Protein AF-0000000073397521 (afdb_homodimer)

Solvent-accessible surface area (backbone atoms only — not comparable to full-atom values): 53933 Å² total; per-residue (Å²): 136,90,82,84,86,82,86,79,90,76,82,84,88,82,81,85,84,76,81,79,75,77,77,75,81,75,76,78,71,80,72,77,72,74,77,73,75,68,68,71,60,59,60,56,50,51,53,53,47,55,61,56,57,71,59,70,81,66,76,78,88,76,92,77,89,83,54,63,70,59,54,51,52,55,44,67,64,38,52,82,63,40,69,66,58,52,52,48,51,22,59,74,69,71,45,85,71,79,65,77,61,62,81,56,41,36,68,69,59,45,37,53,49,14,66,74,44,25,38,70,48,48,30,34,47,27,48,22,47,27,32,50,24,40,26,44,46,34,59,56,48,77,48,32,32,40,24,38,49,34,32,39,39,46,62,60,87,41,92,40,60,46,40,32,37,40,42,38,35,42,38,63,42,84,42,74,57,38,52,60,27,39,27,48,19,29,47,27,46,22,50,22,34,47,29,47,31,44,39,45,50,49,52,45,41,51,42,33,52,52,23,49,51,47,27,52,51,25,49,54,48,30,57,49,31,51,53,38,28,52,36,30,48,50,47,31,55,51,42,47,55,34,32,75,75,69,72,38,56,71,67,56,36,50,55,29,48,51,53,24,51,50,33,47,50,51,30,54,51,28,51,48,47,25,55,50,23,47,40,46,29,21,48,39,29,45,34,40,53,71,45,54,61,92,57,46,72,47,68,73,78,72,78,62,80,81,78,83,73,58,68,67,60,48,48,51,46,26,74,74,59,22,33,63,59,54,20,37,50,25,48,30,51,18,30,52,25,47,30,53,29,32,57,24,59,42,51,54,44,43,24,40,26,45,32,40,35,41,50,16,62,42,81,42,78,43,79,45,76,64,41,68,64,75,58,77,91,60,53,40,59,67,54,33,50,52,28,52,51,49,30,51,50,34,49,50,51,40,51,52,51,51,51,49,44,53,52,47,35,52,52,24,50,52,47,27,52,51,27,50,52,50,30,53,51,34,49,49,50,34,52,51,38,51,51,51,36,53,50,37,51,51,29,35,75,71,66,77,34,55,71,64,61,37,42,49,39,49,42,52,37,44,51,36,50,53,51,34,51,52,29,51,52,48,26,53,50,26,47,52,46,31,23,60,44,25,62,44,72,88,54,94,56,92,77,63,81,45,75,68,66,75,59,60,52,72,72,59,68,74,104,143,82,89,79,84,85,80,90,83,87,79,80,86,82,87,77,83,78,80,76,76,75,80,88,77,80,77,72,78,70,81,69,77,69,72,74,68,67,62,68,52,58,59,53,49,49,53,52,47,53,61,54,57,68,56,67,80,65,85,77,90,74,92,78,87,86,51,71,69,60,52,51,52,56,45,68,64,38,53,82,63,42,68,66,58,49,52,49,50,23,60,76,69,72,46,86,72,79,65,76,59,64,80,56,41,37,69,68,57,46,36,54,48,14,66,72,44,24,63,70,49,49,52,34,47,50,50,24,52,53,31,51,53,43,28,56,61,32,58,59,73,75,74,64,45,84,41,74,57,74,46,78,48,84,78,59,89,42,92,39,60,44,39,32,38,42,42,37,35,42,39,62,41,86,42,72,58,41,53,60,29,38,28,48,20,29,47,27,46,21,51,20,33,49,28,46,30,45,39,46,50,48,51,44,42,52,44,35,51,53,24,48,49,47,27,52,51,24,50,52,50,30,57,50,32,51,53,37,30,53,36,30,50,50,46,34,54,52,43,48,54,36,33,76,74,68,75,40,57,70,68,57,40,51,55,32,45,52,53,26,51,50,33,48,52,51,31,53,51,28,51,52,47,26,54,51,23,47,40,46,30,22,54,38,29,46,33,41,54,73,46,54,61,91,57,44,71,48,68,72,79,70,78,62,79,81,79,83,73,58,68,66,60,49,49,51,45,25,70,75,57,22,34,64,61,54,20,38,52,24,48,30,51,17,31,52,25,46,29,50,29,32,47,25,58,43,51,53,45,42,25,40,26,45,33,40,34,39,49,16,58,28,39,28,48,27,70,17,38,60,28,31,52,45,59,76,68,38,54,38,60,24,51,32,46,26,28,50,23,47,31,50,26,35,49,31,46,40,53,32,50,51,52,50,42,54,47,46,35,54,50,25,50,52,48,26,55,49,27,50,54,49,31,53,52,34,48,52,49,34,52,52,39,49,51,50,36,52,50,39,51,51,29,35,73,71,65,78,32,54,70,64,61,38,42,50,38,52,41,51,34,45,53,34,50,52,51,32,51,52,30,50,51,48,27,51,50,25,47,51,47,32,23,61,43,24,62,44,73,89,55,93,56,91,78,62,81,44,74,66,67,74,55,59,49,72,69,58,69,74,102

Radius of gyration: 45.54 Å; Cα contacts (8 Å, |Δi|>4): 1335; chains: 2; bounding box: 120×160×109 Å

Secondary structure (DSSP, 8-state):
---------------------------------------THHHHHHHHHHHHHGGGGPPPP------HHHHHHHHHT--TT-HHHHHHHHHHHTS---SSS-S-B-HHHHHHHHHHH-HHHHHHHHHHHHHHHHHHHHTPPPPPEEEE-EEEEES--SSS-SEEEEEEEEEEE--TTHHHHHHHHHHHHHHHHHHHHHHHHHHHHHHHHHHHHHHHHHHHHHHHHHHHHHHHHHHHHHHHHHHHTT-S-HHHHHHHHHHHHHHHHHHHHHHHHHHHHHHHHHHHHTS-GGGGTTPPBP-GGGS--PPPPPHHHHHHHHHHH-HHHHHHHHHHHHHHHHHHHHHHTTSPPEEEEEEEEEETTEEEEEEEEEEE---SS--SHHHHHHHHHHHHHHHHHHHHHHHHHHHHHHHHHHHHHHHHHHHHHHHHHHHHHHHHHHHHHHHHHHTSS-HHHHHHHHHHHHHHHHHHHHHHHHHHHHHHHHHHHHTS-SS--S----TTTTTS-HHHHH-/---------------------------------------THHHHHHHHHHHHHGGGGPPPP------HHHHHHHHHT--TT-HHHHHHHHHHHTS---SSS-S-B-HHHHHHHHHHH-HHHHHHHHHHHHHHHHHHHHTPPPPPEEE--EEE-SS--SSS-SEEEEEEEEEEE--TTHHHHHHHHHHHHHHHHHHHHHHHHHHHHHHHHHHHHHHHHHHHHHHHHHHHHHHHHHHHHHHHHHHHTT-S-HHHHHHHHHHHHHHHHHHHHHHHHHHHHHHHHHHHHTS-GGGGTTPPBP-GGGS--PPPPPHHHHHHHHHHH-HHHHHHHHHHHHHHHHHHHHHHTTSPPEEEEEEEEEETTEEEEEEEEEEEE-TTS--SHHHHHHHHHHHHHHHHHHHHHHHHHHHHHHHHHHHHHHHHHHHHHHHHHHHHHHHHHHHHHHHHHHTSS-HHHHHHHHHHHHHHHHHHHHHHHHHHHHHHHHHHHHTS-SS--S----HHHHHS-HHHHH-

Foldseek 3Di:
DDDDDDDDDDDDDDDDDDPDPDPPDPPPPVPPPPPPPPPPVVVVVVVVVVVVVVCVVDDDDDDDDDDPVVVVVVQQPDFLQDPLLQVQVCVQVVHHDPDGPDQADELVNLLSLLLQQPVLLVVLLVVLVVLVVVLVVLQDADDKDKDWDKDADPPQPDDAHRMKIKIKIKHWFADLCLSVLSSQLSVLLSLLSLLVSLLVSLVLSLQLLLLLLQLVLLVVLLVLLVLLLVLLVVLLVVLVVCVVVPNHDPVSNVVSVVSNVVSVVSNVVSVVSNLVSLQSNCVSSNHGSCSCPPHHYDPVVLPDFDDFDDLVVLLVLQCPPRSNLVSLVSNLSSLVSQLSSLLSVLAWIWIWMWMWMDHSNDIDTDTDTPDTDDCDPHSSPVVNVVSVVVSVVSVVVSVVVSVVLSVQLVVLSVQLVVLVVVLVVLVVVLVVLVVVLVVLVVCVVVVNHDPSRNSVSSSVSSVSVSVNSVSSSSNSSSQSSNCSSSVHHPDPDPCSPDSPSSSDRSVVVVD/DDDDDDDDDDDDDDDDDDPPPDDDDPPPVPPPPPPPPVPVVVVVVVVVVVVVVVCVVDDDDDDDDDDPVVVVVVQQPDFLQDPLLQVQVCVLVVHHDPDGPDQADELVNLLSLLLQQPVLLVVLLVVLVVLVVVLVVLQDADDKDKDWDKDADPPQPDPAHRIKIKIKIKHWFADLCLSVLSSQLSVLLSLLSLLVSLLVSLVLSLQLLLLLLQLVLLVVLLVLLVLLLVLLVVLLVVQVVCVVVPNHDPVSSVVSVVSNVVSVVSSVVSVVSNLVSLQSNCVSSNHGSCSCVPHHYDPVVLPDFDDFDDLVVLLVLQCPPRSNLVSLVSNLSSLVSQLSSLLSQLAWIWIWMWMWMDHSNDIDTDTDTPDTDDCDPHSSPVVNVVSVVVSVVSVVVSVVVSVVLSVLLVVLSVQLVVLVVQLVVLVVVLVVLVVVLVVLVVCVVVVNHPPSRNSVSSSVSSVSVSSNSVSSSSNSSSQSSNCSSSVHHPDPDPCSPDSPSSSDHSVNVVD

Nearest PDB structures (foldseek):
  7ng9-assembly1_A  TM=7.954E-01  e=1.629E-14  Klebsiella quasipneumoniae
  5azs-assembly1_C  TM=7.056E-01  e=4.859E-15  Pseudomonas aeruginosa PAO1
  1yc9-assembly1_A-3  TM=7.664E-01  e=5.007E-14  Vibrio cholerae
  6zre-assembly2_B  TM=7.160E-01  e=6.774E-14  Pseudomonas aeruginosa PAO1
  5ng5-assembly1_F  TM=7.205E-01  e=3.652E-13  Escherichia coli

Organism: Burkholderia thailandensis (strain ATCC 700388 / DSM 13276 / CCUG 48851 / CIP 106301 / E264) (NCBI:txid271848)

pLDDT: mean 84.01, std 21.62, range [14.45, 98.62]

Sequence (1022 aa):
MPRAAVTAPADAALSRRPPHRRLPGIRAESLHAGRRRNPPNVRMRRALLVVCVWLAGCAAYHPRPIAPAELARQFEARTLASAELHAYLCRALGHDVTPWPLPGWNREMLTLAAWYYSPALDVARAQWGTARAAIDVAGAIPNPVLQLPFQWATPNPGPGAPFTTGLALDIPIETAGKRGYRIDQASRLSEAARLAIGNQAWKVRSQVHDALLTLHAARERGALLAHTVDAEQQIVAMVTKRRSVGENAGPDVDAAVVAATQAQADLAAAKAAEQDARAQLAAAIGVPASALDGVRLDFDGFDDIPPPPPAADAQRDAILHRADLLGSLADYAAAESALQLEVAKQYPDIHLGPGYTYDTGTHKIGFGLAGITLPIFDQNQGGIALAQAKRKEAAARTAALQDAILGDLARALNRYRASIAALKLSGAHRAAARGQLNSQAAGFAAGDVDRLTLTRAKADYEASEIAYLNAIVSAHQAAGALEDAMQRPLTPDTLTPGTGDAAHSPHEIARMPRAAVTAPADAALSRRPPHRRLPGIRAESLHAGRRRNPPNVRMRRALLVVCVWLAGCAAYHPRPIAPAELARQFEARTLASAELHAYLCRALGHDVTPWPLPGWNREMLTLAAWYYSPALDVARAQWGTARAAIDVAGAIPNPVLQLPFQWATPNPGPGAPFTTGLALDIPIETAGKRGYRIDQASRLSEAARLAIGNQAWKVRSQVHDALLTLHAARERGALLAHTVDAEQQIVAMVTKRRSVGENAGPDVDAAVVAATQAQADLAAAKAAEQDARAQLAAAIGVPASALDGVRLDFDGFDDIPPPPPAADAQRDAILHRADLLGSLADYAAAESALQLEVAKQYPDIHLGPGYTYDTGTHKIGFGLAGITLPIFDQNQGGIALAQAKRKEAAARTAALQDAILGDLARALNRYRASIAALKLSGAHRAAARGQLNSQAAGFAAGDVDRLTLTRAKADYEASEIAYLNAIVSAHQAAGALEDAMQRPLTPDTLTPGTGDAAHSPHEIAR

Structure (mmCIF, N/CA/C/O backbone):
data_AF-0000000073397521-model_v1
#
loop_
_entity.id
_entity.type
_entity.pdbx_description
1 polymer 'Divalent cation resistant determinant protein C, putative'
#
loop_
_atom_site.group_PDB
_atom_site.id
_atom_site.type_symbol
_atom_site.label_atom_id
_atom_site.label_alt_id
_atom_site.label_comp_id
_atom_site.label_asym_id
_atom_site.label_entity_id
_atom_site.label_seq_id
_atom_site.pdbx_PDB_ins_code
_atom_site.Cartn_x
_atom_site.Cartn_y
_atom_site.Cartn_z
_atom_site.occupancy
_atom_site.B_iso_or_equiv
_atom_site.auth_seq_id
_atom_site.auth_comp_id
_atom_site.auth_asym_id
_atom_site.auth_atom_id
_atom_site.pdbx_PDB_model_num
ATOM 1 N N . MET A 1 1 ? 60.219 36.125 38.344 1 17.89 1 MET A N 1
ATOM 2 C CA . MET A 1 1 ? 60.5 36.938 39.5 1 17.89 1 MET A CA 1
ATOM 3 C C . MET A 1 1 ? 60.531 38.406 39.125 1 17.89 1 MET A C 1
ATOM 5 O O . MET A 1 1 ? 60.062 39.281 39.875 1 17.89 1 MET A O 1
ATOM 9 N N . PRO A 1 2 ? 61.406 38.938 38.219 1 16.66 2 PRO A N 1
ATOM 10 C CA . PRO A 1 2 ? 62.25 40.062 38.594 1 16.66 2 PRO A CA 1
ATOM 11 C C . PRO A 1 2 ? 61.562 41.438 38.406 1 16.66 2 PRO A C 1
ATOM 13 O O . PRO A 1 2 ? 60.562 41.5 37.719 1 16.66 2 PRO A O 1
ATOM 16 N N . ARG A 1 3 ? 62.375 42.656 38.125 1 15.05 3 ARG A N 1
ATOM 17 C CA . ARG A 1 3 ? 62.875 43.812 38.875 1 15.05 3 ARG A CA 1
ATOM 18 C C . ARG A 1 3 ? 62.188 45.094 38.438 1 15.05 3 ARG A C 1
ATOM 20 O O . ARG A 1 3 ? 61.75 45.875 39.281 1 15.05 3 ARG A O 1
ATOM 27 N N . ALA A 1 4 ? 62.656 45.781 37.344 1 15.84 4 ALA A N 1
ATOM 28 C CA . ALA A 1 4 ? 63.438 46.969 37.75 1 15.84 4 ALA A CA 1
ATOM 29 C C . ALA A 1 4 ? 62.5 48.156 37.969 1 15.84 4 ALA A C 1
ATOM 31 O O . ALA A 1 4 ? 61.344 48.156 37.5 1 15.84 4 ALA A O 1
ATOM 32 N N . ALA A 1 5 ? 63.031 49.281 37.469 1 16.33 5 ALA A N 1
ATOM 33 C CA . ALA A 1 5 ? 63.469 50.438 38.219 1 16.33 5 ALA A CA 1
ATOM 34 C C . ALA A 1 5 ? 62.344 51.469 38.281 1 16.33 5 ALA A C 1
ATOM 36 O O . ALA A 1 5 ? 61.438 51.5 37.469 1 16.33 5 ALA A O 1
ATOM 37 N N . VAL A 1 6 ? 62.844 52.625 38.594 1 15.92 6 VAL A N 1
ATOM 38 C CA . VAL A 1 6 ? 62.656 53.531 39.719 1 15.92 6 VAL A CA 1
ATOM 39 C C . VAL A 1 6 ? 61.688 54.656 39.375 1 15.92 6 VAL A C 1
ATOM 41 O O . VAL A 1 6 ? 60.594 54.719 39.938 1 15.92 6 VAL A O 1
ATOM 44 N N . THR A 1 7 ? 62.344 55.844 39.156 1 15.91 7 THR A N 1
ATOM 45 C CA . THR A 1 7 ? 62.281 56.906 40.156 1 15.91 7 THR A CA 1
ATOM 46 C C . THR A 1 7 ? 61.188 57.906 39.844 1 15.91 7 THR A C 1
ATOM 48 O O . THR A 1 7 ? 60.656 57.906 38.719 1 15.91 7 THR A O 1
ATOM 51 N N . ALA A 1 8 ? 61.469 59.312 39.969 1 15.12 8 ALA A N 1
ATOM 52 C CA . ALA A 1 8 ? 61.031 60.25 41 1 15.12 8 ALA A CA 1
ATOM 53 C C . ALA A 1 8 ? 60 61.219 40.469 1 15.12 8 ALA A C 1
ATOM 55 O O . ALA A 1 8 ? 58.938 61.406 41.062 1 15.12 8 ALA A O 1
ATOM 56 N N . PRO A 1 9 ? 60.531 62.312 39.656 1 16.52 9 PRO A N 1
ATOM 57 C CA . PRO A 1 9 ? 60.469 63.562 40.375 1 16.52 9 PRO A CA 1
ATOM 58 C C . PRO A 1 9 ? 59.094 64.25 40.312 1 16.52 9 PRO A C 1
ATOM 60 O O . PRO A 1 9 ? 58.312 63.938 39.406 1 16.52 9 PRO A O 1
ATOM 63 N N . ALA A 1 10 ? 58.781 65.25 41.188 1 15.7 10 ALA A N 1
ATOM 64 C CA . ALA A 1 10 ? 57.75 65.938 42.031 1 15.7 10 ALA A CA 1
ATOM 65 C C . ALA A 1 10 ? 57.062 67.062 41.281 1 15.7 10 ALA A C 1
ATOM 67 O O . ALA A 1 10 ? 55.906 67.312 41.531 1 15.7 10 ALA A O 1
ATOM 68 N N . ASP A 1 11 ? 57.875 67.75 40.5 1 15.7 11 ASP A N 1
ATOM 69 C CA . ASP A 1 11 ? 57.719 69.188 40.938 1 15.7 11 ASP A CA 1
ATOM 70 C C . ASP A 1 11 ? 56.312 69.688 40.719 1 15.7 11 ASP A C 1
ATOM 72 O O . ASP A 1 11 ? 55.594 69.125 39.875 1 15.7 11 ASP A O 1
ATOM 76 N N . ALA A 1 12 ? 56.156 70.938 41.125 1 16.06 12 ALA A N 1
ATOM 77 C CA . ALA A 1 12 ? 55.25 71.812 41.875 1 16.06 12 ALA A CA 1
ATOM 78 C C . ALA A 1 12 ? 54.188 72.438 40.938 1 16.06 12 ALA A C 1
ATOM 80 O O . ALA A 1 12 ? 54.312 72.312 39.719 1 16.06 12 ALA A O 1
ATOM 81 N N . ALA A 1 13 ? 53.906 73.625 41.312 1 15.77 13 ALA A N 1
ATOM 82 C CA . ALA A 1 13 ? 52.719 74.312 41.875 1 15.77 13 ALA A CA 1
ATOM 83 C C . ALA A 1 13 ? 51.906 75 40.812 1 15.77 13 ALA A C 1
ATOM 85 O O . ALA A 1 13 ? 52.344 75.125 39.656 1 15.77 13 ALA A O 1
ATOM 86 N N . LEU A 1 14 ? 51.594 76.312 41.125 1 16.06 14 LEU A N 1
ATOM 87 C CA . LEU A 1 14 ? 50.375 76.938 41.562 1 16.06 14 LEU A CA 1
ATOM 88 C C . LEU A 1 14 ? 49.719 77.75 40.406 1 16.06 14 LEU A C 1
ATOM 90 O O . LEU A 1 14 ? 48.531 77.5 40.125 1 16.06 14 LEU A O 1
ATOM 94 N N . SER A 1 15 ? 50.219 79.062 40.188 1 15.46 15 SER A N 1
ATOM 95 C CA . SER A 1 15 ? 49.312 80.125 40.625 1 15.46 15 SER A CA 1
ATOM 96 C C . SER A 1 15 ? 48.438 80.562 39.469 1 15.46 15 SER A C 1
ATOM 98 O O . SER A 1 15 ? 47.219 80.688 39.625 1 15.46 15 SER A O 1
ATOM 100 N N . ARG A 1 16 ? 49.094 81.375 38.5 1 17.77 16 ARG A N 1
ATOM 101 C CA . ARG A 1 16 ? 48.719 82.75 38.344 1 17.77 16 ARG A CA 1
ATOM 102 C C . ARG A 1 16 ? 47.406 82.875 37.531 1 17.77 16 ARG A C 1
ATOM 104 O O . ARG A 1 16 ? 47.062 81.938 36.812 1 17.77 16 ARG A O 1
ATOM 111 N N . ARG A 1 17 ? 47.094 84.188 37.344 1 19.39 17 ARG A N 1
ATOM 112 C CA . ARG A 1 17 ? 45.969 85.125 37.469 1 19.39 17 ARG A CA 1
ATOM 113 C C . ARG A 1 17 ? 45.094 85.125 36.219 1 19.39 17 ARG A C 1
ATOM 115 O O . ARG A 1 17 ? 45.531 84.625 35.156 1 19.39 17 ARG A O 1
ATOM 122 N N . PRO A 1 18 ? 44.25 86.125 36.188 1 20.64 18 PRO A N 1
ATOM 123 C CA . PRO A 1 18 ? 42.812 86.375 36.031 1 20.64 18 PRO A CA 1
ATOM 124 C C . PRO A 1 18 ? 42.438 86.812 34.625 1 20.64 18 PRO A C 1
ATOM 126 O O . PRO A 1 18 ? 41.25 86.875 34.281 1 20.64 18 PRO A O 1
ATOM 129 N N . PRO A 1 19 ? 43.406 86.75 33.531 1 21.53 19 PRO A N 1
ATOM 130 C CA . PRO A 1 19 ? 43.156 88 32.719 1 21.53 19 PRO A CA 1
ATOM 131 C C . PRO A 1 19 ? 41.719 88.062 32.188 1 21.53 19 PRO A C 1
ATOM 133 O O . PRO A 1 19 ? 41.062 87 32.031 1 21.53 19 PRO A O 1
ATOM 136 N N . HIS A 1 20 ? 41.156 89.25 32.281 1 21.61 20 HIS A N 1
ATOM 137 C CA . HIS A 1 20 ? 39.844 89.875 32.156 1 21.61 20 HIS A CA 1
ATOM 138 C C . HIS A 1 20 ? 39.375 89.875 30.688 1 21.61 20 HIS A C 1
ATOM 140 O O . HIS A 1 20 ? 39.906 90.688 29.891 1 21.61 20 HIS A O 1
ATOM 146 N N . ARG A 1 21 ? 39.375 88.812 30 1 19.39 21 ARG A N 1
ATOM 147 C CA . ARG A 1 21 ? 39.094 88.938 28.578 1 19.39 21 ARG A CA 1
ATOM 148 C C . ARG A 1 21 ? 37.781 89.688 28.328 1 19.39 21 ARG A C 1
ATOM 150 O O . ARG A 1 21 ? 36.812 89.438 29.031 1 19.39 21 ARG A O 1
ATOM 157 N N . ARG A 1 22 ? 38.062 90.812 27.703 1 23 22 ARG A N 1
ATOM 158 C CA . ARG A 1 22 ? 37.156 91.812 27.219 1 23 22 ARG A CA 1
ATOM 159 C C . ARG A 1 22 ? 35.969 91.188 26.469 1 23 22 ARG A C 1
ATOM 161 O O . ARG A 1 22 ? 36.125 90.125 25.859 1 23 22 ARG A O 1
ATOM 168 N N . LEU A 1 23 ? 34.781 91.562 26.938 1 21.73 23 LEU A N 1
ATOM 169 C CA . LEU A 1 23 ? 33.375 91.188 26.734 1 21.73 23 LEU A CA 1
ATOM 170 C C . LEU A 1 23 ? 32.969 91.5 25.281 1 21.73 23 LEU A C 1
ATOM 172 O O . LEU A 1 23 ? 32.938 92.625 24.859 1 21.73 23 LEU A O 1
ATOM 176 N N . PRO A 1 24 ? 33.75 91 24.203 1 23.88 24 PRO A N 1
ATOM 177 C CA . PRO A 1 24 ? 33.344 91.625 22.953 1 23.88 24 PRO A CA 1
ATOM 178 C C . PRO A 1 24 ? 31.828 91.562 22.734 1 23.88 24 PRO A C 1
ATOM 180 O O . PRO A 1 24 ? 31.156 90.688 23.328 1 23.88 24 PRO A O 1
ATOM 183 N N . GLY A 1 25 ? 31.25 92.688 22.156 1 24.55 25 GLY A N 1
ATOM 184 C CA . GLY A 1 25 ? 29.922 93.188 21.875 1 24.55 25 GLY A CA 1
ATOM 185 C C . GLY A 1 25 ? 29.141 92.312 20.906 1 24.55 25 GLY A C 1
ATOM 186 O O . GLY A 1 25 ? 29.625 92 19.828 1 24.55 25 GLY A O 1
ATOM 187 N N . ILE A 1 26 ? 28.453 91.312 21.344 1 22.39 26 ILE A N 1
ATOM 188 C CA . ILE A 1 26 ? 27.75 90.312 20.562 1 22.39 26 ILE A CA 1
ATOM 189 C C . ILE A 1 26 ? 26.656 90.938 19.734 1 22.39 26 ILE A C 1
ATOM 191 O O . ILE A 1 26 ? 25.734 91.562 20.281 1 22.39 26 ILE A O 1
ATOM 195 N N . ARG A 1 27 ? 27.188 91.562 18.594 1 28.03 27 ARG A N 1
ATOM 196 C CA . ARG A 1 27 ? 26.188 92.062 17.672 1 28.03 27 ARG A CA 1
ATOM 197 C C . ARG A 1 27 ? 25.109 91 17.391 1 28.03 27 ARG A C 1
ATOM 199 O O . ARG A 1 27 ? 25.406 89.875 17.219 1 28.03 27 ARG A O 1
ATOM 206 N N . ALA A 1 28 ? 23.859 91.375 17.844 1 26.81 28 ALA A N 1
ATOM 207 C CA . ALA A 1 28 ? 22.578 90.688 17.844 1 26.81 28 ALA A CA 1
ATOM 208 C C . ALA A 1 28 ? 22.141 90.375 16.422 1 26.81 28 ALA A C 1
ATOM 210 O O . ALA A 1 28 ? 21.656 91.25 15.68 1 26.81 28 ALA A O 1
ATOM 211 N N . GLU A 1 29 ? 23.141 89.875 15.57 1 24.95 29 GLU A N 1
ATOM 212 C CA . GLU A 1 29 ? 22.531 89.688 14.266 1 24.95 29 GLU A CA 1
ATOM 213 C C . GLU A 1 29 ? 21.266 88.812 14.359 1 24.95 29 GLU A C 1
ATOM 215 O O . GLU A 1 29 ? 21.219 87.875 15.133 1 24.95 29 GLU A O 1
ATOM 220 N N . SER A 1 30 ? 20.094 89.438 14.031 1 25.45 30 SER A N 1
ATOM 221 C CA . SER A 1 30 ? 18.703 88.938 13.977 1 25.45 30 SER A CA 1
ATOM 222 C C . SER A 1 30 ? 18.562 87.75 13.062 1 25.45 30 SER A C 1
ATOM 224 O O . SER A 1 30 ? 18.766 87.875 11.852 1 25.45 30 SER A O 1
ATOM 226 N N . LEU A 1 31 ? 19.312 86.625 13.383 1 25.08 31 LEU A N 1
ATOM 227 C CA . LEU A 1 31 ? 19.172 85.5 12.492 1 25.08 31 LEU A CA 1
ATOM 228 C C . LEU A 1 31 ? 17.703 85.062 12.375 1 25.08 31 LEU A C 1
ATOM 230 O O . LEU A 1 31 ? 17.062 84.812 13.383 1 25.08 31 LEU A O 1
ATOM 234 N N . HIS A 1 32 ? 16.969 85.688 11.414 1 28.86 32 HIS A N 1
ATOM 235 C CA . HIS A 1 32 ? 15.641 85.25 10.984 1 28.86 32 HIS A CA 1
ATOM 236 C C . HIS A 1 32 ? 15.648 83.75 10.641 1 28.86 32 HIS A C 1
ATOM 238 O O . HIS A 1 32 ? 16.312 83.312 9.688 1 28.86 32 HIS A O 1
ATOM 244 N N . ALA A 1 33 ? 15.82 82.875 11.609 1 28.75 33 ALA A N 1
ATOM 245 C CA . ALA A 1 33 ? 15.797 81.438 11.406 1 28.75 33 ALA A CA 1
ATOM 246 C C . ALA A 1 33 ? 14.469 80.938 10.805 1 28.75 33 ALA A C 1
ATOM 248 O O . ALA A 1 33 ? 13.414 81.125 11.422 1 28.75 33 ALA A O 1
ATOM 249 N N . GLY A 1 34 ? 14.352 81.312 9.508 1 30.56 34 GLY A N 1
ATOM 250 C CA . GLY A 1 34 ? 13.234 80.688 8.797 1 30.56 34 GLY A CA 1
ATOM 251 C C . GLY A 1 34 ? 13.07 79.188 9.102 1 30.56 34 GLY A C 1
ATOM 252 O O . GLY A 1 34 ? 14.047 78.438 9.055 1 30.56 34 GLY A O 1
ATOM 253 N N . ARG A 1 35 ? 12.227 78.875 10.086 1 32.53 35 ARG A N 1
ATOM 254 C CA . ARG A 1 35 ? 11.859 77.5 10.461 1 32.53 35 ARG A CA 1
ATOM 255 C C . ARG A 1 35 ? 11.406 76.75 9.234 1 32.53 35 ARG A C 1
ATOM 257 O O . ARG A 1 35 ? 10.375 77.062 8.633 1 32.53 35 ARG A O 1
ATOM 264 N N . ARG A 1 36 ? 12.398 76.375 8.383 1 34.19 36 ARG A N 1
ATOM 265 C CA . ARG A 1 36 ? 12.008 75.375 7.355 1 34.19 36 ARG A CA 1
ATOM 266 C C . ARG A 1 36 ? 11.25 74.25 7.965 1 34.19 36 ARG A C 1
ATOM 268 O O . ARG A 1 36 ? 11.727 73.625 8.914 1 34.19 36 ARG A O 1
ATOM 275 N N . ARG A 1 37 ? 9.883 74.312 7.867 1 37.12 37 ARG A N 1
ATOM 276 C CA . ARG A 1 37 ? 9 73.188 8.133 1 37.12 37 ARG A CA 1
ATOM 277 C C . ARG A 1 37 ? 9.484 71.938 7.414 1 37.12 37 ARG A C 1
ATOM 279 O O . ARG A 1 37 ? 9.594 71.875 6.188 1 37.12 37 ARG A O 1
ATOM 286 N N . ASN A 1 38 ? 10.547 71.312 7.957 1 36.62 38 ASN A N 1
ATOM 287 C CA . ASN A 1 38 ? 10.891 70.062 7.395 1 36.62 38 ASN A CA 1
ATOM 288 C C . ASN A 1 38 ? 9.641 69.188 7.148 1 36.62 38 ASN A C 1
ATOM 290 O O . ASN A 1 38 ? 8.797 69.062 8.031 1 36.62 38 ASN A O 1
ATOM 294 N N . PRO A 1 39 ? 9.258 69.125 5.898 1 41.81 39 PRO A N 1
ATOM 295 C CA . PRO A 1 39 ? 8.031 68.375 5.625 1 41.81 39 PRO A CA 1
ATOM 296 C C . PRO A 1 39 ? 8.031 67 6.281 1 41.81 39 PRO A C 1
ATOM 298 O O . PRO A 1 39 ? 9.062 66.312 6.328 1 41.81 39 PRO A O 1
ATOM 301 N N . PRO A 1 40 ? 7.172 66.812 7.312 1 46.03 40 PRO A N 1
ATOM 302 C CA . PRO A 1 40 ? 7.023 65.5 8 1 46.03 40 PRO A CA 1
ATOM 303 C C . PRO A 1 40 ? 6.922 64.312 7.035 1 46.03 40 PRO A C 1
ATOM 305 O O . PRO A 1 40 ? 6.875 63.156 7.465 1 46.03 40 PRO A O 1
ATOM 308 N N . ASN A 1 41 ? 6.953 64.625 5.758 1 48.31 41 ASN A N 1
ATOM 309 C CA . ASN A 1 41 ? 6.555 63.562 4.855 1 48.31 41 ASN A CA 1
ATOM 310 C C . ASN A 1 41 ? 7.68 62.531 4.664 1 48.31 41 ASN A C 1
ATOM 312 O O . ASN A 1 41 ? 7.457 61.469 4.113 1 48.31 41 ASN A O 1
ATOM 316 N N . VAL A 1 42 ? 8.93 62.969 4.922 1 53 42 VAL A N 1
ATOM 317 C CA . VAL A 1 42 ? 10.008 62.062 4.594 1 53 42 VAL A CA 1
ATOM 318 C C . VAL A 1 42 ? 10.047 60.906 5.613 1 53 42 VAL A C 1
ATOM 320 O O . VAL A 1 42 ? 10.352 59.781 5.266 1 53 42 VAL A O 1
ATOM 323 N N . ARG A 1 43 ? 9.617 61.219 6.836 1 53.38 43 ARG A N 1
ATOM 324 C CA . ARG A 1 43 ? 9.672 60.156 7.852 1 53.38 43 ARG A CA 1
ATOM 325 C C . ARG A 1 43 ? 8.594 59.125 7.617 1 53.38 43 ARG A C 1
ATOM 327 O O . ARG A 1 43 ? 8.836 57.906 7.805 1 53.38 43 ARG A O 1
ATOM 334 N N . MET A 1 44 ? 7.461 59.594 7.207 1 53.66 44 MET A N 1
ATOM 335 C CA . MET A 1 44 ? 6.422 58.625 6.902 1 53.66 44 MET A CA 1
ATOM 336 C C . MET A 1 44 ? 6.812 57.781 5.699 1 53.66 44 MET A C 1
ATOM 338 O O . MET A 1 44 ? 6.543 56.562 5.672 1 53.66 44 MET A O 1
ATOM 342 N N . ARG A 1 45 ? 7.5 58.406 4.746 1 55.34 45 ARG A N 1
ATOM 343 C CA . ARG A 1 45 ? 7.914 57.656 3.564 1 55.34 45 ARG A CA 1
ATOM 344 C C . ARG A 1 45 ? 8.977 56.625 3.916 1 55.34 45 ARG A C 1
ATOM 346 O O . ARG A 1 45 ? 8.977 55.5 3.373 1 55.34 45 ARG A O 1
ATOM 353 N N . ARG A 1 46 ? 9.836 56.938 4.801 1 55.12 46 ARG A N 1
ATOM 354 C CA . ARG A 1 46 ? 10.875 55.969 5.184 1 55.12 46 ARG A CA 1
ATOM 355 C C . ARG A 1 46 ? 10.297 54.812 5.988 1 55.12 46 ARG A C 1
ATOM 357 O O . ARG A 1 46 ? 10.727 53.688 5.84 1 55.12 46 ARG A O 1
ATOM 364 N N . ALA A 1 47 ? 9.312 55.188 6.828 1 53.84 47 ALA A N 1
ATOM 365 C CA . ALA A 1 47 ? 8.672 54.094 7.582 1 53.84 47 ALA A CA 1
ATOM 366 C C . ALA A 1 47 ? 7.941 53.156 6.652 1 53.84 47 ALA A C 1
ATOM 368 O O . ALA A 1 47 ? 7.98 51.938 6.852 1 53.84 47 ALA A O 1
ATOM 369 N N . LEU A 1 48 ? 7.328 53.75 5.617 1 53.25 48 LEU A N 1
ATOM 370 C CA . LEU A 1 48 ? 6.656 52.906 4.641 1 53.25 48 LEU A CA 1
ATOM 371 C C . LEU A 1 48 ? 7.664 52.094 3.852 1 53.25 48 LEU A C 1
ATOM 373 O O . LEU A 1 48 ? 7.398 50.938 3.51 1 53.25 48 LEU A O 1
ATOM 377 N N . LEU A 1 49 ? 8.82 52.625 3.572 1 52.66 49 LEU A N 1
ATOM 378 C CA . LEU A 1 49 ? 9.852 51.906 2.844 1 52.66 49 LEU A CA 1
ATOM 379 C C . LEU A 1 49 ? 10.398 50.75 3.688 1 52.66 49 LEU A C 1
ATOM 381 O O . LEU A 1 49 ? 10.711 49.688 3.16 1 52.66 49 LEU A O 1
ATOM 385 N N . VAL A 1 50 ? 10.555 50.938 4.965 1 50.72 50 VAL A N 1
ATOM 386 C CA . VAL A 1 50 ? 11.078 49.875 5.82 1 50.72 50 VAL A CA 1
ATOM 387 C C . VAL A 1 50 ? 10.094 48.719 5.863 1 50.72 50 VAL A C 1
ATOM 389 O O . VAL A 1 50 ? 10.492 47.562 5.848 1 50.72 50 VAL A O 1
ATOM 392 N N . VAL A 1 51 ? 8.828 49.094 5.906 1 52 51 VAL A N 1
ATOM 393 C CA . VAL A 1 51 ? 7.844 48 5.902 1 52 51 VAL A CA 1
ATOM 394 C C . VAL A 1 51 ? 7.922 47.25 4.582 1 52 51 VAL A C 1
ATOM 396 O O . VAL A 1 51 ? 7.789 46.031 4.562 1 52 51 VAL A O 1
ATOM 399 N N . CYS A 1 52 ? 8.258 47.906 3.479 1 51.03 52 CYS A N 1
ATOM 400 C CA . CYS A 1 52 ? 8.297 47.281 2.168 1 51.03 52 CYS A CA 1
ATOM 401 C C . CYS A 1 52 ? 9.531 46.375 2.033 1 51.03 52 CYS A C 1
ATOM 403 O O . CYS A 1 52 ? 9.531 45.406 1.262 1 51.03 52 CYS A O 1
ATOM 405 N N . VAL A 1 53 ? 10.656 46.719 2.551 1 51.44 53 VAL A N 1
ATOM 406 C CA . VAL A 1 53 ? 11.875 45.969 2.365 1 51.44 53 VAL A CA 1
ATOM 407 C C . VAL A 1 53 ? 11.75 44.594 3.061 1 51.44 53 VAL A C 1
ATOM 409 O O . VAL A 1 53 ? 12.305 43.594 2.602 1 51.44 53 VAL A O 1
ATOM 412 N N . TRP A 1 54 ? 11.094 44.531 4.078 1 51.78 54 TRP A N 1
ATOM 413 C CA . TRP A 1 54 ? 10.992 43.25 4.805 1 51.78 54 TRP A CA 1
ATOM 414 C C . TRP A 1 54 ? 10.297 42.219 3.965 1 51.78 54 TRP A C 1
ATOM 416 O O . TRP A 1 54 ? 10.328 41.031 4.297 1 51.78 54 TRP A O 1
ATOM 426 N N . LEU A 1 55 ? 9.648 42.656 2.895 1 52.44 55 LEU A N 1
ATOM 427 C CA . LEU A 1 55 ? 8.938 41.656 2.07 1 52.44 55 LEU A CA 1
ATOM 428 C C . LEU A 1 55 ? 9.891 41 1.085 1 52.44 55 LEU A C 1
ATOM 430 O O . LEU A 1 55 ? 9.469 40.188 0.259 1 52.44 55 LEU A O 1
ATOM 434 N N . ALA A 1 56 ? 11.078 41.375 0.965 1 53.62 56 ALA A N 1
ATOM 435 C CA . ALA A 1 56 ? 11.977 40.906 -0.08 1 53.62 56 ALA A CA 1
ATOM 436 C C . ALA A 1 56 ? 12.312 39.406 0.127 1 53.62 56 ALA A C 1
ATOM 438 O O . ALA A 1 56 ? 12.688 38.719 -0.82 1 53.62 56 ALA A O 1
ATOM 439 N N . GLY A 1 57 ? 12.211 38.781 1.284 1 62.41 57 GLY A N 1
ATOM 440 C CA . GLY A 1 57 ? 12.68 37.438 1.445 1 62.41 57 GLY A CA 1
ATOM 441 C C . GLY A 1 57 ? 11.586 36.406 1.261 1 62.41 57 GLY A C 1
ATOM 442 O O . GLY A 1 57 ? 11.719 35.25 1.71 1 62.41 57 GLY A O 1
ATOM 443 N N . CYS A 1 58 ? 10.539 36.656 0.527 1 75.44 58 CYS A N 1
ATOM 444 C CA . CYS A 1 58 ? 9.367 35.781 0.425 1 75.44 58 CYS A CA 1
ATOM 445 C C . CYS A 1 58 ? 9.586 34.688 -0.626 1 75.44 58 CYS A C 1
ATOM 447 O O . CYS A 1 58 ? 10.18 34.938 -1.672 1 75.44 58 CYS A O 1
ATOM 449 N N . ALA A 1 59 ? 9.484 33.438 -0.188 1 84.25 59 ALA A N 1
ATOM 450 C CA . ALA A 1 59 ? 9.547 32.281 -1.093 1 84.25 59 ALA A CA 1
ATOM 451 C C . ALA A 1 59 ? 8.43 32.344 -2.131 1 84.25 59 ALA A C 1
ATOM 453 O O . ALA A 1 59 ? 7.332 32.844 -1.847 1 84.25 59 ALA A O 1
ATOM 454 N N . ALA A 1 60 ? 8.75 32.031 -3.432 1 89.75 60 ALA A N 1
ATOM 455 C CA . ALA A 1 60 ? 7.773 32 -4.52 1 89.75 60 ALA A CA 1
ATOM 456 C C . ALA A 1 60 ? 7.387 30.578 -4.883 1 89.75 60 ALA A C 1
ATOM 458 O O . ALA A 1 60 ? 8.18 29.641 -4.703 1 89.75 60 ALA A O 1
ATOM 459 N N . TYR A 1 61 ? 6.195 30.5 -5.242 1 92.38 61 TYR A N 1
ATOM 460 C CA . TYR A 1 61 ? 5.691 29.203 -5.703 1 92.38 61 TYR A CA 1
ATOM 461 C C . TYR A 1 61 ? 6.148 28.922 -7.129 1 92.38 61 TYR A C 1
ATOM 463 O O . TYR A 1 61 ? 6.023 29.781 -8.016 1 92.38 61 TYR A O 1
ATOM 471 N N . HIS A 1 62 ? 6.719 27.734 -7.406 1 93.12 62 HIS A N 1
ATOM 472 C CA . HIS A 1 62 ? 7.094 27.266 -8.734 1 93.12 62 HIS A CA 1
ATOM 473 C C . HIS A 1 62 ? 6.406 25.938 -9.055 1 93.12 62 HIS A C 1
ATOM 475 O O . HIS A 1 62 ? 6.641 24.938 -8.383 1 93.12 62 HIS A O 1
ATOM 481 N N . PRO A 1 63 ? 5.531 25.969 -10.094 1 92.69 63 PRO A N 1
ATOM 482 C CA . PRO A 1 63 ? 4.848 24.719 -10.461 1 92.69 63 PRO A CA 1
ATOM 483 C C . PRO A 1 63 ? 5.797 23.672 -11.047 1 92.69 63 PRO A C 1
ATOM 485 O O . PRO A 1 63 ? 6.742 24.031 -11.758 1 92.69 63 PRO A O 1
ATOM 488 N N . ARG A 1 64 ? 5.664 22.453 -10.719 1 93.88 64 ARG A N 1
ATOM 489 C CA . ARG A 1 64 ? 6.391 21.312 -11.273 1 93.88 64 ARG A CA 1
ATOM 490 C C . ARG A 1 64 ? 5.434 20.188 -11.672 1 93.88 64 ARG A C 1
ATOM 492 O O . ARG A 1 64 ? 5.328 19.188 -10.977 1 93.88 64 ARG A O 1
ATOM 499 N N . PRO A 1 65 ? 4.805 20.312 -12.812 1 92.06 65 PRO A N 1
ATOM 500 C CA . PRO A 1 65 ? 3.805 19.328 -13.227 1 92.06 65 PRO A CA 1
ATOM 501 C C . PRO A 1 65 ? 4.418 17.953 -13.531 1 92.06 65 PRO A C 1
ATOM 503 O O . PRO A 1 65 ? 5.562 17.875 -13.992 1 92.06 65 PRO A O 1
ATOM 506 N N . ILE A 1 66 ? 3.703 16.953 -13.172 1 92.19 66 ILE A N 1
ATOM 507 C CA . ILE A 1 66 ? 4.074 15.578 -13.484 1 92.19 66 ILE A CA 1
ATOM 508 C C . ILE A 1 66 ? 3.178 15.047 -14.602 1 92.19 66 ILE A C 1
ATOM 510 O O . ILE A 1 66 ? 1.95 15.141 -14.523 1 92.19 66 ILE A O 1
ATOM 514 N N . ALA A 1 67 ? 3.789 14.57 -15.695 1 90.69 67 ALA A N 1
ATOM 515 C CA . ALA A 1 67 ? 3.057 13.984 -16.812 1 90.69 67 ALA A CA 1
ATOM 516 C C . ALA A 1 67 ? 3.303 12.477 -16.906 1 90.69 67 ALA A C 1
ATOM 518 O O . ALA A 1 67 ? 4.445 12.039 -17.031 1 90.69 67 ALA A O 1
ATOM 519 N N . PRO A 1 68 ? 2.27 11.719 -16.859 1 90.88 68 PRO A N 1
ATOM 520 C CA . PRO A 1 68 ? 2.428 10.266 -16.906 1 90.88 68 PRO A CA 1
ATOM 521 C C . PRO A 1 68 ? 3.205 9.789 -18.125 1 90.88 68 PRO A C 1
ATOM 523 O O . PRO A 1 68 ? 4.027 8.875 -18.031 1 90.88 68 PRO A O 1
ATOM 526 N N . ALA A 1 69 ? 2.941 10.383 -19.281 1 90.69 69 ALA A N 1
ATOM 527 C CA . ALA A 1 69 ? 3.635 9.977 -20.5 1 90.69 69 ALA A CA 1
ATOM 528 C C . ALA A 1 69 ? 5.141 10.18 -20.375 1 90.69 69 ALA A C 1
ATOM 530 O O . ALA A 1 69 ? 5.93 9.359 -20.844 1 90.69 69 ALA A O 1
ATOM 531 N N . GLU A 1 70 ? 5.469 11.297 -19.734 1 92.25 70 GLU A N 1
ATOM 532 C CA . GLU A 1 70 ? 6.887 11.578 -19.516 1 92.25 70 GLU A CA 1
ATOM 533 C C . GLU A 1 70 ? 7.508 10.578 -18.547 1 92.25 70 GLU A C 1
ATOM 535 O O . GLU A 1 70 ? 8.633 10.109 -18.766 1 92.25 70 GLU A O 1
ATOM 540 N N . LEU A 1 71 ? 6.824 10.25 -17.5 1 92.56 71 LEU A N 1
ATOM 541 C CA . LEU A 1 71 ? 7.305 9.266 -16.531 1 92.56 71 LEU A CA 1
ATOM 542 C C . LEU A 1 71 ? 7.488 7.906 -17.188 1 92.56 71 LEU A C 1
ATOM 544 O O . LEU A 1 71 ? 8.461 7.199 -16.906 1 92.56 71 LEU A O 1
ATOM 548 N N . ALA A 1 72 ? 6.555 7.559 -18.078 1 92.31 72 ALA A N 1
ATOM 549 C CA . ALA A 1 72 ? 6.641 6.285 -18.781 1 92.31 72 ALA A CA 1
ATOM 550 C C . ALA A 1 72 ? 7.871 6.246 -19.688 1 92.31 72 ALA A C 1
ATOM 552 O O . ALA A 1 72 ? 8.57 5.23 -19.75 1 92.31 72 ALA A O 1
ATOM 553 N N . ARG A 1 73 ? 8.125 7.332 -20.359 1 92.31 73 ARG A N 1
ATOM 554 C CA . ARG A 1 73 ? 9.289 7.406 -21.234 1 92.31 73 ARG A CA 1
ATOM 555 C C . ARG A 1 73 ? 10.586 7.281 -20.438 1 92.31 73 ARG A C 1
ATOM 557 O O . ARG A 1 73 ? 11.531 6.629 -20.875 1 92.31 73 ARG A O 1
ATOM 564 N N . GLN A 1 74 ? 10.586 7.93 -19.328 1 92.88 74 GLN A N 1
ATOM 565 C CA . GLN A 1 74 ? 11.758 7.863 -18.469 1 92.88 74 GLN A CA 1
ATOM 566 C C . GLN A 1 74 ? 12.008 6.438 -17.984 1 92.88 74 GLN A C 1
ATOM 568 O O . GLN A 1 74 ? 13.156 5.98 -17.953 1 92.88 74 GLN A O 1
ATOM 573 N N . PHE A 1 75 ? 11.016 5.727 -17.672 1 92.94 75 PHE A N 1
ATOM 574 C CA . PHE A 1 75 ? 11.141 4.336 -17.25 1 92.94 75 PHE A CA 1
ATOM 575 C C . PHE A 1 75 ? 11.68 3.471 -18.375 1 92.94 75 PHE A C 1
ATOM 577 O O . PHE A 1 75 ? 12.586 2.662 -18.172 1 92.94 75 PHE A O 1
ATOM 584 N N . GLU A 1 76 ? 11.086 3.633 -19.547 1 91.81 76 GLU A N 1
ATOM 585 C CA . GLU A 1 76 ? 11.453 2.82 -20.703 1 91.81 76 GLU A CA 1
ATOM 586 C C . GLU A 1 76 ? 12.891 3.098 -21.141 1 91.81 76 GLU A C 1
ATOM 588 O O . GLU A 1 76 ? 13.516 2.273 -21.812 1 91.81 76 GLU A O 1
ATOM 593 N N . ALA A 1 77 ? 13.375 4.254 -20.719 1 93.94 77 ALA A N 1
ATOM 594 C CA . ALA A 1 77 ? 14.719 4.648 -21.125 1 93.94 77 ALA A CA 1
ATOM 595 C C . ALA A 1 77 ? 15.773 4.062 -20.188 1 93.94 77 ALA A C 1
ATOM 597 O O . ALA A 1 77 ? 16.969 4.094 -20.484 1 93.94 77 ALA A O 1
ATOM 598 N N . ARG A 1 78 ? 15.359 3.512 -19.094 1 95.75 78 ARG A N 1
ATOM 599 C CA . ARG A 1 78 ? 16.312 2.939 -18.141 1 95.75 78 ARG A CA 1
ATOM 600 C C . ARG A 1 78 ? 17 1.718 -18.75 1 95.75 78 ARG A C 1
ATOM 602 O O . ARG A 1 78 ? 16.359 0.884 -19.391 1 95.75 78 ARG A O 1
ATOM 609 N N . THR A 1 79 ? 18.328 1.688 -18.656 1 95.56 79 THR A N 1
ATOM 610 C CA . THR A 1 79 ? 19.141 0.58 -19.141 1 95.56 79 THR A CA 1
ATOM 611 C C . THR A 1 79 ? 20.297 0.295 -18.188 1 95.56 79 THR A C 1
ATOM 613 O O . THR A 1 79 ? 20.547 1.075 -17.266 1 95.56 79 THR A O 1
ATOM 616 N N . LEU A 1 80 ? 20.891 -0.835 -18.328 1 96.69 80 LEU A N 1
ATOM 617 C CA . LEU A 1 80 ? 22.047 -1.18 -17.516 1 96.69 80 LEU A CA 1
ATOM 618 C C . LEU A 1 80 ? 23.328 -0.643 -18.141 1 96.69 80 LEU A C 1
ATOM 620 O O . LEU A 1 80 ? 24.438 -1.015 -17.734 1 96.69 80 LEU A O 1
ATOM 624 N N . ALA A 1 81 ? 23.188 0.296 -19.125 1 95.38 81 ALA A N 1
ATOM 625 C CA . ALA A 1 81 ? 24.328 0.857 -19.812 1 95.38 81 ALA A CA 1
ATOM 626 C C . ALA A 1 81 ? 24.328 2.383 -19.75 1 95.38 81 ALA A C 1
ATOM 628 O O . ALA A 1 81 ? 25.078 3.045 -20.469 1 95.38 81 ALA A O 1
ATOM 629 N N . SER A 1 82 ? 23.531 2.943 -18.984 1 94.94 82 SER A N 1
ATOM 630 C CA . SER A 1 82 ? 23.406 4.395 -18.922 1 94.94 82 SER A CA 1
ATOM 631 C C . SER A 1 82 ? 24.625 5.031 -18.266 1 94.94 82 SER A C 1
ATOM 633 O O . SER A 1 82 ? 25.25 4.434 -17.391 1 94.94 82 SER A O 1
ATOM 635 N N . ALA A 1 83 ? 24.922 6.285 -18.672 1 95.19 83 ALA A N 1
ATOM 636 C CA . ALA A 1 83 ? 26.047 7.027 -18.125 1 95.19 83 ALA A CA 1
ATOM 637 C C . ALA A 1 83 ? 25.812 7.402 -16.672 1 95.19 83 ALA A C 1
ATOM 639 O O . ALA A 1 83 ? 26.75 7.43 -15.867 1 95.19 83 ALA A O 1
ATOM 640 N N . GLU A 1 84 ? 24.609 7.691 -16.391 1 94.88 84 GLU A N 1
ATOM 641 C CA . GLU A 1 84 ? 24.266 8.062 -15.016 1 94.88 84 GLU A CA 1
ATOM 642 C C . GLU A 1 84 ? 24.469 6.887 -14.062 1 94.88 84 GLU A C 1
ATOM 644 O O . GLU A 1 84 ? 24.938 7.066 -12.938 1 94.88 84 GLU A O 1
ATOM 649 N N . LEU A 1 85 ? 24.016 5.719 -14.445 1 96.12 85 LEU A N 1
ATOM 650 C CA . LEU A 1 85 ? 24.25 4.527 -13.641 1 96.12 85 LEU A CA 1
ATOM 651 C C . LEU A 1 85 ? 25.734 4.273 -13.453 1 96.12 85 LEU A C 1
ATOM 653 O O . LEU A 1 85 ? 26.188 3.943 -12.352 1 96.12 85 LEU A O 1
ATOM 657 N N . HIS A 1 86 ? 26.516 4.457 -14.562 1 96.38 86 HIS A N 1
ATOM 658 C CA . HIS A 1 86 ? 27.969 4.289 -14.484 1 96.38 86 HIS A CA 1
ATOM 659 C C . HIS A 1 86 ? 28.578 5.207 -13.43 1 96.38 86 HIS A C 1
ATOM 661 O O . HIS A 1 86 ? 29.391 4.77 -12.609 1 96.38 86 HIS A O 1
ATOM 667 N N . ALA A 1 87 ? 28.141 6.457 -13.477 1 95.62 87 ALA A N 1
ATOM 668 C CA . ALA A 1 87 ? 28.641 7.438 -12.516 1 95.62 87 ALA A CA 1
ATOM 669 C C . ALA A 1 87 ? 28.297 7.035 -11.086 1 95.62 87 ALA A C 1
ATOM 671 O O . ALA A 1 87 ? 29.109 7.176 -10.18 1 95.62 87 ALA A O 1
ATOM 672 N N . TYR A 1 88 ? 27.109 6.625 -10.93 1 95.25 88 TYR A N 1
ATOM 673 C CA . TYR A 1 88 ? 26.688 6.184 -9.602 1 95.25 88 TYR A CA 1
ATOM 674 C C . TYR A 1 88 ? 27.547 5.012 -9.125 1 95.25 88 TYR A C 1
ATOM 676 O O . TYR A 1 88 ? 28 4.992 -7.977 1 95.25 88 TYR A O 1
ATOM 684 N N . LEU A 1 89 ? 27.766 3.973 -9.977 1 95.69 89 LEU A N 1
ATOM 685 C CA . LEU A 1 89 ? 28.531 2.789 -9.617 1 95.69 89 LEU A CA 1
ATOM 686 C C . LEU A 1 89 ? 29.953 3.164 -9.234 1 95.69 89 LEU A C 1
ATOM 688 O O . LEU A 1 89 ? 30.5 2.652 -8.258 1 95.69 89 LEU A O 1
ATOM 692 N N . CYS A 1 90 ? 30.516 4.102 -10.008 1 94.94 90 CYS A N 1
ATOM 693 C CA . CYS A 1 90 ? 31.875 4.551 -9.711 1 94.94 90 CYS A CA 1
ATOM 694 C C . CYS A 1 90 ? 31.953 5.199 -8.336 1 94.94 90 CYS A C 1
ATOM 696 O O . CYS A 1 90 ? 32.875 4.945 -7.57 1 94.94 90 CYS A O 1
ATOM 698 N N . ARG A 1 91 ? 31.031 5.922 -8.039 1 92.81 91 ARG A N 1
ATOM 699 C CA . ARG A 1 91 ? 31 6.59 -6.742 1 92.81 91 ARG A CA 1
ATOM 700 C C . ARG A 1 91 ? 30.766 5.586 -5.617 1 92.81 91 ARG A C 1
ATOM 702 O O . ARG A 1 91 ? 31.406 5.652 -4.57 1 92.81 91 ARG A O 1
ATOM 709 N N . ALA A 1 92 ? 29.828 4.75 -5.777 1 91.06 92 ALA A N 1
ATOM 710 C CA . ALA A 1 92 ? 29.438 3.783 -4.754 1 91.06 92 ALA A CA 1
ATOM 711 C C . ALA A 1 92 ? 30.578 2.824 -4.449 1 91.06 92 ALA A C 1
ATOM 713 O O . ALA A 1 92 ? 30.781 2.434 -3.299 1 91.06 92 ALA A O 1
ATOM 714 N N . LEU A 1 93 ? 31.297 2.445 -5.453 1 91.81 93 LEU A N 1
ATOM 715 C CA . LEU A 1 93 ? 32.375 1.469 -5.285 1 91.81 93 LEU A CA 1
ATOM 716 C C . LEU A 1 93 ? 33.688 2.158 -4.945 1 91.81 93 LEU A C 1
ATOM 718 O O . LEU A 1 93 ? 34.625 1.517 -4.461 1 91.81 93 LEU A O 1
ATOM 722 N N . GLY A 1 94 ? 33.75 3.445 -5.25 1 90.44 94 GLY A N 1
ATOM 723 C CA . GLY A 1 94 ? 34.938 4.219 -4.918 1 90.44 94 GLY A CA 1
ATOM 724 C C . GLY A 1 94 ? 36.062 4.074 -5.945 1 90.44 94 GLY A C 1
ATOM 725 O O . GLY A 1 94 ? 37.219 4.445 -5.68 1 90.44 94 GLY A O 1
ATOM 726 N N . HIS A 1 95 ? 35.812 3.283 -7.055 1 91.31 95 HIS A N 1
ATOM 727 C CA . HIS A 1 95 ? 36.781 3.121 -8.141 1 91.31 95 HIS A CA 1
ATOM 728 C C . HIS A 1 95 ? 36.062 3.111 -9.5 1 91.31 95 HIS A C 1
ATOM 730 O O . HIS A 1 95 ? 34.844 2.961 -9.57 1 91.31 95 HIS A O 1
ATOM 736 N N . ASP A 1 96 ? 36.875 3.34 -10.484 1 92.38 96 ASP A N 1
ATOM 737 C CA . ASP A 1 96 ? 36.344 3.348 -11.844 1 92.38 96 ASP A CA 1
ATOM 738 C C . ASP A 1 96 ? 35.906 1.949 -12.266 1 92.38 96 ASP A C 1
ATOM 740 O O . ASP A 1 96 ? 36.562 0.963 -11.969 1 92.38 96 ASP A O 1
ATOM 744 N N . VAL A 1 97 ? 34.844 1.904 -12.82 1 92.81 97 VAL A N 1
ATOM 745 C CA . VAL A 1 97 ? 34.281 0.646 -13.312 1 92.81 97 VAL A CA 1
ATOM 746 C C . VAL A 1 97 ? 34.5 0.547 -14.82 1 92.81 97 VAL A C 1
ATOM 748 O O . VAL A 1 97 ? 33.781 1.191 -15.594 1 92.81 97 VAL A O 1
ATOM 751 N N . THR A 1 98 ? 35.438 -0.199 -15.352 1 91.31 98 THR A N 1
ATOM 752 C CA . THR A 1 98 ? 35.75 -0.402 -16.766 1 91.31 98 THR A CA 1
ATOM 753 C C . THR A 1 98 ? 35.906 -1.889 -17.078 1 91.31 98 THR A C 1
ATOM 755 O O . THR A 1 98 ? 36.375 -2.66 -16.25 1 91.31 98 THR A O 1
ATOM 758 N N . PRO A 1 99 ? 35.469 -2.203 -18.188 1 92.56 99 PRO A N 1
ATOM 759 C CA . PRO A 1 99 ? 34.781 -1.506 -19.281 1 92.56 99 PRO A CA 1
ATOM 760 C C . PRO A 1 99 ? 33.312 -1.208 -18.984 1 92.56 99 PRO A C 1
ATOM 762 O O . PRO A 1 99 ? 32.75 -1.75 -18.031 1 92.56 99 PRO A O 1
ATOM 765 N N . TRP A 1 100 ? 32.875 -0.312 -19.719 1 93.5 100 TRP A N 1
ATOM 766 C CA . TRP A 1 100 ? 31.453 0.027 -19.625 1 93.5 100 TRP A CA 1
ATOM 767 C C . TRP A 1 100 ? 30.797 0.03 -21.016 1 93.5 100 TRP A C 1
ATOM 769 O O . TRP A 1 100 ? 31.359 0.594 -21.953 1 93.5 100 TRP A O 1
ATOM 779 N N . PRO A 1 101 ? 29.594 -0.586 -21.188 1 92.56 101 PRO A N 1
ATOM 780 C CA . PRO A 1 101 ? 28.844 -1.338 -20.172 1 92.56 101 PRO A CA 1
ATOM 781 C C . PRO A 1 101 ? 29.547 -2.619 -19.75 1 92.56 101 PRO A C 1
ATOM 783 O O . PRO A 1 101 ? 30.422 -3.121 -20.453 1 92.56 101 PRO A O 1
ATOM 786 N N . LEU A 1 102 ? 29.141 -3.172 -18.641 1 94.56 102 LEU A N 1
ATOM 787 C CA . LEU A 1 102 ? 29.781 -4.352 -18.078 1 94.56 102 LEU A CA 1
ATOM 788 C C . LEU A 1 102 ? 29.562 -5.57 -18.953 1 94.56 102 LEU A C 1
ATOM 790 O O . LEU A 1 102 ? 28.469 -5.758 -19.5 1 94.56 102 LEU A O 1
ATOM 794 N N . PRO A 1 103 ? 30.578 -6.344 -19.125 1 92.31 103 PRO A N 1
ATOM 795 C CA . PRO A 1 103 ? 30.406 -7.574 -19.891 1 92.31 103 PRO A CA 1
ATOM 796 C C . PRO A 1 103 ? 29.453 -8.562 -19.219 1 92.31 103 PRO A C 1
ATOM 798 O O . PRO A 1 103 ? 28.828 -9.383 -19.906 1 92.31 103 PRO A O 1
ATOM 801 N N . GLY A 1 104 ? 29.391 -8.508 -17.906 1 94.88 104 GLY A N 1
ATOM 802 C CA . GLY A 1 104 ? 28.516 -9.367 -17.125 1 94.88 104 GLY A CA 1
ATOM 803 C C . GLY A 1 104 ? 28.094 -8.75 -15.805 1 94.88 104 GLY A C 1
ATOM 804 O O . GLY A 1 104 ? 28.875 -8.023 -15.18 1 94.88 104 GLY A O 1
ATOM 805 N N . TRP A 1 105 ? 26.891 -9.047 -15.492 1 96.31 105 TRP A N 1
ATOM 806 C CA . TRP A 1 105 ? 26.359 -8.5 -14.258 1 96.31 105 TRP A CA 1
ATOM 807 C C . TRP A 1 105 ? 26.188 -9.602 -13.211 1 96.31 105 TRP A C 1
ATOM 809 O O . TRP A 1 105 ? 25.5 -10.602 -13.453 1 96.31 105 TRP A O 1
ATOM 819 N N . ASN A 1 106 ? 26.859 -9.445 -12.094 1 93.88 106 ASN A N 1
ATOM 820 C CA . ASN A 1 106 ? 26.672 -10.359 -10.977 1 93.88 106 ASN A CA 1
ATOM 821 C C . ASN A 1 106 ? 25.688 -9.797 -9.953 1 93.88 106 ASN A C 1
ATOM 823 O O . ASN A 1 106 ? 25.141 -8.711 -10.141 1 93.88 106 ASN A O 1
ATOM 827 N N . ARG A 1 107 ? 25.438 -10.547 -8.906 1 94.12 107 ARG A N 1
ATOM 828 C CA . ARG A 1 107 ? 24.438 -10.18 -7.902 1 94.12 107 ARG A CA 1
ATOM 829 C C . ARG A 1 107 ? 24.766 -8.836 -7.266 1 94.12 107 ARG A C 1
ATOM 831 O O . ARG A 1 107 ? 23.891 -7.992 -7.098 1 94.12 107 ARG A O 1
ATOM 838 N N . GLU A 1 108 ? 25.984 -8.586 -6.938 1 92.56 108 GLU A N 1
ATOM 839 C CA . GLU A 1 108 ? 26.422 -7.352 -6.285 1 92.56 108 GLU A CA 1
ATOM 840 C C . GLU A 1 108 ? 26.172 -6.141 -7.18 1 92.56 108 GLU A C 1
ATOM 842 O O . GLU A 1 108 ? 25.609 -5.141 -6.734 1 92.56 108 GLU A O 1
ATOM 847 N N . MET A 1 109 ? 26.594 -6.305 -8.438 1 94.88 109 MET A N 1
ATOM 848 C CA . MET A 1 109 ? 26.422 -5.199 -9.383 1 94.88 109 MET A CA 1
ATOM 849 C C . MET A 1 109 ? 24.953 -4.949 -9.672 1 94.88 109 MET A C 1
ATOM 851 O O . MET A 1 109 ? 24.516 -3.803 -9.805 1 94.88 109 MET A O 1
ATOM 855 N N . LEU A 1 110 ? 24.188 -6.043 -9.75 1 97 110 LEU A N 1
ATOM 856 C CA . LEU A 1 110 ? 22.75 -5.898 -9.977 1 97 110 LEU A CA 1
ATOM 857 C C . LEU A 1 110 ? 22.078 -5.227 -8.781 1 97 110 LEU A C 1
ATOM 859 O O . LEU A 1 110 ? 21.141 -4.445 -8.961 1 97 110 LEU A O 1
ATOM 863 N N . THR A 1 111 ? 22.562 -5.523 -7.586 1 96.5 111 THR A N 1
ATOM 864 C CA . THR A 1 111 ? 22.016 -4.91 -6.383 1 96.5 111 THR A CA 1
ATOM 865 C C . THR A 1 111 ? 22.281 -3.408 -6.371 1 96.5 111 THR A C 1
ATOM 867 O O . THR A 1 111 ? 21.391 -2.615 -6.059 1 96.5 111 THR A O 1
ATOM 870 N N . LEU A 1 112 ? 23.484 -3.018 -6.754 1 96.31 112 LEU A N 1
ATOM 871 C CA . LEU A 1 112 ? 23.812 -1.6 -6.836 1 96.31 112 LEU A CA 1
ATOM 872 C C . LEU A 1 112 ? 22.953 -0.9 -7.883 1 96.31 112 LEU A C 1
ATOM 874 O O . LEU A 1 112 ? 22.469 0.211 -7.652 1 96.31 112 LEU A O 1
ATOM 878 N N . ALA A 1 113 ? 22.781 -1.566 -9.016 1 97.25 113 ALA A N 1
ATOM 879 C CA . ALA A 1 113 ? 21.906 -1.006 -10.039 1 97.25 113 ALA A CA 1
ATOM 880 C C . ALA A 1 113 ? 20.484 -0.844 -9.508 1 97.25 113 ALA A C 1
ATOM 882 O O . ALA A 1 113 ? 19.812 0.153 -9.797 1 97.25 113 ALA A O 1
ATOM 883 N N . ALA A 1 114 ? 19.984 -1.828 -8.711 1 97.88 114 ALA A N 1
ATOM 884 C CA . ALA A 1 114 ? 18.641 -1.773 -8.141 1 97.88 114 ALA A CA 1
ATOM 885 C C . ALA A 1 114 ? 18.516 -0.623 -7.148 1 97.88 114 ALA A C 1
ATOM 887 O O . ALA A 1 114 ? 17.469 0.041 -7.086 1 97.88 114 ALA A O 1
ATOM 888 N N . TRP A 1 115 ? 19.562 -0.415 -6.387 1 96.75 115 TRP A N 1
ATOM 889 C CA . TRP A 1 115 ? 19.531 0.696 -5.441 1 96.75 115 TRP A CA 1
ATOM 890 C C . TRP A 1 115 ? 19.438 2.031 -6.172 1 96.75 115 TRP A C 1
ATOM 892 O O . TRP A 1 115 ? 18.828 2.977 -5.672 1 96.75 115 TRP A O 1
ATOM 902 N N . TYR A 1 116 ? 20.031 2.119 -7.355 1 95.94 116 TYR A N 1
ATOM 903 C CA . TYR A 1 116 ? 20 3.336 -8.156 1 95.94 116 TYR A CA 1
ATOM 904 C C . TYR A 1 116 ? 18.609 3.549 -8.766 1 95.94 116 TYR A C 1
ATOM 906 O O . TYR A 1 116 ? 18.094 4.668 -8.773 1 95.94 116 TYR A O 1
ATOM 914 N N . TYR A 1 117 ? 17.922 2.473 -9.219 1 96.81 117 TYR A N 1
ATOM 915 C CA . TYR A 1 117 ? 16.703 2.602 -10.008 1 96.81 117 TYR A CA 1
ATOM 916 C C . TYR A 1 117 ? 15.477 2.377 -9.148 1 96.81 117 TYR A C 1
ATOM 918 O O . TYR A 1 117 ? 14.352 2.68 -9.57 1 96.81 117 TYR A O 1
ATOM 926 N N . SER A 1 118 ? 15.547 1.892 -7.918 1 95.38 118 SER A N 1
ATOM 927 C CA . SER A 1 118 ? 14.414 1.423 -7.121 1 95.38 118 SER A CA 1
ATOM 928 C C . SER A 1 118 ? 13.508 2.578 -6.719 1 95.38 118 SER A C 1
ATOM 930 O O . SER A 1 118 ? 13.898 3.447 -5.941 1 95.38 118 SER A O 1
ATOM 932 N N . PRO A 1 119 ? 12.266 2.529 -7.188 1 94.38 119 PRO A N 1
ATOM 933 C CA . PRO A 1 119 ? 11.328 3.576 -6.781 1 94.38 119 PRO A CA 1
ATOM 934 C C . PRO A 1 119 ? 11.016 3.541 -5.289 1 94.38 119 PRO A C 1
ATOM 936 O O . PRO A 1 119 ? 10.773 4.586 -4.68 1 94.38 119 PRO A O 1
ATOM 939 N N . ALA A 1 120 ? 11.016 2.346 -4.699 1 94.56 120 ALA A N 1
ATOM 940 C CA . ALA A 1 120 ? 10.758 2.223 -3.268 1 94.56 120 ALA A CA 1
ATOM 941 C C . ALA A 1 120 ? 11.812 2.973 -2.457 1 94.56 120 ALA A C 1
ATOM 943 O O . ALA A 1 120 ? 11.492 3.582 -1.432 1 94.56 120 ALA A O 1
ATOM 944 N N . LEU A 1 121 ? 13.039 2.93 -2.889 1 95.94 121 LEU A N 1
ATOM 945 C CA . LEU A 1 121 ? 14.102 3.662 -2.219 1 95.94 121 LEU A CA 1
ATOM 946 C C . LEU A 1 121 ? 13.938 5.164 -2.42 1 95.94 121 LEU A C 1
ATOM 948 O O . LEU A 1 121 ? 14.227 5.953 -1.515 1 95.94 121 LEU A O 1
ATOM 952 N N . ASP A 1 122 ? 13.484 5.555 -3.621 1 95.81 122 ASP A N 1
ATOM 953 C CA . ASP A 1 122 ? 13.227 6.965 -3.879 1 95.81 122 ASP A CA 1
ATOM 954 C C . ASP A 1 122 ? 12.156 7.512 -2.934 1 95.81 122 ASP A C 1
ATOM 956 O O . ASP A 1 122 ? 12.289 8.625 -2.414 1 95.81 122 ASP A O 1
ATOM 960 N N . VAL A 1 123 ? 11.125 6.727 -2.729 1 96.88 123 VAL A N 1
ATOM 961 C CA . VAL A 1 123 ? 10.055 7.133 -1.826 1 96.88 123 VAL A CA 1
ATOM 962 C C . VAL A 1 123 ? 10.594 7.246 -0.402 1 96.88 123 VAL A C 1
ATOM 964 O O . VAL A 1 123 ? 10.297 8.219 0.303 1 96.88 123 VAL A O 1
ATOM 967 N N . ALA A 1 124 ? 11.406 6.27 0.041 1 96.75 124 ALA A N 1
ATOM 968 C CA . ALA A 1 124 ? 11.984 6.297 1.382 1 96.75 124 ALA A CA 1
ATOM 969 C C . ALA A 1 124 ? 12.883 7.52 1.565 1 96.75 124 ALA A C 1
ATOM 971 O O . ALA A 1 124 ? 12.852 8.164 2.615 1 96.75 124 ALA A O 1
ATOM 972 N N . ARG A 1 125 ? 13.641 7.855 0.592 1 96.88 125 ARG A N 1
ATOM 973 C CA . ARG A 1 125 ? 14.508 9.031 0.644 1 96.88 125 ARG A CA 1
ATOM 974 C C . ARG A 1 125 ? 13.688 10.312 0.727 1 96.88 125 ARG A C 1
ATOM 976 O O . ARG A 1 125 ? 14.031 11.227 1.479 1 96.88 125 ARG A O 1
ATOM 983 N N . ALA A 1 126 ? 12.633 10.359 -0.081 1 96.56 126 ALA A N 1
ATOM 984 C CA . ALA A 1 126 ? 11.758 11.523 -0.028 1 96.56 126 ALA A CA 1
ATOM 985 C C . ALA A 1 126 ? 11.109 11.664 1.349 1 96.56 126 ALA A C 1
ATOM 987 O O . ALA A 1 126 ? 10.945 12.781 1.853 1 96.56 126 ALA A O 1
ATOM 988 N N . GLN A 1 127 ? 10.773 10.555 1.944 1 97.06 127 GLN A N 1
ATOM 989 C CA . GLN A 1 127 ? 10.188 10.57 3.281 1 97.06 127 GLN A CA 1
ATOM 990 C C . GLN A 1 127 ? 11.188 11.094 4.312 1 97.06 127 GLN A C 1
ATOM 992 O O . GLN A 1 127 ? 10.805 11.805 5.242 1 97.06 127 GLN A O 1
ATOM 997 N N . TRP A 1 128 ? 12.469 10.789 4.184 1 96.88 128 TRP A N 1
ATOM 998 C CA . TRP A 1 128 ? 13.5 11.344 5.051 1 96.88 128 TRP A CA 1
ATOM 999 C C . TRP A 1 128 ? 13.633 12.844 4.848 1 96.88 128 TRP A C 1
ATOM 1001 O O . TRP A 1 128 ? 13.797 13.602 5.812 1 96.88 128 TRP A O 1
ATOM 1011 N N . GLY A 1 129 ? 13.508 13.258 3.559 1 96.5 129 GLY A N 1
ATOM 1012 C CA . GLY A 1 129 ? 13.492 14.688 3.291 1 96.5 129 GLY A CA 1
ATOM 1013 C C . GLY A 1 129 ? 12.367 15.414 4.004 1 96.5 129 GLY A C 1
ATOM 1014 O O . GLY A 1 129 ? 12.57 16.5 4.551 1 96.5 129 GLY A O 1
ATOM 1015 N N . THR A 1 130 ? 11.234 14.789 4.023 1 97.06 130 THR A N 1
ATOM 1016 C CA . THR A 1 130 ? 10.078 15.359 4.715 1 97.06 130 THR A CA 1
ATOM 1017 C C . THR A 1 130 ? 10.336 15.445 6.215 1 97.06 130 THR A C 1
ATOM 1019 O O . THR A 1 130 ? 10.062 16.469 6.84 1 97.06 130 THR A O 1
ATOM 1022 N N . ALA A 1 131 ? 10.859 14.383 6.781 1 97.06 131 ALA A N 1
ATOM 1023 C CA . ALA A 1 131 ? 11.156 14.367 8.211 1 97.06 131 ALA A CA 1
ATOM 1024 C C . ALA A 1 131 ? 12.219 15.398 8.562 1 97.06 131 ALA A C 1
ATOM 1026 O O . ALA A 1 131 ? 12.164 16.031 9.625 1 97.06 131 ALA A O 1
ATOM 1027 N N . ARG A 1 132 ? 13.164 15.625 7.738 1 96.81 132 ARG A N 1
ATOM 1028 C CA . ARG A 1 132 ? 14.211 16.609 7.945 1 96.81 132 ARG A CA 1
ATOM 1029 C C . ARG A 1 132 ? 13.641 18.031 7.914 1 96.81 132 ARG A C 1
ATOM 1031 O O . ARG A 1 132 ? 14.016 18.875 8.727 1 96.81 132 ARG A O 1
ATOM 1038 N N . ALA A 1 133 ? 12.758 18.234 6.926 1 96.44 133 ALA A N 1
ATOM 1039 C CA . ALA A 1 133 ? 12.125 19.547 6.828 1 96.44 133 ALA A CA 1
ATOM 1040 C C . ALA A 1 133 ? 11.297 19.844 8.07 1 96.44 133 ALA A C 1
ATOM 1042 O O . ALA A 1 133 ? 11.156 21.016 8.461 1 96.44 133 ALA A O 1
ATOM 1043 N N . ALA A 1 134 ? 10.82 18.844 8.75 1 96.88 134 ALA A N 1
ATOM 1044 C CA . ALA A 1 134 ? 10.016 19.016 9.961 1 96.88 134 ALA A CA 1
ATOM 1045 C C . ALA A 1 134 ? 10.852 19.578 11.102 1 96.88 134 ALA A C 1
ATOM 1047 O O . ALA A 1 134 ? 10.32 20.203 12.023 1 96.88 134 ALA A O 1
ATOM 1048 N N . ILE A 1 135 ? 12.164 19.391 11.094 1 97.06 135 ILE A N 1
ATOM 1049 C CA . ILE A 1 135 ? 13.047 19.953 12.102 1 97.06 135 ILE A CA 1
ATOM 1050 C C . ILE A 1 135 ? 13.031 21.484 12.016 1 97.06 135 ILE A C 1
ATOM 1052 O O . ILE A 1 135 ? 13.039 22.172 13.047 1 97.06 135 ILE A O 1
ATOM 1056 N N . ASP A 1 136 ? 12.93 22 10.773 1 94.88 136 ASP A N 1
ATOM 1057 C CA . ASP A 1 136 ? 12.844 23.438 10.578 1 94.88 136 ASP A CA 1
ATOM 1058 C C . ASP A 1 136 ? 11.547 24 11.156 1 94.88 136 ASP A C 1
ATOM 1060 O O . ASP A 1 136 ? 11.539 25.078 11.742 1 94.88 136 ASP A O 1
ATOM 1064 N N . VAL A 1 137 ? 10.531 23.266 10.969 1 95.19 137 VAL A N 1
ATOM 1065 C CA . VAL A 1 137 ? 9.25 23.688 11.516 1 95.19 137 VAL A CA 1
ATOM 1066 C C . VAL A 1 137 ? 9.32 23.688 13.039 1 95.19 137 VAL A C 1
ATOM 1068 O O . VAL A 1 137 ? 8.844 24.625 13.688 1 95.19 137 VAL A O 1
ATOM 1071 N N . ALA A 1 138 ? 9.945 22.641 13.586 1 95.75 138 ALA A N 1
ATOM 1072 C CA . ALA A 1 138 ? 10.062 22.5 15.031 1 95.75 138 ALA A CA 1
ATOM 1073 C C . ALA A 1 138 ? 10.922 23.625 15.625 1 95.75 138 ALA A C 1
ATOM 1075 O O . ALA A 1 138 ? 10.719 24.031 16.766 1 95.75 138 ALA A O 1
ATOM 1076 N N . GLY A 1 139 ? 11.836 24.156 14.891 1 95 139 GLY A N 1
ATOM 1077 C CA . GLY A 1 139 ? 12.766 25.156 15.391 1 95 139 GLY A CA 1
ATOM 1078 C C . GLY A 1 139 ? 12.273 26.578 15.188 1 95 139 GLY A C 1
ATOM 1079 O O . GLY A 1 139 ? 12.945 27.531 15.594 1 95 139 GLY A O 1
ATOM 1080 N N . ALA A 1 140 ? 11.07 26.766 14.695 1 94.12 140 ALA A N 1
ATOM 1081 C CA . ALA A 1 140 ? 10.555 28.109 14.398 1 94.12 140 ALA A CA 1
ATOM 1082 C C . ALA A 1 140 ? 10.273 28.891 15.68 1 94.12 140 ALA A C 1
ATOM 1084 O O . ALA A 1 140 ? 9.789 28.328 16.656 1 94.12 140 ALA A O 1
ATOM 1085 N N . ILE A 1 141 ? 10.57 30.188 15.68 1 94.62 141 ILE A N 1
ATOM 1086 C CA . ILE A 1 141 ? 10.305 31.109 16.781 1 94.62 141 ILE A CA 1
ATOM 1087 C C . ILE A 1 141 ? 9.016 31.875 16.516 1 94.62 141 ILE A C 1
ATOM 1089 O O . ILE A 1 141 ? 8.812 32.406 15.43 1 94.62 141 ILE A O 1
ATOM 1093 N N . PRO A 1 142 ? 8.148 31.891 17.453 1 93 142 PRO A N 1
ATOM 1094 C CA . PRO A 1 142 ? 6.895 32.625 17.234 1 93 142 PRO A CA 1
ATOM 1095 C C . PRO A 1 142 ? 7.105 34.094 16.906 1 93 142 PRO A C 1
ATOM 1097 O O . PRO A 1 142 ? 8.016 34.719 17.453 1 93 142 PRO A O 1
ATOM 1100 N N . ASN A 1 143 ? 6.258 34.688 16.094 1 93.38 143 ASN A N 1
ATOM 1101 C CA . ASN A 1 143 ? 6.32 36.062 15.672 1 93.38 143 ASN A CA 1
ATOM 1102 C C . ASN A 1 143 ? 5.582 37 16.641 1 93.38 143 ASN A C 1
ATOM 1104 O O . ASN A 1 143 ? 4.625 36.562 17.297 1 93.38 143 ASN A O 1
ATOM 1108 N N . PRO A 1 144 ? 6.004 38.188 16.797 1 93.12 144 PRO A N 1
ATOM 1109 C CA . PRO A 1 144 ? 5.234 39.156 17.578 1 93.12 144 PRO A CA 1
ATOM 1110 C C . PRO A 1 144 ? 3.986 39.625 16.859 1 93.12 144 PRO A C 1
ATOM 1112 O O . PRO A 1 144 ? 3.898 39.531 15.625 1 93.12 144 PRO A O 1
ATOM 1115 N N . VAL A 1 145 ? 3.102 40.156 17.594 1 93 145 VAL A N 1
ATOM 1116 C CA . VAL A 1 145 ? 1.867 40.719 17.047 1 93 145 VAL A CA 1
ATOM 1117 C C . VAL A 1 145 ? 1.821 42.219 17.281 1 93 145 VAL A C 1
ATOM 1119 O O . VAL A 1 145 ? 2.043 42.688 18.406 1 93 145 VAL A O 1
ATOM 1122 N N . LEU A 1 146 ? 1.59 43 16.234 1 92.12 146 LEU A N 1
ATOM 1123 C CA . LEU A 1 146 ? 1.504 44.438 16.297 1 92.12 146 LEU A CA 1
ATOM 1124 C C . LEU A 1 146 ? 0.05 44.906 16.344 1 92.12 146 LEU A C 1
ATOM 1126 O O . LEU A 1 146 ? -0.795 44.406 15.609 1 92.12 146 LEU A O 1
ATOM 1130 N N . GLN A 1 147 ? -0.205 45.75 17.281 1 90.69 147 GLN A N 1
ATOM 1131 C CA . GLN A 1 147 ? -1.508 46.375 17.375 1 90.69 147 GLN A CA 1
ATOM 1132 C C . GLN A 1 147 ? -1.39 47.906 17.172 1 90.69 147 GLN A C 1
ATOM 1134 O O . GLN A 1 147 ? -0.457 48.531 17.688 1 90.69 147 GLN A O 1
ATOM 1139 N N . LEU A 1 148 ? -2.246 48.469 16.359 1 90.25 148 LEU A N 1
ATOM 1140 C CA . LEU A 1 148 ? -2.305 49.906 16.094 1 90.25 148 LEU A CA 1
ATOM 1141 C C . LEU A 1 148 ? -3.689 50.469 16.422 1 90.25 148 LEU A C 1
ATOM 1143 O O . LEU A 1 148 ? -4.465 50.781 15.508 1 90.25 148 LEU A O 1
ATOM 1147 N N . PRO A 1 149 ? -3.852 50.719 17.688 1 86.56 149 PRO A N 1
ATOM 1148 C CA . PRO A 1 149 ? -5.164 51.25 18.078 1 86.56 149 PRO A CA 1
ATOM 1149 C C . PRO A 1 149 ? -5.375 52.688 17.641 1 86.56 149 PRO A C 1
ATOM 1151 O O . PRO A 1 149 ? -4.418 53.469 17.547 1 86.56 149 PRO A O 1
ATOM 1154 N N . PHE A 1 150 ? -6.562 53.094 17.281 1 88.62 150 PHE A N 1
ATOM 1155 C CA . PHE A 1 150 ? -6.977 54.469 16.969 1 88.62 150 PHE A CA 1
ATOM 1156 C C . PHE A 1 150 ? -8.391 54.719 17.484 1 88.62 150 PHE A C 1
ATOM 1158 O O . PHE A 1 150 ? -9.289 53.906 17.297 1 88.62 150 PHE A O 1
ATOM 1165 N N . GLN A 1 151 ? -8.492 55.844 18.25 1 89.56 151 GLN A N 1
ATOM 1166 C CA . GLN A 1 151 ? -9.797 56.25 18.766 1 89.56 151 GLN A CA 1
ATOM 1167 C C . GLN A 1 151 ? -9.969 57.781 18.688 1 89.56 151 GLN A C 1
ATOM 1169 O O . GLN A 1 151 ? -9.016 58.5 18.938 1 89.56 151 GLN A O 1
ATOM 1174 N N . TRP A 1 152 ? -11.156 58.188 18.359 1 91.19 152 TRP A N 1
ATOM 1175 C CA . TRP A 1 152 ? -11.531 59.594 18.375 1 91.19 152 TRP A CA 1
ATOM 1176 C C . TRP A 1 152 ? -12.453 59.875 19.562 1 91.19 152 TRP A C 1
ATOM 1178 O O . TRP A 1 152 ? -13.422 59.156 19.797 1 91.19 152 TRP A O 1
ATOM 1188 N N . ALA A 1 153 ? -12.156 61 20.281 1 88.5 153 ALA A N 1
ATOM 1189 C CA . ALA A 1 153 ? -12.883 61.281 21.516 1 88.5 153 ALA A CA 1
ATOM 1190 C C . ALA A 1 153 ? -13.688 62.562 21.391 1 88.5 153 ALA A C 1
ATOM 1192 O O . ALA A 1 153 ? -13.203 63.562 20.859 1 88.5 153 ALA A O 1
ATOM 1193 N N . THR A 1 154 ? -14.938 62.594 21.859 1 87.06 154 THR A N 1
ATOM 1194 C CA . THR A 1 154 ? -15.797 63.781 21.938 1 87.06 154 THR A CA 1
ATOM 1195 C C . THR A 1 154 ? -16.609 63.75 23.234 1 87.06 154 THR A C 1
ATOM 1197 O O . THR A 1 154 ? -17.344 62.812 23.5 1 87.06 154 THR A O 1
ATOM 1200 N N . PRO A 1 155 ? -16.594 64.75 23.953 1 84.75 155 PRO A N 1
ATOM 1201 C CA . PRO A 1 155 ? -15.695 65.875 23.859 1 84.75 155 PRO A CA 1
ATOM 1202 C C . PRO A 1 155 ? -14.242 65.562 24.156 1 84.75 155 PRO A C 1
ATOM 1204 O O . PRO A 1 155 ? -13.945 64.438 24.609 1 84.75 155 PRO A O 1
ATOM 1207 N N . ASN A 1 156 ? -13.281 66.438 23.828 1 83.88 156 ASN A N 1
ATOM 1208 C CA . ASN A 1 156 ? -11.859 66.25 24.078 1 83.88 156 ASN A CA 1
ATOM 1209 C C . ASN A 1 156 ? -11.523 66.312 25.562 1 83.88 156 ASN A C 1
ATOM 1211 O O . ASN A 1 156 ? -11.625 67.375 26.172 1 83.88 156 ASN A O 1
ATOM 1215 N N . PRO A 1 157 ? -11.102 65.25 26.031 1 79.06 157 PRO A N 1
ATOM 1216 C CA . PRO A 1 157 ? -10.867 65.25 27.469 1 79.06 157 PRO A CA 1
ATOM 1217 C C . PRO A 1 157 ? -9.461 65.688 27.844 1 79.06 157 PRO A C 1
ATOM 1219 O O . PRO A 1 157 ? -9.164 65.875 29.031 1 79.06 157 PRO A O 1
ATOM 1222 N N . GLY A 1 158 ? -8.633 65.875 26.812 1 81.06 158 GLY A N 1
ATOM 1223 C CA . GLY A 1 158 ? -7.242 66.125 27.141 1 81.06 158 GLY A CA 1
ATOM 1224 C C . GLY A 1 158 ? -6.742 67.438 26.547 1 81.06 158 GLY A C 1
ATOM 1225 O O . GLY A 1 158 ? -7.496 68.125 25.891 1 81.06 158 GLY A O 1
ATOM 1226 N N . PRO A 1 159 ? -5.52 67.75 26.875 1 85 159 PRO A N 1
ATOM 1227 C CA . PRO A 1 159 ? -4.922 69 26.5 1 85 159 PRO A CA 1
ATOM 1228 C C . PRO A 1 159 ? -4.504 69.062 25.031 1 85 159 PRO A C 1
ATOM 1230 O O . PRO A 1 159 ? -4.242 70.125 24.484 1 85 159 PRO A O 1
ATOM 1233 N N . GLY A 1 160 ? -4.527 67.938 24.391 1 88.88 160 GLY A N 1
ATOM 1234 C CA . GLY A 1 160 ? -4.039 67.875 23.016 1 88.88 160 GLY A CA 1
ATOM 1235 C C . GLY A 1 160 ? -5.125 67.562 22 1 88.88 160 GLY A C 1
ATOM 1236 O O . GLY A 1 160 ? -6.281 67.938 22.188 1 88.88 160 GLY A O 1
ATOM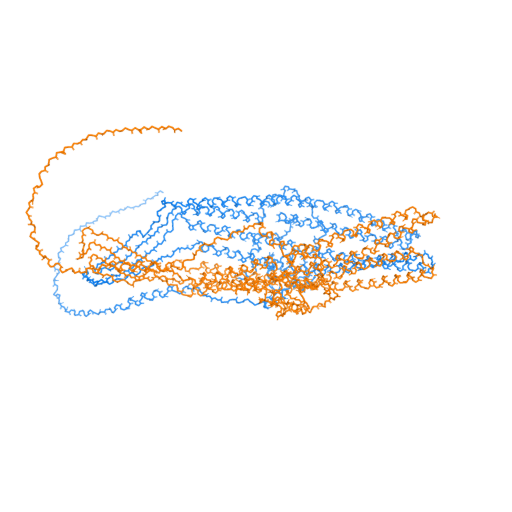 1237 N N . ALA A 1 161 ? -4.668 67 20.828 1 88.88 161 ALA A N 1
ATOM 1238 C CA . ALA A 1 161 ? -5.609 66.625 19.781 1 88.88 161 ALA A CA 1
ATOM 1239 C C . ALA A 1 161 ? -6.609 65.562 20.281 1 88.88 161 ALA A C 1
ATOM 1241 O O . ALA A 1 161 ? -6.262 64.688 21.094 1 88.88 161 ALA A O 1
ATOM 1242 N N . PRO A 1 162 ? -7.797 65.562 19.859 1 89.88 162 PRO A N 1
ATOM 1243 C CA . PRO A 1 162 ? -8.883 64.75 20.406 1 89.88 162 PRO A CA 1
ATOM 1244 C C . PRO A 1 162 ? -8.852 63.312 19.906 1 89.88 162 PRO A C 1
ATOM 1246 O O . PRO A 1 162 ? -9.891 62.781 19.547 1 89.88 162 PRO A O 1
ATOM 1249 N N . PHE A 1 163 ? -7.641 62.75 19.781 1 89.81 163 PHE A N 1
ATOM 1250 C CA . PHE A 1 163 ? -7.574 61.344 19.375 1 89.81 163 PHE A CA 1
ATOM 1251 C C . PHE A 1 163 ? -6.551 60.562 20.203 1 89.81 163 PHE A C 1
ATOM 1253 O O . PHE A 1 163 ? -5.676 61.188 20.828 1 89.81 163 PHE A O 1
ATOM 1260 N N . THR A 1 164 ? -6.812 59.312 20.328 1 90 164 THR A N 1
ATOM 1261 C CA . THR A 1 164 ? -5.898 58.344 20.938 1 90 164 THR A CA 1
ATOM 1262 C C . THR A 1 164 ? -5.344 57.375 19.906 1 90 164 THR A C 1
ATOM 1264 O O . THR A 1 164 ? -6.094 56.844 19.094 1 90 164 THR A O 1
ATOM 1267 N N . THR A 1 165 ? -4.004 57.281 19.797 1 89.31 165 THR A N 1
ATOM 1268 C CA . THR A 1 165 ? -3.326 56.344 18.906 1 89.31 165 THR A CA 1
ATOM 1269 C C . THR A 1 165 ? -2.066 55.781 19.562 1 89.31 165 THR A C 1
ATOM 1271 O O . THR A 1 165 ? -1.702 56.188 20.672 1 89.31 165 THR A O 1
ATOM 1274 N N . GLY A 1 166 ? -1.621 54.781 18.969 1 89.81 166 GLY A N 1
ATOM 1275 C CA . GLY A 1 166 ? -0.427 54.188 19.547 1 89.81 166 GLY A CA 1
ATOM 1276 C C . GLY A 1 166 ? 0.016 52.938 18.828 1 89.81 166 GLY A C 1
ATOM 1277 O O . GLY A 1 166 ? -0.396 52.688 17.703 1 89.81 166 GLY A O 1
ATOM 1278 N N . LEU A 1 167 ? 1.059 52.312 19.391 1 91.12 167 LEU A N 1
ATOM 1279 C CA . LEU A 1 167 ? 1.602 51.031 18.953 1 91.12 167 LEU A CA 1
ATOM 1280 C C . LEU A 1 167 ? 1.842 50.125 20.141 1 91.12 167 LEU A C 1
ATOM 1282 O O . LEU A 1 167 ? 2.312 50.562 21.188 1 91.12 167 LEU A O 1
ATOM 1286 N N . ALA A 1 168 ? 1.27 48.969 20.047 1 91 168 ALA A N 1
ATOM 1287 C CA . ALA A 1 168 ? 1.498 47.938 21.062 1 91 168 ALA A CA 1
ATOM 1288 C C . ALA A 1 168 ? 2.008 46.656 20.422 1 91 168 ALA A C 1
ATOM 1290 O O . ALA A 1 168 ? 1.531 46.219 19.375 1 91 168 ALA A O 1
ATOM 1291 N N . LEU A 1 169 ? 3.033 46.031 21.094 1 91.69 169 LEU A N 1
ATOM 1292 C CA . LEU A 1 169 ? 3.602 44.781 20.625 1 91.69 169 LEU A CA 1
ATOM 1293 C C . LEU A 1 169 ? 3.332 43.656 21.625 1 91.69 169 LEU A C 1
ATOM 1295 O O . LEU A 1 169 ? 3.418 43.875 22.844 1 91.69 169 LEU A O 1
ATOM 1299 N N . ASP A 1 170 ? 2.922 42.531 21.078 1 92.75 170 ASP A N 1
ATOM 1300 C CA . ASP A 1 170 ? 2.861 41.312 21.859 1 92.75 170 ASP A CA 1
ATOM 1301 C C . ASP A 1 170 ? 3.971 40.344 21.453 1 92.75 170 ASP A C 1
ATOM 1303 O O . ASP A 1 170 ? 3.898 39.719 20.391 1 92.75 170 ASP A O 1
ATOM 1307 N N . ILE A 1 171 ? 4.949 40.156 22.266 1 92.56 171 ILE A N 1
ATOM 1308 C CA . ILE A 1 171 ? 6.098 39.312 21.969 1 92.56 171 ILE A CA 1
ATOM 1309 C C . ILE A 1 171 ? 6.031 38.062 22.812 1 92.56 171 ILE A C 1
ATOM 1311 O O . ILE A 1 171 ? 6.328 38.094 24 1 92.56 171 ILE A O 1
ATOM 1315 N N . PRO A 1 172 ? 5.742 36.969 22.109 1 93.56 172 PRO A N 1
ATOM 1316 C CA . PRO A 1 172 ? 5.719 35.719 22.844 1 93.56 172 PRO A CA 1
ATOM 1317 C C . PRO A 1 172 ? 7.117 35.188 23.141 1 93.56 172 PRO A C 1
ATOM 1319 O O . PRO A 1 172 ? 7.973 35.156 22.266 1 93.56 172 PRO A O 1
ATOM 1322 N N . ILE A 1 173 ? 7.367 34.844 24.406 1 93.06 173 ILE A N 1
ATOM 1323 C CA . ILE A 1 173 ? 8.609 34.219 24.844 1 93.06 173 ILE A CA 1
ATOM 1324 C C . ILE A 1 173 ? 8.328 32.781 25.328 1 93.06 173 ILE A C 1
ATOM 1326 O O . ILE A 1 173 ? 7.629 32.594 26.328 1 93.06 173 ILE A O 1
ATOM 1330 N N . GLU A 1 174 ? 8.867 31.875 24.625 1 93.94 174 GLU A N 1
ATOM 1331 C CA . GLU A 1 174 ? 8.734 30.484 25.031 1 93.94 174 GLU A CA 1
ATOM 1332 C C . GLU A 1 174 ? 9.672 30.156 26.188 1 93.94 174 GLU A C 1
ATOM 1334 O O . GLU A 1 174 ? 10.859 30.484 26.141 1 93.94 174 GLU A O 1
ATOM 1339 N N . THR A 1 175 ? 9.109 29.516 27.188 1 94.19 175 THR A N 1
ATOM 1340 C CA . THR A 1 175 ? 9.898 29.234 28.375 1 94.19 175 THR A CA 1
ATOM 1341 C C . THR A 1 175 ? 10.18 27.734 28.484 1 94.19 175 THR A C 1
ATOM 1343 O O . THR A 1 175 ? 9.742 26.953 27.641 1 94.19 175 THR A O 1
ATOM 1346 N N . ALA A 1 176 ? 11.023 27.297 29.391 1 95.94 176 ALA A N 1
ATOM 1347 C CA . ALA A 1 176 ? 11.25 25.938 29.859 1 95.94 176 ALA A CA 1
ATOM 1348 C C . ALA A 1 176 ? 11.875 25.078 28.766 1 95.94 176 ALA A C 1
ATOM 1350 O O . ALA A 1 176 ? 11.68 23.859 28.734 1 95.94 176 ALA A O 1
ATOM 1351 N N . GLY A 1 177 ? 12.484 25.625 27.766 1 95.94 177 GLY A N 1
ATOM 1352 C CA . GLY A 1 177 ? 13.234 24.875 26.766 1 95.94 177 GLY A CA 1
ATOM 1353 C C . GLY A 1 177 ? 12.352 24.141 25.781 1 95.94 177 GLY A C 1
ATOM 1354 O O . GLY A 1 177 ? 12.789 23.172 25.141 1 95.94 177 GLY A O 1
ATOM 1355 N N . LYS A 1 178 ? 11.109 24.484 25.578 1 96.88 178 LYS A N 1
ATOM 1356 C CA . LYS A 1 178 ? 10.133 23.812 24.734 1 96.88 178 LYS A CA 1
ATOM 1357 C C . LYS A 1 178 ? 10.641 23.672 23.312 1 96.88 178 LYS A C 1
ATOM 1359 O O . LYS A 1 178 ? 10.484 22.625 22.688 1 96.88 178 LYS A O 1
ATOM 1364 N N . ARG A 1 179 ? 11.289 24.719 22.781 1 96.62 179 ARG A N 1
ATOM 1365 C CA . ARG A 1 179 ? 11.812 24.672 21.422 1 96.62 179 ARG A CA 1
ATOM 1366 C C . ARG A 1 179 ? 12.852 23.562 21.266 1 96.62 179 ARG A C 1
ATOM 1368 O O . ARG A 1 179 ? 12.836 22.828 20.281 1 96.62 179 ARG A O 1
ATOM 1375 N N . GLY A 1 180 ? 13.789 23.516 22.25 1 97.5 180 GLY A N 1
ATOM 1376 C CA . GLY A 1 180 ? 14.797 22.469 22.203 1 97.5 180 GLY A CA 1
ATOM 1377 C C . GLY A 1 180 ? 14.211 21.062 22.188 1 97.5 180 GLY A C 1
ATOM 1378 O O . GLY A 1 180 ? 14.648 20.219 21.422 1 97.5 180 GLY A O 1
ATOM 1379 N N . TYR A 1 181 ? 13.18 20.812 23 1 97.56 181 TYR A N 1
ATOM 1380 C CA . TYR A 1 181 ? 12.539 19.5 23.062 1 97.56 181 TYR A CA 1
ATOM 1381 C C . TYR A 1 181 ? 11.805 19.188 21.766 1 97.56 181 TYR A C 1
ATOM 1383 O O . TYR A 1 181 ? 11.773 18.047 21.312 1 97.56 181 TYR A O 1
ATOM 1391 N N . ARG A 1 182 ? 11.18 20.203 21.172 1 97.25 182 ARG A N 1
ATOM 1392 C CA . ARG A 1 182 ? 10.508 20.031 19.891 1 97.25 182 ARG A CA 1
ATOM 1393 C C . ARG A 1 182 ? 11.492 19.625 18.797 1 97.25 182 ARG A C 1
ATOM 1395 O O . ARG A 1 182 ? 11.211 18.734 18 1 97.25 182 ARG A O 1
ATOM 1402 N N . ILE A 1 183 ? 12.641 20.328 18.75 1 98 183 ILE A N 1
ATOM 1403 C CA . ILE A 1 183 ? 13.68 20.031 17.781 1 98 183 ILE A CA 1
ATOM 1404 C C . ILE A 1 183 ? 14.219 18.625 18 1 98 183 ILE A C 1
ATOM 1406 O O . ILE A 1 183 ? 14.43 17.859 17.062 1 98 183 ILE A O 1
ATOM 1410 N N . ASP A 1 184 ? 14.359 18.312 19.281 1 97.88 184 ASP A N 1
ATOM 1411 C CA . ASP A 1 184 ? 14.859 16.984 19.609 1 97.88 184 ASP A CA 1
ATOM 1412 C C . ASP A 1 184 ? 13.898 15.898 19.109 1 97.88 184 ASP A C 1
ATOM 1414 O O . ASP A 1 184 ? 14.32 14.914 18.516 1 97.88 184 ASP A O 1
ATOM 1418 N N . GLN A 1 185 ? 12.664 16.062 19.359 1 97.88 185 GLN A N 1
ATOM 1419 C CA . GLN A 1 185 ? 11.656 15.109 18.906 1 97.88 185 GLN A CA 1
ATOM 1420 C C . GLN A 1 185 ? 11.695 14.953 17.391 1 97.88 185 GLN A C 1
ATOM 1422 O O . GLN A 1 185 ? 11.727 13.828 16.875 1 97.88 185 GLN A O 1
ATOM 1427 N N . ALA A 1 186 ? 11.688 16.078 16.688 1 98.19 186 ALA A N 1
ATOM 1428 C CA . ALA A 1 186 ? 11.719 16.047 15.219 1 98.19 186 ALA A CA 1
ATOM 1429 C C . ALA A 1 186 ? 13 15.391 14.711 1 98.19 186 ALA A C 1
ATOM 1431 O O . ALA A 1 186 ? 12.977 14.664 13.719 1 98.19 186 ALA A O 1
ATOM 1432 N N . SER A 1 187 ? 14.125 15.695 15.414 1 98.19 187 SER A N 1
ATOM 1433 C CA . SER A 1 187 ? 15.406 15.117 15.023 1 98.19 187 SER A CA 1
ATOM 1434 C C . SER A 1 187 ? 15.398 13.594 15.164 1 98.19 187 SER A C 1
ATOM 1436 O O . SER A 1 187 ? 15.914 12.883 14.305 1 98.19 187 SER A O 1
ATOM 1438 N N . ARG A 1 188 ? 14.773 13.117 16.234 1 98.19 188 ARG A N 1
ATOM 1439 C CA . ARG A 1 188 ? 14.688 11.68 16.453 1 98.19 188 ARG A CA 1
ATOM 1440 C C . ARG A 1 188 ? 13.789 11.023 15.406 1 98.19 188 ARG A C 1
ATOM 1442 O O . ARG A 1 188 ? 14.078 9.922 14.938 1 98.19 188 ARG A O 1
ATOM 1449 N N . LEU A 1 189 ? 12.75 11.68 15.055 1 97.62 189 LEU A N 1
ATOM 1450 C CA . LEU A 1 189 ? 11.867 11.164 14.008 1 97.62 189 LEU A CA 1
ATOM 1451 C C . LEU A 1 189 ? 12.57 11.156 12.656 1 97.62 189 LEU A C 1
ATOM 1453 O O . LEU A 1 189 ? 12.352 10.25 11.844 1 97.62 189 LEU A O 1
ATOM 1457 N N . SER A 1 190 ? 13.422 12.172 12.375 1 97.88 190 SER A N 1
ATOM 1458 C CA . SER A 1 190 ? 14.227 12.188 11.164 1 97.88 190 SER A CA 1
ATOM 1459 C C . SER A 1 190 ? 15.211 11.023 11.125 1 97.88 190 SER A C 1
ATOM 1461 O O . SER A 1 190 ? 15.422 10.414 10.078 1 97.88 190 SER A O 1
ATOM 1463 N N . GLU A 1 191 ? 15.758 10.727 12.297 1 96.88 191 GLU A N 1
ATOM 1464 C CA . GLU A 1 191 ? 16.656 9.586 12.383 1 96.88 191 GLU A CA 1
ATOM 1465 C C . GLU A 1 191 ? 15.938 8.273 12.086 1 96.88 191 GLU A C 1
ATOM 1467 O O . GLU A 1 191 ? 16.469 7.41 11.391 1 96.88 191 GLU A O 1
ATOM 1472 N N . ALA A 1 192 ? 14.742 8.109 12.602 1 97.12 192 ALA A N 1
ATOM 1473 C CA . ALA A 1 192 ? 13.93 6.93 12.305 1 97.12 192 ALA A CA 1
ATOM 1474 C C . ALA A 1 192 ? 13.672 6.801 10.805 1 97.12 192 ALA A C 1
ATOM 1476 O O . ALA A 1 192 ? 13.766 5.707 10.25 1 97.12 192 ALA A O 1
ATOM 1477 N N . ALA A 1 193 ? 13.375 7.922 10.148 1 97.12 193 ALA A N 1
ATOM 1478 C CA . ALA A 1 193 ? 13.133 7.922 8.711 1 97.12 193 ALA A CA 1
ATOM 1479 C C . ALA A 1 193 ? 14.391 7.555 7.938 1 97.12 193 ALA A C 1
ATOM 1481 O O . ALA A 1 193 ? 14.328 6.867 6.914 1 97.12 193 ALA A O 1
ATOM 1482 N N . ARG A 1 194 ? 15.531 8.047 8.414 1 96.94 194 ARG A N 1
ATOM 1483 C CA . ARG A 1 194 ? 16.812 7.695 7.793 1 96.94 194 ARG A CA 1
ATOM 1484 C C . ARG A 1 194 ? 17.062 6.195 7.867 1 96.94 194 ARG A C 1
ATOM 1486 O O . ARG A 1 194 ? 17.453 5.574 6.879 1 96.94 194 ARG A O 1
ATOM 1493 N N . LEU A 1 195 ? 16.828 5.625 9.008 1 96.06 195 LEU A N 1
ATOM 1494 C CA . LEU A 1 195 ? 17.031 4.195 9.211 1 96.06 195 LEU A CA 1
ATOM 1495 C C . LEU A 1 195 ? 16.062 3.381 8.359 1 96.06 195 LEU A C 1
ATOM 1497 O O . LEU A 1 195 ? 16.391 2.273 7.93 1 96.06 195 LEU A O 1
ATOM 1501 N N . ALA A 1 196 ? 14.914 3.912 8.07 1 96.19 196 ALA A N 1
ATOM 1502 C CA . ALA A 1 196 ? 13.938 3.25 7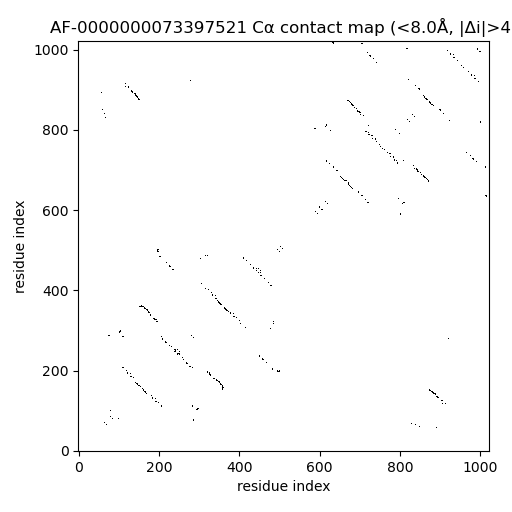.207 1 96.19 196 ALA A CA 1
ATOM 1503 C C . ALA A 1 196 ? 14.484 3.08 5.793 1 96.19 196 ALA A C 1
ATOM 1505 O O . ALA A 1 196 ? 14.133 2.129 5.094 1 96.19 196 ALA A O 1
ATOM 1506 N N . ILE A 1 197 ? 15.398 4.012 5.367 1 96.38 197 ILE A N 1
ATOM 1507 C CA . ILE A 1 197 ? 16.047 3.875 4.066 1 96.38 197 ILE A CA 1
ATOM 1508 C C . ILE A 1 197 ? 16.875 2.596 4.039 1 96.38 197 ILE A C 1
ATOM 1510 O O . ILE A 1 197 ? 16.828 1.841 3.062 1 96.38 197 ILE A O 1
ATOM 1514 N N . GLY A 1 198 ? 17.609 2.355 5.141 1 95.06 198 GLY A N 1
ATOM 1515 C CA . GLY A 1 198 ? 18.391 1.129 5.234 1 95.06 198 GLY A CA 1
ATOM 1516 C C . GLY A 1 198 ? 17.547 -0.124 5.16 1 95.06 198 GLY A C 1
ATOM 1517 O O . GLY A 1 198 ? 17.906 -1.098 4.504 1 95.06 198 GLY A O 1
ATOM 1518 N N . ASN A 1 199 ? 16.453 -0.098 5.789 1 95 199 ASN A N 1
ATOM 1519 C CA . ASN A 1 199 ? 15.523 -1.222 5.75 1 95 199 ASN A CA 1
ATOM 1520 C C . ASN A 1 199 ? 15 -1.467 4.336 1 95 199 ASN A C 1
ATOM 1522 O O . ASN A 1 199 ? 14.906 -2.613 3.893 1 95 199 ASN A O 1
ATOM 1526 N N . GLN A 1 200 ? 14.664 -0.388 3.666 1 96.12 200 GLN A N 1
ATOM 1527 C CA . GLN A 1 200 ? 14.18 -0.512 2.293 1 96.12 200 GLN A CA 1
ATOM 1528 C C . GLN A 1 200 ? 15.289 -1.011 1.367 1 96.12 200 GLN A C 1
ATOM 1530 O O . GLN A 1 200 ? 15.031 -1.808 0.461 1 96.12 200 GLN A O 1
ATOM 1535 N N . ALA A 1 201 ? 16.469 -0.536 1.587 1 96.12 201 ALA A N 1
ATOM 1536 C CA . ALA A 1 201 ? 17.609 -0.986 0.793 1 96.12 201 ALA A CA 1
ATOM 1537 C C . ALA A 1 201 ? 17.812 -2.488 0.942 1 96.12 201 ALA A C 1
ATOM 1539 O O . ALA A 1 201 ? 18.094 -3.186 -0.04 1 96.12 201 ALA A O 1
ATOM 1540 N N . TRP A 1 202 ? 17.656 -2.973 2.129 1 96.06 202 TRP A N 1
ATOM 1541 C CA . TRP A 1 202 ? 17.797 -4.406 2.357 1 96.06 202 TRP A CA 1
ATOM 1542 C C . TRP A 1 202 ? 16.703 -5.18 1.632 1 96.06 202 TRP A C 1
ATOM 1544 O O . TRP A 1 202 ? 16.953 -6.223 1.028 1 96.06 202 TRP A O 1
ATOM 1554 N N . LYS A 1 203 ? 15.531 -4.707 1.738 1 96.31 203 LYS A N 1
ATOM 1555 C CA . LYS A 1 203 ? 14.422 -5.367 1.051 1 96.31 203 LYS A CA 1
ATOM 1556 C C . LYS A 1 203 ? 14.68 -5.445 -0.452 1 96.31 203 LYS A C 1
ATOM 1558 O O . LYS A 1 203 ? 14.422 -6.473 -1.079 1 96.31 203 LYS A O 1
ATOM 1563 N N . VAL A 1 204 ? 15.188 -4.352 -1.015 1 96.94 204 VAL A N 1
ATOM 1564 C CA . VAL A 1 204 ? 15.508 -4.32 -2.438 1 96.94 204 VAL A CA 1
ATOM 1565 C C . VAL A 1 204 ? 16.594 -5.352 -2.738 1 96.94 204 VAL A C 1
ATOM 1567 O O . VAL A 1 204 ? 16.5 -6.098 -3.717 1 96.94 204 VAL A O 1
ATOM 1570 N N . ARG A 1 205 ? 17.609 -5.438 -1.965 1 96.44 205 ARG A N 1
ATOM 1571 C CA . ARG A 1 205 ? 18.672 -6.426 -2.127 1 96.44 205 ARG A CA 1
ATOM 1572 C C . ARG A 1 205 ? 18.109 -7.844 -2.113 1 96.44 205 ARG A C 1
ATOM 1574 O O . ARG A 1 205 ? 18.484 -8.672 -2.953 1 96.44 205 ARG A O 1
ATOM 1581 N N . SER A 1 206 ? 17.25 -8.109 -1.14 1 96.75 206 SER A N 1
ATOM 1582 C CA . SER A 1 206 ? 16.641 -9.43 -1.006 1 96.75 206 SER A CA 1
ATOM 1583 C C . SER A 1 206 ? 15.805 -9.781 -2.232 1 96.75 206 SER A C 1
ATOM 1585 O O . SER A 1 206 ? 15.836 -10.914 -2.709 1 96.75 206 SER A O 1
ATOM 1587 N N . GLN A 1 207 ? 15.094 -8.797 -2.725 1 97 207 GLN A N 1
ATOM 1588 C CA . GLN A 1 207 ? 14.266 -9.023 -3.904 1 97 207 GLN A CA 1
ATOM 1589 C C . GLN A 1 207 ? 15.125 -9.359 -5.121 1 97 207 GLN A C 1
ATOM 1591 O O . GLN A 1 207 ? 14.781 -10.25 -5.906 1 97 207 GLN A O 1
ATOM 1596 N N . VAL A 1 208 ? 16.203 -8.672 -5.301 1 97.12 208 VAL A N 1
ATOM 1597 C CA . VAL A 1 208 ? 17.109 -8.938 -6.418 1 97.12 208 VAL A CA 1
ATOM 1598 C C . VAL A 1 208 ? 17.688 -10.336 -6.289 1 97.12 208 VAL A C 1
ATOM 1600 O O . VAL A 1 208 ? 17.734 -11.094 -7.262 1 97.12 208 VAL A O 1
ATOM 1603 N N . HIS A 1 209 ? 18.125 -10.664 -5.102 1 96 209 HIS A N 1
ATOM 1604 C CA . HIS A 1 209 ? 18.656 -11.992 -4.859 1 96 209 HIS A CA 1
ATOM 1605 C C . HIS A 1 209 ? 17.656 -13.07 -5.23 1 96 209 HIS A C 1
ATOM 1607 O O . HIS A 1 209 ? 17.969 -14.008 -5.965 1 96 209 HIS A O 1
ATOM 1613 N N . ASP A 1 210 ? 16.438 -12.938 -4.734 1 96.75 210 ASP A N 1
ATOM 1614 C CA . ASP A 1 210 ? 15.398 -13.938 -4.969 1 96.75 210 ASP A CA 1
ATOM 1615 C C . ASP A 1 210 ? 15.055 -14.039 -6.453 1 96.75 210 ASP A C 1
ATOM 1617 O O . ASP A 1 210 ? 14.883 -15.133 -6.984 1 96.75 210 ASP A O 1
ATOM 1621 N N . ALA A 1 211 ? 14.945 -12.867 -7.07 1 97.19 211 ALA A N 1
ATOM 1622 C CA . ALA A 1 211 ? 14.609 -12.859 -8.492 1 97.19 211 ALA A CA 1
ATOM 1623 C C . ALA A 1 211 ? 15.727 -13.484 -9.328 1 97.19 211 ALA A C 1
ATOM 1625 O O . ALA A 1 211 ? 15.461 -14.227 -10.273 1 97.19 211 ALA A O 1
ATOM 1626 N N . LEU A 1 212 ? 16.969 -13.219 -9.023 1 97.38 212 LEU A N 1
ATOM 1627 C CA . LEU A 1 212 ? 18.109 -13.789 -9.742 1 97.38 212 LEU A CA 1
ATOM 1628 C C . LEU A 1 212 ? 18.172 -15.297 -9.547 1 97.38 212 LEU A C 1
ATOM 1630 O O . LEU A 1 212 ? 18.422 -16.047 -10.492 1 97.38 212 LEU A O 1
ATOM 1634 N N . LEU A 1 213 ? 17.938 -15.727 -8.312 1 96.88 213 LEU A N 1
ATOM 1635 C CA . LEU A 1 213 ? 17.922 -17.156 -8.016 1 96.88 213 LEU A CA 1
ATOM 1636 C C . LEU A 1 213 ? 16.812 -17.859 -8.797 1 96.88 213 LEU A C 1
ATOM 1638 O O . LEU A 1 213 ? 17.031 -18.938 -9.344 1 96.88 213 LEU A O 1
ATOM 1642 N N . THR A 1 214 ? 15.672 -17.25 -8.812 1 96.69 214 THR A N 1
ATOM 1643 C CA . THR A 1 214 ? 14.547 -17.828 -9.547 1 96.69 214 THR A CA 1
ATOM 1644 C C . THR A 1 214 ? 14.867 -17.938 -11.031 1 96.69 214 THR A C 1
ATOM 1646 O O . THR A 1 214 ? 14.539 -18.938 -11.672 1 96.69 214 THR A O 1
ATOM 1649 N N . LEU A 1 215 ? 15.508 -16.938 -11.609 1 96.75 215 LEU A N 1
ATOM 1650 C CA . LEU A 1 215 ? 15.898 -16.969 -13.016 1 96.75 215 LEU A CA 1
ATOM 1651 C C . LEU A 1 215 ? 16.922 -18.062 -13.258 1 96.75 215 LEU A C 1
ATOM 1653 O O . LEU A 1 215 ? 16.812 -18.828 -14.227 1 96.75 215 LEU A O 1
ATOM 1657 N N . HIS A 1 216 ? 17.891 -18.172 -12.406 1 96.5 216 HIS A N 1
ATOM 1658 C CA . HIS A 1 216 ? 18.891 -19.234 -12.508 1 96.5 216 HIS A CA 1
ATOM 1659 C C . HIS A 1 216 ? 18.234 -20.609 -12.484 1 96.5 216 HIS A C 1
ATOM 1661 O O . HIS A 1 216 ? 18.531 -21.453 -13.328 1 96.5 216 HIS A O 1
ATOM 1667 N N . ALA A 1 217 ? 17.328 -20.781 -11.516 1 96.62 217 ALA A N 1
ATOM 1668 C CA . ALA A 1 217 ? 16.625 -22.062 -11.375 1 96.62 217 ALA A CA 1
ATOM 1669 C C . ALA A 1 217 ? 15.805 -22.375 -12.617 1 96.62 217 ALA A C 1
ATOM 1671 O O . ALA A 1 217 ? 15.789 -23.516 -13.094 1 96.62 217 ALA A O 1
ATOM 1672 N N . ALA A 1 218 ? 15.125 -21.375 -13.117 1 95.5 218 ALA A N 1
ATOM 1673 C CA . ALA A 1 218 ? 14.289 -21.578 -14.305 1 95.5 218 ALA A CA 1
ATOM 1674 C C . ALA A 1 218 ? 15.141 -21.953 -15.516 1 95.5 218 ALA A C 1
ATOM 1676 O O . ALA A 1 218 ? 14.773 -22.828 -16.297 1 95.5 218 ALA A O 1
ATOM 1677 N N . ARG A 1 219 ? 16.25 -21.375 -15.727 1 95 219 ARG A N 1
ATOM 1678 C CA . ARG A 1 219 ? 17.156 -21.656 -16.844 1 95 219 ARG A CA 1
ATOM 1679 C C . ARG A 1 219 ? 17.719 -23.078 -16.734 1 95 219 ARG A C 1
ATOM 1681 O O . ARG A 1 219 ? 17.703 -23.828 -17.719 1 95 219 ARG A O 1
ATOM 1688 N N . GLU A 1 220 ? 18.188 -23.375 -15.57 1 95.25 220 GLU A N 1
ATOM 1689 C CA . GLU A 1 220 ? 18.75 -24.719 -15.359 1 95.25 220 GLU A CA 1
ATOM 1690 C C . GLU A 1 220 ? 17.672 -25.797 -15.547 1 95.25 220 GLU A C 1
ATOM 1692 O O . GLU A 1 220 ? 17.938 -26.844 -16.125 1 95.25 220 GLU A O 1
ATOM 1697 N N . ARG A 1 221 ? 16.5 -25.531 -15.008 1 95.38 221 ARG A N 1
ATOM 1698 C CA . ARG A 1 221 ? 15.406 -26.484 -15.164 1 95.38 221 ARG A CA 1
ATOM 1699 C C . ARG A 1 221 ? 15.055 -26.672 -16.641 1 95.38 221 ARG A C 1
ATOM 1701 O O . ARG A 1 221 ? 14.82 -27.812 -17.078 1 95.38 221 ARG A O 1
ATOM 1708 N N . GLY A 1 222 ? 15 -25.594 -17.406 1 94.62 222 GLY A N 1
ATOM 1709 C CA . GLY A 1 222 ? 14.75 -25.703 -18.844 1 94.62 222 GLY A CA 1
ATOM 1710 C C . GLY A 1 222 ? 15.781 -26.547 -19.562 1 94.62 222 GLY A C 1
ATOM 1711 O O . GLY A 1 222 ? 15.43 -27.375 -20.406 1 94.62 222 GLY A O 1
ATOM 1712 N N . ALA A 1 223 ? 17.031 -26.422 -19.25 1 94.56 223 ALA A N 1
ATOM 1713 C CA . ALA A 1 223 ? 18.109 -27.203 -19.859 1 94.56 223 ALA A CA 1
ATOM 1714 C C . ALA A 1 223 ? 17.969 -28.688 -19.547 1 94.56 223 ALA A C 1
ATOM 1716 O O . ALA A 1 223 ? 18.125 -29.531 -20.422 1 94.56 223 ALA A O 1
ATOM 1717 N N . LEU A 1 224 ? 17.641 -28.938 -18.281 1 94.19 224 LEU A N 1
ATOM 1718 C CA . LEU A 1 224 ? 17.5 -30.328 -17.844 1 94.19 224 LEU A CA 1
ATOM 1719 C C . LEU A 1 224 ? 16.281 -30.984 -18.516 1 94.19 224 LEU A C 1
ATOM 1721 O O . LEU A 1 224 ? 16.359 -32.125 -18.938 1 94.19 224 LEU A O 1
ATOM 1725 N N . LEU A 1 225 ? 15.203 -30.219 -18.594 1 92.62 225 LEU A N 1
ATOM 1726 C CA . LEU A 1 225 ? 13.992 -30.766 -19.188 1 92.62 225 LEU A CA 1
ATOM 1727 C C . LEU A 1 225 ? 14.164 -30.969 -20.688 1 92.62 225 LEU A C 1
ATOM 1729 O O . LEU A 1 225 ? 13.57 -31.875 -21.281 1 92.62 225 LEU A O 1
ATOM 1733 N N . ALA A 1 226 ? 14.992 -30.172 -21.375 1 93.31 226 ALA A N 1
ATOM 1734 C CA . ALA A 1 226 ? 15.297 -30.375 -22.781 1 93.31 226 ALA A CA 1
ATOM 1735 C C . ALA A 1 226 ? 15.938 -31.734 -23.016 1 93.31 226 ALA A C 1
ATOM 1737 O O . ALA A 1 226 ? 15.602 -32.438 -23.984 1 93.31 226 ALA A O 1
ATOM 1738 N N . HIS A 1 227 ? 16.812 -32.125 -22.125 1 92.38 227 HIS A N 1
ATOM 1739 C CA . HIS A 1 227 ? 17.406 -33.469 -22.203 1 92.38 227 HIS A CA 1
ATOM 1740 C C . HIS A 1 227 ? 16.375 -34.562 -22 1 92.38 227 HIS A C 1
ATOM 1742 O O . HIS A 1 227 ? 16.422 -35.594 -22.656 1 92.38 227 HIS A O 1
ATOM 1748 N N . THR A 1 228 ? 15.484 -34.25 -21.078 1 90.94 228 THR A N 1
ATOM 1749 C CA . THR A 1 228 ? 14.43 -35.219 -20.812 1 90.94 228 THR A CA 1
ATOM 1750 C C . THR A 1 228 ? 13.539 -35.406 -22.047 1 90.94 228 THR A C 1
ATOM 1752 O O . THR A 1 228 ? 13.172 -36.531 -22.391 1 90.94 228 THR A O 1
ATOM 1755 N N . VAL A 1 229 ? 13.18 -34.344 -22.703 1 90.5 229 VAL A N 1
ATOM 1756 C CA . VAL A 1 229 ? 12.352 -34.406 -23.906 1 90.5 229 VAL A CA 1
ATOM 1757 C C . VAL A 1 229 ? 13.07 -35.219 -24.984 1 90.5 229 VAL A C 1
ATOM 1759 O O . VAL A 1 229 ? 12.477 -36.062 -25.641 1 90.5 229 VAL A O 1
ATOM 1762 N N . ASP A 1 230 ? 14.352 -35 -25.141 1 92.62 230 ASP A N 1
ATOM 1763 C CA . ASP A 1 230 ? 15.141 -35.75 -26.125 1 92.62 230 ASP A CA 1
ATOM 1764 C C . ASP A 1 230 ? 15.141 -37.219 -25.828 1 92.62 230 ASP A C 1
ATOM 1766 O O . ASP A 1 230 ? 14.938 -38.062 -26.734 1 92.62 230 ASP A O 1
ATOM 1770 N N . ALA A 1 231 ? 15.336 -37.531 -24.562 1 90.12 231 ALA A N 1
ATOM 1771 C CA . ALA A 1 231 ? 15.344 -38.938 -24.141 1 90.12 231 ALA A CA 1
ATOM 1772 C C . ALA A 1 231 ? 13.984 -39.594 -24.391 1 90.12 231 ALA A C 1
ATOM 1774 O O . ALA A 1 231 ? 13.898 -40.719 -24.906 1 90.12 231 ALA A O 1
ATOM 1775 N N . GLU A 1 232 ? 12.969 -38.906 -24.047 1 89.19 232 GLU A N 1
ATOM 1776 C CA . GLU A 1 232 ? 11.625 -39.469 -24.188 1 89.19 232 GLU A CA 1
ATOM 1777 C C . GLU A 1 232 ? 11.242 -39.625 -25.656 1 89.19 232 GLU A C 1
ATOM 1779 O O . GLU A 1 232 ? 10.555 -40.594 -26.016 1 89.19 232 GLU A O 1
ATOM 1784 N N . GLN A 1 233 ? 11.68 -38.75 -26.516 1 91.06 233 GLN A N 1
ATOM 1785 C CA . GLN A 1 233 ? 11.422 -38.875 -27.938 1 91.06 233 GLN A CA 1
ATOM 1786 C C . GLN A 1 233 ? 12.164 -40.062 -28.531 1 91.06 233 GLN A C 1
ATOM 1788 O O . GLN A 1 233 ? 11.625 -40.781 -29.406 1 91.06 233 GLN A O 1
ATOM 1793 N N . GLN A 1 234 ? 13.328 -40.281 -28.047 1 91.69 234 GLN A N 1
ATOM 1794 C CA . GLN A 1 234 ? 14.078 -41.469 -28.484 1 91.69 234 GLN A CA 1
ATOM 1795 C C . GLN A 1 234 ? 13.391 -42.75 -28.047 1 91.69 234 GLN A C 1
ATOM 1797 O O . GLN A 1 234 ? 13.359 -43.719 -28.797 1 91.69 234 GLN A O 1
ATOM 1802 N N . ILE A 1 235 ? 12.859 -42.75 -26.875 1 88.56 235 ILE A N 1
ATOM 1803 C CA . ILE A 1 235 ? 12.141 -43.906 -26.344 1 88.56 235 ILE A CA 1
ATOM 1804 C C . ILE A 1 235 ? 10.922 -44.188 -27.219 1 88.56 235 ILE A C 1
ATOM 1806 O O . ILE A 1 235 ? 10.672 -45.344 -27.578 1 88.56 235 ILE A O 1
ATOM 1810 N N . VAL A 1 236 ? 10.219 -43.156 -27.609 1 87.62 236 VAL A N 1
ATOM 1811 C CA . VAL A 1 236 ? 9.062 -43.344 -28.484 1 87.62 236 VAL A CA 1
ATOM 1812 C C . VAL A 1 236 ? 9.5 -43.969 -29.797 1 87.62 236 VAL A C 1
ATOM 1814 O O . VAL A 1 236 ? 8.867 -44.906 -30.297 1 87.62 236 VAL A O 1
ATOM 1817 N N . ALA A 1 237 ? 10.594 -43.5 -30.391 1 91.19 237 ALA A N 1
ATOM 1818 C CA . ALA A 1 237 ? 11.094 -44.031 -31.656 1 91.19 237 ALA A CA 1
ATOM 1819 C C . ALA A 1 237 ? 11.469 -45.5 -31.531 1 91.19 237 ALA A C 1
ATOM 1821 O O . ALA A 1 237 ? 11.148 -46.312 -32.406 1 91.19 237 ALA A O 1
ATOM 1822 N N . MET A 1 238 ? 12.047 -45.875 -30.422 1 89.88 238 MET A N 1
ATOM 1823 C CA . MET A 1 238 ? 12.523 -47.219 -30.203 1 89.88 238 MET A CA 1
ATOM 1824 C C . MET A 1 238 ? 11.352 -48.188 -29.984 1 89.88 238 MET A C 1
ATOM 1826 O O . MET A 1 238 ? 11.32 -49.281 -30.547 1 89.88 238 MET A O 1
ATOM 1830 N N . VAL A 1 239 ? 10.461 -47.781 -29.172 1 87.25 239 VAL A N 1
ATOM 1831 C CA . VAL A 1 239 ? 9.336 -48.656 -28.844 1 87.25 239 VAL A CA 1
ATOM 1832 C C . VAL A 1 239 ? 8.43 -48.781 -30.062 1 87.25 239 VAL A C 1
ATOM 1834 O O . VAL A 1 239 ? 7.844 -49.875 -30.281 1 87.25 239 VAL A O 1
ATOM 1837 N N . THR A 1 240 ? 8.312 -47.781 -30.922 1 88.38 240 THR A N 1
ATOM 1838 C CA . THR A 1 240 ? 7.535 -47.844 -32.156 1 88.38 240 THR A CA 1
ATOM 1839 C C . THR A 1 240 ? 8.172 -48.812 -33.156 1 88.38 240 THR A C 1
ATOM 1841 O O . THR A 1 240 ? 7.477 -49.594 -33.812 1 88.38 240 THR A O 1
ATOM 1844 N N . LYS A 1 241 ? 9.469 -48.75 -33.25 1 87.88 241 LYS A N 1
ATOM 1845 C CA . LYS A 1 241 ? 10.188 -49.656 -34.125 1 87.88 241 LYS A CA 1
ATOM 1846 C C . LYS A 1 241 ? 10.039 -51.125 -33.656 1 87.88 241 LYS A C 1
ATOM 1848 O O . LYS A 1 241 ? 9.852 -52.031 -34.469 1 87.88 241 LYS A O 1
ATOM 1853 N N . ARG A 1 242 ? 10.031 -51.375 -32.406 1 85.38 242 ARG A N 1
ATOM 1854 C CA . ARG A 1 242 ? 9.875 -52.719 -31.859 1 85.38 242 ARG A CA 1
ATOM 1855 C C . ARG A 1 242 ? 8.461 -53.25 -32.094 1 85.38 242 ARG A C 1
ATOM 1857 O O . ARG A 1 242 ? 8.273 -54.438 -32.344 1 85.38 242 ARG A O 1
ATOM 1864 N N . ARG A 1 243 ? 7.559 -52.406 -32.031 1 84.88 243 ARG A N 1
ATOM 1865 C CA . ARG A 1 243 ? 6.188 -52.812 -32.312 1 84.88 243 ARG A CA 1
ATOM 1866 C C . ARG A 1 243 ? 6.031 -53.25 -33.75 1 84.88 243 ARG A C 1
ATOM 1868 O O . ARG A 1 243 ? 5.328 -54.219 -34.062 1 84.88 243 ARG A O 1
ATOM 1875 N N . SER A 1 244 ? 6.668 -52.562 -34.562 1 86.38 244 SER A N 1
ATOM 1876 C CA . SER A 1 244 ? 6.566 -52.844 -35.969 1 86.38 244 SER A CA 1
ATOM 1877 C C . SER A 1 244 ? 7.105 -54.25 -36.312 1 86.38 244 SER A C 1
ATOM 1879 O O . SER A 1 244 ? 6.676 -54.875 -37.281 1 86.38 244 SER A O 1
ATOM 1881 N N . VAL A 1 245 ? 7.934 -54.781 -35.438 1 85.69 245 VAL A N 1
ATOM 1882 C CA . VAL A 1 245 ? 8.484 -56.094 -35.656 1 85.69 245 VAL A CA 1
ATOM 1883 C C . VAL A 1 245 ? 7.832 -57.094 -34.688 1 85.69 245 VAL A C 1
ATOM 1885 O O . VAL A 1 245 ? 8.289 -58.219 -34.562 1 85.69 245 VAL A O 1
AT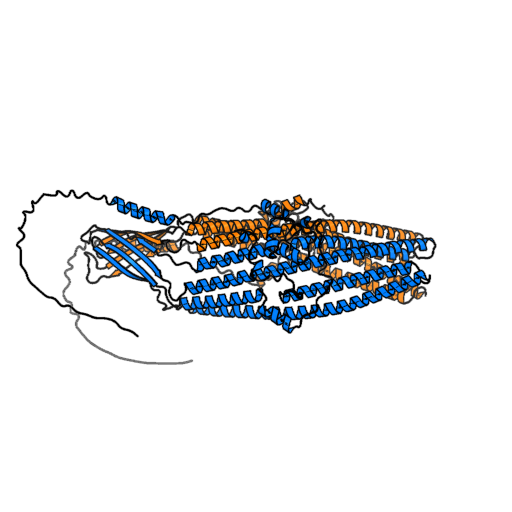OM 1888 N N . GLY A 1 246 ? 6.711 -56.656 -33.969 1 79.31 246 GLY A N 1
ATOM 1889 C CA . GLY A 1 246 ? 5.859 -57.531 -33.156 1 79.31 246 GLY A CA 1
ATOM 1890 C C . GLY A 1 246 ? 6.363 -57.719 -31.75 1 79.31 246 GLY A C 1
ATOM 1891 O O . GLY A 1 246 ? 5.891 -58.625 -31.031 1 79.31 246 GLY A O 1
ATOM 1892 N N . GLU A 1 247 ? 7.348 -56.938 -31.344 1 73.19 247 GLU A N 1
ATOM 1893 C CA . GLU A 1 247 ? 7.984 -57.156 -30.047 1 73.19 247 GLU A CA 1
ATOM 1894 C C . GLU A 1 247 ? 7.301 -56.375 -28.953 1 73.19 247 GLU A C 1
ATOM 1896 O O . GLU A 1 247 ? 7.402 -56.719 -27.766 1 73.19 247 GLU A O 1
ATOM 1901 N N . ASN A 1 248 ? 6.742 -55.312 -29.266 1 68.44 248 ASN A N 1
ATOM 1902 C CA . ASN A 1 248 ? 6.082 -54.5 -28.25 1 68.44 248 ASN A CA 1
ATOM 1903 C C . ASN A 1 248 ? 4.578 -54.375 -28.5 1 68.44 248 ASN A C 1
ATOM 1905 O O . ASN A 1 248 ? 4.129 -54.531 -29.641 1 68.44 248 ASN A O 1
ATOM 1909 N N . ALA A 1 249 ? 4 -54.312 -27.328 1 65.56 249 ALA A N 1
ATOM 1910 C CA . ALA A 1 249 ? 2.549 -54.188 -27.406 1 65.56 249 ALA A CA 1
ATOM 1911 C C . ALA A 1 249 ? 2.131 -52.719 -27.625 1 65.56 249 ALA A C 1
ATOM 1913 O O . ALA A 1 249 ? 2.922 -51.812 -27.391 1 65.56 249 ALA A O 1
ATOM 1914 N N . GLY A 1 250 ? 1.103 -52.625 -28.219 1 64.94 250 GLY A N 1
ATOM 1915 C CA . GLY A 1 250 ? 0.478 -51.312 -28.484 1 64.94 250 GLY A CA 1
ATOM 1916 C C . GLY A 1 250 ? 0.474 -50.406 -27.266 1 64.94 250 GLY A C 1
ATOM 1917 O O . GLY A 1 250 ? 0.921 -49.281 -27.344 1 64.94 250 GLY A O 1
ATOM 1918 N N . PRO A 1 251 ? 0.28 -50.969 -26.125 1 62.91 251 PRO A N 1
ATOM 1919 C CA . PRO A 1 251 ? 0.237 -50.125 -24.906 1 62.91 251 PRO A CA 1
ATOM 1920 C C . PRO A 1 251 ? 1.605 -49.562 -24.531 1 62.91 251 PRO A C 1
ATOM 1922 O O . PRO A 1 251 ? 1.692 -48.5 -23.922 1 62.91 251 PRO A O 1
ATOM 1925 N N . ASP A 1 252 ? 2.582 -50.219 -24.984 1 73.5 252 ASP A N 1
ATOM 1926 C CA . ASP A 1 252 ? 3.928 -49.75 -24.672 1 73.5 252 ASP A CA 1
ATOM 1927 C C . ASP A 1 252 ? 4.25 -48.469 -25.453 1 73.5 252 ASP A C 1
ATOM 1929 O O . ASP A 1 252 ? 4.863 -47.562 -24.922 1 73.5 252 ASP A O 1
ATOM 1933 N N . VAL A 1 253 ? 3.822 -48.438 -26.609 1 77.25 253 VAL A N 1
ATOM 1934 C CA . VAL A 1 253 ? 4.043 -47.281 -27.453 1 77.25 253 VAL A CA 1
ATOM 1935 C C . VAL A 1 253 ? 3.217 -46.094 -26.922 1 77.25 253 VAL A C 1
ATOM 1937 O O . VAL A 1 253 ? 3.711 -44.969 -26.844 1 77.25 253 VAL A O 1
ATOM 1940 N N . ASP A 1 254 ? 2.123 -46.438 -26.484 1 67.38 254 ASP A N 1
ATOM 1941 C CA . ASP A 1 254 ? 1.241 -45.406 -25.969 1 67.38 254 ASP A CA 1
ATOM 1942 C C . ASP A 1 254 ? 1.823 -44.75 -24.703 1 67.38 254 ASP A C 1
ATOM 1944 O O . ASP A 1 254 ? 1.81 -43.531 -24.562 1 67.38 254 ASP A O 1
ATOM 1948 N N . ALA A 1 255 ? 2.275 -45.531 -23.812 1 71.44 255 ALA A N 1
ATOM 1949 C CA . ALA A 1 255 ? 2.877 -45.031 -22.562 1 71.44 255 ALA A CA 1
ATOM 1950 C C . ALA A 1 255 ? 4.082 -44.156 -22.859 1 71.44 255 ALA A C 1
ATOM 1952 O O . ALA A 1 255 ? 4.285 -43.125 -22.188 1 71.44 255 ALA A O 1
ATOM 1953 N N . ALA A 1 256 ? 4.77 -44.469 -23.875 1 80.06 256 ALA A N 1
ATOM 1954 C CA . ALA A 1 256 ? 5.945 -43.688 -24.25 1 80.06 256 ALA A CA 1
ATOM 1955 C C . ALA A 1 256 ? 5.543 -42.344 -24.828 1 80.06 256 ALA A C 1
ATOM 1957 O O . ALA A 1 256 ? 6.188 -41.344 -24.562 1 80.06 256 ALA A O 1
ATOM 1958 N N . VAL A 1 257 ? 4.539 -42.438 -25.578 1 76.06 257 VAL A N 1
ATOM 1959 C CA . VAL A 1 257 ? 4.062 -41.219 -26.188 1 76.06 257 VAL A CA 1
ATOM 1960 C C . VAL A 1 257 ? 3.537 -40.25 -25.125 1 76.06 257 VAL A C 1
ATOM 1962 O O . VAL A 1 257 ? 3.781 -39.062 -25.172 1 76.06 257 VAL A O 1
ATOM 1965 N N . VAL A 1 258 ? 2.891 -40.75 -24.172 1 69.69 258 VAL A N 1
ATOM 1966 C CA . VAL A 1 258 ? 2.373 -39.938 -23.062 1 69.69 258 VAL A CA 1
ATOM 1967 C C . VAL A 1 258 ? 3.533 -39.312 -22.312 1 69.69 258 VAL A C 1
ATOM 1969 O O . VAL A 1 258 ? 3.496 -38.125 -22 1 69.69 258 VAL A O 1
ATOM 1972 N N . ALA A 1 259 ? 4.469 -40.062 -22 1 77 259 ALA A N 1
ATOM 1973 C CA . ALA A 1 259 ? 5.633 -39.562 -21.281 1 77 259 ALA A CA 1
ATOM 1974 C C . ALA A 1 259 ? 6.348 -38.469 -22.062 1 77 259 ALA A C 1
ATOM 1976 O O . ALA A 1 259 ? 6.766 -37.469 -21.5 1 77 259 ALA A O 1
ATOM 1977 N N . ALA A 1 260 ? 6.426 -38.656 -23.375 1 82.94 260 ALA A N 1
ATOM 1978 C CA . ALA A 1 260 ? 7.086 -37.656 -24.234 1 82.94 260 ALA A CA 1
ATOM 1979 C C . ALA A 1 260 ? 6.277 -36.375 -24.297 1 82.94 260 ALA A C 1
ATOM 1981 O O . ALA A 1 260 ? 6.844 -35.281 -24.266 1 82.94 260 ALA A O 1
ATOM 1982 N N . THR A 1 261 ? 5.055 -36.562 -24.359 1 75.94 261 THR A N 1
ATOM 1983 C CA . THR A 1 261 ? 4.176 -35.406 -24.422 1 75.94 261 THR A CA 1
ATOM 1984 C C . THR A 1 261 ? 4.227 -34.625 -23.109 1 75.94 261 THR A C 1
ATOM 1986 O O . THR A 1 261 ? 4.25 -33.375 -23.109 1 75.94 261 THR A O 1
ATOM 1989 N N . GLN A 1 262 ? 4.254 -35.312 -22.016 1 76.56 262 GLN A N 1
ATOM 1990 C CA . GLN A 1 262 ? 4.359 -34.656 -20.703 1 76.56 262 GLN A CA 1
ATOM 1991 C C . GLN A 1 262 ? 5.68 -33.906 -20.562 1 76.56 262 GLN A C 1
ATOM 1993 O O . GLN A 1 262 ? 5.715 -32.812 -20.031 1 76.56 262 GLN A O 1
ATOM 1998 N N . ALA A 1 263 ? 6.66 -34.5 -21.016 1 83.12 263 ALA A N 1
ATOM 1999 C CA . ALA A 1 263 ? 7.969 -33.844 -20.953 1 83.12 263 ALA A CA 1
ATOM 2000 C C . ALA A 1 263 ? 7.984 -32.562 -21.781 1 83.12 263 ALA A C 1
ATOM 2002 O O . ALA A 1 263 ? 8.57 -31.562 -21.375 1 83.12 263 ALA A O 1
ATOM 2003 N N . GLN A 1 264 ? 7.332 -32.656 -22.953 1 83.06 264 GLN A N 1
ATOM 2004 C CA . GLN A 1 264 ? 7.246 -31.469 -23.797 1 83.06 264 GLN A CA 1
ATOM 2005 C C . GLN A 1 264 ? 6.445 -30.359 -23.125 1 83.06 264 GLN A C 1
ATOM 2007 O O . GLN A 1 264 ? 6.801 -29.188 -23.219 1 83.06 264 GLN A O 1
ATOM 2012 N N . ALA A 1 265 ? 5.43 -30.719 -22.453 1 76.81 265 ALA A N 1
ATOM 2013 C CA . ALA A 1 265 ? 4.617 -29.75 -21.703 1 76.81 265 ALA A CA 1
ATOM 2014 C C . ALA A 1 265 ? 5.418 -29.125 -20.578 1 76.81 265 ALA A C 1
ATOM 2016 O O . ALA A 1 265 ? 5.336 -27.906 -20.344 1 76.81 265 ALA A O 1
ATOM 2017 N N . ASP A 1 266 ? 6.121 -29.922 -19.922 1 83.12 266 ASP A N 1
ATOM 2018 C CA . ASP A 1 266 ? 6.945 -29.438 -18.812 1 83.12 266 ASP A CA 1
ATOM 2019 C C . ASP A 1 266 ? 8.016 -28.469 -19.312 1 83.12 266 ASP A C 1
ATOM 2021 O O . ASP A 1 266 ? 8.312 -27.484 -18.656 1 83.12 266 ASP A O 1
ATOM 2025 N N . LEU A 1 267 ? 8.586 -28.812 -20.438 1 87.62 267 LEU A N 1
ATOM 2026 C CA . LEU A 1 267 ? 9.594 -27.922 -21.016 1 87.62 267 LEU A CA 1
ATOM 2027 C C . LEU A 1 267 ? 8.977 -26.594 -21.406 1 87.62 267 LEU A C 1
ATOM 2029 O O . LEU A 1 267 ? 9.562 -25.531 -21.172 1 87.62 267 LEU A O 1
ATOM 2033 N N . ALA A 1 268 ? 7.824 -26.609 -22 1 81.38 268 ALA A N 1
ATOM 2034 C CA . ALA A 1 268 ? 7.133 -25.391 -22.375 1 81.38 268 ALA A CA 1
ATOM 2035 C C . ALA A 1 268 ? 6.832 -24.531 -21.156 1 81.38 268 ALA A C 1
ATOM 2037 O O . ALA A 1 268 ? 7.016 -23.312 -21.188 1 81.38 268 ALA A O 1
ATOM 2038 N N . ALA A 1 269 ? 6.391 -25.156 -20.078 1 81.56 269 ALA A N 1
ATOM 2039 C CA . ALA A 1 269 ? 6.117 -24.469 -18.828 1 81.56 269 ALA A CA 1
ATOM 2040 C C . ALA A 1 269 ? 7.391 -23.844 -18.25 1 81.56 269 ALA A C 1
ATOM 2042 O O . ALA A 1 269 ? 7.359 -22.734 -17.703 1 81.56 269 ALA A O 1
ATOM 2043 N N . ALA A 1 270 ? 8.438 -24.578 -18.344 1 88.88 270 ALA A N 1
ATOM 2044 C CA . ALA A 1 270 ? 9.711 -24.094 -17.828 1 88.88 270 ALA A CA 1
ATOM 2045 C C . ALA A 1 270 ? 10.188 -22.875 -18.625 1 88.88 270 ALA A C 1
ATOM 2047 O O . ALA A 1 270 ? 10.766 -21.938 -18.062 1 88.88 270 ALA A O 1
ATOM 2048 N N . LYS A 1 271 ? 9.969 -22.922 -19.906 1 87.88 271 LYS A N 1
ATOM 2049 C CA . LYS A 1 271 ? 10.344 -21.781 -20.75 1 87.88 271 LYS A CA 1
ATOM 2050 C C . LYS A 1 271 ? 9.531 -20.547 -20.406 1 87.88 271 LYS A C 1
ATOM 2052 O O . LYS A 1 271 ? 10.07 -19.438 -20.344 1 87.88 271 LYS A O 1
ATOM 2057 N N . ALA A 1 272 ? 8.32 -20.703 -20.125 1 83.56 272 ALA A N 1
ATOM 2058 C CA . ALA A 1 272 ? 7.461 -19.594 -19.688 1 83.56 272 ALA A CA 1
ATOM 2059 C C . ALA A 1 272 ? 7.91 -19.062 -18.344 1 83.56 272 ALA A C 1
ATOM 2061 O O . ALA A 1 272 ? 7.918 -17.844 -18.125 1 83.56 272 ALA A O 1
ATOM 2062 N N . ALA A 1 273 ? 8.211 -19.953 -17.484 1 89.5 273 ALA A N 1
ATOM 2063 C CA . ALA A 1 273 ? 8.68 -19.578 -16.156 1 89.5 273 ALA A CA 1
ATOM 2064 C C . ALA A 1 273 ? 9.969 -18.766 -16.25 1 89.5 273 ALA A C 1
ATOM 2066 O O . ALA A 1 273 ? 10.195 -17.844 -15.453 1 89.5 273 ALA A O 1
ATOM 2067 N N . GLU A 1 274 ? 10.836 -19.156 -17.141 1 93.31 274 GLU A N 1
ATOM 2068 C CA . GLU A 1 274 ? 12.07 -18.406 -17.344 1 93.31 274 GLU A CA 1
ATOM 2069 C C . GLU A 1 274 ? 11.789 -16.969 -17.781 1 93.31 274 GLU A C 1
ATOM 2071 O O . GLU A 1 274 ? 12.406 -16.031 -17.281 1 93.31 274 GLU A O 1
ATOM 2076 N N . GLN A 1 275 ? 10.875 -16.812 -18.688 1 89.25 275 GLN A N 1
ATOM 2077 C CA . GLN A 1 275 ? 10.508 -15.477 -19.156 1 89.25 275 GLN A CA 1
ATOM 2078 C C . GLN A 1 275 ? 9.898 -14.648 -18.031 1 89.25 275 GLN A C 1
ATOM 2080 O O . GLN A 1 275 ? 10.195 -13.461 -17.891 1 89.25 275 GLN A O 1
ATOM 2085 N N . ASP A 1 276 ? 9.109 -15.266 -17.234 1 89.19 276 ASP A N 1
ATOM 2086 C CA . ASP A 1 276 ? 8.523 -14.602 -16.078 1 89.19 276 ASP A CA 1
ATOM 2087 C C . ASP A 1 276 ? 9.594 -14.195 -15.07 1 89.19 276 ASP A C 1
ATOM 2089 O O . ASP A 1 276 ? 9.547 -13.094 -14.508 1 89.19 276 ASP A O 1
ATOM 2093 N N . ALA A 1 277 ? 10.477 -15.094 -14.852 1 94.56 277 ALA A N 1
ATOM 2094 C CA . ALA A 1 277 ? 11.562 -14.82 -13.906 1 94.56 277 ALA A CA 1
ATOM 2095 C C . ALA A 1 277 ? 12.422 -13.656 -14.391 1 94.56 277 ALA A C 1
ATOM 2097 O O . ALA A 1 277 ? 12.883 -12.844 -13.578 1 94.56 277 ALA A O 1
ATOM 2098 N N . ARG A 1 278 ? 12.648 -13.617 -15.664 1 93.94 278 ARG A N 1
ATOM 2099 C CA . ARG A 1 278 ? 13.414 -12.516 -16.234 1 93.94 278 ARG A CA 1
ATOM 2100 C C . ARG A 1 278 ? 12.695 -11.18 -16.016 1 93.94 278 ARG A C 1
ATOM 2102 O O . ARG A 1 278 ? 13.328 -10.188 -15.641 1 93.94 278 ARG A O 1
ATOM 2109 N N . ALA A 1 279 ? 11.453 -11.156 -16.25 1 91.19 279 ALA A N 1
ATOM 2110 C CA . ALA A 1 279 ? 10.656 -9.961 -16.016 1 91.19 279 ALA A CA 1
ATOM 2111 C C . ALA A 1 279 ? 10.664 -9.57 -14.539 1 91.19 279 ALA A C 1
ATOM 2113 O O . ALA A 1 279 ? 10.711 -8.383 -14.203 1 91.19 279 ALA A O 1
ATOM 2114 N N . GLN A 1 280 ? 10.609 -10.57 -13.695 1 93.81 280 GLN A N 1
ATOM 2115 C CA . GLN A 1 280 ? 10.648 -10.32 -12.258 1 93.81 280 GLN A CA 1
ATOM 2116 C C . GLN A 1 280 ? 11.984 -9.711 -11.844 1 93.81 280 GLN A C 1
ATOM 2118 O O . GLN A 1 280 ? 12.031 -8.836 -10.977 1 93.81 280 GLN A O 1
ATOM 2123 N N . LEU A 1 281 ? 13.031 -10.242 -12.422 1 96.56 281 LEU A N 1
ATOM 2124 C CA . LEU A 1 281 ? 14.344 -9.68 -12.125 1 96.56 281 LEU A CA 1
ATOM 2125 C C . LEU A 1 281 ? 14.43 -8.227 -12.586 1 96.56 281 LEU A C 1
ATOM 2127 O O . LEU A 1 281 ? 14.93 -7.367 -11.852 1 96.56 281 LEU A O 1
ATOM 2131 N N . ALA A 1 282 ? 13.93 -7.957 -13.766 1 96 282 ALA A N 1
ATOM 2132 C CA . ALA A 1 282 ? 13.906 -6.582 -14.266 1 96 282 ALA A CA 1
ATOM 2133 C C . ALA A 1 282 ? 13.141 -5.664 -13.32 1 96 282 ALA A C 1
ATOM 2135 O O . ALA A 1 282 ? 13.594 -4.562 -13.008 1 96 282 ALA A O 1
ATOM 2136 N N . ALA A 1 283 ? 12.031 -6.141 -12.844 1 93.31 283 ALA A N 1
ATOM 2137 C CA . ALA A 1 283 ? 11.211 -5.375 -11.914 1 93.31 283 ALA A CA 1
ATOM 2138 C C . ALA A 1 283 ? 11.945 -5.129 -10.602 1 93.31 283 ALA A C 1
ATOM 2140 O O . ALA A 1 283 ? 11.875 -4.035 -10.031 1 93.31 283 ALA A O 1
ATOM 2141 N N . ALA A 1 284 ? 12.656 -6.102 -10.125 1 96 284 ALA A N 1
ATOM 2142 C CA . ALA A 1 284 ? 13.406 -5.977 -8.875 1 96 284 ALA A CA 1
ATOM 2143 C C . ALA A 1 284 ? 14.516 -4.93 -9.008 1 96 284 ALA A C 1
ATOM 2145 O O . ALA A 1 284 ? 14.828 -4.227 -8.047 1 96 284 ALA A O 1
ATOM 2146 N N . ILE A 1 285 ? 15.07 -4.863 -10.188 1 96.75 285 ILE A N 1
ATOM 2147 C CA . ILE A 1 285 ? 16.141 -3.906 -10.438 1 96.75 285 ILE A CA 1
ATOM 2148 C C . ILE A 1 285 ? 15.555 -2.518 -10.672 1 96.75 285 ILE A C 1
ATOM 2150 O O . ILE A 1 285 ? 16.219 -1.507 -10.438 1 96.75 285 ILE A O 1
ATOM 2154 N N . GLY A 1 286 ? 14.328 -2.48 -11.102 1 95.56 286 GLY A N 1
ATOM 2155 C CA . GLY A 1 286 ? 13.68 -1.213 -11.391 1 95.56 286 GLY A CA 1
ATOM 2156 C C . GLY A 1 286 ? 13.859 -0.769 -12.828 1 95.56 286 GLY A C 1
ATOM 2157 O O . GLY A 1 286 ? 13.922 0.43 -13.117 1 95.56 286 GLY A O 1
ATOM 2158 N N . VAL A 1 287 ? 14.023 -1.703 -13.812 1 96 287 VAL A N 1
ATOM 2159 C CA . VAL A 1 287 ? 14.188 -1.415 -15.234 1 96 287 VAL A CA 1
ATOM 2160 C C . VAL A 1 287 ? 13.148 -2.191 -16.047 1 96 287 VAL A C 1
ATOM 2162 O O . VAL A 1 287 ? 12.547 -3.143 -15.539 1 96 287 VAL A O 1
ATOM 2165 N N . PRO A 1 288 ? 12.875 -1.72 -17.281 1 93.75 288 PRO A N 1
ATOM 2166 C CA . PRO A 1 288 ? 11.992 -2.516 -18.141 1 93.75 288 PRO A CA 1
ATOM 2167 C C . PRO A 1 288 ? 12.602 -3.863 -18.516 1 93.75 288 PRO A C 1
ATOM 2169 O O . PRO A 1 288 ? 13.82 -4.016 -18.516 1 93.75 288 PRO A O 1
ATOM 2172 N N . ALA A 1 289 ? 11.75 -4.82 -18.781 1 90.5 289 ALA A N 1
ATOM 2173 C CA . ALA A 1 289 ? 12.203 -6.172 -19.109 1 90.5 289 ALA A CA 1
ATOM 2174 C C . ALA A 1 289 ? 13.18 -6.152 -20.281 1 90.5 289 ALA A C 1
ATOM 2176 O O . ALA A 1 289 ? 14.125 -6.941 -20.328 1 90.5 289 ALA A O 1
ATOM 2177 N N . SER A 1 290 ? 13 -5.223 -21.203 1 90.5 290 SER A N 1
ATOM 2178 C CA . SER A 1 290 ? 13.82 -5.145 -22.406 1 90.5 290 SER A CA 1
ATOM 2179 C C . SER A 1 290 ? 15.25 -4.727 -22.078 1 90.5 290 SER A C 1
ATOM 2181 O O . SER A 1 290 ? 16.1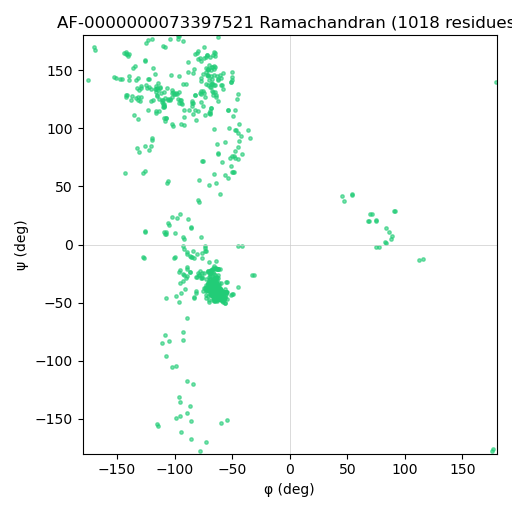56 -4.945 -22.875 1 90.5 290 SER A O 1
ATOM 2183 N N . ALA A 1 291 ? 15.367 -4.086 -20.953 1 94.62 291 ALA A N 1
ATOM 2184 C CA . ALA A 1 291 ? 16.703 -3.639 -20.531 1 94.62 291 ALA A CA 1
ATOM 2185 C C . ALA A 1 291 ? 17.625 -4.828 -20.281 1 94.62 291 ALA A C 1
ATOM 2187 O O . ALA A 1 291 ? 18.844 -4.68 -20.25 1 94.62 291 ALA A O 1
ATOM 2188 N N . LEU A 1 292 ? 17.078 -6.027 -20.031 1 94.94 292 LEU A N 1
ATOM 2189 C CA . LEU A 1 292 ? 17.875 -7.207 -19.734 1 94.94 292 LEU A CA 1
ATOM 2190 C C . LEU A 1 292 ? 18.188 -7.996 -21 1 94.94 292 LEU A C 1
ATOM 2192 O O . LEU A 1 292 ? 18.938 -8.977 -20.969 1 94.94 292 LEU A O 1
ATOM 2196 N N . ASP A 1 293 ? 17.641 -7.535 -22.109 1 92.25 293 ASP A N 1
ATOM 2197 C CA . ASP A 1 293 ? 17.922 -8.234 -23.359 1 92.25 293 ASP A CA 1
ATOM 2198 C C . ASP A 1 293 ? 19.391 -8.141 -23.734 1 92.25 293 ASP A C 1
ATOM 2200 O O . ASP A 1 293 ? 19.969 -7.047 -23.75 1 92.25 293 ASP A O 1
ATOM 2204 N N . GLY A 1 294 ? 19.922 -9.25 -24.047 1 91.12 294 GLY A N 1
ATOM 2205 C CA . GLY A 1 294 ? 21.312 -9.297 -24.469 1 91.12 294 GLY A CA 1
ATOM 2206 C C . GLY A 1 294 ? 22.297 -9.125 -23.328 1 91.12 294 GLY A C 1
ATOM 2207 O O . GLY A 1 294 ? 23.516 -9.086 -23.531 1 91.12 294 GLY A O 1
ATOM 2208 N N . VAL A 1 295 ? 21.859 -8.914 -22.141 1 94.94 295 VAL A N 1
ATOM 2209 C CA . VAL A 1 295 ? 22.719 -8.734 -20.969 1 94.94 295 VAL A CA 1
ATOM 2210 C C . VAL A 1 295 ? 23.141 -10.102 -20.438 1 94.94 295 VAL A C 1
ATOM 2212 O O . VAL A 1 295 ? 22.297 -10.992 -20.25 1 94.94 295 VAL A O 1
ATOM 2215 N N . ARG A 1 296 ? 24.469 -10.211 -20.266 1 95.5 296 ARG A N 1
ATOM 2216 C CA . ARG A 1 296 ? 24.969 -11.438 -19.672 1 95.5 296 ARG A CA 1
ATOM 2217 C C . ARG A 1 296 ? 24.891 -11.383 -18.156 1 95.5 296 ARG A C 1
ATOM 2219 O O . ARG A 1 296 ? 25.391 -10.438 -17.531 1 95.5 296 ARG A O 1
ATOM 2226 N N . LEU A 1 297 ? 24.188 -12.32 -17.578 1 96.12 297 LEU A N 1
ATOM 2227 C CA . LEU A 1 297 ? 24.062 -12.438 -16.125 1 96.12 297 LEU A CA 1
ATOM 2228 C C . LEU A 1 297 ? 24.984 -13.523 -15.578 1 96.12 297 LEU A C 1
ATOM 2230 O O . LEU A 1 297 ? 25.078 -14.609 -16.156 1 96.12 297 LEU A O 1
ATOM 2234 N N . ASP A 1 298 ? 25.703 -13.156 -14.602 1 93.62 298 ASP A N 1
ATOM 2235 C CA . ASP A 1 298 ? 26.609 -14.094 -13.938 1 93.62 298 ASP A CA 1
ATOM 2236 C C . ASP A 1 298 ? 25.922 -14.742 -12.734 1 93.62 298 ASP A C 1
ATOM 2238 O O . ASP A 1 298 ? 25.562 -14.055 -11.773 1 93.62 298 ASP A O 1
ATOM 2242 N N . PHE A 1 299 ? 25.828 -16.062 -12.766 1 91.88 299 PHE A N 1
ATOM 2243 C CA . PHE A 1 299 ? 25.141 -16.797 -11.711 1 91.88 299 PHE A CA 1
ATOM 2244 C C . PHE A 1 299 ? 26.141 -17.484 -10.789 1 91.88 299 PHE A C 1
ATOM 2246 O O . PHE A 1 299 ? 25.766 -18.391 -10.039 1 91.88 299 PHE A O 1
ATOM 2253 N N . ASP A 1 300 ? 27.406 -17.109 -10.805 1 81.81 300 ASP A N 1
ATOM 2254 C CA . ASP A 1 300 ? 28.484 -17.781 -10.086 1 81.81 300 ASP A CA 1
ATOM 2255 C C . ASP A 1 300 ? 28.266 -17.75 -8.578 1 81.81 300 ASP A C 1
ATOM 2257 O O . ASP A 1 300 ? 28.734 -18.625 -7.852 1 81.81 300 ASP A O 1
ATOM 2261 N N . GLY A 1 301 ? 27.5 -16.875 -8.141 1 78.31 301 GLY A N 1
ATOM 2262 C CA . GLY A 1 301 ? 27.234 -16.75 -6.715 1 78.31 301 GLY A CA 1
ATOM 2263 C C . GLY A 1 301 ? 26.359 -17.844 -6.168 1 78.31 301 GLY A C 1
ATOM 2264 O O . GLY A 1 301 ? 26.25 -18.016 -4.949 1 78.31 301 GLY A O 1
ATOM 2265 N N . PHE A 1 302 ? 25.812 -18.75 -6.996 1 86.19 302 PHE A N 1
ATOM 2266 C CA . PHE A 1 302 ? 24.875 -19.766 -6.539 1 86.19 302 PHE A CA 1
ATOM 2267 C C . PHE A 1 302 ? 25.531 -21.141 -6.52 1 86.19 302 PHE A C 1
ATOM 2269 O O . PHE A 1 302 ? 24.875 -22.141 -6.25 1 86.19 302 PHE A O 1
ATOM 2276 N N . ASP A 1 303 ? 26.844 -21.172 -6.727 1 80.88 303 ASP A N 1
ATOM 2277 C CA . ASP A 1 303 ? 27.547 -22.453 -6.793 1 80.88 303 ASP A CA 1
ATOM 2278 C C . ASP A 1 303 ? 27.844 -22.984 -5.395 1 80.88 303 ASP A C 1
ATOM 2280 O O . ASP A 1 303 ? 27.922 -24.203 -5.191 1 80.88 303 ASP A O 1
ATOM 2284 N N . ASP A 1 304 ? 27.984 -22.078 -4.477 1 83.62 304 ASP A N 1
ATOM 2285 C CA . ASP A 1 304 ? 28.344 -22.484 -3.123 1 83.62 304 ASP A CA 1
ATOM 2286 C C . ASP A 1 304 ? 27.312 -22.016 -2.107 1 83.62 304 ASP A C 1
ATOM 2288 O O . ASP A 1 304 ? 26.672 -20.969 -2.295 1 83.62 304 ASP A O 1
ATOM 2292 N N . ILE A 1 305 ? 27.078 -22.859 -1.142 1 89.75 305 ILE A N 1
ATOM 2293 C CA . ILE A 1 305 ? 26.188 -22.531 -0.04 1 89.75 305 ILE A CA 1
ATOM 2294 C C . ILE A 1 305 ? 27 -22.328 1.24 1 89.75 305 ILE A C 1
ATOM 2296 O O . ILE A 1 305 ? 27.688 -23.25 1.697 1 89.75 305 ILE A O 1
ATOM 2300 N N . PRO A 1 306 ? 26.922 -21.156 1.759 1 90.62 306 PRO A N 1
ATOM 2301 C CA . PRO A 1 306 ? 27.656 -20.922 3 1 90.62 306 PRO A CA 1
ATOM 2302 C C . PRO A 1 306 ? 27.109 -21.734 4.176 1 90.62 306 PRO A C 1
ATOM 2304 O O . PRO A 1 306 ? 25.906 -22 4.234 1 90.62 306 PRO A O 1
ATOM 2307 N N . PRO A 1 307 ? 27.984 -22.078 5.133 1 91.75 307 PRO A N 1
ATOM 2308 C CA . PRO A 1 307 ? 27.5 -22.781 6.328 1 91.75 307 PRO A CA 1
ATOM 2309 C C . PRO A 1 307 ? 26.672 -21.891 7.242 1 91.75 307 PRO A C 1
ATOM 2311 O O . PRO A 1 307 ? 26.859 -20.672 7.262 1 91.75 307 PRO A O 1
ATOM 2314 N N . PRO A 1 308 ? 25.719 -22.516 7.973 1 93.94 308 PRO A N 1
ATOM 2315 C CA . PRO A 1 308 ? 24.938 -21.719 8.914 1 93.94 308 PRO A CA 1
ATOM 2316 C C . PRO A 1 308 ? 25.781 -21.156 10.062 1 93.94 308 PRO A C 1
ATOM 2318 O O . PRO A 1 308 ? 26.656 -21.859 10.578 1 93.94 308 PRO A O 1
ATOM 2321 N N . PRO A 1 309 ? 25.562 -19.938 10.391 1 93.94 309 PRO A N 1
ATOM 2322 C CA . PRO A 1 309 ? 26.281 -19.375 11.547 1 93.94 309 PRO A CA 1
ATOM 2323 C C . PRO A 1 309 ? 25.766 -19.938 12.875 1 93.94 309 PRO A C 1
ATOM 2325 O O . PRO A 1 309 ? 24.656 -20.453 12.938 1 93.94 309 PRO A O 1
ATOM 2328 N N . PRO A 1 310 ? 26.656 -19.719 13.969 1 94.69 310 PRO A N 1
ATOM 2329 C CA . PRO A 1 310 ? 26.125 -20.031 15.297 1 94.69 310 PRO A CA 1
ATOM 2330 C C . PRO A 1 310 ? 24.922 -19.172 15.672 1 94.69 310 PRO A C 1
ATOM 2332 O O . PRO A 1 310 ? 24.875 -17.984 15.344 1 94.69 310 PRO A O 1
ATOM 2335 N N . ALA A 1 311 ? 24 -19.859 16.328 1 95.06 311 ALA A N 1
ATOM 2336 C CA . ALA A 1 311 ? 22.75 -19.203 16.688 1 95.06 311 ALA A CA 1
ATOM 2337 C C . ALA A 1 311 ? 23.031 -17.922 17.484 1 95.06 311 ALA A C 1
ATOM 2339 O O . ALA A 1 311 ? 22.375 -16.891 17.266 1 95.06 311 ALA A O 1
ATOM 2340 N N . ALA A 1 312 ? 23.953 -17.922 18.359 1 95.12 312 ALA A N 1
ATOM 2341 C CA . ALA A 1 312 ? 24.281 -16.781 19.203 1 95.12 312 ALA A CA 1
ATOM 2342 C C . ALA A 1 312 ? 24.797 -15.617 18.391 1 95.12 312 ALA A C 1
ATOM 2344 O O . ALA A 1 312 ? 24.469 -14.461 18.656 1 95.12 312 ALA A O 1
ATOM 2345 N N . ASP A 1 313 ? 25.656 -15.93 17.484 1 93.56 313 ASP A N 1
ATOM 2346 C CA . ASP A 1 313 ? 26.203 -14.891 16.625 1 93.56 313 ASP A CA 1
ATOM 2347 C C . ASP A 1 313 ? 25.125 -14.266 15.742 1 93.56 313 ASP A C 1
ATOM 2349 O O . ASP A 1 313 ? 25.078 -13.047 15.562 1 93.56 313 ASP A O 1
ATOM 2353 N N . ALA A 1 314 ? 24.25 -15.094 15.195 1 94.56 314 ALA A N 1
ATOM 2354 C CA . ALA A 1 314 ? 23.141 -14.609 14.375 1 94.56 314 ALA A CA 1
ATOM 2355 C C . ALA A 1 314 ? 22.203 -13.703 15.188 1 94.56 314 ALA A C 1
ATOM 2357 O O . ALA A 1 314 ? 21.766 -12.656 14.695 1 94.56 314 ALA A O 1
ATOM 2358 N N . GLN A 1 315 ? 21.969 -14.125 16.375 1 95.62 315 GLN A N 1
ATOM 2359 C CA . GLN A 1 315 ? 21.109 -13.344 17.25 1 95.62 315 GLN A CA 1
ATOM 2360 C C . GLN A 1 315 ? 21.734 -11.984 17.578 1 95.62 315 GLN A C 1
ATOM 2362 O O . GLN A 1 315 ? 21.062 -10.961 17.547 1 95.62 315 GLN A O 1
ATOM 2367 N N . ARG A 1 316 ? 22.969 -11.969 17.969 1 94 316 ARG A N 1
ATOM 2368 C CA . ARG A 1 316 ? 23.672 -10.734 18.281 1 94 316 ARG A CA 1
ATOM 2369 C C . ARG A 1 316 ? 23.641 -9.766 17.094 1 94 316 ARG A C 1
ATOM 2371 O O . ARG A 1 316 ? 23.359 -8.578 17.266 1 94 316 ARG A O 1
ATOM 2378 N N . ASP A 1 317 ? 23.891 -10.227 15.945 1 89.56 317 ASP A N 1
ATOM 2379 C CA . ASP A 1 317 ? 23.875 -9.398 14.742 1 89.56 317 ASP A CA 1
ATOM 2380 C C . ASP A 1 317 ? 22.484 -8.82 14.492 1 89.56 317 ASP A C 1
ATOM 2382 O O . ASP A 1 317 ? 22.344 -7.637 14.164 1 89.56 317 ASP A O 1
ATOM 2386 N N . ALA A 1 318 ? 21.438 -9.609 14.625 1 93.06 318 ALA A N 1
ATOM 2387 C CA . ALA A 1 318 ? 20.062 -9.156 14.375 1 93.06 318 ALA A CA 1
ATOM 2388 C C . ALA A 1 318 ? 19.672 -8.062 15.359 1 93.06 318 ALA A C 1
ATOM 2390 O O . ALA A 1 318 ? 19.094 -7.047 14.961 1 93.06 318 ALA A O 1
ATOM 2391 N N . ILE A 1 319 ? 20.047 -8.219 16.609 1 93.81 319 ILE A N 1
ATOM 2392 C CA . ILE A 1 319 ? 19.594 -7.297 17.641 1 93.81 319 ILE A CA 1
ATOM 2393 C C . ILE A 1 319 ? 20.391 -5.992 17.562 1 93.81 319 ILE A C 1
ATOM 2395 O O . ILE A 1 319 ? 19.859 -4.914 17.828 1 93.81 319 ILE A O 1
ATOM 2399 N N . LEU A 1 320 ? 21.594 -6.004 17.109 1 91.25 320 LEU A N 1
ATOM 2400 C CA . LEU A 1 320 ? 22.453 -4.828 17.172 1 91.25 320 LEU A CA 1
ATOM 2401 C C . LEU A 1 320 ? 22.391 -4.035 15.867 1 91.25 320 LEU A C 1
ATOM 2403 O O . LEU A 1 320 ? 22.625 -2.822 15.867 1 91.25 320 LEU A O 1
ATOM 2407 N N . HIS A 1 321 ? 21.984 -4.703 14.773 1 89.5 321 HIS A N 1
ATOM 2408 C CA . HIS A 1 321 ? 22.281 -4.008 13.523 1 89.5 321 HIS A CA 1
ATOM 2409 C C . HIS A 1 321 ? 21.031 -3.879 12.664 1 89.5 321 HIS A C 1
ATOM 2411 O O . HIS A 1 321 ? 21.031 -3.16 11.664 1 89.5 321 HIS A O 1
ATOM 2417 N N . ARG A 1 322 ? 19.984 -4.52 12.977 1 95 322 ARG A N 1
ATOM 2418 C CA . ARG A 1 322 ? 18.797 -4.449 12.125 1 95 322 ARG A CA 1
ATOM 2419 C C . ARG A 1 322 ? 18.234 -3.031 12.086 1 95 322 ARG A C 1
ATOM 2421 O O . ARG A 1 322 ? 17.984 -2.428 13.125 1 95 322 ARG A O 1
ATOM 2428 N N . ALA A 1 323 ? 18.062 -2.537 10.883 1 95.38 323 ALA A N 1
ATOM 2429 C CA . ALA A 1 323 ? 17.625 -1.158 10.672 1 95.38 323 ALA A CA 1
ATOM 2430 C C . ALA A 1 323 ? 16.234 -0.925 11.234 1 95.38 323 ALA A C 1
ATOM 2432 O O . ALA A 1 323 ? 15.93 0.158 11.742 1 95.38 323 ALA A O 1
ATOM 2433 N N . ASP A 1 324 ? 15.32 -1.946 11.141 1 95.94 324 ASP A N 1
ATOM 2434 C CA . ASP A 1 324 ? 13.953 -1.76 11.617 1 95.94 324 ASP A CA 1
ATOM 2435 C C . ASP A 1 324 ? 13.914 -1.688 13.141 1 95.94 324 ASP A C 1
ATOM 2437 O O . ASP A 1 324 ? 13.133 -0.916 13.711 1 95.94 324 ASP A O 1
ATOM 2441 N N . LEU A 1 325 ? 14.789 -2.432 13.805 1 96.88 325 LEU A N 1
ATOM 2442 C CA . LEU A 1 325 ? 14.859 -2.361 15.266 1 96.88 325 LEU A CA 1
ATOM 2443 C C . LEU A 1 325 ? 15.453 -1.031 15.711 1 96.88 325 LEU A C 1
ATOM 2445 O O . LEU A 1 325 ? 14.93 -0.394 16.625 1 96.88 325 LEU A O 1
ATOM 2449 N N . LEU A 1 326 ? 16.5 -0.63 15.055 1 96.75 326 LEU A N 1
ATOM 2450 C CA . LEU A 1 326 ? 17.094 0.664 15.367 1 96.75 326 LEU A CA 1
ATOM 2451 C C . LEU A 1 326 ? 16.109 1.796 15.109 1 96.75 326 LEU A C 1
ATOM 2453 O O . LEU A 1 326 ? 16.078 2.773 15.859 1 96.75 326 LEU A O 1
ATOM 2457 N N . GLY A 1 327 ? 15.312 1.643 14 1 97.12 327 GLY A N 1
ATOM 2458 C CA . GLY A 1 327 ? 14.266 2.613 13.734 1 97.12 327 GLY A CA 1
ATOM 2459 C C . GLY A 1 327 ? 13.227 2.688 14.836 1 97.12 327 GLY A C 1
ATOM 2460 O O . GLY A 1 327 ? 12.812 3.779 15.234 1 97.12 327 GLY A O 1
ATOM 2461 N N . SER A 1 328 ? 12.836 1.547 15.359 1 97.62 328 SER A N 1
ATOM 2462 C CA . SER A 1 328 ? 11.867 1.503 16.438 1 97.62 328 SER A CA 1
ATOM 2463 C C . SER A 1 328 ? 12.43 2.141 17.719 1 97.62 328 SER A C 1
ATOM 2465 O O . SER A 1 328 ? 11.695 2.783 18.469 1 97.62 328 SER A O 1
ATOM 2467 N N . LEU A 1 329 ? 13.703 1.96 17.953 1 97.69 329 LEU A N 1
ATOM 2468 C CA . LEU A 1 329 ? 14.359 2.6 19.094 1 97.69 329 LEU A CA 1
ATOM 2469 C C . LEU A 1 329 ? 14.383 4.113 18.922 1 97.69 329 LEU A C 1
ATOM 2471 O O . LEU A 1 329 ? 14.227 4.859 19.891 1 97.69 329 LEU A O 1
ATOM 2475 N N . ALA A 1 330 ? 14.562 4.543 17.688 1 97.69 330 ALA A N 1
ATOM 2476 C CA . ALA A 1 330 ? 14.508 5.977 17.406 1 97.69 330 ALA A CA 1
ATOM 2477 C C . ALA A 1 330 ? 13.102 6.527 17.656 1 97.69 330 ALA A C 1
ATOM 2479 O O . ALA A 1 330 ? 12.945 7.645 18.156 1 97.69 330 ALA A O 1
ATOM 2480 N N . ASP A 1 331 ? 12.094 5.758 17.344 1 97.75 331 ASP A N 1
ATOM 2481 C CA . ASP A 1 331 ? 10.719 6.148 17.625 1 97.75 331 ASP A CA 1
ATOM 2482 C C . ASP A 1 331 ? 10.477 6.262 19.125 1 97.75 331 ASP A C 1
ATOM 2484 O O . ASP A 1 331 ? 9.766 7.164 19.578 1 97.75 331 ASP A O 1
ATOM 2488 N N . TYR A 1 332 ? 11.07 5.355 19.859 1 98.19 332 TYR A N 1
ATOM 2489 C CA . TYR A 1 332 ? 10.984 5.426 21.312 1 98.19 332 TYR A CA 1
ATOM 2490 C C . TYR A 1 332 ? 11.664 6.688 21.828 1 98.19 332 TYR A C 1
ATOM 2492 O O . TYR A 1 332 ? 11.125 7.367 22.719 1 98.19 332 TYR A O 1
ATOM 2500 N N . ALA A 1 333 ? 12.781 7.004 21.297 1 98.25 333 ALA A N 1
ATOM 2501 C CA . ALA A 1 333 ? 13.492 8.219 21.703 1 98.25 333 ALA A CA 1
ATOM 2502 C C . ALA A 1 333 ? 12.68 9.461 21.375 1 98.25 333 ALA A C 1
ATOM 2504 O O . ALA A 1 333 ? 12.711 10.445 22.125 1 98.25 333 ALA A O 1
ATOM 2505 N N . ALA A 1 334 ? 11.961 9.438 20.25 1 98.31 334 ALA A N 1
ATOM 2506 C CA . ALA A 1 334 ? 11.078 10.539 19.891 1 98.31 334 ALA A CA 1
ATOM 2507 C C . ALA A 1 334 ? 9.953 10.688 20.906 1 98.31 334 ALA A C 1
ATOM 2509 O O . ALA A 1 334 ? 9.578 11.805 21.281 1 98.31 334 ALA A O 1
ATOM 2510 N N . ALA A 1 335 ? 9.445 9.555 21.359 1 98.38 335 ALA A N 1
ATOM 2511 C CA . ALA A 1 335 ? 8.398 9.578 22.375 1 98.38 335 ALA A CA 1
ATOM 2512 C C . ALA A 1 335 ? 8.93 10.133 23.688 1 98.38 335 ALA A C 1
ATOM 2514 O O . ALA A 1 335 ? 8.211 10.82 24.422 1 98.38 335 ALA A O 1
ATOM 2515 N N . GLU A 1 336 ? 10.188 9.828 24.016 1 98.25 336 GLU A N 1
ATOM 2516 C CA . GLU A 1 336 ? 10.836 10.383 25.203 1 98.25 336 GLU A CA 1
ATOM 2517 C C . GLU A 1 336 ? 10.938 11.906 25.109 1 98.25 336 GLU A C 1
ATOM 2519 O O . GLU A 1 336 ? 10.641 12.609 26.078 1 98.25 336 GLU A O 1
ATOM 2524 N N . SER A 1 337 ? 11.297 12.328 23.938 1 98.12 337 SER A N 1
ATOM 2525 C CA . SER A 1 337 ? 11.398 13.766 23.734 1 98.12 337 SER A CA 1
ATOM 2526 C C . SER A 1 337 ? 10.031 14.438 23.781 1 98.12 337 SER A C 1
ATOM 2528 O O . SER A 1 337 ? 9.891 15.555 24.266 1 98.12 337 SER A O 1
ATOM 2530 N N . ALA A 1 338 ? 9.016 13.766 23.266 1 98.44 338 ALA A N 1
ATOM 2531 C CA . ALA A 1 338 ? 7.648 14.273 23.328 1 98.44 338 ALA A CA 1
ATOM 2532 C C . ALA A 1 338 ? 7.18 14.422 24.781 1 98.44 338 ALA A C 1
ATOM 2534 O O . ALA A 1 338 ? 6.469 15.367 25.109 1 98.44 338 ALA A O 1
ATOM 2535 N N . LEU A 1 339 ? 7.594 13.477 25.609 1 98.56 339 LEU A N 1
ATOM 2536 C CA . LEU A 1 339 ? 7.254 13.555 27.016 1 98.56 339 LEU A CA 1
ATOM 2537 C C . LEU A 1 339 ? 7.945 14.75 27.672 1 98.56 339 LEU A C 1
ATOM 2539 O O . LEU A 1 339 ? 7.332 15.469 28.469 1 98.56 339 LEU A O 1
ATOM 2543 N N . GLN A 1 340 ? 9.156 14.961 27.344 1 98.44 340 GLN A N 1
ATOM 2544 C CA . GLN A 1 340 ? 9.875 16.109 27.875 1 98.44 340 GLN A CA 1
ATOM 2545 C C . GLN A 1 340 ? 9.211 17.422 27.469 1 98.44 340 GLN A C 1
ATOM 2547 O O . GLN A 1 340 ? 9.125 18.359 28.25 1 98.44 340 GLN A O 1
ATOM 2552 N N . LEU A 1 341 ? 8.719 17.438 26.25 1 98.12 341 LEU A N 1
ATOM 2553 C CA . LEU A 1 341 ? 8.016 18.609 25.766 1 98.12 341 LEU A CA 1
ATOM 2554 C C . LEU A 1 341 ? 6.727 18.844 26.547 1 98.12 341 LEU A C 1
ATOM 2556 O O . LEU A 1 341 ? 6.426 19.969 26.938 1 98.12 341 LEU A O 1
ATOM 2560 N N . GLU A 1 342 ? 6.023 17.781 26.812 1 98.12 342 GLU A N 1
ATOM 2561 C CA . GLU A 1 342 ? 4.77 17.906 27.562 1 98.12 342 GLU A CA 1
ATOM 2562 C C . GLU A 1 342 ? 5.016 18.328 29 1 98.12 342 GLU A C 1
ATOM 2564 O O . GLU A 1 342 ? 4.219 19.062 29.578 1 98.12 342 GLU A O 1
ATOM 2569 N N . VAL A 1 343 ? 6.102 17.891 29.609 1 98.06 343 VAL A N 1
ATOM 2570 C CA . VAL A 1 343 ? 6.465 18.312 30.969 1 98.06 343 VAL A CA 1
ATOM 2571 C C . VAL A 1 343 ? 6.82 19.797 30.969 1 98.06 343 VAL A C 1
ATOM 2573 O O . VAL A 1 343 ? 6.457 20.531 31.891 1 98.06 343 VAL A O 1
ATOM 2576 N N . ALA A 1 344 ? 7.453 20.188 29.875 1 97.31 344 ALA A N 1
ATOM 2577 C CA . ALA A 1 344 ? 7.824 21.594 29.766 1 97.31 344 ALA A CA 1
ATOM 2578 C C . ALA A 1 344 ? 6.59 22.469 29.594 1 97.31 344 ALA A C 1
ATOM 2580 O O . ALA A 1 344 ? 6.586 23.625 30.031 1 97.31 344 ALA A O 1
ATOM 2581 N N . LYS A 1 345 ? 5.535 21.953 29.094 1 96.38 345 LYS A N 1
ATOM 2582 C CA . LYS A 1 345 ? 4.32 22.719 28.828 1 96.38 345 LYS A CA 1
ATOM 2583 C C . LYS A 1 345 ? 3.582 23.047 30.125 1 96.38 345 LYS A C 1
ATOM 2585 O O . LYS A 1 345 ? 2.641 23.844 30.109 1 96.38 345 LYS A O 1
ATOM 2590 N N . GLN A 1 346 ? 4.082 22.562 31.328 1 94.75 346 GLN A N 1
ATOM 2591 C CA . GLN A 1 346 ? 3.521 22.938 32.625 1 94.75 346 GLN A CA 1
ATOM 2592 C C . GLN A 1 346 ? 3.855 24.391 32.969 1 94.75 346 GLN A C 1
ATOM 2594 O O . GLN A 1 346 ? 3.154 25.016 33.75 1 94.75 346 GLN A O 1
ATOM 2599 N N . TYR A 1 347 ? 4.902 24.781 32.344 1 95 347 TYR A N 1
ATOM 2600 C CA . TYR A 1 347 ? 5.34 26.156 32.594 1 95 347 TYR A CA 1
ATOM 2601 C C . TYR A 1 347 ? 4.789 27.125 31.562 1 95 347 TYR A C 1
ATOM 2603 O O . TYR A 1 347 ? 4.965 26.922 30.359 1 95 347 TYR A O 1
ATOM 2611 N N . PRO A 1 348 ? 4.145 28.094 31.938 1 93.19 348 PRO A N 1
ATOM 2612 C CA . PRO A 1 348 ? 3.49 29.016 31 1 93.19 348 PRO A CA 1
ATOM 2613 C C . PRO A 1 348 ? 4.488 29.844 30.188 1 93.19 348 PRO A C 1
ATOM 2615 O O . PRO A 1 348 ? 5.582 30.141 30.672 1 93.19 348 PRO A O 1
ATOM 2618 N N . ASP A 1 349 ? 4.156 30.219 29 1 93.38 349 ASP A N 1
ATOM 2619 C CA . ASP A 1 349 ? 4.883 31.203 28.203 1 93.38 349 ASP A CA 1
ATOM 2620 C C . ASP A 1 349 ? 4.582 32.625 28.672 1 93.38 349 ASP A C 1
ATOM 2622 O O . ASP A 1 349 ? 3.584 32.875 29.359 1 93.38 349 ASP A O 1
ATOM 2626 N N . ILE A 1 350 ? 5.512 33.5 28.344 1 93.12 350 ILE A N 1
ATOM 2627 C CA . ILE A 1 350 ? 5.391 34.906 28.766 1 93.12 350 ILE A CA 1
ATOM 2628 C C . ILE A 1 350 ? 5.176 35.781 27.531 1 93.12 350 ILE A C 1
ATOM 2630 O O . ILE A 1 350 ? 5.816 35.594 26.5 1 93.12 350 ILE A O 1
ATOM 2634 N N . HIS A 1 351 ? 4.242 36.656 27.688 1 94 351 HIS A N 1
ATOM 2635 C CA . HIS A 1 351 ? 4.008 37.656 26.656 1 94 351 HIS A CA 1
ATOM 2636 C C . HIS A 1 351 ? 4.422 39.062 27.125 1 94 351 HIS A C 1
ATOM 2638 O O . HIS A 1 351 ? 3.873 39.562 28.094 1 94 351 HIS A O 1
ATOM 2644 N N . LEU A 1 352 ? 5.453 39.625 26.344 1 92.81 352 LEU A N 1
ATOM 2645 C CA . LEU A 1 352 ? 5.852 41.031 26.609 1 92.81 352 LEU A CA 1
ATOM 2646 C C . LEU A 1 352 ? 5.039 42 25.766 1 92.81 352 LEU A C 1
ATOM 2648 O O . LEU A 1 352 ? 4.766 41.719 24.594 1 92.81 352 LEU A O 1
ATOM 2652 N N . GLY A 1 353 ? 4.672 43.062 26.453 1 92.38 353 GLY A N 1
ATOM 2653 C CA . GLY A 1 353 ? 3.791 43.969 25.766 1 92.38 353 GLY A CA 1
ATOM 2654 C C . GLY A 1 353 ? 4.301 45.406 25.781 1 92.38 353 GLY A C 1
ATOM 2655 O O . GLY A 1 353 ? 3.658 46.281 26.344 1 92.38 353 GLY A O 1
ATOM 2656 N N . PRO A 1 354 ? 5.535 45.688 25.172 1 90.81 354 PRO A N 1
ATOM 2657 C CA . PRO A 1 354 ? 5.934 47.094 25.047 1 90.81 354 PRO A CA 1
ATOM 2658 C C . PRO A 1 354 ? 5.023 47.875 24.109 1 90.81 354 PRO A C 1
ATOM 2660 O O . PRO A 1 354 ? 4.473 47.312 23.156 1 90.81 354 PRO A O 1
ATOM 2663 N N . GLY A 1 355 ? 4.836 49.188 24.484 1 91.38 355 GLY A N 1
ATOM 2664 C CA . GLY A 1 355 ? 3.992 50 23.625 1 91.38 355 GLY A CA 1
ATOM 2665 C C . GLY A 1 355 ? 4.051 51.5 23.953 1 91.38 355 GLY A C 1
ATOM 2666 O O . GLY A 1 355 ? 4.738 51.875 24.891 1 91.38 355 GLY A O 1
ATOM 2667 N N . TYR A 1 356 ? 3.508 52.281 23.031 1 91.56 356 TYR A N 1
ATOM 2668 C CA . TYR A 1 356 ? 3.369 53.719 23.141 1 91.56 356 TYR A CA 1
ATOM 2669 C C . TYR A 1 356 ? 1.951 54.156 22.797 1 91.56 356 TYR A C 1
ATOM 2671 O O . TYR A 1 356 ? 1.349 53.656 21.844 1 91.56 356 TYR A O 1
ATOM 2679 N N . THR A 1 357 ? 1.445 55 23.672 1 90.62 357 THR A N 1
ATOM 2680 C CA . THR A 1 357 ? 0.1 55.5 23.422 1 90.62 357 THR A CA 1
ATOM 2681 C C . THR A 1 357 ? 0.06 57.031 23.531 1 90.62 357 THR A C 1
ATOM 2683 O O . THR A 1 357 ? 0.574 57.594 24.5 1 90.62 357 THR A O 1
ATOM 2686 N N . TYR A 1 358 ? -0.378 57.688 22.484 1 90.5 358 TYR A N 1
ATOM 2687 C CA . TYR A 1 358 ? -0.795 59.094 22.531 1 90.5 358 TYR A CA 1
ATOM 2688 C C . TYR A 1 358 ? -2.268 59.188 22.922 1 90.5 358 TYR A C 1
ATOM 2690 O O . TYR A 1 358 ? -3.141 58.719 22.188 1 90.5 358 TYR A O 1
ATOM 2698 N N . ASP A 1 359 ? -2.529 59.781 24.047 1 90.88 359 ASP A N 1
ATOM 2699 C CA . ASP A 1 359 ? -3.891 59.875 24.562 1 90.88 359 ASP A CA 1
ATOM 2700 C C . ASP A 1 359 ? -4.316 61.344 24.719 1 90.88 359 ASP A C 1
ATOM 2702 O O . ASP A 1 359 ? -4.191 61.938 25.797 1 90.88 359 ASP A O 1
ATOM 2706 N N . THR A 1 360 ? -4.887 61.875 23.656 1 88.25 360 THR A N 1
ATOM 2707 C CA . THR A 1 360 ? -5.426 63.25 23.641 1 88.25 360 THR A CA 1
ATOM 2708 C C . THR A 1 360 ? -4.434 64.25 24.234 1 88.25 360 THR A C 1
ATOM 2710 O O . THR A 1 360 ? -4.801 65.062 25.078 1 88.25 360 THR A O 1
ATOM 2713 N N . GLY A 1 361 ? -3.221 64.062 23.984 1 89.31 361 GLY A N 1
ATOM 2714 C CA . GLY A 1 361 ? -2.197 65 24.406 1 89.31 361 GLY A CA 1
ATOM 2715 C C . GLY A 1 361 ? -1.221 64.438 25.406 1 89.31 361 GLY A C 1
ATOM 2716 O O . GLY A 1 361 ? -0.162 65 25.672 1 89.31 361 GLY A O 1
ATOM 2717 N N . THR A 1 362 ? -1.552 63.312 25.953 1 89.75 362 THR A N 1
ATOM 2718 C CA . THR A 1 362 ? -0.675 62.656 26.922 1 89.75 362 THR A CA 1
ATOM 2719 C C . THR A 1 362 ? 0.082 61.5 26.266 1 89.75 362 THR A C 1
ATOM 2721 O O . THR A 1 362 ? -0.517 60.656 25.594 1 89.75 362 THR A O 1
ATOM 2724 N N . HIS A 1 363 ? 1.406 61.5 26.547 1 89.81 363 HIS A N 1
ATOM 2725 C CA . HIS A 1 363 ? 2.24 60.406 26.047 1 89.81 363 HIS A CA 1
ATOM 2726 C C . HIS A 1 363 ? 2.434 59.344 27.094 1 89.81 363 HIS A C 1
ATOM 2728 O O . HIS A 1 363 ? 2.959 59.594 28.172 1 89.81 363 HIS A O 1
ATOM 2734 N N . LYS A 1 364 ? 2.016 58.156 26.719 1 89.06 364 LYS A N 1
ATOM 2735 C CA . LYS A 1 364 ? 2.133 57.031 27.641 1 89.06 364 LYS A CA 1
ATOM 2736 C C . LYS A 1 364 ? 3.031 55.938 27.062 1 89.06 364 LYS A C 1
ATOM 2738 O O . LYS A 1 364 ? 2.814 55.469 25.938 1 89.06 364 LYS A O 1
ATOM 2743 N N . ILE A 1 365 ? 4.062 55.594 27.828 1 88.5 365 ILE A N 1
ATOM 2744 C CA . ILE A 1 365 ? 4.941 54.5 27.453 1 88.5 365 ILE A CA 1
ATOM 2745 C C . ILE A 1 365 ? 4.652 53.281 28.328 1 88.5 365 ILE A C 1
ATOM 2747 O O . ILE A 1 365 ? 4.57 53.406 29.562 1 88.5 365 ILE A O 1
ATOM 2751 N N . GLY A 1 366 ? 4.402 52.25 27.719 1 86.44 366 GLY A N 1
ATOM 2752 C CA . GLY A 1 366 ? 4.074 51.031 28.453 1 86.44 366 GLY A CA 1
ATOM 2753 C C . GLY A 1 366 ? 5.066 49.906 28.25 1 86.44 366 GLY A C 1
ATOM 2754 O O . GLY A 1 366 ? 5.605 49.75 27.141 1 86.44 366 GLY A O 1
ATOM 2755 N N . PHE A 1 367 ? 5.453 49.281 29.375 1 84.81 367 PHE A N 1
ATOM 2756 C CA . PHE A 1 367 ? 6.246 48.031 29.359 1 84.81 367 PHE A CA 1
ATOM 2757 C C . PHE A 1 367 ? 5.664 47 30.312 1 84.81 367 PHE A C 1
ATOM 2759 O O . PHE A 1 367 ? 5.781 47.156 31.531 1 84.81 367 PHE A O 1
ATOM 2766 N N . GLY A 1 368 ? 4.738 46.281 29.984 1 82.62 368 GLY A N 1
ATOM 2767 C CA . GLY A 1 368 ? 4.133 45.312 30.891 1 82.62 368 GLY A CA 1
ATOM 2768 C C . GLY A 1 368 ? 4.113 43.906 30.328 1 82.62 368 GLY A C 1
ATOM 2769 O O . GLY A 1 368 ? 4.695 43.656 29.266 1 82.62 368 GLY A O 1
ATOM 2770 N N . LEU A 1 369 ? 3.652 43.062 31.328 1 85.62 369 LEU A N 1
ATOM 2771 C CA . LEU A 1 369 ? 3.354 41.688 30.938 1 85.62 369 LEU A CA 1
ATOM 2772 C C . LEU A 1 369 ? 1.977 41.594 30.297 1 85.62 369 LEU A C 1
ATOM 2774 O O . LEU A 1 369 ? 0.96 41.844 30.953 1 85.62 369 LEU A O 1
ATOM 2778 N N . ALA A 1 370 ? 2.068 41.406 28.953 1 80.25 370 ALA A N 1
ATOM 2779 C CA . ALA A 1 370 ? 0.811 41.344 28.219 1 80.25 370 ALA A CA 1
ATOM 2780 C C . ALA A 1 370 ? -0.006 40.125 28.641 1 80.25 370 ALA A C 1
ATOM 2782 O O . ALA A 1 370 ? -1.237 40.125 28.578 1 80.25 370 ALA A O 1
ATOM 2783 N N . GLY A 1 371 ? 0.692 39.094 28.984 1 86.5 371 GLY A N 1
ATOM 2784 C CA . GLY A 1 371 ? -0.099 37.969 29.406 1 86.5 371 GLY A CA 1
ATOM 2785 C C . GLY A 1 371 ? 0.746 36.812 29.906 1 86.5 371 GLY A C 1
ATOM 2786 O O . GLY A 1 371 ? 1.854 36.594 29.406 1 86.5 371 GLY A O 1
ATOM 2787 N N . ILE A 1 372 ? 0.28 36.156 30.938 1 88.44 372 ILE A N 1
ATOM 2788 C CA . ILE A 1 372 ? 0.786 34.875 31.438 1 88.44 372 ILE A CA 1
ATOM 2789 C C . ILE A 1 372 ? -0.378 33.938 31.672 1 88.44 372 ILE A C 1
ATOM 2791 O O . ILE A 1 372 ? -1.367 34.281 32.312 1 88.44 372 ILE A O 1
ATOM 2795 N N . THR A 1 373 ? -0.299 32.812 31.047 1 89.5 373 THR A N 1
ATOM 2796 C CA . THR A 1 373 ? -1.324 31.797 31.328 1 89.5 373 THR A CA 1
ATOM 2797 C C . THR A 1 373 ? -1.089 31.172 32.688 1 89.5 373 THR A C 1
ATOM 2799 O O . THR A 1 373 ? -0.06 30.531 32.906 1 89.5 373 THR A O 1
ATOM 2802 N N . LEU A 1 374 ? -1.918 31.422 33.594 1 90.31 374 LEU A N 1
ATOM 2803 C CA . LEU A 1 374 ? -1.771 30.859 34.938 1 90.31 374 LEU A CA 1
ATOM 2804 C C . LEU A 1 374 ? -2.256 29.422 34.969 1 90.31 374 LEU A C 1
ATOM 2806 O O . LEU A 1 374 ? -3.434 29.156 34.719 1 90.31 374 LEU A O 1
ATOM 2810 N N . PRO A 1 375 ? -1.325 28.5 35.219 1 90.81 375 PRO A N 1
ATOM 2811 C CA . PRO A 1 375 ? -1.705 27.078 35.25 1 90.81 375 PRO A CA 1
ATOM 2812 C C . PRO A 1 375 ? -2.424 26.688 36.531 1 90.81 375 PRO A C 1
ATOM 2814 O O . PRO A 1 375 ? -1.891 25.891 37.312 1 90.81 375 PRO A O 1
ATOM 2817 N N . ILE A 1 376 ? -3.617 27.125 36.656 1 92.12 376 ILE A N 1
ATOM 2818 C CA . ILE A 1 376 ? -4.344 26.922 37.906 1 92.12 376 ILE A CA 1
ATOM 2819 C C . ILE A 1 376 ? -5.234 25.688 37.812 1 92.12 376 ILE A C 1
ATOM 2821 O O . ILE A 1 376 ? -5.195 24.812 38.656 1 92.12 376 ILE A O 1
ATOM 2825 N N . PHE A 1 377 ? -6.043 25.656 36.656 1 93.31 377 PHE A N 1
ATOM 2826 C CA . PHE A 1 377 ? -7.012 24.578 36.531 1 93.31 377 PHE A CA 1
ATOM 2827 C C . PHE A 1 377 ? -6.406 23.406 35.75 1 93.31 377 PHE A C 1
ATOM 2829 O O . PHE A 1 377 ? -6.789 22.25 35.969 1 93.31 377 PHE A O 1
ATOM 2836 N N . ASP A 1 378 ? -5.512 23.641 34.812 1 92.31 378 ASP A N 1
ATOM 2837 C CA . ASP A 1 378 ? -4.844 22.641 34 1 92.31 378 ASP A CA 1
ATOM 2838 C C . ASP A 1 378 ? -3.336 22.875 33.969 1 92.31 378 ASP A C 1
ATOM 2840 O O . ASP A 1 378 ? -2.865 23.875 33.438 1 92.31 378 ASP A O 1
ATOM 2844 N N . GLN A 1 379 ? -2.627 22.047 34.625 1 94 379 GLN A N 1
ATOM 2845 C CA . GLN A 1 379 ? -1.168 22.094 34.625 1 94 379 GLN A CA 1
ATOM 2846 C C . GLN A 1 379 ? -0.599 21.094 33.625 1 94 379 GLN A C 1
ATOM 2848 O O . GLN A 1 379 ? 0.509 20.578 33.812 1 94 379 GLN A O 1
ATOM 2853 N N . ASN A 1 380 ? -1.404 20.688 32.594 1 96.69 380 ASN A N 1
ATOM 2854 C CA . ASN A 1 380 ? -1.073 19.766 31.516 1 96.69 380 ASN A CA 1
ATOM 2855 C C . ASN A 1 380 ? -0.923 18.328 32 1 96.69 380 ASN A C 1
ATOM 2857 O O . ASN A 1 380 ? -0.101 17.578 31.5 1 96.69 380 ASN A O 1
ATOM 2861 N N . GLN A 1 381 ? -1.642 18.094 33.125 1 96.5 381 GLN A N 1
ATOM 2862 C CA . GLN A 1 381 ? -1.575 16.75 33.688 1 96.5 381 GLN A CA 1
ATOM 2863 C C . GLN A 1 381 ? -2.039 15.703 32.688 1 96.5 381 GLN A C 1
ATOM 2865 O O . GLN A 1 381 ? -1.472 14.609 32.594 1 96.5 381 GLN A O 1
ATOM 2870 N N . GLY A 1 382 ? -3.15 16.031 31.953 1 96.81 382 GLY A N 1
ATOM 2871 C CA . GLY A 1 382 ? -3.631 15.109 30.938 1 96.81 382 GLY A CA 1
ATOM 2872 C C . GLY A 1 382 ? -2.633 14.883 29.812 1 96.81 382 GLY A C 1
ATOM 2873 O O . GLY A 1 382 ? -2.408 13.742 29.406 1 96.81 382 GLY A O 1
ATOM 2874 N N . GLY A 1 383 ? -1.972 15.969 29.266 1 97.69 383 GLY A N 1
ATOM 2875 C CA . GLY A 1 383 ? -0.959 15.859 28.234 1 97.69 383 GLY A CA 1
ATOM 2876 C C . GLY A 1 383 ? 0.232 15.016 28.641 1 97.69 383 GLY A C 1
ATOM 2877 O O . GLY A 1 383 ? 0.734 14.211 27.859 1 97.69 383 GLY A O 1
ATOM 2878 N N . ILE A 1 384 ? 0.687 15.227 29.859 1 97.94 384 ILE A N 1
ATOM 2879 C CA . ILE A 1 384 ? 1.812 14.469 30.391 1 97.94 384 ILE A CA 1
ATOM 2880 C C . ILE A 1 384 ? 1.43 12.992 30.5 1 97.94 384 ILE A C 1
ATOM 2882 O O . ILE A 1 384 ? 2.193 12.117 30.094 1 97.94 384 ILE A O 1
ATOM 2886 N N . ALA A 1 385 ? 0.203 12.75 30.969 1 98.06 385 ALA A N 1
ATOM 2887 C CA . ALA A 1 385 ? -0.257 11.367 31.094 1 98.06 385 ALA A CA 1
ATOM 2888 C C . ALA A 1 385 ? -0.351 10.703 29.719 1 98.06 385 ALA A C 1
ATOM 2890 O O . ALA A 1 385 ? 0.025 9.531 29.562 1 98.06 385 ALA A O 1
ATOM 2891 N N . LEU A 1 386 ? -0.873 11.422 28.766 1 98 386 LEU A N 1
ATOM 2892 C CA . LEU A 1 386 ? -0.973 10.898 27.406 1 98 386 LEU A CA 1
ATOM 2893 C C . LEU A 1 386 ? 0.409 10.586 26.844 1 98 386 LEU A C 1
ATOM 2895 O O . LEU A 1 386 ? 0.613 9.539 26.219 1 98 386 LEU A O 1
ATOM 2899 N N . ALA A 1 387 ? 1.388 11.484 27.047 1 98.44 387 ALA A N 1
ATOM 2900 C CA . ALA A 1 387 ? 2.742 11.281 26.531 1 98.44 387 ALA A CA 1
ATOM 2901 C C . ALA A 1 387 ? 3.414 10.094 27.219 1 98.44 387 ALA A C 1
ATOM 2903 O O . ALA A 1 387 ? 4.172 9.359 26.578 1 98.44 387 ALA A O 1
ATOM 2904 N N . GLN A 1 388 ? 3.211 9.961 28.531 1 98.62 388 GLN A N 1
ATOM 2905 C CA . GLN A 1 388 ? 3.738 8.805 29.25 1 98.62 388 GLN A CA 1
ATOM 2906 C C . GLN A 1 388 ? 3.17 7.504 28.672 1 98.62 388 GLN A C 1
ATOM 2908 O O . GLN A 1 388 ? 3.896 6.523 28.5 1 98.62 388 GLN A O 1
ATOM 2913 N N . ALA A 1 389 ? 1.853 7.547 28.391 1 98.56 389 ALA A N 1
ATOM 2914 C CA . ALA A 1 389 ? 1.209 6.375 27.797 1 98.56 389 ALA A CA 1
ATOM 2915 C C . ALA A 1 389 ? 1.775 6.074 26.422 1 98.56 389 ALA A C 1
ATOM 2917 O O . ALA A 1 389 ? 1.986 4.914 26.062 1 98.56 389 ALA A O 1
ATOM 2918 N N . LYS A 1 390 ? 2.027 7.086 25.641 1 98.56 390 LYS A N 1
ATOM 2919 C CA . LYS A 1 390 ? 2.59 6.91 24.312 1 98.56 390 LYS A CA 1
ATOM 2920 C C . LYS A 1 390 ? 4.008 6.352 24.375 1 98.56 390 LYS A C 1
ATOM 2922 O O . LYS A 1 390 ? 4.406 5.555 23.531 1 98.56 390 LYS A O 1
ATOM 2927 N N . ARG A 1 391 ? 4.824 6.797 25.375 1 98.38 391 ARG A N 1
ATOM 2928 C CA . ARG A 1 391 ? 6.156 6.234 25.578 1 98.38 391 ARG A CA 1
ATOM 2929 C C . ARG A 1 391 ? 6.074 4.742 25.906 1 98.38 391 ARG A C 1
ATOM 2931 O O . ARG A 1 391 ? 6.848 3.947 25.359 1 98.38 391 ARG A O 1
ATOM 2938 N N . LYS A 1 392 ? 5.129 4.398 26.734 1 98.5 392 LYS A N 1
ATOM 2939 C CA . LYS A 1 392 ? 4.941 2.99 27.078 1 98.5 392 LYS A CA 1
ATOM 2940 C C . LYS A 1 392 ? 4.535 2.18 25.844 1 98.5 392 LYS A C 1
ATOM 2942 O O . LYS A 1 392 ? 4.984 1.046 25.672 1 98.5 392 LYS A O 1
ATOM 2947 N N . GLU A 1 393 ? 3.662 2.742 25.094 1 98.25 393 GLU A N 1
ATOM 2948 C CA . GLU A 1 393 ? 3.246 2.09 23.844 1 98.25 393 GLU A CA 1
ATOM 2949 C C . GLU A 1 393 ? 4.434 1.861 22.922 1 98.25 393 GLU A C 1
ATOM 2951 O O . GLU A 1 393 ? 4.574 0.783 22.344 1 98.25 393 GLU A O 1
ATOM 2956 N N . ALA A 1 394 ? 5.297 2.916 22.75 1 98.25 394 ALA A N 1
ATOM 2957 C CA . ALA A 1 394 ? 6.469 2.801 21.891 1 98.25 394 ALA A CA 1
ATOM 2958 C C . ALA A 1 394 ? 7.422 1.723 22.406 1 98.25 394 ALA A C 1
ATOM 2960 O O . ALA A 1 394 ? 7.992 0.964 21.625 1 98.25 394 ALA A O 1
ATOM 2961 N N . ALA A 1 395 ? 7.598 1.659 23.703 1 98.38 395 ALA A N 1
ATOM 2962 C CA . ALA A 1 395 ? 8.43 0.626 24.297 1 98.38 395 ALA A CA 1
ATOM 2963 C C . ALA A 1 395 ? 7.875 -0.766 24.016 1 98.38 395 ALA A C 1
ATOM 2965 O O . ALA A 1 395 ? 8.625 -1.688 23.703 1 98.38 395 ALA A O 1
ATOM 2966 N N . ALA A 1 396 ? 6.574 -0.918 24.172 1 98.38 396 ALA A N 1
ATOM 2967 C CA . ALA A 1 396 ? 5.93 -2.203 23.922 1 98.38 396 ALA A CA 1
ATOM 2968 C C . ALA A 1 396 ? 6.09 -2.613 22.453 1 98.38 396 ALA A C 1
ATOM 2970 O O . ALA A 1 396 ? 6.309 -3.789 22.156 1 98.38 396 ALA A O 1
ATOM 2971 N N . ARG A 1 397 ? 5.934 -1.681 21.562 1 98.12 397 ARG A N 1
ATOM 2972 C CA . ARG A 1 397 ? 6.105 -1.954 20.141 1 98.12 397 ARG A CA 1
ATOM 2973 C C . ARG A 1 397 ? 7.52 -2.436 19.844 1 98.12 397 ARG A C 1
ATOM 2975 O O . ARG A 1 397 ? 7.715 -3.363 19.047 1 98.12 397 ARG A O 1
ATOM 2982 N N . THR A 1 398 ? 8.547 -1.755 20.438 1 97.94 398 THR A N 1
ATOM 2983 C CA . THR A 1 398 ? 9.938 -2.152 20.234 1 97.94 398 THR A CA 1
ATOM 2984 C C . THR A 1 398 ? 10.172 -3.564 20.766 1 97.94 398 THR A C 1
ATOM 2986 O O . THR A 1 398 ? 10.812 -4.383 20.109 1 97.94 398 THR A O 1
ATOM 2989 N N . ALA A 1 399 ? 9.648 -3.836 21.906 1 98.06 399 ALA A N 1
ATOM 2990 C CA . ALA A 1 399 ? 9.781 -5.164 22.484 1 98.06 399 ALA A CA 1
ATOM 2991 C C . ALA A 1 399 ? 9.117 -6.223 21.625 1 98.06 399 ALA A C 1
ATOM 2993 O O . ALA A 1 399 ? 9.68 -7.301 21.406 1 98.06 399 ALA A O 1
ATOM 2994 N N . ALA A 1 400 ? 7.895 -5.93 21.141 1 97.88 400 ALA A N 1
ATOM 2995 C CA . ALA A 1 400 ? 7.172 -6.852 20.266 1 97.88 400 ALA A CA 1
ATOM 2996 C C . ALA A 1 400 ? 7.949 -7.113 18.969 1 97.88 400 ALA A C 1
ATOM 2998 O O . ALA A 1 400 ? 8.016 -8.25 18.5 1 97.88 400 ALA A O 1
ATOM 2999 N N . LEU A 1 401 ? 8.539 -6.062 18.406 1 97.44 401 LEU A N 1
ATOM 3000 C CA . LEU A 1 401 ? 9.336 -6.207 17.203 1 97.44 401 LEU A CA 1
ATOM 3001 C C . LEU A 1 401 ? 10.555 -7.086 17.438 1 97.44 401 LEU A C 1
ATOM 3003 O O . LEU A 1 401 ? 10.867 -7.969 16.641 1 97.44 401 LEU A O 1
ATOM 3007 N N . GLN A 1 402 ? 11.227 -6.859 18.516 1 97.06 402 GLN A N 1
ATOM 3008 C CA . GLN A 1 402 ? 12.391 -7.668 18.844 1 97.06 402 GLN A CA 1
ATOM 3009 C C . GLN A 1 402 ? 12.016 -9.133 19.016 1 97.06 402 GLN A C 1
ATOM 3011 O O . GLN A 1 402 ? 12.719 -10.031 18.547 1 97.06 402 GLN A O 1
ATOM 3016 N N . ASP A 1 403 ? 10.844 -9.406 19.719 1 97.25 403 ASP A N 1
ATOM 3017 C CA . ASP A 1 403 ? 10.367 -10.781 19.891 1 97.25 403 ASP A CA 1
ATOM 3018 C C . ASP A 1 403 ? 10.102 -11.438 18.531 1 97.25 403 ASP A C 1
ATOM 3020 O O . ASP A 1 403 ? 10.477 -12.594 18.312 1 97.25 403 ASP A O 1
ATOM 3024 N N . ALA A 1 404 ? 9.477 -10.703 17.719 1 97.12 404 ALA A N 1
ATOM 3025 C CA . ALA A 1 404 ? 9.188 -11.219 16.375 1 97.12 404 ALA A CA 1
ATOM 3026 C C . ALA A 1 404 ? 10.477 -11.523 15.617 1 97.12 404 ALA A C 1
ATOM 3028 O O . ALA A 1 404 ? 10.578 -12.539 14.93 1 97.12 404 ALA A O 1
ATOM 3029 N N . ILE A 1 405 ? 11.477 -10.641 15.711 1 97.25 405 ILE A N 1
ATOM 3030 C CA . ILE A 1 405 ? 12.758 -10.812 15.031 1 97.25 405 ILE A CA 1
ATOM 3031 C C . ILE A 1 405 ? 13.438 -12.078 15.531 1 97.25 405 ILE A C 1
ATOM 3033 O O . ILE A 1 405 ? 13.93 -12.883 14.734 1 97.25 405 ILE A O 1
ATOM 3037 N N . LEU A 1 406 ? 13.406 -12.312 16.828 1 97.19 406 LEU A N 1
ATOM 3038 C CA . LEU A 1 406 ? 14.047 -13.484 17.422 1 97.19 406 LEU A CA 1
ATOM 3039 C C . LEU A 1 406 ? 13.336 -14.766 16.984 1 97.19 406 LEU A C 1
ATOM 3041 O O . LEU A 1 406 ? 13.984 -15.773 16.688 1 97.19 406 LEU A O 1
ATOM 3045 N N . GLY A 1 407 ? 11.977 -14.734 16.969 1 96.94 407 GLY A N 1
ATOM 3046 C CA . GLY A 1 407 ? 11.227 -15.875 16.469 1 96.94 407 GLY A CA 1
ATOM 3047 C C . GLY A 1 407 ? 11.523 -16.172 15.008 1 96.94 407 GLY A C 1
ATOM 3048 O O . GLY A 1 407 ? 11.758 -17.328 14.641 1 96.94 407 GLY A O 1
ATOM 3049 N N . ASP A 1 408 ? 11.555 -15.172 14.242 1 97.19 408 ASP A N 1
ATOM 3050 C CA . ASP A 1 408 ? 11.844 -15.32 12.82 1 97.19 408 ASP A CA 1
ATOM 3051 C C . ASP A 1 408 ? 13.258 -15.859 12.594 1 97.19 408 ASP A C 1
ATOM 3053 O O . ASP A 1 408 ? 13.477 -16.688 11.711 1 97.19 408 ASP A O 1
ATOM 3057 N N . LEU A 1 409 ? 14.195 -15.328 13.312 1 97.31 409 LEU A N 1
ATOM 3058 C CA . LEU A 1 409 ? 15.586 -15.75 13.195 1 97.31 409 LEU A CA 1
ATOM 3059 C C . LEU A 1 409 ? 15.727 -17.234 13.516 1 97.31 409 LEU A C 1
ATOM 3061 O O . LEU A 1 409 ? 16.391 -17.969 12.781 1 97.31 409 LEU A O 1
ATOM 3065 N N . ALA A 1 410 ? 15.055 -17.719 14.57 1 97 410 ALA A N 1
ATOM 3066 C CA . ALA A 1 410 ? 15.109 -19.125 14.953 1 97 410 ALA A CA 1
ATOM 3067 C C . ALA A 1 410 ? 14.508 -20.016 13.859 1 97 410 ALA A C 1
ATOM 3069 O O . ALA A 1 410 ? 15.086 -21.047 13.5 1 97 410 ALA A O 1
ATOM 3070 N N . ARG A 1 411 ? 13.391 -19.578 13.336 1 97.62 411 ARG A N 1
ATOM 3071 C CA . ARG A 1 411 ? 12.742 -20.328 12.273 1 97.62 411 ARG A CA 1
ATOM 3072 C C . ARG A 1 411 ? 13.602 -20.375 11.016 1 97.62 411 ARG A C 1
ATOM 3074 O O . ARG A 1 411 ? 13.742 -21.406 10.375 1 97.62 411 ARG A O 1
ATOM 3081 N N . ALA A 1 412 ? 14.188 -19.234 10.719 1 98 412 ALA A N 1
ATOM 3082 C CA . ALA A 1 412 ? 15.016 -19.141 9.516 1 98 412 ALA A CA 1
ATOM 3083 C C . ALA A 1 412 ? 16.281 -20 9.664 1 98 412 ALA A C 1
ATOM 3085 O O . ALA A 1 412 ? 16.688 -20.672 8.711 1 98 412 ALA A O 1
ATOM 3086 N N . LEU A 1 413 ? 16.891 -20.016 10.797 1 97.12 413 LEU A N 1
ATOM 3087 C CA . LEU A 1 413 ? 18.078 -20.812 11.055 1 97.12 413 LEU A CA 1
ATOM 3088 C C . LEU A 1 413 ? 17.766 -22.297 10.953 1 97.12 413 LEU A C 1
ATOM 3090 O O . LEU A 1 413 ? 18.5 -23.062 10.328 1 97.12 413 LEU A O 1
ATOM 3094 N N . ASN A 1 414 ? 16.609 -22.734 11.531 1 97.5 414 ASN A N 1
ATOM 3095 C CA . ASN A 1 414 ? 16.203 -24.141 11.461 1 97.5 414 ASN A CA 1
ATOM 3096 C C . ASN A 1 414 ? 15.906 -24.547 10.023 1 97.5 414 ASN A C 1
ATOM 3098 O O . ASN A 1 414 ? 16.312 -25.641 9.594 1 97.5 414 ASN A O 1
ATOM 3102 N N . ARG A 1 415 ? 15.234 -23.703 9.352 1 97.81 415 ARG A N 1
ATOM 3103 C CA . ARG A 1 415 ? 14.93 -24 7.957 1 97.81 415 ARG A CA 1
ATOM 3104 C C . ARG A 1 415 ? 16.203 -24.125 7.125 1 97.81 415 ARG A C 1
ATOM 3106 O O . ARG A 1 415 ? 16.297 -24.984 6.242 1 97.81 415 ARG A O 1
ATOM 3113 N N . TYR A 1 416 ? 17.172 -23.266 7.359 1 97.44 416 TYR A N 1
ATOM 3114 C CA . TYR A 1 416 ? 18.422 -23.312 6.617 1 97.44 416 TYR A CA 1
ATOM 3115 C C . TYR A 1 416 ? 19.203 -24.594 6.902 1 97.44 416 TYR A C 1
ATOM 3117 O O . TYR A 1 416 ? 19.656 -25.266 5.98 1 97.44 416 TYR A O 1
ATOM 3125 N N . ARG A 1 417 ? 19.203 -24.984 8.109 1 97.19 417 ARG A N 1
ATOM 3126 C CA . ARG A 1 417 ? 19.875 -26.219 8.492 1 97.19 417 ARG A CA 1
ATOM 3127 C C . ARG A 1 417 ? 19.188 -27.438 7.871 1 97.19 417 ARG A C 1
ATOM 3129 O O . ARG A 1 417 ? 19.844 -28.328 7.352 1 97.19 417 ARG A O 1
ATOM 3136 N N . ALA A 1 418 ? 17.891 -27.406 7.957 1 97.25 418 ALA A N 1
ATOM 3137 C CA . ALA A 1 418 ? 17.125 -28.5 7.355 1 97.25 418 ALA A CA 1
ATOM 3138 C C . ALA A 1 418 ? 17.359 -28.562 5.848 1 97.25 418 ALA A C 1
ATOM 3140 O O . ALA A 1 418 ? 17.453 -29.656 5.277 1 97.25 418 ALA A O 1
ATOM 3141 N N . SER A 1 419 ? 17.391 -27.422 5.246 1 97.5 419 SER A N 1
ATOM 3142 C CA . SER A 1 419 ? 17.594 -27.391 3.801 1 97.5 419 SER A CA 1
ATOM 3143 C C . SER A 1 419 ? 18.969 -27.891 3.412 1 97.5 419 SER A C 1
ATOM 3145 O O . SER A 1 419 ? 19.141 -28.516 2.371 1 97.5 419 SER A O 1
ATOM 3147 N N . ILE A 1 420 ? 20 -27.609 4.176 1 95.88 420 ILE A N 1
ATOM 3148 C CA . ILE A 1 420 ? 21.359 -28.078 3.928 1 95.88 420 ILE A CA 1
ATOM 3149 C C . ILE A 1 420 ? 21.406 -29.609 4.062 1 95.88 420 ILE A C 1
ATOM 3151 O O . ILE A 1 420 ? 22.031 -30.297 3.25 1 95.88 420 ILE A O 1
ATOM 3155 N N . ALA A 1 421 ? 20.672 -30.094 5.07 1 95.75 421 ALA A N 1
ATOM 3156 C CA . ALA A 1 421 ? 20.594 -31.547 5.25 1 95.75 421 ALA A CA 1
ATOM 3157 C C . ALA A 1 421 ? 19.891 -32.219 4.062 1 95.75 421 ALA A C 1
ATOM 3159 O O . ALA A 1 421 ? 20.344 -33.25 3.564 1 95.75 421 ALA A O 1
ATOM 3160 N N . ALA A 1 422 ? 18.828 -31.594 3.668 1 96.12 422 ALA A N 1
ATOM 3161 C CA . ALA A 1 422 ? 18.094 -32.125 2.51 1 96.12 422 ALA A CA 1
ATOM 3162 C C . ALA A 1 422 ? 18.969 -32.062 1.256 1 96.12 422 ALA A C 1
ATOM 3164 O O . ALA A 1 422 ? 18.891 -32.969 0.413 1 96.12 422 ALA A O 1
ATOM 3165 N N . LEU A 1 423 ? 19.766 -31.047 1.137 1 95.88 423 LEU A N 1
ATOM 3166 C CA . LEU A 1 423 ? 20.672 -30.906 -0.007 1 95.88 423 LEU A CA 1
ATOM 3167 C C . LEU A 1 423 ? 21.703 -32.031 -0.021 1 95.88 423 LEU A C 1
ATOM 3169 O O . LEU A 1 423 ? 22 -32.594 -1.073 1 95.88 423 LEU A O 1
ATOM 3173 N N . LYS A 1 424 ? 22.203 -32.344 1.102 1 94.88 424 LYS A N 1
ATOM 3174 C CA . LYS A 1 424 ? 23.172 -33.438 1.208 1 94.88 424 LYS A CA 1
ATOM 3175 C C . LYS A 1 424 ? 22.562 -34.781 0.798 1 94.88 424 LYS A C 1
ATOM 3177 O O . LYS A 1 424 ? 23.172 -35.562 0.065 1 94.88 424 LYS A O 1
ATOM 3182 N N . LEU A 1 425 ? 21.328 -35 1.221 1 95.5 425 LEU A N 1
ATOM 3183 C CA . LEU A 1 425 ? 20.625 -36.219 0.87 1 95.5 425 LEU A CA 1
ATOM 3184 C C . LEU A 1 425 ? 20.344 -36.281 -0.628 1 95.5 425 LEU A C 1
ATOM 3186 O O . LEU A 1 425 ? 20.516 -37.312 -1.255 1 95.5 425 LEU A O 1
ATOM 3190 N N . SER A 1 426 ? 19.922 -35.188 -1.137 1 94.94 426 SER A N 1
ATOM 3191 C CA . SER A 1 426 ? 19.641 -35.125 -2.568 1 94.94 426 SER A CA 1
ATOM 3192 C C . SER A 1 426 ? 20.906 -35.344 -3.385 1 94.94 426 SER A C 1
ATOM 3194 O O . SER A 1 426 ? 20.875 -35.938 -4.457 1 94.94 426 SER A O 1
ATOM 3196 N N . GLY A 1 427 ? 22.016 -34.781 -2.869 1 93.75 427 GLY A N 1
ATOM 3197 C CA . GLY A 1 427 ? 23.297 -35 -3.51 1 93.75 427 GLY A CA 1
ATOM 3198 C C . GLY A 1 427 ? 23.703 -36.469 -3.52 1 93.75 427 GLY A C 1
ATOM 3199 O O . GLY A 1 427 ? 24.188 -36.969 -4.531 1 93.75 427 GLY A O 1
ATOM 3200 N N . ALA A 1 428 ? 23.406 -37.094 -2.48 1 93.94 428 ALA A N 1
ATOM 3201 C CA . ALA A 1 428 ? 23.688 -38.531 -2.395 1 93.94 428 ALA A CA 1
ATOM 3202 C C . ALA A 1 428 ? 22.812 -39.312 -3.365 1 93.94 428 ALA A C 1
ATOM 3204 O O . ALA A 1 428 ? 23.281 -40.25 -4.016 1 93.94 428 ALA A O 1
ATOM 3205 N N . HIS A 1 429 ? 21.594 -38.938 -3.379 1 93.19 429 HIS A N 1
ATOM 3206 C CA . HIS A 1 429 ? 20.688 -39.562 -4.312 1 93.19 429 HIS A CA 1
ATOM 3207 C C . HIS A 1 429 ? 21.125 -39.375 -5.754 1 93.19 429 HIS A C 1
ATOM 3209 O O . HIS A 1 429 ? 21.078 -40.281 -6.566 1 93.19 429 HIS A O 1
ATOM 3215 N N . ARG A 1 430 ? 21.531 -38.219 -6.109 1 94.38 430 ARG A N 1
ATOM 3216 C CA . ARG A 1 430 ? 22.031 -37.938 -7.449 1 94.38 430 ARG A CA 1
ATOM 3217 C C . ARG A 1 430 ? 23.266 -38.781 -7.77 1 94.38 430 ARG A C 1
ATOM 3219 O O . ARG A 1 430 ? 23.391 -39.281 -8.875 1 94.38 430 ARG A O 1
ATOM 3226 N N . ALA A 1 431 ? 24.109 -38.875 -6.816 1 93.81 431 ALA A N 1
ATOM 3227 C CA . ALA A 1 431 ? 25.328 -39.688 -7.004 1 93.81 431 ALA A CA 1
ATOM 3228 C C . ALA A 1 431 ? 24.969 -41.156 -7.242 1 93.81 431 ALA A C 1
ATOM 3230 O O . ALA A 1 431 ? 25.578 -41.812 -8.102 1 93.81 431 ALA A O 1
ATOM 3231 N N . ALA A 1 432 ? 24 -41.594 -6.516 1 93.12 432 ALA A N 1
ATOM 3232 C CA . ALA A 1 432 ? 23.547 -42.969 -6.707 1 93.12 432 ALA A CA 1
ATOM 3233 C C . ALA A 1 432 ? 22.922 -43.156 -8.086 1 93.12 432 ALA A C 1
ATOM 3235 O O . ALA A 1 432 ? 23.156 -44.188 -8.75 1 93.12 432 ALA A O 1
ATOM 3236 N N . ALA A 1 433 ? 22.094 -42.219 -8.438 1 93.12 433 ALA A N 1
ATOM 3237 C CA . ALA A 1 433 ? 21.484 -42.25 -9.766 1 93.12 433 ALA A CA 1
ATOM 3238 C C . ALA A 1 433 ? 22.531 -42.219 -10.867 1 93.12 433 ALA A C 1
ATOM 3240 O O . ALA A 1 433 ? 22.391 -42.875 -11.898 1 93.12 433 ALA A O 1
ATOM 3241 N N . ARG A 1 434 ? 23.578 -41.438 -10.703 1 93.38 434 ARG A N 1
ATOM 3242 C CA . ARG A 1 434 ? 24.688 -41.406 -11.656 1 93.38 434 ARG A CA 1
ATOM 3243 C C . ARG A 1 434 ? 25.406 -42.719 -11.742 1 93.38 434 ARG A C 1
ATOM 3245 O O . ARG A 1 434 ? 25.766 -43.188 -12.828 1 93.38 434 ARG A O 1
ATOM 3252 N N . GLY A 1 435 ? 25.578 -43.375 -10.586 1 93.31 435 GLY A N 1
ATOM 3253 C CA . GLY A 1 435 ? 26.156 -44.688 -10.57 1 93.31 435 GLY A CA 1
ATOM 3254 C C . GLY A 1 435 ? 25.328 -45.719 -11.344 1 93.31 435 GLY A C 1
ATOM 3255 O O . GLY A 1 435 ? 25.875 -46.531 -12.094 1 93.31 435 GLY A O 1
ATOM 3256 N N . GLN A 1 436 ? 24.031 -45.562 -11.109 1 92.75 436 GLN A N 1
ATOM 3257 C CA . GLN A 1 436 ? 23.125 -46.469 -11.82 1 92.75 436 GLN A CA 1
ATOM 3258 C C . GLN A 1 436 ? 23.203 -46.219 -13.328 1 92.75 436 GLN A C 1
ATOM 3260 O O . GLN A 1 436 ? 23.172 -47.188 -14.109 1 92.75 436 GLN A O 1
ATOM 3265 N N . LEU A 1 437 ? 23.266 -45.062 -13.75 1 93.25 437 LEU A N 1
ATOM 3266 C CA . LEU A 1 437 ? 23.375 -44.719 -15.172 1 93.25 437 LEU A CA 1
ATOM 3267 C C . LEU A 1 437 ? 24.688 -45.281 -15.75 1 93.25 437 LEU A C 1
ATOM 3269 O O . LEU A 1 437 ? 24.688 -45.844 -16.844 1 93.25 437 LEU A O 1
ATOM 3273 N N . ASN A 1 438 ? 25.719 -45.094 -15.031 1 93.81 438 ASN A N 1
ATOM 3274 C CA . ASN A 1 438 ? 27.016 -45.594 -15.469 1 93.81 438 ASN A CA 1
ATOM 3275 C C . ASN A 1 438 ? 27.016 -47.125 -15.594 1 93.81 438 ASN A C 1
ATOM 3277 O O . ASN A 1 438 ? 27.578 -47.656 -16.531 1 93.81 438 ASN A O 1
ATOM 3281 N N . SER A 1 439 ? 26.328 -47.75 -14.672 1 93.44 439 SER A N 1
ATOM 3282 C CA . SER A 1 439 ? 26.219 -49.188 -14.711 1 93.44 439 SER A CA 1
ATOM 3283 C C . SER A 1 439 ? 25.422 -49.656 -15.93 1 93.44 439 SER A C 1
ATOM 3285 O O . SER A 1 439 ? 25.812 -50.625 -16.609 1 93.44 439 SER A O 1
ATOM 3287 N N . GLN A 1 440 ? 24.391 -48.938 -16.188 1 92.19 440 GLN A N 1
ATOM 3288 C CA . GLN A 1 440 ? 23.578 -49.312 -17.344 1 92.19 440 GLN A CA 1
ATOM 3289 C C . GLN A 1 440 ? 24.328 -49.031 -18.641 1 92.19 440 GLN A C 1
ATOM 3291 O O . GLN A 1 440 ? 24.188 -49.75 -19.625 1 92.19 440 GLN A O 1
ATOM 3296 N N . ALA A 1 441 ? 25.094 -48 -18.656 1 91.69 441 ALA A N 1
ATOM 3297 C CA . ALA A 1 441 ? 25.922 -47.688 -19.812 1 91.69 441 ALA A CA 1
ATOM 3298 C C . ALA A 1 441 ? 26.969 -48.781 -20.062 1 91.69 441 ALA A C 1
ATOM 3300 O O . ALA A 1 441 ? 27.203 -49.156 -21.219 1 91.69 441 ALA A O 1
ATOM 3301 N N . ALA A 1 442 ? 27.516 -49.281 -19.016 1 92.31 442 ALA A N 1
ATOM 3302 C CA . ALA A 1 442 ? 28.484 -50.375 -19.125 1 92.31 442 ALA A CA 1
ATOM 3303 C C . ALA A 1 442 ? 27.797 -51.656 -19.594 1 92.31 442 ALA A C 1
ATOM 3305 O O . ALA A 1 442 ? 28.359 -52.406 -20.422 1 92.31 442 ALA A O 1
ATOM 3306 N N . GLY A 1 443 ? 26.688 -51.875 -19.031 1 91.56 443 GLY A N 1
ATOM 3307 C CA . GLY A 1 443 ? 25.922 -53.031 -19.469 1 91.56 443 GLY A CA 1
ATOM 3308 C C . GLY A 1 443 ? 25.516 -52.969 -20.922 1 91.56 443 GLY A C 1
ATOM 3309 O O . GLY A 1 443 ? 25.5 -54 -21.625 1 91.56 443 GLY A O 1
ATOM 3310 N N . PHE A 1 444 ? 25.234 -51.875 -21.438 1 90.25 444 PHE A N 1
ATOM 3311 C CA . PHE A 1 444 ? 24.891 -51.688 -22.844 1 90.25 444 PHE A CA 1
ATOM 3312 C C . PHE A 1 444 ? 26.109 -51.938 -23.719 1 90.25 444 PHE A C 1
ATOM 3314 O O . PHE A 1 444 ? 26 -52.594 -24.766 1 90.25 444 PHE A O 1
ATOM 3321 N N . ALA A 1 445 ? 27.203 -51.406 -23.266 1 91.19 445 ALA A N 1
ATOM 3322 C CA . ALA A 1 445 ? 28.453 -51.625 -24.016 1 91.19 445 ALA A CA 1
ATOM 3323 C C . ALA A 1 445 ? 28.828 -53.094 -24.078 1 91.19 445 ALA A C 1
ATOM 3325 O O . ALA A 1 445 ? 29.375 -53.562 -25.078 1 91.19 445 ALA A O 1
ATOM 3326 N N . ALA A 1 446 ? 28.406 -53.812 -23.047 1 92.69 446 ALA A N 1
ATOM 3327 C CA . ALA A 1 446 ? 28.703 -55.25 -22.969 1 92.69 446 ALA A CA 1
ATOM 3328 C C . ALA A 1 446 ? 27.625 -56.062 -23.656 1 92.69 446 ALA A C 1
ATOM 3330 O O . ALA A 1 446 ? 27.781 -57.25 -23.859 1 92.69 446 ALA A O 1
ATOM 3331 N N . GLY A 1 447 ? 26.547 -55.375 -24.047 1 89.94 447 GLY A N 1
ATOM 3332 C CA . GLY A 1 447 ? 25.453 -56.062 -24.75 1 89.94 447 GLY A CA 1
ATOM 3333 C C . GLY A 1 447 ? 24.422 -56.656 -23.812 1 89.94 447 GLY A C 1
ATOM 3334 O O . GLY A 1 447 ? 23.484 -57.312 -24.266 1 89.94 447 GLY A O 1
ATOM 3335 N N . ASP A 1 448 ? 24.562 -56.406 -22.531 1 90.69 448 ASP A N 1
ATOM 3336 C CA . ASP A 1 448 ? 23.703 -57.031 -21.531 1 90.69 448 ASP A CA 1
ATOM 3337 C C . ASP A 1 448 ? 22.422 -56.219 -21.328 1 90.69 448 ASP A C 1
ATOM 3339 O O . ASP A 1 448 ? 21.438 -56.719 -20.797 1 90.69 448 ASP A O 1
ATOM 3343 N N . VAL A 1 449 ? 22.484 -54.938 -21.656 1 88.19 449 VAL A N 1
ATOM 3344 C CA . VAL A 1 449 ? 21.344 -54.062 -21.469 1 88.19 449 VAL A CA 1
ATOM 3345 C C . VAL A 1 449 ? 20.953 -53.438 -22.812 1 88.19 449 VAL A C 1
ATOM 3347 O O . VAL A 1 449 ? 21.812 -53.125 -23.641 1 88.19 449 VAL A O 1
ATOM 3350 N N . ASP A 1 450 ? 19.766 -53.406 -23.094 1 88 450 ASP A N 1
ATOM 3351 C CA . ASP A 1 450 ? 19.312 -52.875 -24.375 1 88 450 ASP A CA 1
ATOM 3352 C C . ASP A 1 450 ? 19.266 -51.344 -24.344 1 88 450 ASP A C 1
ATOM 3354 O O . ASP A 1 450 ? 19.375 -50.75 -23.266 1 88 450 ASP A O 1
ATOM 3358 N N . ARG A 1 451 ? 19.172 -50.781 -25.531 1 85.56 451 ARG A N 1
ATOM 3359 C CA . ARG A 1 451 ? 19.203 -49.312 -25.703 1 85.56 451 ARG A CA 1
ATOM 3360 C C . ARG A 1 451 ? 18.031 -48.656 -24.984 1 85.56 451 ARG A C 1
ATOM 3362 O O . ARG A 1 451 ? 18.156 -47.562 -24.438 1 85.56 451 ARG A O 1
ATOM 3369 N N . LEU A 1 452 ? 16.922 -49.312 -24.922 1 85.19 452 LEU A N 1
ATOM 3370 C CA . LEU A 1 452 ? 15.734 -48.781 -24.266 1 85.19 452 LEU A CA 1
ATOM 3371 C C . LEU A 1 452 ? 15.977 -48.625 -22.766 1 85.19 452 LEU A C 1
ATOM 3373 O O . LEU A 1 452 ? 15.641 -47.594 -22.188 1 85.19 452 LEU A O 1
ATOM 3377 N N . THR A 1 453 ? 16.516 -49.656 -22.234 1 87.25 453 THR A N 1
ATOM 3378 C CA . THR A 1 453 ? 16.828 -49.625 -20.797 1 87.25 453 THR A CA 1
ATOM 3379 C C . THR A 1 453 ? 17.812 -48.531 -20.469 1 87.25 453 THR A C 1
ATOM 3381 O O . THR A 1 453 ? 17.656 -47.812 -19.469 1 87.25 453 THR A O 1
ATOM 3384 N N . LEU A 1 454 ? 18.781 -48.312 -21.344 1 88.12 454 LEU A N 1
ATOM 3385 C CA . LEU A 1 454 ? 19.75 -47.25 -21.156 1 88.12 454 LEU A CA 1
ATOM 3386 C C . LEU A 1 454 ? 19.078 -45.875 -21.266 1 88.12 454 LEU A C 1
ATOM 3388 O O . LEU A 1 454 ? 19.359 -44.969 -20.469 1 88.12 454 LEU A O 1
ATOM 3392 N N . THR A 1 455 ? 18.266 -45.719 -22.219 1 88.19 455 THR A N 1
ATOM 3393 C CA . THR A 1 455 ? 17.594 -44.438 -22.438 1 88.19 455 THR A CA 1
ATOM 3394 C C . THR A 1 455 ? 16.641 -44.125 -21.281 1 88.19 455 THR A C 1
ATOM 3396 O O . THR A 1 455 ? 16.5 -42.969 -20.891 1 88.19 455 THR A O 1
ATOM 3399 N N . ARG A 1 456 ? 16.078 -45.062 -20.656 1 87.38 456 ARG A N 1
ATOM 3400 C CA . ARG A 1 456 ? 15.219 -44.875 -19.484 1 87.38 456 ARG A CA 1
ATOM 3401 C C . ARG A 1 456 ? 16.047 -44.469 -18.266 1 87.38 456 ARG A C 1
ATOM 3403 O O . ARG A 1 456 ? 15.617 -43.656 -17.469 1 87.38 456 ARG A O 1
ATOM 3410 N N . ALA A 1 457 ? 17.156 -45.094 -18.203 1 88.25 457 ALA A N 1
ATOM 3411 C CA . ALA A 1 457 ? 18.062 -44.75 -17.125 1 88.25 457 ALA A CA 1
ATOM 3412 C C . ALA A 1 457 ? 18.5 -43.281 -17.234 1 88.25 457 ALA A C 1
ATOM 3414 O O . ALA A 1 457 ? 18.688 -42.594 -16.219 1 88.25 457 ALA A O 1
ATOM 3415 N N . LYS A 1 458 ? 18.703 -42.812 -18.422 1 89.19 458 LYS A N 1
ATOM 3416 C CA . LYS A 1 458 ? 19.047 -41.438 -18.656 1 89.19 458 LYS A CA 1
ATOM 3417 C C . LYS A 1 458 ? 17.938 -40.5 -18.203 1 89.19 458 LYS A C 1
ATOM 3419 O O . LYS A 1 458 ? 18.188 -39.469 -17.562 1 89.19 458 LYS A O 1
ATOM 3424 N N . ALA A 1 459 ? 16.734 -40.844 -18.5 1 86.5 459 ALA A N 1
ATOM 3425 C CA . ALA A 1 459 ? 15.586 -40.031 -18.078 1 86.5 459 ALA A CA 1
ATOM 3426 C C . ALA A 1 459 ? 15.461 -40 -16.562 1 86.5 459 ALA A C 1
ATOM 3428 O O . ALA A 1 459 ? 15.148 -38.969 -15.984 1 86.5 459 ALA A O 1
ATOM 3429 N N . ASP A 1 460 ? 15.734 -41.125 -16.016 1 85.75 460 ASP A N 1
ATOM 3430 C CA . ASP A 1 460 ? 15.672 -41.188 -14.562 1 85.75 460 ASP A CA 1
ATOM 3431 C C . ASP A 1 460 ? 16.75 -40.344 -13.914 1 85.75 460 ASP A C 1
ATOM 3433 O O . ASP A 1 460 ? 16.516 -39.719 -12.883 1 85.75 460 ASP A O 1
ATOM 3437 N N . TYR A 1 461 ? 17.906 -40.344 -14.492 1 90.5 461 TYR A N 1
ATOM 3438 C CA . TYR A 1 461 ? 19 -39.5 -14 1 90.5 461 TYR A CA 1
ATOM 3439 C C . TYR A 1 461 ? 18.641 -38.031 -14.086 1 90.5 461 TYR A C 1
ATOM 3441 O O . TYR A 1 461 ? 18.938 -37.25 -13.164 1 90.5 461 TYR A O 1
ATOM 3449 N N . GLU A 1 462 ? 17.969 -37.656 -15.18 1 91.25 462 GLU A N 1
ATOM 3450 C CA . GLU A 1 462 ? 17.562 -36.281 -15.328 1 91.25 462 GLU A CA 1
ATOM 3451 C C . GLU A 1 462 ? 16.562 -35.875 -14.25 1 91.25 462 GLU A C 1
ATOM 3453 O O . GLU A 1 462 ? 16.594 -34.719 -13.773 1 91.25 462 GLU A O 1
ATOM 3458 N N . ALA A 1 463 ? 15.758 -36.75 -13.82 1 88.94 463 ALA A N 1
ATOM 3459 C CA . ALA A 1 463 ? 14.812 -36.5 -12.742 1 88.94 463 ALA A CA 1
ATOM 3460 C C . ALA A 1 463 ? 15.547 -36.219 -11.422 1 88.94 463 ALA A C 1
ATOM 3462 O O . ALA A 1 463 ? 15.125 -35.375 -10.633 1 88.94 463 ALA A O 1
ATOM 3463 N N . SER A 1 464 ? 16.562 -37 -11.219 1 92.25 464 SER A N 1
ATOM 3464 C CA . SER A 1 464 ? 17.359 -36.812 -10.008 1 92.25 464 SER A CA 1
ATOM 3465 C C . SER A 1 464 ? 18.094 -35.469 -10.047 1 92.25 464 SER A C 1
ATOM 3467 O O . SER A 1 464 ? 18.297 -34.844 -9.008 1 92.25 464 SER A O 1
ATOM 3469 N N . GLU A 1 465 ? 18.531 -35.125 -11.266 1 93.69 465 GLU A N 1
ATOM 3470 C CA . GLU A 1 465 ? 19.172 -33.812 -11.43 1 93.69 465 GLU A CA 1
ATOM 3471 C C . GLU A 1 465 ? 18.203 -32.688 -11.109 1 93.69 465 GLU A C 1
ATOM 3473 O O . GLU A 1 465 ? 18.594 -31.688 -10.484 1 93.69 465 GLU A O 1
ATOM 3478 N N . ILE A 1 466 ? 17 -32.781 -11.477 1 92.75 466 ILE A N 1
ATOM 3479 C CA . ILE A 1 466 ? 15.984 -31.766 -11.203 1 92.75 466 ILE A CA 1
ATOM 3480 C C . ILE A 1 466 ? 15.711 -31.688 -9.703 1 92.75 466 ILE A C 1
ATOM 3482 O O . ILE A 1 466 ? 15.555 -30.609 -9.141 1 92.75 466 ILE A O 1
ATOM 3486 N N . ALA A 1 467 ? 15.664 -32.844 -9.102 1 92.31 467 ALA A N 1
ATOM 3487 C CA . ALA A 1 467 ? 15.461 -32.875 -7.656 1 92.31 467 ALA A CA 1
ATOM 3488 C C . ALA A 1 467 ? 16.609 -32.188 -6.93 1 92.31 467 ALA A C 1
ATOM 3490 O O . ALA A 1 467 ? 16.391 -31.453 -5.953 1 92.31 467 ALA A O 1
ATOM 3491 N N . TYR A 1 468 ? 17.797 -32.469 -7.387 1 94.38 468 TYR A N 1
ATOM 3492 C CA . TYR A 1 468 ? 18.953 -31.812 -6.805 1 94.38 468 TYR A CA 1
ATOM 3493 C C . TYR A 1 468 ? 18.906 -30.297 -7.008 1 94.38 468 TYR A C 1
ATOM 3495 O O . TYR A 1 468 ? 19.203 -29.531 -6.094 1 94.38 468 TYR A O 1
ATOM 3503 N N . LEU A 1 469 ? 18.562 -29.844 -8.188 1 94.5 469 LEU A N 1
ATOM 3504 C CA . LEU A 1 469 ? 18.391 -28.422 -8.469 1 94.5 469 LEU A CA 1
ATOM 3505 C C . LEU A 1 469 ? 17.375 -27.797 -7.504 1 94.5 469 LEU A C 1
ATOM 3507 O O . LEU A 1 469 ? 17.609 -26.719 -6.965 1 94.5 469 LEU A O 1
ATOM 3511 N N . ASN A 1 470 ? 16.281 -28.484 -7.254 1 94.94 470 ASN A N 1
ATOM 3512 C CA . ASN A 1 470 ? 15.266 -28 -6.32 1 94.94 470 ASN A CA 1
ATOM 3513 C C . ASN A 1 470 ? 15.828 -27.844 -4.91 1 94.94 470 ASN A C 1
ATOM 3515 O O . ASN A 1 470 ? 15.5 -26.891 -4.203 1 94.94 470 ASN A O 1
ATOM 3519 N N . ALA A 1 471 ? 16.609 -28.797 -4.566 1 95.12 471 ALA A N 1
ATOM 3520 C CA . ALA A 1 471 ? 17.203 -28.766 -3.236 1 95.12 471 ALA A CA 1
ATOM 3521 C C . ALA A 1 471 ? 18.172 -27.594 -3.105 1 95.12 471 ALA A C 1
ATOM 3523 O O . ALA A 1 471 ? 18.203 -26.922 -2.074 1 95.12 471 ALA A O 1
ATOM 3524 N N . ILE A 1 472 ? 19.016 -27.375 -4.148 1 95.44 472 ILE A N 1
ATOM 3525 C CA . ILE A 1 472 ? 19.953 -26.266 -4.152 1 95.44 472 ILE A CA 1
ATOM 3526 C C . ILE A 1 472 ? 19.203 -24.938 -4.055 1 95.44 472 ILE A C 1
ATOM 3528 O O . ILE A 1 472 ? 19.594 -24.047 -3.297 1 95.44 472 ILE A O 1
ATOM 3532 N N . VAL A 1 473 ? 18.141 -24.766 -4.805 1 96.25 473 VAL A N 1
ATOM 3533 C CA . VAL A 1 473 ? 17.344 -23.547 -4.812 1 96.25 473 VAL A CA 1
ATOM 3534 C C . VAL A 1 473 ? 16.719 -23.312 -3.436 1 96.25 473 VAL A C 1
ATOM 3536 O O . VAL A 1 473 ? 16.75 -22.203 -2.91 1 96.25 473 VAL A O 1
ATOM 3539 N N . SER A 1 474 ? 16.219 -24.391 -2.883 1 96.56 474 SER A N 1
ATOM 3540 C CA . SER A 1 474 ? 15.625 -24.297 -1.557 1 96.56 474 SER A CA 1
ATOM 3541 C C . SER A 1 474 ? 16.641 -23.859 -0.513 1 96.56 474 SER A C 1
ATOM 3543 O O . SER A 1 474 ? 16.328 -23.078 0.386 1 96.56 474 SER A O 1
ATOM 3545 N N . ALA A 1 475 ? 17.828 -24.406 -0.617 1 96.62 475 ALA A N 1
ATOM 3546 C CA . ALA A 1 475 ? 18.891 -24.047 0.312 1 96.62 475 ALA A CA 1
ATOM 3547 C C . ALA A 1 475 ? 19.25 -22.562 0.182 1 96.62 475 ALA A C 1
ATOM 3549 O O . ALA A 1 475 ? 19.406 -21.875 1.186 1 96.62 475 ALA A O 1
ATOM 3550 N N . HIS A 1 476 ? 19.391 -22.109 -1.032 1 96.62 476 HIS A N 1
ATOM 3551 C CA . HIS A 1 476 ? 19.688 -20.703 -1.254 1 96.62 476 HIS A CA 1
ATOM 3552 C C . HIS A 1 476 ? 18.562 -19.797 -0.777 1 96.62 476 HIS A C 1
ATOM 3554 O O . HIS A 1 476 ? 18.797 -18.703 -0.257 1 96.62 476 HIS A O 1
ATOM 3560 N N . GLN A 1 477 ? 17.312 -20.203 -0.949 1 97.12 477 GLN A N 1
ATOM 3561 C CA . GLN A 1 477 ? 16.172 -19.453 -0.455 1 97.12 477 GLN A CA 1
ATOM 3562 C C . GLN A 1 477 ? 16.188 -19.359 1.067 1 97.12 477 GLN A C 1
ATOM 3564 O O . GLN A 1 477 ? 15.906 -18.297 1.632 1 97.12 477 GLN A O 1
ATOM 3569 N N . ALA A 1 478 ? 16.5 -20.469 1.638 1 97.44 478 ALA A N 1
ATOM 3570 C CA . ALA A 1 478 ? 16.578 -20.484 3.096 1 97.44 478 ALA A CA 1
ATOM 3571 C C . ALA A 1 478 ? 17.734 -19.594 3.584 1 97.44 478 ALA A C 1
ATOM 3573 O O . ALA A 1 478 ? 17.594 -18.906 4.598 1 97.44 478 ALA A O 1
ATOM 3574 N N . ALA A 1 479 ? 18.844 -19.672 2.906 1 96.5 479 ALA A N 1
ATOM 3575 C CA . ALA A 1 479 ? 19.953 -18.797 3.236 1 96.5 479 ALA A CA 1
ATOM 3576 C C . ALA A 1 479 ? 19.547 -17.328 3.135 1 96.5 479 ALA A C 1
ATOM 3578 O O . ALA A 1 479 ? 19.875 -16.516 4.016 1 96.5 479 ALA A O 1
ATOM 3579 N N . GLY A 1 480 ? 18.844 -16.953 2.039 1 95.75 480 GLY A N 1
ATOM 3580 C CA . GLY A 1 480 ? 18.344 -15.602 1.871 1 95.75 480 GLY A CA 1
ATOM 3581 C C . GLY A 1 480 ? 17.406 -15.164 2.982 1 95.75 480 GLY A C 1
ATOM 3582 O O . GLY A 1 480 ? 17.5 -14.039 3.469 1 95.75 480 GLY A O 1
ATOM 3583 N N . ALA A 1 481 ? 16.562 -16.094 3.375 1 96.88 481 ALA A N 1
ATOM 3584 C CA . ALA A 1 481 ? 15.617 -15.797 4.457 1 96.88 481 ALA A CA 1
ATOM 3585 C C . ALA A 1 481 ? 16.359 -15.547 5.77 1 96.88 481 ALA A C 1
ATOM 3587 O O . ALA A 1 481 ? 15.938 -14.711 6.57 1 96.88 481 ALA A O 1
ATOM 3588 N N . LEU A 1 482 ? 17.359 -16.328 5.988 1 96.56 482 LEU A N 1
ATOM 3589 C CA . LEU A 1 482 ? 18.172 -16.125 7.188 1 96.56 482 LEU A CA 1
ATOM 3590 C C . LEU A 1 482 ? 18.859 -14.766 7.152 1 96.56 482 LEU A C 1
ATOM 3592 O O . LEU A 1 482 ? 18.875 -14.047 8.156 1 96.56 482 LEU A O 1
ATOM 3596 N N . GLU A 1 483 ? 19.438 -14.414 6.02 1 95.31 483 GLU A N 1
ATOM 3597 C CA . GLU A 1 483 ? 20.031 -13.094 5.859 1 95.31 483 GLU A CA 1
ATOM 3598 C C . GLU A 1 483 ? 19.016 -11.992 6.129 1 95.31 483 GLU A C 1
ATOM 3600 O O . GLU A 1 483 ? 19.344 -10.977 6.75 1 95.31 483 GLU A O 1
ATOM 3605 N N . ASP A 1 484 ? 17.797 -12.203 5.648 1 95.69 484 ASP A N 1
ATOM 3606 C CA . ASP A 1 484 ? 16.734 -11.234 5.863 1 95.69 484 ASP A CA 1
ATOM 3607 C C . ASP A 1 484 ? 16.406 -11.086 7.348 1 95.69 484 ASP A C 1
ATOM 3609 O O . ASP A 1 484 ? 16.188 -9.977 7.832 1 95.69 484 ASP A O 1
ATOM 3613 N N . ALA A 1 485 ? 16.406 -12.203 8.039 1 95.81 485 ALA A N 1
ATOM 3614 C CA . ALA A 1 485 ? 16.109 -12.188 9.469 1 95.81 485 ALA A CA 1
ATOM 3615 C C . ALA A 1 485 ? 17.203 -11.469 10.25 1 95.81 485 ALA A C 1
ATOM 3617 O O . ALA A 1 485 ? 16.922 -10.805 11.25 1 95.81 485 ALA A O 1
ATOM 3618 N N . MET A 1 486 ? 18.375 -11.57 9.789 1 94.62 486 MET A N 1
ATOM 3619 C CA . MET A 1 486 ? 19.516 -10.922 10.438 1 94.62 486 MET A CA 1
ATOM 3620 C C . MET A 1 486 ? 19.719 -9.508 9.906 1 94.62 486 MET A C 1
ATOM 3622 O O . MET A 1 486 ? 20.312 -8.672 10.57 1 94.62 486 MET A O 1
ATOM 3626 N N . GLN A 1 487 ? 19.266 -9.297 8.625 1 93.44 487 GLN A N 1
ATOM 3627 C CA . GLN A 1 487 ? 19.625 -8.133 7.824 1 93.44 487 GLN A CA 1
ATOM 3628 C C . GLN A 1 487 ? 21.125 -7.965 7.727 1 93.44 487 GLN A C 1
ATOM 3630 O O . GLN A 1 487 ? 21.656 -6.867 7.926 1 93.44 487 GLN A O 1
ATOM 3635 N N . ARG A 1 488 ? 21.781 -9.031 7.516 1 92.06 488 ARG A N 1
ATOM 3636 C CA . ARG A 1 488 ? 23.219 -9.141 7.285 1 92.06 488 ARG A CA 1
ATOM 3637 C C . ARG A 1 488 ? 23.531 -10.297 6.34 1 92.06 488 ARG A C 1
ATOM 3639 O O . ARG A 1 488 ? 22.906 -11.352 6.406 1 92.06 488 ARG A O 1
ATOM 3646 N N . PRO A 1 489 ? 24.531 -10.055 5.465 1 91.69 489 PRO A N 1
ATOM 3647 C CA . PRO A 1 489 ? 24.906 -11.164 4.586 1 91.69 489 PRO A CA 1
ATOM 3648 C C . PRO A 1 489 ? 25.625 -12.281 5.32 1 91.69 489 PRO A C 1
ATOM 3650 O O . PRO A 1 489 ? 26.297 -12.031 6.328 1 91.69 489 PRO A O 1
ATOM 3653 N N . LEU A 1 490 ? 25.406 -13.484 4.918 1 90.31 490 LEU A N 1
ATOM 3654 C CA . LEU A 1 490 ? 26.094 -14.641 5.492 1 90.31 490 LEU A CA 1
ATOM 3655 C C . LEU A 1 490 ? 27.547 -14.688 5.047 1 90.31 490 LEU A C 1
ATOM 3657 O O . LEU A 1 490 ? 28.406 -15.242 5.746 1 90.31 490 LEU A O 1
ATOM 3661 N N . THR A 1 491 ? 27.766 -14.32 3.857 1 81.5 491 THR A N 1
ATOM 3662 C CA . THR A 1 491 ? 29.141 -14.25 3.348 1 81.5 491 THR A CA 1
ATOM 3663 C C . THR A 1 491 ? 29.625 -12.805 3.324 1 81.5 491 THR A C 1
ATOM 3665 O O . THR A 1 491 ? 28.844 -11.883 3.094 1 81.5 491 THR A O 1
ATOM 3668 N N . PRO A 1 492 ? 30.734 -12.609 3.93 1 66.19 492 PRO A N 1
ATOM 3669 C CA . PRO A 1 492 ? 31.234 -11.227 3.971 1 66.19 492 PRO A CA 1
ATOM 3670 C C . PRO A 1 492 ? 31.188 -10.547 2.605 1 66.19 492 PRO A C 1
ATOM 3672 O O . PRO A 1 492 ? 31.672 -11.094 1.619 1 66.19 492 PRO A O 1
ATOM 3675 N N . ASP A 1 493 ? 30.016 -10.211 2.24 1 59.91 493 ASP A N 1
ATOM 3676 C CA . ASP A 1 493 ? 29.938 -9.469 0.985 1 59.91 493 ASP A CA 1
ATOM 3677 C C . ASP A 1 493 ? 30.344 -8.008 1.18 1 59.91 493 ASP A C 1
ATOM 3679 O O . ASP A 1 493 ? 30.266 -7.477 2.287 1 59.91 493 ASP A O 1
ATOM 3683 N N . THR A 1 494 ? 31.078 -7.484 0.196 1 55.16 494 THR A N 1
ATOM 3684 C CA . THR A 1 494 ? 31.625 -6.133 0.211 1 55.16 494 THR A CA 1
ATOM 3685 C C . THR A 1 494 ? 30.516 -5.094 0.304 1 55.16 494 THR A C 1
ATOM 3687 O O . THR A 1 494 ? 30.766 -3.928 0.607 1 55.16 494 THR A O 1
ATOM 3690 N N . LEU A 1 495 ? 29.219 -5.496 -0.089 1 57.84 495 LEU A N 1
ATOM 3691 C CA . LEU A 1 495 ? 28.266 -4.402 -0.22 1 57.84 495 LEU A CA 1
ATOM 3692 C C . LEU A 1 495 ? 27.281 -4.398 0.944 1 57.84 495 LEU A C 1
ATOM 3694 O O . LEU A 1 495 ? 26.297 -5.133 0.929 1 57.84 495 LEU A O 1
ATOM 3698 N N . THR A 1 496 ? 27.781 -4.371 2.164 1 52.16 496 THR A N 1
ATOM 3699 C CA . THR A 1 496 ? 26.781 -4.219 3.219 1 52.16 496 THR A CA 1
ATOM 3700 C C . THR A 1 496 ? 26.172 -2.82 3.189 1 52.16 496 THR A C 1
ATOM 3702 O O . THR A 1 496 ? 26.906 -1.823 3.168 1 52.16 496 THR A O 1
ATOM 3705 N N . PRO A 1 497 ? 24.906 -2.658 2.861 1 50.47 497 PRO A N 1
ATOM 3706 C CA . PRO A 1 497 ? 24.312 -1.314 2.871 1 50.47 497 PRO A CA 1
ATOM 3707 C C . PRO A 1 497 ? 24.625 -0.546 4.156 1 50.47 497 PRO A C 1
ATOM 3709 O O . PRO A 1 497 ? 24.234 -0.982 5.242 1 50.47 497 PRO A O 1
ATOM 3712 N N . GLY A 1 498 ? 25.734 -0.299 4.41 1 45.34 498 GLY A N 1
ATOM 3713 C CA . GLY A 1 498 ? 25.859 0.581 5.562 1 45.34 498 GLY A CA 1
ATOM 3714 C C . GLY A 1 498 ? 25 1.827 5.449 1 45.34 498 GLY A C 1
ATOM 3715 O O . GLY A 1 498 ? 24.547 2.184 4.359 1 45.34 498 GLY A O 1
ATOM 3716 N N . THR A 1 499 ? 24.344 2.271 6.613 1 46.44 499 THR A N 1
ATOM 3717 C CA . THR A 1 499 ? 23.484 3.447 6.773 1 46.44 499 THR A CA 1
ATOM 3718 C C . THR A 1 499 ? 23.953 4.578 5.863 1 46.44 499 THR A C 1
ATOM 3720 O O . THR A 1 499 ? 23.141 5.387 5.402 1 46.44 499 THR A O 1
ATOM 3723 N N . GLY A 1 500 ? 25.172 4.602 5.539 1 44.19 500 GLY A N 1
ATOM 3724 C CA . GLY A 1 500 ? 25.672 5.801 4.883 1 44.19 500 GLY A CA 1
ATOM 3725 C C . GLY A 1 500 ? 25.406 5.809 3.387 1 44.19 500 GLY A C 1
ATOM 3726 O O . GLY A 1 500 ? 25.047 6.84 2.822 1 44.19 500 GLY A O 1
ATOM 3727 N N . ASP A 1 501 ? 25.672 4.711 2.711 1 47.44 501 ASP A N 1
ATOM 3728 C CA . ASP A 1 501 ? 25.734 4.816 1.256 1 47.44 501 ASP A CA 1
ATOM 3729 C C . ASP A 1 501 ? 24.344 4.789 0.64 1 47.44 501 ASP A C 1
ATOM 3731 O O . ASP A 1 501 ? 24.094 5.453 -0.37 1 47.44 501 ASP A O 1
ATOM 3735 N N . ALA A 1 502 ? 23.438 3.973 1.073 1 47.41 502 ALA A N 1
ATOM 3736 C CA . ALA A 1 502 ? 22.109 3.896 0.461 1 47.41 502 ALA A CA 1
ATOM 3737 C C . ALA A 1 502 ? 21.312 5.172 0.721 1 47.41 502 ALA A C 1
ATOM 3739 O O . ALA A 1 502 ? 20.297 5.422 0.066 1 47.41 502 ALA A O 1
ATOM 3740 N N . ALA A 1 503 ? 21.641 5.98 1.77 1 46.94 503 ALA A N 1
ATOM 3741 C CA . ALA A 1 503 ? 20.875 7.16 2.16 1 46.94 503 ALA A CA 1
ATOM 3742 C C . ALA A 1 503 ? 21.031 8.273 1.127 1 46.94 503 ALA A C 1
ATOM 3744 O O . ALA A 1 503 ? 20.188 9.172 1.046 1 46.94 503 ALA A O 1
ATOM 3745 N N . HIS A 1 504 ? 22.172 8.445 0.285 1 43.25 504 HIS A N 1
ATOM 3746 C CA . HIS A 1 504 ? 22.344 9.586 -0.612 1 43.25 504 HIS A CA 1
ATOM 3747 C C . HIS A 1 504 ? 21.859 9.258 -2.018 1 43.25 504 HIS A C 1
ATOM 3749 O O . HIS A 1 504 ? 22.203 8.219 -2.576 1 43.25 504 HIS A O 1
ATOM 3755 N N . SER A 1 505 ? 20.719 9.758 -2.336 1 46.94 505 SER A N 1
ATOM 3756 C CA . SER A 1 505 ? 20.188 9.648 -3.691 1 46.94 505 SER A CA 1
ATOM 3757 C C . SER A 1 505 ? 21.219 10.086 -4.727 1 46.94 505 SER A C 1
ATOM 3759 O O . SER A 1 505 ? 22.125 10.859 -4.418 1 46.94 505 SER A O 1
ATOM 3761 N N . PRO A 1 506 ? 21.266 9.445 -5.879 1 39.66 506 PRO A N 1
ATOM 3762 C CA . PRO A 1 506 ? 22.141 9.883 -6.969 1 39.66 506 PRO A CA 1
ATOM 3763 C C . PRO A 1 506 ? 22 11.375 -7.281 1 39.66 506 PRO A C 1
ATOM 3765 O O . PRO A 1 506 ? 22.969 12.023 -7.648 1 39.66 506 PRO A O 1
ATOM 3768 N N . HIS A 1 507 ? 20.828 11.875 -7.301 1 37.62 507 HIS A N 1
ATOM 3769 C CA . HIS A 1 507 ? 20.703 13.273 -7.715 1 37.62 507 HIS A CA 1
ATOM 3770 C C . HIS A 1 507 ? 21.281 14.211 -6.668 1 37.62 507 HIS A C 1
ATOM 3772 O O . HIS A 1 507 ? 21.609 15.359 -6.969 1 37.62 507 HIS A O 1
ATOM 3778 N N . GLU A 1 508 ? 21.203 13.898 -5.539 1 34.53 508 GLU A N 1
ATOM 3779 C CA . GLU A 1 508 ? 21.781 14.805 -4.547 1 34.53 508 GLU A CA 1
ATOM 3780 C C . GLU A 1 508 ? 23.297 14.703 -4.52 1 34.53 508 GLU A C 1
ATOM 3782 O O . GLU A 1 508 ? 23.984 15.594 -4 1 34.53 508 GLU A O 1
ATOM 3787 N N . ILE A 1 509 ? 23.906 13.633 -4.836 1 32.38 509 ILE A N 1
ATOM 3788 C CA . ILE A 1 509 ? 25.344 13.719 -4.988 1 32.38 509 ILE A CA 1
ATOM 3789 C C . ILE A 1 509 ? 25.688 14.672 -6.129 1 32.38 509 ILE A C 1
ATOM 3791 O O . ILE A 1 509 ? 26.844 15.117 -6.25 1 32.38 509 ILE A O 1
ATOM 3795 N N . ALA A 1 510 ? 25.062 14.805 -7.121 1 30.81 510 ALA A N 1
ATOM 3796 C CA . ALA A 1 510 ? 25.406 15.766 -8.172 1 30.81 510 ALA A CA 1
ATOM 3797 C C . ALA A 1 510 ? 25.297 17.203 -7.664 1 30.81 510 ALA A C 1
ATOM 3799 O O . ALA A 1 510 ? 25.844 18.125 -8.273 1 30.81 510 ALA A O 1
ATOM 3800 N N . ARG A 1 511 ? 24.469 17.703 -6.68 1 24.88 511 ARG A N 1
ATOM 3801 C CA . ARG A 1 511 ? 24.578 19.094 -6.262 1 24.88 511 ARG A CA 1
ATOM 3802 C C . ARG A 1 511 ? 25.656 19.281 -5.203 1 24.88 511 ARG A C 1
ATOM 3804 O O . ARG A 1 511 ? 25.719 18.516 -4.238 1 24.88 511 ARG A O 1
ATOM 3811 N N . MET B 1 1 ? -51.5 0.196 59.375 1 17.42 1 MET B N 1
ATOM 3812 C CA . MET B 1 1 ? -52 0.729 60.656 1 17.42 1 MET B CA 1
ATOM 3813 C C . MET B 1 1 ? -51.688 2.221 60.781 1 17.42 1 MET B C 1
ATOM 3815 O O . MET B 1 1 ? -50.969 2.777 59.938 1 17.42 1 MET B O 1
ATOM 3819 N N . PRO B 1 2 ? -50.844 2.65 61.875 1 15.3 2 PRO B N 1
ATOM 3820 C CA . PRO B 1 2 ? -51.125 3.605 62.938 1 15.3 2 PRO B CA 1
ATOM 3821 C C . PRO B 1 2 ? -50.688 5.023 62.625 1 15.3 2 PRO B C 1
ATOM 3823 O O . PRO B 1 2 ? -51.438 5.984 62.812 1 15.3 2 PRO B O 1
ATOM 3826 N N . ARG B 1 3 ? -49.281 5.379 62.844 1 15.22 3 ARG B N 1
ATOM 3827 C CA . ARG B 1 3 ? -48.938 6.254 63.938 1 15.22 3 ARG B CA 1
ATOM 3828 C C . ARG B 1 3 ? -49.344 7.691 63.656 1 15.22 3 ARG B C 1
ATOM 3830 O O . ARG B 1 3 ? -49.469 8.094 62.5 1 15.22 3 ARG B O 1
ATOM 3837 N N . ALA B 1 4 ? -48.875 8.516 64.5 1 14.45 4 ALA B N 1
ATOM 3838 C CA . ALA B 1 4 ? -49.188 9.352 65.625 1 14.45 4 ALA B CA 1
ATOM 3839 C C . ALA B 1 4 ? -49.188 10.828 65.25 1 14.45 4 ALA B C 1
ATOM 3841 O O . ALA B 1 4 ? -50.156 11.555 65.5 1 14.45 4 ALA B O 1
ATOM 3842 N N . ALA B 1 5 ? -47.906 11.422 65.562 1 15.16 5 ALA B N 1
ATOM 3843 C CA . ALA B 1 5 ? -47.938 12.258 66.75 1 15.16 5 ALA B CA 1
ATOM 3844 C C . ALA B 1 5 ? -48.406 13.672 66.438 1 15.16 5 ALA B C 1
ATOM 3846 O O . ALA B 1 5 ? -48.469 14.055 65.25 1 15.16 5 ALA B O 1
ATOM 3847 N N . VAL B 1 6 ? -47.469 14.594 66.75 1 15.66 6 VAL B N 1
ATOM 3848 C CA . VAL B 1 6 ? -47.406 15.406 68 1 15.66 6 VAL B CA 1
ATOM 3849 C C . VAL B 1 6 ? -48 16.781 67.688 1 15.66 6 VAL B C 1
ATOM 3851 O O . VAL B 1 6 ? -48.156 17.188 66.562 1 15.66 6 VAL B O 1
ATOM 3854 N N . THR B 1 7 ? -47.438 17.75 68.438 1 15.1 7 THR B N 1
ATOM 3855 C CA . THR B 1 7 ? -47.812 18.578 69.562 1 15.1 7 THR B CA 1
ATOM 3856 C C . THR B 1 7 ? -48.188 19.984 69.188 1 15.1 7 THR B C 1
ATOM 3858 O O . THR B 1 7 ? -49.25 20.484 69.5 1 15.1 7 THR B O 1
ATOM 3861 N N . ALA B 1 8 ? -47.312 21.031 69.438 1 15.88 8 ALA B N 1
ATOM 3862 C CA . ALA B 1 8 ? -47.438 21.969 70.562 1 15.88 8 ALA B CA 1
ATOM 3863 C C . ALA B 1 8 ? -48.219 23.203 70.188 1 15.88 8 ALA B C 1
ATOM 3865 O O . ALA B 1 8 ? -48.312 23.531 69 1 15.88 8 ALA B O 1
ATOM 3866 N N . PRO B 1 9 ? -48.438 24.031 71.188 1 15.77 9 PRO B N 1
ATOM 3867 C CA . PRO B 1 9 ? -49.438 24.859 71.812 1 15.77 9 PRO B CA 1
ATOM 3868 C C . PRO B 1 9 ? -49.469 26.281 71.25 1 15.77 9 PRO B C 1
ATOM 3870 O O . PRO B 1 9 ? -50.562 26.797 70.938 1 15.77 9 PRO B O 1
ATOM 3873 N N . ALA B 1 10 ? -48.281 27.062 71.438 1 16.25 10 ALA B N 1
ATOM 3874 C CA . ALA B 1 10 ? -48.312 28.156 72.375 1 16.25 10 ALA B CA 1
ATOM 3875 C C . ALA B 1 10 ? -49.094 29.344 71.812 1 16.25 10 ALA B C 1
ATOM 3877 O O . ALA B 1 10 ? -49.219 29.5 70.625 1 16.25 10 ALA B O 1
ATOM 3878 N N . ASP B 1 11 ? -49.375 30.344 72.688 1 15.48 11 ASP B N 1
ATOM 3879 C CA . ASP B 1 11 ? -50.312 31.297 73.312 1 15.48 11 ASP B CA 1
ATOM 3880 C C . ASP B 1 11 ? -50.219 32.656 72.562 1 15.48 11 ASP B C 1
ATOM 3882 O O . ASP B 1 11 ? -51.219 33.375 72.562 1 15.48 11 ASP B O 1
ATOM 3886 N N . ALA B 1 12 ? -48.938 33.031 72.25 1 15.26 12 ALA B N 1
ATOM 3887 C CA . ALA B 1 12 ? -48.656 34.344 72.875 1 15.26 12 ALA B CA 1
ATOM 3888 C C . ALA B 1 12 ? -49.625 35.406 72.375 1 15.26 12 ALA B C 1
ATOM 3890 O O . ALA B 1 12 ? -50.219 35.25 71.312 1 15.26 12 ALA B O 1
ATOM 3891 N N . ALA B 1 13 ? -49.094 36.625 72.438 1 16.42 13 ALA B N 1
ATOM 3892 C CA . ALA B 1 13 ? -49.188 37.906 73.125 1 16.42 13 ALA B CA 1
ATOM 3893 C C . ALA B 1 13 ? -50.031 38.906 72.312 1 16.42 13 ALA B C 1
ATOM 3895 O O . ALA B 1 13 ? -50.125 38.75 71.062 1 16.42 13 ALA B O 1
ATOM 3896 N N . LEU B 1 14 ? -50.219 40.062 72.875 1 16.47 14 LEU B N 1
ATOM 3897 C CA . LEU B 1 14 ? -51.125 41.094 73.312 1 16.47 14 LEU B CA 1
ATOM 3898 C C . LEU B 1 14 ? -51.406 42.125 72.25 1 16.47 14 LEU B C 1
ATOM 3900 O O . LEU B 1 14 ? -50.75 42.125 71.188 1 16.47 14 LEU B O 1
ATOM 3904 N N . SER B 1 15 ? -51 43.375 72.562 1 16.75 15 SER B N 1
ATOM 3905 C CA . SER B 1 15 ? -51.844 44.5 72.938 1 16.75 15 SER B CA 1
ATOM 3906 C C . SER B 1 15 ? -52.156 45.375 71.688 1 16.75 15 SER B C 1
ATOM 3908 O O . SER B 1 15 ? -51.5 45.25 70.625 1 16.75 15 SER B O 1
ATOM 3910 N N . ARG B 1 16 ? -52.312 46.75 71.938 1 17.17 16 ARG B N 1
ATOM 3911 C CA . ARG B 1 16 ? -53.344 47.781 72 1 17.17 16 ARG B CA 1
ATOM 3912 C C . ARG B 1 16 ? -53.219 48.719 70.75 1 17.17 16 ARG B C 1
ATOM 3914 O O . ARG B 1 16 ? -54.219 49.156 70.188 1 17.17 16 ARG B O 1
ATOM 3921 N N . ARG B 1 17 ? -51.938 49.188 70.375 1 20.03 17 ARG B N 1
ATOM 3922 C CA . ARG B 1 17 ? -52.062 50.625 70.375 1 20.03 17 ARG B CA 1
ATOM 3923 C C . ARG B 1 17 ? -52.906 51.125 69.25 1 20.03 17 ARG B C 1
ATOM 3925 O O . ARG B 1 17 ? -53.031 50.469 68.188 1 20.03 17 ARG B O 1
ATOM 3932 N N . PRO B 1 18 ? -53.531 52.406 69.5 1 21.3 18 PRO B N 1
ATOM 3933 C CA . PRO B 1 18 ? -54.656 53.188 69.062 1 21.3 18 PRO B CA 1
ATOM 3934 C C . PRO B 1 18 ? -54.438 53.781 67.625 1 21.3 18 PRO B C 1
ATOM 3936 O O . PRO B 1 18 ? -53.312 54.062 67.25 1 21.3 18 PRO B O 1
ATOM 3939 N N . PRO B 1 19 ? -55.312 53.625 66.625 1 21.41 19 PRO B N 1
ATOM 3940 C CA . PRO B 1 19 ? -55.188 53.906 65.188 1 21.41 19 PRO B CA 1
ATOM 3941 C C . PRO B 1 19 ? -55.344 55.375 64.812 1 21.41 19 PRO B C 1
ATOM 3943 O O . PRO B 1 19 ? -56.438 55.906 64.938 1 21.41 19 PRO B O 1
ATOM 3946 N N . HIS B 1 20 ? -54.406 56.156 65.562 1 21.53 20 HIS B N 1
ATOM 3947 C CA . HIS B 1 20 ? -54.719 57.562 65.312 1 21.53 20 HIS B CA 1
ATOM 3948 C C . HIS B 1 20 ? -54.969 57.875 63.844 1 21.53 20 HIS B C 1
ATOM 3950 O O . HIS B 1 20 ? -54.344 57.25 62.969 1 21.53 20 HIS B O 1
ATOM 3956 N N . ARG B 1 21 ? -56.031 58.531 63.5 1 21.3 21 ARG B N 1
ATOM 3957 C CA . ARG B 1 21 ? -56.812 58.781 62.281 1 21.3 21 ARG B CA 1
ATOM 3958 C C . ARG B 1 21 ? -56.125 59.812 61.375 1 21.3 21 ARG B C 1
ATOM 3960 O O . ARG B 1 21 ? -56.656 60.188 60.344 1 21.3 21 ARG B O 1
ATOM 3967 N N . ARG B 1 22 ? -54.844 60.219 61.781 1 20.81 22 ARG B N 1
ATOM 3968 C CA . ARG B 1 22 ? -54.781 61.625 61.469 1 20.81 22 ARG B CA 1
ATOM 3969 C C . ARG B 1 22 ? -55.125 61.875 60 1 20.81 22 ARG B C 1
ATOM 3971 O O . ARG B 1 22 ? -55.188 60.938 59.219 1 20.81 22 ARG B O 1
ATOM 3978 N N . LEU B 1 23 ? -54.531 62.938 59.5 1 23.91 23 LEU B N 1
ATOM 3979 C CA . LEU B 1 23 ? -54.781 64.188 58.812 1 23.91 23 LEU B CA 1
ATOM 3980 C C . LEU B 1 23 ? -54.688 64 57.281 1 23.91 23 LEU B C 1
ATOM 3982 O O . LEU B 1 23 ? -53.75 63.406 56.812 1 23.91 23 LEU B O 1
ATOM 3986 N N . PRO B 1 24 ? -55.75 64.062 56.5 1 24.8 24 PRO B N 1
ATOM 3987 C CA . PRO B 1 24 ? -55.844 63.719 55.062 1 24.8 24 PRO B CA 1
ATOM 3988 C C . PRO B 1 24 ? -54.938 64.625 54.188 1 24.8 24 PRO B C 1
ATOM 3990 O O . PRO B 1 24 ? -54.656 65.75 54.594 1 24.8 24 PRO B O 1
ATOM 3993 N N . GLY B 1 25 ? -54.031 64.062 53.406 1 21.69 25 GLY B N 1
ATOM 3994 C CA . GLY B 1 25 ? -52.906 64.438 52.5 1 21.69 25 GLY B CA 1
ATOM 3995 C C . GLY B 1 25 ? -53.344 65.188 51.281 1 21.69 25 GLY B C 1
ATOM 3996 O O . GLY B 1 25 ? -54.344 64.875 50.656 1 21.69 25 GLY B O 1
ATOM 3997 N N . ILE B 1 26 ? -53.188 66.5 51.375 1 26.67 26 ILE B N 1
ATOM 3998 C CA . ILE B 1 26 ? -53.406 67.5 50.344 1 26.67 26 ILE B CA 1
ATOM 3999 C C . ILE B 1 26 ? -52.781 67 49.031 1 26.67 26 ILE B C 1
ATOM 4001 O O . ILE B 1 26 ? -51.594 66.75 48.969 1 26.67 26 ILE B O 1
ATOM 4005 N N . ARG B 1 27 ? -53.594 66.375 48.156 1 25.81 27 ARG B N 1
ATOM 4006 C CA . ARG B 1 27 ? -53.219 65.75 46.906 1 25.81 27 ARG B CA 1
ATOM 4007 C C . ARG B 1 27 ? -52.719 66.812 45.906 1 25.81 27 ARG B C 1
ATOM 4009 O O . ARG B 1 27 ? -53.5 67.625 45.438 1 25.81 27 ARG B O 1
ATOM 4016 N N . ALA B 1 28 ? -51.562 67.562 46.312 1 27.34 28 ALA B N 1
ATOM 4017 C CA . ALA B 1 28 ? -51.031 68.375 45.25 1 27.34 28 ALA B CA 1
ATOM 4018 C C . ALA B 1 28 ? -50.906 67.625 43.938 1 27.34 28 ALA B C 1
ATOM 4020 O O . ALA B 1 28 ? -50.344 66.5 43.906 1 27.34 28 ALA B O 1
ATOM 4021 N N . GLU B 1 29 ? -51.844 67.812 43.094 1 26.17 29 GLU B N 1
ATOM 4022 C CA . GLU B 1 29 ? -51.906 67.188 41.781 1 26.17 29 GLU B CA 1
ATOM 4023 C C . GLU B 1 29 ? -50.625 67.438 40.969 1 26.17 29 GLU B C 1
ATOM 4025 O O . GLU B 1 29 ? -50.375 68.625 40.656 1 26.17 29 GLU B O 1
ATOM 4030 N N . SER B 1 30 ? -49.469 67.062 41.469 1 24.41 30 SER B N 1
ATOM 4031 C CA . SER B 1 30 ? -48.25 67.312 40.719 1 24.41 30 SER B CA 1
ATOM 4032 C C . SER B 1 30 ? -48.375 66.75 39.281 1 24.41 30 SER B C 1
ATOM 4034 O O . SER B 1 30 ? -48.812 65.625 39.094 1 24.41 30 SER B O 1
ATOM 4036 N N . LEU B 1 31 ? -48.656 67.625 38.344 1 30.08 31 LEU B N 1
ATOM 4037 C CA . LEU B 1 31 ? -48.688 67.375 36.906 1 30.08 31 LEU B CA 1
ATOM 4038 C C . LEU B 1 31 ? -47.406 66.688 36.469 1 30.08 31 LEU B C 1
ATOM 4040 O O . LEU B 1 31 ? -46.344 67.312 36.531 1 30.08 31 LEU B O 1
ATOM 4044 N N . HIS B 1 32 ? -47.125 65.5 36.969 1 28.91 32 HIS B N 1
ATOM 4045 C CA . HIS B 1 32 ? -45.938 64.812 36.531 1 28.91 32 HIS B CA 1
ATOM 4046 C C . HIS B 1 32 ? -45.969 64.5 35.031 1 28.91 32 HIS B C 1
ATOM 4048 O O . HIS B 1 32 ? -46.875 63.875 34.531 1 28.91 32 HIS B O 1
ATOM 4054 N N . ALA B 1 33 ? -45.656 65.562 34.188 1 34.44 33 ALA B N 1
ATOM 4055 C CA . ALA B 1 33 ? -45.406 65.25 32.812 1 34.44 33 ALA B CA 1
ATOM 4056 C C . ALA B 1 33 ? -44.438 64.062 32.688 1 34.44 33 ALA B C 1
ATOM 4058 O O . ALA B 1 33 ? -43.312 64.125 33.188 1 34.44 33 ALA B O 1
ATOM 4059 N N . GLY B 1 34 ? -44.969 62.938 32.844 1 29.53 34 GLY B N 1
ATOM 4060 C CA . GLY B 1 34 ? -44.219 61.688 32.688 1 29.53 34 GLY B CA 1
ATOM 4061 C C . GLY B 1 34 ? -43.438 61.625 31.406 1 29.53 34 GLY B C 1
ATOM 4062 O O . GLY B 1 34 ? -43.969 61.75 30.312 1 29.53 34 GLY B O 1
ATOM 4063 N N . ARG B 1 35 ? -42.281 62.375 31.406 1 35.47 35 ARG B N 1
ATOM 4064 C CA . ARG B 1 35 ? -41.406 62 30.297 1 35.47 35 ARG B CA 1
ATOM 4065 C C . ARG B 1 35 ? -41.312 60.469 30.156 1 35.47 35 ARG B C 1
ATOM 4067 O O . ARG B 1 35 ? -41 59.781 31.125 1 35.47 35 ARG B O 1
ATOM 4074 N N . ARG B 1 36 ? -42.219 59.938 29.391 1 33.19 36 ARG B N 1
ATOM 4075 C CA . ARG B 1 36 ? -42.094 58.531 29.016 1 33.19 36 ARG B CA 1
ATOM 4076 C C . ARG B 1 36 ? -40.656 58.188 28.672 1 33.19 36 ARG B C 1
ATOM 4078 O O . ARG B 1 36 ? -40.062 58.781 27.766 1 33.19 36 ARG B O 1
ATOM 4085 N N . ARG B 1 37 ? -39.875 58.031 29.781 1 37.41 37 ARG B N 1
ATOM 4086 C CA . ARG B 1 37 ? -38.625 57.344 29.453 1 37.41 37 ARG B CA 1
ATOM 4087 C C . ARG B 1 37 ? -38.875 56.125 28.547 1 37.41 37 ARG B C 1
ATOM 4089 O O . ARG B 1 37 ? -39.688 55.281 28.875 1 37.41 37 ARG B O 1
ATOM 4096 N N . ASN B 1 38 ? -38.969 56.406 27.281 1 37.91 38 ASN B N 1
ATOM 4097 C CA . ASN B 1 38 ? -38.938 55.25 26.422 1 37.91 38 ASN B CA 1
ATOM 4098 C C . ASN B 1 38 ? -38.031 54.156 26.969 1 37.91 38 ASN B C 1
ATOM 4100 O O . ASN B 1 38 ? -36.906 54.438 27.359 1 37.91 38 ASN B O 1
ATOM 4104 N N . PRO B 1 39 ? -38.688 53.281 27.734 1 42.09 39 PRO B N 1
ATOM 4105 C CA . PRO B 1 39 ? -37.844 52.25 28.344 1 42.09 39 PRO B CA 1
ATOM 4106 C C . PRO B 1 39 ? -36.719 51.812 27.406 1 42.09 39 PRO B C 1
ATOM 4108 O O . PRO B 1 39 ? -36.938 51.562 26.234 1 42.09 39 PRO B O 1
ATOM 4111 N N . PRO B 1 40 ? -35.5 52.438 27.688 1 48.84 40 PRO B N 1
ATOM 4112 C CA . PRO B 1 40 ? -34.375 51.938 26.891 1 48.84 40 PRO B CA 1
ATOM 4113 C C . PRO B 1 40 ? -34.406 50.406 26.75 1 48.84 40 PRO B C 1
ATOM 4115 O O . PRO B 1 40 ? -33.562 49.844 26.031 1 48.84 40 PRO B O 1
ATOM 4118 N N . ASN B 1 41 ? -35.438 49.906 27.406 1 51.03 41 ASN B N 1
ATOM 4119 C CA . ASN B 1 41 ? -35.344 48.469 27.484 1 51.03 41 ASN B CA 1
ATOM 4120 C C . ASN B 1 41 ? -35.719 47.812 26.156 1 51.03 41 ASN B C 1
ATOM 4122 O O . ASN B 1 41 ? -35.406 46.625 25.938 1 51.03 41 ASN B O 1
ATOM 4126 N N . VAL B 1 42 ? -36.531 48.594 25.422 1 56.31 42 VAL B N 1
ATOM 4127 C CA . VAL B 1 42 ? -37 47.906 24.219 1 56.31 42 VAL B CA 1
ATOM 4128 C C . VAL B 1 42 ? -35.812 47.719 23.25 1 56.31 42 VAL B C 1
ATOM 4130 O O . VAL B 1 42 ? -35.688 46.719 22.578 1 56.31 42 VAL B O 1
ATOM 4133 N N . ARG B 1 43 ? -34.938 48.719 23.281 1 56.66 43 ARG B N 1
ATOM 4134 C CA . ARG B 1 43 ? -33.781 48.625 22.375 1 56.66 43 ARG B CA 1
ATOM 4135 C C . ARG B 1 43 ? -32.812 47.531 22.844 1 56.66 43 ARG B C 1
ATOM 4137 O O . ARG B 1 43 ? -32.25 46.812 22.031 1 56.66 43 ARG B O 1
ATOM 4144 N N . MET B 1 44 ? -32.688 47.5 24.156 1 58.88 44 MET B N 1
ATOM 4145 C CA . MET B 1 44 ? -31.844 46.438 24.672 1 58.88 44 MET B CA 1
ATOM 4146 C C . MET B 1 44 ? -32.5 45.062 24.406 1 58.88 44 MET B C 1
ATOM 4148 O O . MET B 1 44 ? -31.797 44.094 24.047 1 58.88 44 MET B O 1
ATOM 4152 N N . ARG B 1 45 ? -33.812 45 24.578 1 59.72 45 ARG B N 1
ATOM 4153 C CA . ARG B 1 45 ? -34.5 43.75 24.328 1 59.72 45 ARG B CA 1
ATOM 4154 C C . ARG B 1 45 ? -34.406 43.344 22.844 1 59.72 45 ARG B C 1
ATOM 4156 O O . ARG B 1 45 ? -34.25 42.188 22.531 1 59.72 45 ARG B O 1
ATOM 4163 N N . ARG B 1 46 ? -34.5 44.312 22 1 59.28 46 ARG B N 1
ATOM 4164 C CA . ARG B 1 46 ? -34.406 44 20.578 1 59.28 46 ARG B CA 1
ATOM 4165 C C . ARG B 1 46 ? -33 43.562 20.203 1 59.28 46 ARG B C 1
ATOM 4167 O O . ARG B 1 46 ? -32.844 42.656 19.375 1 59.28 46 ARG B O 1
ATOM 4174 N N . ALA B 1 47 ? -32.031 44.219 20.875 1 60 47 ALA B N 1
ATOM 4175 C CA . ALA B 1 47 ? -30.672 43.844 20.594 1 60 47 ALA B CA 1
ATOM 4176 C C . ALA B 1 47 ? -30.406 42.406 21.078 1 60 47 ALA B C 1
ATOM 4178 O O . ALA B 1 47 ? -29.734 41.625 20.391 1 60 47 ALA B O 1
ATOM 4179 N N . LEU B 1 48 ? -30.984 42.094 22.234 1 59.72 48 LEU B N 1
ATOM 4180 C CA . LEU B 1 48 ? -30.844 40.75 22.719 1 59.72 48 LEU B CA 1
ATOM 4181 C C . LEU B 1 48 ? -31.594 39.75 21.828 1 59.72 48 LEU B C 1
ATOM 4183 O O . LEU B 1 48 ? -31.125 38.625 21.609 1 59.72 48 LEU B O 1
ATOM 4187 N N . LEU B 1 49 ? -32.719 40.156 21.359 1 59.44 49 LEU B N 1
ATOM 4188 C CA . LEU B 1 49 ? -33.469 39.281 20.453 1 59.44 49 LEU B CA 1
ATOM 4189 C C . LEU B 1 49 ? -32.719 39.031 19.156 1 59.44 49 LEU B C 1
ATOM 4191 O O . LEU B 1 49 ? -32.75 37.938 18.625 1 59.44 49 LEU B O 1
ATOM 4195 N N . VAL B 1 50 ? -32 40.031 18.688 1 57.53 50 VAL B N 1
ATOM 4196 C CA . VAL B 1 50 ? -31.266 39.875 17.438 1 57.53 50 VAL B CA 1
ATOM 4197 C C . VAL B 1 50 ? -30.125 38.875 17.656 1 57.53 50 VAL B C 1
ATOM 4199 O O . VAL B 1 50 ? -29.844 38.031 16.797 1 57.53 50 VAL B O 1
ATOM 4202 N N . VAL B 1 51 ? -29.531 39 18.844 1 58.72 51 VAL B N 1
ATOM 4203 C CA . VAL B 1 51 ? -28.469 38.062 19.125 1 58.72 51 VAL B CA 1
ATOM 4204 C C . VAL B 1 51 ? -29.047 36.625 19.203 1 58.72 51 VAL B C 1
ATOM 4206 O O . VAL B 1 51 ? -28.422 35.688 18.719 1 58.72 51 VAL B O 1
ATOM 4209 N N . CYS B 1 52 ? -30.219 36.469 19.703 1 58.28 52 CYS B N 1
ATOM 4210 C CA . CYS B 1 52 ? -30.844 35.156 19.859 1 58.28 52 CYS B CA 1
ATOM 4211 C C . CYS B 1 52 ? -31.266 34.594 18.516 1 58.28 52 CYS B C 1
ATOM 4213 O O . CYS B 1 52 ? -31.25 33.375 18.312 1 58.28 52 CYS B O 1
ATOM 4215 N N . VAL B 1 53 ? -31.766 35.406 17.656 1 58.81 53 VAL B N 1
ATOM 4216 C CA . VAL B 1 53 ? -32.25 34.875 16.391 1 58.81 53 VAL B CA 1
ATOM 4217 C C . VAL B 1 53 ? -31.094 34.312 15.578 1 58.81 53 VAL B C 1
ATOM 4219 O O . VAL B 1 53 ? -31.266 33.344 14.844 1 58.81 53 VAL B O 1
ATOM 4222 N N . TRP B 1 54 ? -29.984 34.812 15.742 1 58.78 54 TRP B N 1
ATOM 4223 C CA . TRP B 1 54 ? -28.875 34.312 14.945 1 58.78 54 TRP B CA 1
ATOM 4224 C C . TRP B 1 54 ? -28.484 32.906 15.367 1 58.78 54 TRP B C 1
ATOM 4226 O O . TRP B 1 54 ? -27.75 32.219 14.656 1 58.78 54 TRP B O 1
ATOM 4236 N N . LEU B 1 55 ? -28.984 32.531 16.562 1 61.19 55 LEU B N 1
ATOM 4237 C CA . LEU B 1 55 ? -28.656 31.172 16.984 1 61.19 55 LEU B CA 1
ATOM 4238 C C . LEU B 1 55 ? -29.578 30.156 16.312 1 61.19 55 LEU B C 1
ATOM 4240 O O . LEU B 1 55 ? -29.453 28.953 16.547 1 61.19 55 LEU B O 1
ATOM 4244 N N . ALA B 1 56 ? -30.547 30.531 15.641 1 61.81 56 ALA B N 1
ATOM 4245 C CA . ALA B 1 56 ? -31.531 29.641 15.055 1 61.81 56 ALA B CA 1
ATOM 4246 C C . 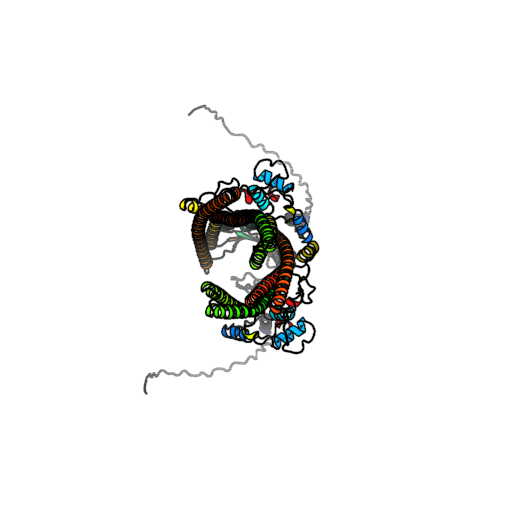ALA B 1 56 ? -30.891 28.703 14.023 1 61.81 56 ALA B C 1
ATOM 4248 O O . ALA B 1 56 ? -31.422 27.641 13.734 1 61.81 56 ALA B O 1
ATOM 4249 N N . GLY B 1 57 ? -29.828 28.953 13.484 1 66.5 57 GLY B N 1
ATOM 4250 C CA . GLY B 1 57 ? -29.281 28.078 12.445 1 66.5 57 GLY B CA 1
ATOM 4251 C C . GLY B 1 57 ? -28.422 26.953 12.984 1 66.5 57 GLY B C 1
ATOM 4252 O O . GLY B 1 57 ? -27.672 26.328 12.242 1 66.5 57 GLY B O 1
ATOM 4253 N N . CYS B 1 58 ? -28.609 26.594 14.289 1 76.81 58 CYS B N 1
ATOM 4254 C CA . CYS B 1 58 ? -27.734 25.609 14.898 1 76.81 58 CYS B CA 1
ATOM 4255 C C . CYS B 1 58 ? -28.203 24.188 14.609 1 76.81 58 CYS B C 1
ATOM 4257 O O . CYS B 1 58 ? -29.406 23.938 14.555 1 76.81 58 CYS B O 1
ATOM 4259 N N . ALA B 1 59 ? -27.422 23.359 13.953 1 85.94 59 ALA B N 1
ATOM 4260 C CA . ALA B 1 59 ? -27.672 21.953 13.711 1 85.94 59 ALA B CA 1
ATOM 4261 C C . ALA B 1 59 ? -27.844 21.188 15.023 1 85.94 59 ALA B C 1
ATOM 4263 O O . ALA B 1 59 ? -27.172 21.484 16.016 1 85.94 59 ALA B O 1
ATOM 4264 N N . ALA B 1 60 ? -28.953 20.312 15.031 1 90.06 60 ALA B N 1
ATOM 4265 C CA . ALA B 1 60 ? -29.203 19.484 16.203 1 90.06 60 ALA B CA 1
ATOM 4266 C C . ALA B 1 60 ? -28.625 18.094 16.016 1 90.06 60 ALA B C 1
ATOM 4268 O O . ALA B 1 60 ? -28.562 17.578 14.891 1 90.06 60 ALA B O 1
ATOM 4269 N N . TYR B 1 61 ? -28.156 17.578 17.094 1 93.25 61 TYR B N 1
ATOM 4270 C CA . TYR B 1 61 ? -27.656 16.219 17.078 1 93.25 61 TYR B CA 1
ATOM 4271 C C . TYR B 1 61 ? -28.797 15.203 17.078 1 93.25 61 TYR B C 1
ATOM 4273 O O . TYR B 1 61 ? -29.734 15.312 17.875 1 93.25 61 TYR B O 1
ATOM 4281 N N . HIS B 1 62 ? -28.828 14.344 16.094 1 93.62 62 HIS B N 1
ATOM 4282 C CA . HIS B 1 62 ? -29.781 13.242 16.016 1 93.62 62 HIS B CA 1
ATOM 4283 C C . HIS B 1 62 ? -29.078 11.898 16.062 1 93.62 62 HIS B C 1
ATOM 4285 O O . HIS B 1 62 ? -28.375 11.523 15.125 1 93.62 62 HIS B O 1
ATOM 4291 N N . PRO B 1 63 ? -29.281 11.117 17.156 1 94.25 63 PRO B N 1
ATOM 4292 C CA . PRO B 1 63 ? -28.609 9.82 17.234 1 94.25 63 PRO B CA 1
ATOM 4293 C C . PRO B 1 63 ? -29.141 8.812 16.234 1 94.25 63 PRO B C 1
ATOM 4295 O O . PRO B 1 63 ? -30.344 8.797 15.93 1 94.25 63 PRO B O 1
ATOM 4298 N N . ARG B 1 64 ? -28.359 8.109 15.57 1 94.31 64 ARG B N 1
ATOM 4299 C CA . ARG B 1 64 ? -28.672 7.004 14.664 1 94.31 64 ARG B CA 1
ATOM 4300 C C . ARG B 1 64 ? -27.906 5.742 15.055 1 94.31 64 ARG B C 1
ATOM 4302 O O . ARG B 1 64 ? -26.891 5.402 14.43 1 94.31 64 ARG B O 1
ATOM 4309 N N . PRO B 1 65 ? -28.406 4.918 15.992 1 93.69 65 PRO B N 1
ATOM 4310 C CA . PRO B 1 65 ? -27.688 3.74 16.469 1 93.69 65 PRO B CA 1
ATOM 4311 C C . PRO B 1 65 ? -27.656 2.604 15.453 1 93.69 65 PRO B C 1
ATOM 4313 O O . PRO B 1 65 ? -28.609 2.447 14.68 1 93.69 65 PRO B O 1
ATOM 4316 N N . ILE B 1 66 ? -26.641 1.827 15.422 1 93.88 66 ILE B N 1
ATOM 4317 C CA . ILE B 1 66 ? -26.469 0.656 14.57 1 93.88 66 ILE B CA 1
ATOM 4318 C C . ILE B 1 66 ? -26.578 -0.614 15.406 1 93.88 66 ILE B C 1
ATOM 4320 O O . ILE B 1 66 ? -25.938 -0.726 16.453 1 93.88 66 ILE B O 1
ATOM 4324 N N . ALA B 1 67 ? -27.484 -1.516 14.969 1 94.75 67 ALA B N 1
ATOM 4325 C CA . ALA B 1 67 ? -27.672 -2.791 15.656 1 94.75 67 ALA B CA 1
ATOM 4326 C C . ALA B 1 67 ? -27.156 -3.951 14.797 1 94.75 67 ALA B C 1
ATOM 4328 O O . ALA B 1 67 ? -27.609 -4.133 13.664 1 94.75 67 ALA B O 1
ATOM 4329 N N . PRO B 1 68 ? -26.25 -4.746 15.359 1 95.06 68 PRO B N 1
ATOM 4330 C CA . PRO B 1 68 ? -25.703 -5.863 14.594 1 95.06 68 PRO B CA 1
ATOM 4331 C C . PRO B 1 68 ? -26.781 -6.816 14.078 1 95.06 68 PRO B C 1
ATOM 4333 O O . PRO B 1 68 ? -26.672 -7.32 12.961 1 95.06 68 PRO B O 1
ATOM 4336 N N . ALA B 1 69 ? -27.812 -7.094 14.836 1 95.5 69 ALA B N 1
ATOM 4337 C CA . ALA B 1 69 ? -28.891 -7.996 14.422 1 95.5 69 ALA B CA 1
ATOM 4338 C C . ALA B 1 69 ? -29.625 -7.449 13.203 1 95.5 69 ALA B C 1
ATOM 4340 O O . ALA B 1 69 ? -30.016 -8.211 12.312 1 95.5 69 ALA B O 1
ATOM 4341 N N . GLU B 1 70 ? -29.828 -6.133 13.281 1 94.44 70 GLU B N 1
ATOM 4342 C CA . GLU B 1 70 ? -30.5 -5.512 12.141 1 94.44 70 GLU B CA 1
ATOM 4343 C C . GLU B 1 70 ? -29.641 -5.582 10.883 1 94.44 70 GLU B C 1
ATOM 4345 O O . GLU B 1 70 ? -30.141 -5.82 9.789 1 94.44 70 GLU B O 1
ATOM 4350 N N . LEU B 1 71 ? -28.328 -5.367 10.992 1 94.94 71 LEU B N 1
ATOM 4351 C CA . LEU B 1 71 ? -27.406 -5.457 9.859 1 94.94 71 LEU B CA 1
ATOM 4352 C C . LEU B 1 71 ? -27.375 -6.875 9.297 1 94.94 71 LEU B C 1
ATOM 4354 O O . LEU B 1 71 ? -27.328 -7.062 8.078 1 94.94 71 LEU B O 1
ATOM 4358 N N . ALA B 1 72 ? -27.391 -7.848 10.188 1 96 72 ALA B N 1
ATOM 4359 C CA . ALA B 1 72 ? -27.406 -9.242 9.758 1 96 72 ALA B CA 1
ATOM 4360 C C . ALA B 1 72 ? -28.672 -9.562 8.969 1 96 72 ALA B C 1
ATOM 4362 O O . ALA B 1 72 ? -28.625 -10.25 7.949 1 96 72 ALA B O 1
ATOM 4363 N N . ARG B 1 73 ? -29.844 -9.094 9.422 1 95.12 73 ARG B N 1
ATOM 4364 C CA . ARG B 1 73 ? -31.125 -9.312 8.734 1 95.12 73 ARG B CA 1
ATOM 4365 C C . ARG B 1 73 ? -31.109 -8.664 7.355 1 95.12 73 ARG B C 1
ATOM 4367 O O . ARG B 1 73 ? -31.641 -9.234 6.398 1 95.12 73 ARG B O 1
ATOM 4374 N N . GLN B 1 74 ? -30.547 -7.492 7.305 1 94.38 74 GLN B N 1
ATOM 4375 C CA . GLN B 1 74 ? -30.484 -6.789 6.027 1 94.38 74 GLN B CA 1
ATOM 4376 C C . GLN B 1 74 ? -29.609 -7.555 5.027 1 94.38 74 GLN B C 1
ATOM 4378 O O . GLN B 1 74 ? -29.953 -7.633 3.844 1 94.38 74 GLN B O 1
ATOM 4383 N N . PHE B 1 75 ? -28.547 -8.086 5.52 1 96.19 75 PHE B N 1
ATOM 4384 C CA . PHE B 1 75 ? -27.688 -8.883 4.648 1 96.19 75 PHE B CA 1
ATOM 4385 C C . PHE B 1 75 ? -28.422 -10.125 4.152 1 96.19 75 PHE B C 1
ATOM 4387 O O . PHE B 1 75 ? -28.391 -10.43 2.959 1 96.19 75 PHE B O 1
ATOM 4394 N N . GLU B 1 76 ? -29.078 -10.812 5.012 1 95.31 76 GLU B N 1
ATOM 4395 C CA . GLU B 1 76 ? -29.766 -12.062 4.684 1 95.31 76 GLU B CA 1
ATOM 4396 C C . GLU B 1 76 ? -30.938 -11.82 3.734 1 95.31 76 GLU B C 1
ATOM 4398 O O . GLU B 1 76 ? -31.375 -12.727 3.025 1 95.31 76 GLU B O 1
ATOM 4403 N N . ALA B 1 77 ? -31.406 -10.609 3.703 1 95.06 77 ALA B N 1
ATOM 4404 C CA . ALA B 1 77 ? -32.562 -10.266 2.875 1 95.06 77 ALA B CA 1
ATOM 4405 C C . ALA B 1 77 ? -32.125 -9.961 1.441 1 95.06 77 ALA B C 1
ATOM 4407 O O . ALA B 1 77 ? -32.969 -9.891 0.541 1 95.06 77 ALA B O 1
ATOM 4408 N N . ARG B 1 78 ? -30.844 -9.836 1.211 1 96.5 78 ARG B N 1
ATOM 4409 C CA . ARG B 1 78 ? -30.375 -9.523 -0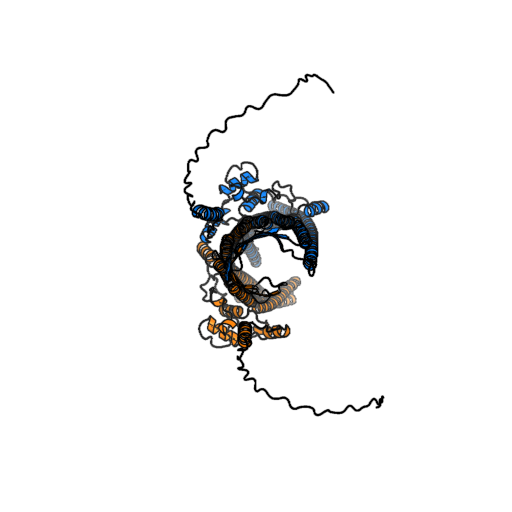.137 1 96.5 78 ARG B CA 1
ATOM 4410 C C . ARG B 1 78 ? -30.641 -10.688 -1.089 1 96.5 78 ARG B C 1
ATOM 4412 O O . ARG B 1 78 ? -30.438 -11.844 -0.731 1 96.5 78 ARG B O 1
ATOM 4419 N N . THR B 1 79 ? -31.219 -10.336 -2.264 1 95.62 79 THR B N 1
ATOM 4420 C CA . THR B 1 79 ? -31.516 -11.312 -3.305 1 95.62 79 THR B CA 1
ATOM 4421 C C . THR B 1 79 ? -31.266 -10.719 -4.688 1 95.62 79 THR B C 1
ATOM 4423 O O . THR B 1 79 ? -31.062 -9.516 -4.824 1 95.62 79 THR B O 1
ATOM 4426 N N . LEU B 1 80 ? -31.172 -11.539 -5.664 1 96.81 80 LEU B N 1
ATOM 4427 C CA . LEU B 1 80 ? -31.016 -11.078 -7.035 1 96.81 80 LEU B CA 1
ATOM 4428 C C . LEU B 1 80 ? -32.375 -10.781 -7.676 1 96.81 80 LEU B C 1
ATOM 4430 O O . LEU B 1 80 ? -32.438 -10.57 -8.891 1 96.81 80 LEU B O 1
ATOM 4434 N N . ALA B 1 81 ? -33.375 -10.703 -6.824 1 95.12 81 ALA B N 1
ATOM 4435 C CA . ALA B 1 81 ? -34.719 -10.461 -7.328 1 95.12 81 ALA B CA 1
ATOM 4436 C C . ALA B 1 81 ? -35.344 -9.25 -6.645 1 95.12 81 ALA B C 1
ATOM 4438 O O . ALA B 1 81 ? -36.562 -9.023 -6.754 1 95.12 81 ALA B O 1
ATOM 4439 N N . SER B 1 82 ? -34.625 -8.516 -5.965 1 94.5 82 SER B N 1
ATOM 4440 C CA . SER B 1 82 ? -35.188 -7.379 -5.215 1 94.5 82 SER B CA 1
ATOM 4441 C C . SER B 1 82 ? -35.594 -6.254 -6.152 1 94.5 82 SER B C 1
ATOM 4443 O O . SER B 1 82 ? -35 -6.059 -7.211 1 94.5 82 SER B O 1
ATOM 4445 N N . ALA B 1 83 ? -36.594 -5.469 -5.715 1 94.88 83 ALA B N 1
ATOM 4446 C CA . ALA B 1 83 ? -37.094 -4.336 -6.488 1 94.88 83 ALA B CA 1
ATOM 4447 C C . ALA B 1 83 ? -36.062 -3.211 -6.551 1 94.88 83 ALA B C 1
ATOM 4449 O O . ALA B 1 83 ? -35.969 -2.52 -7.566 1 94.88 83 ALA B O 1
ATOM 4450 N N . GLU B 1 84 ? -35.406 -3.051 -5.508 1 94.75 84 GLU B N 1
ATOM 4451 C CA . GLU B 1 84 ? -34.375 -2.006 -5.461 1 94.75 84 GLU B CA 1
ATOM 4452 C C . GLU B 1 84 ? -33.25 -2.293 -6.441 1 94.75 84 GLU B C 1
ATOM 4454 O O . GLU B 1 84 ? -32.75 -1.382 -7.102 1 94.75 84 GLU B O 1
ATOM 4459 N N . LEU B 1 85 ? -32.781 -3.506 -6.461 1 95.94 85 LEU B N 1
ATOM 4460 C CA . LEU B 1 85 ? -31.766 -3.895 -7.438 1 95.94 85 LEU B CA 1
ATOM 4461 C C . LEU B 1 85 ? -32.281 -3.676 -8.859 1 95.94 85 LEU B C 1
ATOM 4463 O O . LEU B 1 85 ? -31.547 -3.172 -9.711 1 95.94 85 LEU B O 1
ATOM 4467 N N . HIS B 1 86 ? -33.562 -4.062 -9.086 1 96.19 86 HIS B N 1
ATOM 4468 C CA . HIS B 1 86 ? -34.156 -3.855 -10.398 1 96.19 86 HIS B CA 1
ATOM 4469 C C . HIS B 1 86 ? -34.094 -2.389 -10.805 1 96.19 86 HIS B C 1
ATOM 4471 O O . HIS B 1 86 ? -33.719 -2.07 -11.93 1 96.19 86 HIS B O 1
ATOM 4477 N N . ALA B 1 87 ? -34.438 -1.546 -9.914 1 95.44 87 ALA B N 1
ATOM 4478 C CA . ALA B 1 87 ? -34.438 -0.109 -10.18 1 95.44 87 ALA B CA 1
ATOM 4479 C C . ALA B 1 87 ? -33.031 0.374 -10.492 1 95.44 87 ALA B C 1
ATOM 4481 O O . ALA B 1 87 ? -32.812 1.193 -11.398 1 95.44 87 ALA B O 1
ATOM 4482 N N . TYR B 1 88 ? -32.125 -0.049 -9.719 1 94.69 88 TYR B N 1
ATOM 4483 C CA . TYR B 1 88 ? -30.75 0.326 -9.961 1 94.69 88 TYR B CA 1
ATOM 4484 C C . TYR B 1 88 ? -30.297 -0.115 -11.352 1 94.69 88 TYR B C 1
ATOM 4486 O O . TYR B 1 88 ? -29.672 0.656 -12.086 1 94.69 88 TYR B O 1
ATOM 4494 N N . LEU B 1 89 ? -30.578 -1.394 -11.711 1 95.31 89 LEU B N 1
ATOM 4495 C CA . LEU B 1 89 ? -30.172 -1.93 -13 1 95.31 89 LEU B CA 1
ATOM 4496 C C . LEU B 1 89 ? -30.797 -1.124 -14.141 1 95.31 89 LEU B C 1
ATOM 4498 O O . LEU B 1 89 ? -30.109 -0.813 -15.125 1 95.31 89 LEU B O 1
ATOM 4502 N N . CYS B 1 90 ? -32.062 -0.78 -13.992 1 94.38 90 CYS B N 1
ATOM 4503 C CA . CYS B 1 90 ? -32.719 0.017 -15.016 1 94.38 90 CYS B CA 1
ATOM 4504 C C . CYS B 1 90 ? -32.031 1.363 -15.195 1 94.38 90 CYS B C 1
ATOM 4506 O O . CYS B 1 90 ? -31.828 1.816 -16.328 1 94.38 90 CYS B O 1
ATOM 4508 N N . ARG B 1 91 ? -31.672 1.925 -14.211 1 92.19 91 ARG B N 1
ATOM 4509 C CA . ARG B 1 91 ? -31 3.215 -14.266 1 92.19 91 ARG B CA 1
ATOM 4510 C C . ARG B 1 91 ? -29.594 3.07 -14.859 1 92.19 91 ARG B C 1
ATOM 4512 O O . ARG B 1 91 ? -29.188 3.877 -15.695 1 92.19 91 ARG B O 1
ATOM 4519 N N . ALA B 1 92 ? -28.859 2.141 -14.359 1 90.5 92 ALA B N 1
ATOM 4520 C CA . ALA B 1 92 ? -27.484 1.93 -14.789 1 90.5 92 ALA B CA 1
ATOM 4521 C C . ALA B 1 92 ? -27.422 1.604 -16.281 1 90.5 92 ALA B C 1
ATOM 4523 O O . ALA B 1 92 ? -26.5 2.039 -16.969 1 90.5 92 ALA B O 1
ATOM 4524 N N . LEU B 1 93 ? -28.359 0.855 -16.75 1 91.12 93 LEU B N 1
ATOM 4525 C CA . LEU B 1 93 ? -28.344 0.416 -18.141 1 91.12 93 LEU B CA 1
ATOM 4526 C C . LEU B 1 93 ? -29.062 1.418 -19.031 1 91.12 93 LEU B C 1
ATOM 4528 O O . LEU B 1 93 ? -28.891 1.402 -20.25 1 91.12 93 LEU B O 1
ATOM 4532 N N . GLY B 1 94 ? -29.922 2.242 -18.438 1 89.38 94 GLY B N 1
ATOM 4533 C CA . GLY B 1 94 ? -30.625 3.277 -19.188 1 89.38 94 GLY B CA 1
ATOM 4534 C C . GLY B 1 94 ? -31.875 2.773 -19.891 1 89.38 94 GLY B C 1
ATOM 4535 O O . GLY B 1 94 ? -32.438 3.457 -20.75 1 89.38 94 GLY B O 1
ATOM 4536 N N . HIS B 1 95 ? -32.188 1.46 -19.703 1 90.81 95 HIS B N 1
ATOM 4537 C CA . HIS B 1 95 ? -33.406 0.87 -20.266 1 90.81 95 HIS B CA 1
ATOM 4538 C C . HIS B 1 95 ? -34.062 -0.096 -19.281 1 90.81 95 HIS B C 1
ATOM 4540 O O . HIS B 1 95 ? -33.406 -0.498 -18.297 1 90.81 95 HIS B O 1
ATOM 4546 N N . ASP B 1 96 ? -35.312 -0.378 -19.594 1 91.69 96 ASP B N 1
ATOM 4547 C CA . ASP B 1 96 ? -36.031 -1.298 -18.719 1 91.69 96 ASP B CA 1
ATOM 4548 C C . ASP B 1 96 ? -35.5 -2.723 -18.859 1 91.69 96 ASP B C 1
ATOM 4550 O O . ASP B 1 96 ? -35.188 -3.168 -19.969 1 91.69 96 ASP B O 1
ATOM 4554 N N . VAL B 1 97 ? -35.375 -3.283 -17.75 1 92.56 97 VAL B N 1
ATOM 4555 C CA . VAL B 1 97 ? -34.906 -4.66 -17.719 1 92.56 97 VAL B CA 1
ATOM 4556 C C . VAL B 1 97 ? -36.062 -5.609 -17.484 1 92.56 97 VAL B C 1
ATOM 4558 O O . VAL B 1 97 ? -36.562 -5.73 -16.344 1 92.56 97 VAL B O 1
ATOM 4561 N N . THR B 1 98 ? -36.562 -6.328 -18.5 1 90.81 98 THR B N 1
ATOM 4562 C CA . THR B 1 98 ? -37.688 -7.27 -18.422 1 90.81 98 THR B CA 1
ATOM 4563 C C . THR B 1 98 ? -37.344 -8.578 -19.125 1 90.81 98 THR B C 1
ATOM 4565 O O . THR B 1 98 ? -36.625 -8.578 -20.125 1 90.81 98 THR B O 1
ATOM 4568 N N . PRO B 1 99 ? -37.781 -9.602 -18.531 1 91.69 99 PRO B N 1
ATOM 4569 C CA . PRO B 1 99 ? -38.562 -9.867 -17.328 1 91.69 99 PRO B CA 1
ATOM 4570 C C . PRO B 1 99 ? -37.75 -9.758 -16.047 1 91.69 99 PRO B C 1
ATOM 4572 O O . PRO B 1 99 ? -36.531 -9.727 -16.094 1 91.69 99 PRO B O 1
ATOM 4575 N N . TRP B 1 100 ? -38.5 -9.602 -15.039 1 93 100 TRP B N 1
ATOM 4576 C CA . TRP B 1 100 ? -37.844 -9.57 -13.727 1 93 100 TRP B CA 1
ATOM 4577 C C . TRP B 1 100 ? -38.531 -10.547 -12.766 1 93 100 TRP B C 1
ATOM 4579 O O . TRP B 1 100 ? -39.75 -10.602 -12.695 1 93 100 TRP B O 1
ATOM 4589 N N . PRO B 1 101 ? -37.75 -11.352 -11.961 1 91.94 101 PRO B N 1
ATOM 4590 C CA . PRO B 1 101 ? -36.312 -11.469 -11.961 1 91.94 101 PRO B CA 1
ATOM 4591 C C . PRO B 1 101 ? -35.75 -12.047 -13.266 1 91.94 101 PRO B C 1
ATOM 4593 O O . PRO B 1 101 ? -36.5 -12.695 -14.016 1 91.94 101 PRO B O 1
ATOM 4596 N N . LEU B 1 102 ? -34.5 -11.891 -13.539 1 94 102 LEU B N 1
ATOM 4597 C CA . LEU B 1 102 ? -33.875 -12.32 -14.789 1 94 102 LEU B CA 1
ATOM 4598 C C . LEU B 1 102 ? -33.844 -13.844 -14.883 1 94 102 LEU B C 1
ATOM 4600 O O . LEU B 1 102 ? -33.594 -14.531 -13.891 1 94 102 LEU B O 1
ATOM 4604 N N . PRO B 1 103 ? -34.125 -14.312 -16.016 1 91.62 103 PRO B N 1
ATOM 4605 C CA . PRO B 1 103 ? -34.062 -15.766 -16.203 1 91.62 103 PRO B CA 1
ATOM 4606 C C . PRO B 1 103 ? -32.625 -16.312 -16.062 1 91.62 103 PRO B C 1
ATOM 4608 O O . PRO B 1 103 ? -32.438 -17.469 -15.703 1 91.62 103 PRO B O 1
ATOM 4611 N N . GLY B 1 104 ? -31.672 -15.484 -16.406 1 94.62 104 GLY B N 1
ATOM 4612 C CA . GLY B 1 104 ? -30.266 -15.844 -16.297 1 94.62 104 GLY B CA 1
ATOM 4613 C C . GLY B 1 104 ? -29.359 -14.656 -16.062 1 94.62 104 GLY B C 1
ATOM 4614 O O . GLY B 1 104 ? -29.625 -13.562 -16.578 1 94.62 104 GLY B O 1
ATOM 4615 N N . TRP B 1 105 ? -28.391 -14.945 -15.281 1 96.19 105 TRP B N 1
ATOM 4616 C CA . TRP B 1 105 ? -27.453 -13.883 -14.945 1 96.19 105 TRP B CA 1
ATOM 4617 C C . TRP B 1 105 ? -26.094 -14.125 -15.617 1 96.19 105 TRP B C 1
ATOM 4619 O O . TRP B 1 105 ? -25.484 -15.18 -15.43 1 96.19 105 TRP B O 1
ATOM 4629 N N . ASN B 1 106 ? -25.703 -13.203 -16.438 1 93.81 106 ASN B N 1
ATOM 4630 C CA . ASN B 1 106 ? -24.375 -13.258 -17.031 1 93.81 106 ASN B CA 1
ATOM 4631 C C . ASN B 1 106 ? -23.375 -12.398 -16.25 1 93.81 106 ASN B C 1
ATOM 4633 O O . ASN B 1 106 ? -23.734 -11.805 -15.234 1 93.81 106 ASN B O 1
ATOM 4637 N N . ARG B 1 107 ? -22.125 -12.398 -16.703 1 94 107 ARG B N 1
ATOM 4638 C CA . ARG B 1 107 ? -21.047 -11.711 -15.992 1 94 107 ARG B CA 1
ATOM 4639 C C . ARG B 1 107 ? -21.359 -10.227 -15.852 1 94 107 ARG B C 1
ATOM 4641 O O . ARG B 1 107 ? -21.172 -9.648 -14.773 1 94 107 ARG B O 1
ATOM 4648 N N . GLU B 1 108 ? -21.844 -9.586 -16.859 1 92.31 108 GLU B N 1
ATOM 4649 C CA . GLU B 1 108 ? -22.141 -8.156 -16.859 1 92.31 108 GLU B CA 1
ATOM 4650 C C . GLU B 1 108 ? -23.219 -7.816 -15.836 1 92.31 108 GLU B C 1
ATOM 4652 O O . GLU B 1 108 ? -23.047 -6.895 -15.031 1 92.31 108 GLU B O 1
ATOM 4657 N N . MET B 1 109 ? -24.266 -8.617 -15.875 1 94.62 109 MET B N 1
ATOM 4658 C CA . MET B 1 109 ? -25.375 -8.375 -14.953 1 94.62 109 MET B CA 1
ATOM 4659 C C . MET B 1 109 ? -24.953 -8.656 -13.516 1 94.62 109 MET B C 1
ATOM 4661 O O . MET B 1 109 ? -25.359 -7.938 -12.594 1 94.62 109 MET B O 1
ATOM 4665 N N . LEU B 1 110 ? -24.172 -9.695 -13.344 1 96.88 110 LEU B N 1
ATOM 4666 C CA . LEU B 1 110 ? -23.672 -10.016 -12.008 1 96.88 110 LEU B CA 1
ATOM 4667 C C . LEU B 1 110 ? -22.766 -8.914 -11.484 1 96.88 110 LEU B C 1
ATOM 4669 O O . LEU B 1 110 ? -22.766 -8.609 -10.289 1 96.88 110 LEU B O 1
ATOM 4673 N N . THR B 1 111 ? -21.969 -8.305 -12.398 1 96.56 111 THR B N 1
ATOM 4674 C CA . THR B 1 111 ? -21.078 -7.215 -12.016 1 96.56 111 THR B CA 1
ATOM 4675 C C . THR B 1 111 ? -21.891 -6 -11.555 1 96.56 111 THR B C 1
ATOM 4677 O O . THR B 1 111 ? -21.562 -5.383 -10.539 1 96.56 111 THR B O 1
ATOM 4680 N N . LEU B 1 112 ? -22.938 -5.691 -12.281 1 96.12 112 LEU B N 1
ATOM 4681 C CA . LEU B 1 112 ? -23.797 -4.582 -11.891 1 96.12 112 LEU B CA 1
ATOM 4682 C C . LEU B 1 112 ? -24.453 -4.855 -10.539 1 96.12 112 LEU B C 1
ATOM 4684 O O . LEU B 1 112 ? -24.547 -3.959 -9.695 1 96.12 112 LEU B O 1
ATOM 4688 N N . ALA B 1 113 ? -24.891 -6.098 -10.344 1 97.06 113 ALA B N 1
ATOM 4689 C CA . ALA B 1 113 ? -25.453 -6.469 -9.047 1 97.06 113 ALA B CA 1
ATOM 4690 C C . ALA B 1 113 ? -24.422 -6.312 -7.93 1 97.06 113 ALA B C 1
ATOM 4692 O O . ALA B 1 113 ? -24.75 -5.852 -6.836 1 97.06 113 ALA B O 1
ATOM 4693 N N . ALA B 1 114 ? -23.172 -6.688 -8.203 1 98.19 114 ALA B N 1
ATOM 4694 C CA . ALA B 1 114 ? -22.109 -6.57 -7.215 1 98.19 114 ALA B CA 1
ATOM 4695 C C . ALA B 1 114 ? -21.812 -5.105 -6.887 1 98.19 114 ALA B C 1
ATOM 4697 O O . ALA B 1 114 ? -21.547 -4.766 -5.73 1 98.19 114 ALA B O 1
ATOM 4698 N N . TRP B 1 115 ? -21.859 -4.289 -7.91 1 97.06 115 TRP B N 1
ATOM 4699 C CA . TRP B 1 115 ? -21.641 -2.865 -7.672 1 97.06 115 TRP B CA 1
ATOM 4700 C C . TRP B 1 115 ? -22.734 -2.299 -6.762 1 97.06 115 TRP B C 1
ATOM 4702 O O . TRP B 1 115 ? -22.469 -1.393 -5.969 1 97.06 115 TRP B O 1
ATOM 4712 N N . TYR B 1 116 ? -23.891 -2.857 -6.852 1 96.25 116 TYR B N 1
ATOM 4713 C CA . TYR B 1 116 ? -25.016 -2.408 -6.031 1 96.25 116 TYR B CA 1
ATOM 4714 C C . TYR B 1 116 ? -24.859 -2.889 -4.59 1 96.25 116 TYR B C 1
ATOM 4716 O O . TYR B 1 116 ? -25.094 -2.131 -3.648 1 96.25 116 TYR B O 1
ATOM 4724 N N . TYR B 1 117 ? -24.391 -4.113 -4.387 1 97.25 117 TYR B N 1
ATOM 4725 C CA . TYR B 1 117 ? -24.422 -4.734 -3.066 1 97.25 117 TYR B CA 1
ATOM 4726 C C . TYR B 1 117 ? -23.062 -4.629 -2.387 1 97.25 117 TYR B C 1
ATOM 4728 O O . TYR B 1 117 ? -22.938 -4.875 -1.185 1 97.25 117 TYR B O 1
ATOM 4736 N N . SER B 1 118 ? -21.984 -4.238 -3.035 1 96.25 118 SER B N 1
ATOM 4737 C CA . SER B 1 118 ? -20.625 -4.332 -2.531 1 96.25 118 SER B CA 1
ATOM 4738 C C . SER B 1 118 ? -20.391 -3.379 -1.363 1 96.25 118 SER B C 1
ATOM 4740 O O . SER B 1 118 ? -20.438 -2.158 -1.535 1 96.25 118 SER B O 1
ATOM 4742 N N . PRO B 1 119 ? -20.078 -3.973 -0.178 1 95.81 119 PRO B N 1
ATOM 4743 C CA . PRO B 1 119 ? -19.766 -3.104 0.959 1 95.81 119 PRO B CA 1
ATOM 4744 C C . PRO B 1 119 ? -18.5 -2.273 0.738 1 95.81 119 PRO B C 1
ATOM 4746 O O . PRO B 1 119 ? -18.406 -1.151 1.241 1 95.81 119 PRO B O 1
ATOM 4749 N N . ALA B 1 120 ? -17.547 -2.836 0.029 1 96.19 120 ALA B N 1
ATOM 4750 C CA . ALA B 1 120 ? -16.312 -2.098 -0.256 1 96.19 120 ALA B CA 1
ATOM 4751 C C . ALA B 1 120 ? -16.609 -0.83 -1.052 1 96.19 120 ALA B C 1
ATOM 4753 O O . ALA B 1 120 ? -15.984 0.209 -0.828 1 96.19 120 ALA B O 1
ATOM 4754 N N . LEU B 1 121 ? -17.531 -0.879 -1.986 1 96.31 121 LEU B N 1
ATOM 4755 C CA . LEU B 1 121 ? -17.906 0.292 -2.766 1 96.31 121 LEU B CA 1
ATOM 4756 C C . LEU B 1 121 ? -18.672 1.291 -1.9 1 96.31 121 LEU B C 1
ATOM 4758 O O . LEU B 1 121 ? -18.516 2.504 -2.064 1 96.31 121 LEU B O 1
ATOM 4762 N N . ASP B 1 122 ? -19.469 0.752 -0.979 1 96.06 122 ASP B N 1
ATOM 4763 C CA . ASP B 1 122 ? -20.156 1.631 -0.047 1 96.06 122 ASP B CA 1
ATOM 4764 C C . ASP B 1 122 ? -19.172 2.439 0.792 1 96.06 122 ASP B C 1
ATOM 4766 O O . ASP B 1 122 ? -19.359 3.641 0.997 1 96.06 122 ASP B O 1
ATOM 4770 N N . VAL B 1 123 ? -18.203 1.759 1.254 1 97.19 123 VAL B N 1
ATOM 4771 C CA . VAL B 1 123 ? -17.188 2.424 2.064 1 97.19 123 VAL B CA 1
ATOM 4772 C C . VAL B 1 123 ? -16.484 3.492 1.232 1 97.19 123 VAL B C 1
ATOM 4774 O O . VAL B 1 123 ? -16.281 4.613 1.7 1 97.19 123 VAL B O 1
ATOM 4777 N N . ALA B 1 124 ? -16.125 3.191 -0.029 1 97 124 ALA B N 1
ATOM 4778 C CA . ALA B 1 124 ? -15.453 4.148 -0.904 1 97 124 ALA B CA 1
ATOM 4779 C C . ALA B 1 124 ? -16.344 5.363 -1.17 1 97 124 ALA B C 1
ATOM 4781 O O . ALA B 1 124 ? -15.867 6.5 -1.173 1 97 124 ALA B O 1
ATOM 4782 N N . ARG B 1 125 ? -17.578 5.168 -1.377 1 96.94 125 ARG B N 1
ATOM 4783 C CA . ARG B 1 125 ? -18.516 6.262 -1.605 1 96.94 125 ARG B CA 1
ATOM 4784 C C . ARG B 1 125 ? -18.641 7.145 -0.369 1 96.94 125 ARG B C 1
ATOM 4786 O O . ARG B 1 125 ? -18.688 8.375 -0.479 1 96.94 125 ARG B O 1
ATOM 4793 N N . ALA B 1 126 ? -18.719 6.473 0.799 1 97.31 126 ALA B N 1
ATOM 4794 C CA . ALA B 1 126 ? -18.781 7.234 2.045 1 97.31 126 ALA B CA 1
ATOM 4795 C C . ALA B 1 126 ? -17.516 8.07 2.242 1 97.31 126 ALA B C 1
ATOM 4797 O O . ALA B 1 126 ? -17.578 9.203 2.729 1 97.31 126 ALA B O 1
ATOM 4798 N N . GLN B 1 127 ? -16.438 7.527 1.895 1 97.62 127 GLN B N 1
ATOM 4799 C CA . GLN B 1 127 ? -15.18 8.25 1.999 1 97.62 127 GLN B CA 1
ATOM 4800 C C . GLN B 1 127 ? -15.172 9.469 1.079 1 97.62 127 GLN B C 1
ATOM 4802 O O . GLN B 1 127 ? -14.633 10.523 1.437 1 97.62 127 GLN B O 1
ATOM 4807 N N . TRP B 1 128 ? -15.734 9.359 -0.113 1 97.56 128 TRP B N 1
ATOM 4808 C CA . TRP B 1 128 ? -15.867 10.508 -1.005 1 97.56 128 TRP B CA 1
ATOM 4809 C C . TRP B 1 128 ? -16.781 11.57 -0.394 1 97.56 128 TRP B C 1
ATOM 4811 O O . TRP B 1 128 ? -16.484 12.766 -0.478 1 97.56 128 TRP B O 1
ATOM 4821 N N . GLY B 1 129 ? -17.859 11.078 0.261 1 97.44 129 GLY B N 1
ATOM 4822 C CA . GLY B 1 129 ? -18.703 12.008 0.986 1 97.44 129 GLY B CA 1
ATOM 4823 C C . GLY B 1 129 ? -17.953 12.781 2.061 1 97.44 129 GLY B C 1
ATOM 4824 O O . GLY B 1 129 ? -18.141 13.992 2.209 1 97.44 129 GLY B O 1
ATOM 4825 N N . THR B 1 130 ? -17.125 12.102 2.744 1 97.88 130 THR B N 1
ATOM 4826 C CA . THR B 1 130 ? -16.312 12.734 3.775 1 97.88 130 THR B CA 1
ATOM 4827 C C . THR B 1 130 ? -15.375 13.773 3.164 1 97.88 130 THR B C 1
ATOM 4829 O O . THR B 1 130 ? -15.25 14.883 3.684 1 97.88 130 THR B O 1
ATOM 4832 N N . ALA B 1 131 ? -14.734 13.461 2.068 1 97.62 131 ALA B N 1
ATOM 4833 C CA . ALA B 1 131 ? -13.805 14.375 1.405 1 97.62 131 ALA B CA 1
ATOM 4834 C C . ALA B 1 131 ? -14.539 15.594 0.85 1 97.62 131 ALA B C 1
ATOM 4836 O O . ALA B 1 131 ? -14.016 16.703 0.865 1 97.62 131 ALA B O 1
ATOM 4837 N N . ARG B 1 132 ? -15.734 15.422 0.369 1 97.19 132 ARG B N 1
ATOM 4838 C CA . ARG B 1 132 ? -16.547 16.531 -0.138 1 97.19 132 ARG B CA 1
ATOM 4839 C C . ARG B 1 132 ? -16.938 17.484 0.985 1 97.19 132 ARG B C 1
ATOM 4841 O O . ARG B 1 132 ? -16.906 18.703 0.806 1 97.19 132 ARG B O 1
ATOM 4848 N N . ALA B 1 133 ? -17.266 16.875 2.129 1 97.5 133 ALA B N 1
ATOM 4849 C CA . ALA B 1 133 ? -17.625 17.703 3.281 1 97.5 133 ALA B CA 1
ATOM 4850 C C . ALA B 1 133 ? -16.422 18.516 3.748 1 97.5 133 ALA B C 1
ATOM 4852 O O . ALA B 1 133 ? -16.594 19.625 4.277 1 97.5 133 ALA B O 1
ATOM 4853 N N . ALA B 1 134 ? -15.273 18.078 3.504 1 97.56 134 ALA B N 1
ATOM 4854 C CA . ALA B 1 134 ? -14.055 18.781 3.898 1 97.56 134 ALA B CA 1
ATOM 4855 C C . ALA B 1 134 ? -13.883 20.062 3.096 1 97.56 134 ALA B C 1
ATOM 4857 O O . ALA B 1 134 ? -13.234 21 3.553 1 97.56 134 ALA B O 1
ATOM 4858 N N . ILE B 1 135 ? -14.453 20.156 1.891 1 97.75 135 ILE B N 1
ATOM 4859 C CA . ILE B 1 135 ? -14.391 21.359 1.08 1 97.75 135 ILE B CA 1
ATOM 4860 C C . ILE B 1 135 ? -15.141 22.5 1.782 1 97.75 135 ILE B C 1
ATOM 4862 O O . ILE B 1 135 ? -14.688 23.641 1.777 1 97.75 135 ILE B O 1
ATOM 4866 N N . ASP B 1 136 ? -16.234 22.125 2.453 1 96.44 136 ASP B N 1
ATOM 4867 C CA . ASP B 1 136 ? -17 23.125 3.207 1 96.44 136 ASP B CA 1
ATOM 4868 C C . ASP B 1 136 ? -16.188 23.656 4.383 1 96.44 136 ASP B C 1
ATOM 4870 O O . ASP B 1 136 ? -16.219 24.859 4.66 1 96.44 136 ASP B O 1
ATOM 4874 N N . VAL B 1 137 ? -15.547 22.766 4.969 1 96.19 137 VAL B N 1
ATOM 4875 C CA . VAL B 1 137 ? -14.695 23.172 6.086 1 96.19 137 VAL B CA 1
ATOM 4876 C C . VAL B 1 137 ? -13.594 24.094 5.582 1 96.19 137 VAL B C 1
ATOM 4878 O O . VAL B 1 137 ? -13.312 25.125 6.195 1 96.19 137 VAL B O 1
ATOM 4881 N N . ALA B 1 138 ? -13.008 23.75 4.441 1 96.62 138 ALA B N 1
ATOM 4882 C CA . ALA B 1 138 ? -11.922 24.547 3.855 1 96.62 138 ALA B CA 1
ATOM 4883 C C . ALA B 1 138 ? -12.414 25.922 3.441 1 96.62 138 ALA B C 1
ATOM 4885 O O . ALA B 1 138 ? -11.648 26.891 3.455 1 96.62 138 ALA B O 1
ATOM 4886 N N . GLY B 1 139 ? -13.688 26.047 3.141 1 96.06 139 GLY B N 1
ATOM 4887 C CA . GLY B 1 139 ? -14.234 27.312 2.65 1 96.06 139 GLY B CA 1
ATOM 4888 C C . GLY B 1 139 ? -14.789 28.188 3.752 1 96.06 139 GLY B C 1
ATOM 4889 O O . GLY B 1 139 ? -15.227 29.312 3.494 1 96.06 139 GLY B O 1
ATOM 4890 N N . ALA B 1 140 ? -14.602 27.797 5.004 1 95.12 140 ALA B N 1
ATOM 4891 C CA . ALA B 1 140 ? -15.195 28.531 6.117 1 95.12 140 ALA B CA 1
ATOM 4892 C C . ALA B 1 140 ? -14.469 29.859 6.336 1 95.12 140 ALA B C 1
ATOM 4894 O O . ALA B 1 140 ? -13.242 29.938 6.23 1 95.12 140 ALA B O 1
ATOM 4895 N N . ILE B 1 141 ? -15.211 30.891 6.578 1 94.75 141 ILE B N 1
ATOM 4896 C CA . ILE B 1 141 ? -14.68 32.219 6.902 1 94.75 141 ILE B CA 1
ATOM 4897 C C . ILE B 1 141 ? -14.641 32.406 8.414 1 94.75 141 ILE B C 1
ATOM 4899 O O . ILE B 1 141 ? -15.602 32.094 9.117 1 94.75 141 ILE B O 1
ATOM 4903 N N . PRO B 1 142 ? -13.547 32.844 8.938 1 93.88 142 PRO B N 1
ATOM 4904 C CA . PRO B 1 142 ? -13.461 33.031 10.383 1 93.88 142 PRO B CA 1
ATOM 4905 C C . PRO B 1 142 ? -14.492 34.031 10.922 1 93.88 142 PRO B C 1
ATOM 4907 O O . PRO B 1 142 ? -14.789 35 10.258 1 93.88 142 PRO B O 1
ATOM 4910 N N . ASN B 1 143 ? -15.031 33.75 12.117 1 93 143 ASN B N 1
ATOM 4911 C CA . ASN B 1 143 ? -16.031 34.625 12.766 1 93 143 ASN B CA 1
ATOM 4912 C C . ASN B 1 143 ? -15.367 35.75 13.523 1 93 143 ASN B C 1
ATOM 4914 O O . ASN B 1 143 ? -14.25 35.625 14.023 1 93 143 ASN B O 1
ATOM 4918 N N . PRO B 1 144 ? -16.016 36.969 13.594 1 92.5 144 PRO B N 1
ATOM 4919 C CA . PRO B 1 144 ? -15.539 38.031 14.461 1 92.5 144 PRO B CA 1
ATOM 4920 C C . PRO B 1 144 ? -15.711 37.719 15.945 1 92.5 144 PRO B C 1
ATOM 4922 O O . PRO B 1 144 ? -16.469 36.812 16.297 1 92.5 144 PRO B O 1
ATOM 4925 N N . VAL B 1 145 ? -14.969 38.438 16.75 1 93.06 145 VAL B N 1
ATOM 4926 C CA . VAL B 1 145 ? -15.062 38.312 18.203 1 93.06 145 VAL B CA 1
ATOM 4927 C C . VAL B 1 145 ? -15.562 39.594 18.812 1 93.06 145 VAL B C 1
ATOM 4929 O O . VAL B 1 145 ? -15.039 40.688 18.516 1 93.06 145 VAL B O 1
ATOM 4932 N N . LEU B 1 146 ? -16.625 39.469 19.672 1 91.88 146 LEU B N 1
ATOM 4933 C CA . LEU B 1 146 ? -17.203 40.625 20.344 1 91.88 146 LEU B CA 1
ATOM 4934 C C . LEU B 1 146 ? -16.688 40.719 21.781 1 91.88 146 LEU B C 1
ATOM 4936 O O . LEU B 1 146 ? -16.625 39.719 22.5 1 91.88 146 LEU B O 1
ATOM 4940 N N . GLN B 1 147 ? -16.203 42 22.047 1 90.31 147 GLN B N 1
ATOM 4941 C CA . GLN B 1 147 ? -15.812 42.312 23.422 1 90.31 147 GLN B CA 1
ATOM 4942 C C . GLN B 1 147 ? -16.688 43.406 24.016 1 90.31 147 GLN B C 1
ATOM 4944 O O . GLN B 1 147 ? -16.984 44.406 23.359 1 90.31 147 GLN B O 1
ATOM 4949 N N . LEU B 1 148 ? -17.172 43.094 25.266 1 91.31 148 LEU B N 1
ATOM 4950 C CA . LEU B 1 148 ? -17.984 44.031 26 1 91.31 148 LEU B CA 1
ATOM 4951 C C . LEU B 1 148 ? -17.344 44.406 27.344 1 91.31 148 LEU B C 1
ATOM 4953 O O . LEU B 1 148 ? -17.766 43.906 28.391 1 91.31 148 LEU B O 1
ATOM 4957 N N . PRO B 1 149 ? -16.438 45.406 27.219 1 87.69 149 PRO B N 1
ATOM 4958 C CA . PRO B 1 149 ? -15.766 45.781 28.469 1 87.69 149 PRO B CA 1
ATOM 4959 C C . PRO B 1 149 ? -16.656 46.594 29.391 1 87.69 149 PRO B C 1
ATOM 4961 O O . PRO B 1 149 ? -17.516 47.344 28.922 1 87.69 149 PRO B O 1
ATOM 4964 N N . PHE B 1 150 ? -16.516 46.438 30.641 1 88.5 150 PHE B N 1
ATOM 4965 C CA . PHE B 1 150 ? -17.172 47.219 31.672 1 88.5 150 PHE B CA 1
ATOM 4966 C C . PHE B 1 150 ? -16.234 47.469 32.844 1 88.5 150 PHE B C 1
ATOM 4968 O O . PHE B 1 150 ? -15.578 46.531 33.312 1 88.5 150 PHE B O 1
ATOM 4975 N N . GLN B 1 151 ? -16.141 48.844 33.156 1 90.44 151 GLN B N 1
ATOM 4976 C CA . GLN B 1 151 ? -15.32 49.219 34.312 1 90.44 151 GLN B CA 1
ATOM 4977 C C . GLN B 1 151 ? -15.984 50.344 35.125 1 90.44 151 GLN B C 1
ATOM 4979 O O . GLN B 1 151 ? -16.641 51.219 34.562 1 90.44 151 GLN B O 1
ATOM 4984 N N . TRP B 1 152 ? -15.805 50.281 36.375 1 89.81 152 TRP B N 1
ATOM 4985 C CA . TRP B 1 152 ? -16.266 51.312 37.281 1 89.81 152 TRP B CA 1
ATOM 4986 C C . TRP B 1 152 ? -15.086 52.094 37.844 1 89.81 152 TRP B C 1
ATOM 4988 O O . TRP B 1 152 ? -14.055 51.531 38.219 1 89.81 152 TRP B O 1
ATOM 4998 N N . ALA B 1 153 ? -15.211 53.5 37.781 1 89.19 153 ALA B N 1
ATOM 4999 C CA . ALA B 1 153 ? -14.102 54.344 38.219 1 89.19 153 ALA B CA 1
ATOM 5000 C C . ALA B 1 153 ? -14.453 55.094 39.469 1 89.19 153 ALA B C 1
ATOM 5002 O O . ALA B 1 153 ? -15.539 55.688 39.594 1 89.19 153 ALA B O 1
ATOM 5003 N N . THR B 1 154 ? -13.516 55.031 40.5 1 89.56 154 THR B N 1
ATOM 5004 C CA . THR B 1 154 ? -13.594 55.844 41.719 1 89.56 154 THR B CA 1
ATOM 5005 C C . THR B 1 154 ? -12.227 56.406 42.094 1 89.56 154 THR B C 1
ATOM 5007 O O . THR B 1 154 ? -11.273 55.656 42.281 1 89.56 154 THR B O 1
ATOM 5010 N N . PRO B 1 155 ? -12.094 57.906 42.344 1 86.75 155 PRO B N 1
ATOM 5011 C CA . PRO B 1 155 ? -13.117 58.906 42.062 1 86.75 155 PRO B CA 1
ATOM 5012 C C . PRO B 1 155 ? -13.43 59.062 40.594 1 86.75 155 PRO B C 1
ATOM 5014 O O . PRO B 1 155 ? -12.68 58.562 39.75 1 86.75 155 PRO B O 1
ATOM 5017 N N . ASN B 1 156 ? -14.555 59.719 40.188 1 85.06 156 ASN B N 1
ATOM 5018 C CA . ASN B 1 156 ? -14.945 59.938 38.781 1 85.06 156 ASN B CA 1
ATOM 5019 C C . ASN B 1 156 ? -14.023 60.938 38.094 1 85.06 156 ASN B C 1
ATOM 5021 O O . ASN B 1 156 ? -14.023 62.125 38.406 1 85.06 156 ASN B O 1
ATOM 5025 N N . PRO B 1 157 ? -13.266 60.438 37.125 1 79.12 157 PRO B N 1
ATOM 5026 C CA . PRO B 1 157 ? -12.305 61.344 36.5 1 79.12 157 PRO B CA 1
ATOM 5027 C C . PRO B 1 157 ? -12.922 62.219 35.406 1 79.12 157 PRO B C 1
ATOM 5029 O O . PRO B 1 157 ? -12.297 63.156 34.938 1 79.12 157 PRO B O 1
ATOM 5032 N N . GLY B 1 158 ? -14.18 61.844 35.031 1 81.12 158 GLY B N 1
ATOM 5033 C CA . GLY B 1 158 ? -14.742 62.531 33.875 1 81.12 158 GLY B CA 1
ATOM 5034 C C . GLY B 1 158 ? -16.031 63.281 34.188 1 81.12 158 GLY B C 1
ATOM 5035 O O . GLY B 1 158 ? -16.484 63.281 35.344 1 81.12 158 GLY B O 1
ATOM 5036 N N . PRO B 1 159 ? -16.516 63.969 33.156 1 81.75 159 PRO B N 1
ATOM 5037 C CA . PRO B 1 159 ? -17.672 64.812 33.312 1 81.75 159 PRO B CA 1
ATOM 5038 C C . PRO B 1 159 ? -18.984 64.062 33.375 1 81.75 159 PRO B C 1
ATOM 5040 O O . PRO B 1 159 ? -20.031 64.625 33.719 1 81.75 159 PRO B O 1
ATOM 5043 N N . GLY B 1 160 ? -18.922 62.75 33.125 1 87 160 GLY B N 1
ATOM 5044 C CA . GLY B 1 160 ? -20.156 61.969 33.062 1 87 160 GLY B CA 1
ATOM 5045 C C . GLY B 1 160 ? -20.25 60.938 34.156 1 87 160 GLY B C 1
ATOM 5046 O O . GLY B 1 160 ? -19.703 61.094 35.25 1 87 160 GLY B O 1
ATOM 5047 N N . ALA B 1 161 ? -21.062 59.844 33.844 1 89.38 161 ALA B N 1
ATOM 5048 C CA . ALA B 1 161 ? -21.234 58.75 34.812 1 89.38 161 ALA B CA 1
ATOM 5049 C C . ALA B 1 161 ? -19.906 58.031 35.094 1 89.38 161 ALA B C 1
ATOM 5051 O O . ALA B 1 161 ? -19.078 57.906 34.188 1 89.38 161 ALA B O 1
ATOM 5052 N N . PRO B 1 162 ? -19.703 57.594 36.25 1 91.12 162 PRO B N 1
ATOM 5053 C CA . PRO B 1 162 ? -18.406 57.094 36.688 1 91.12 162 PRO B CA 1
ATOM 5054 C C . PRO B 1 162 ? -18.125 55.656 36.188 1 91.12 162 PRO B C 1
ATOM 5056 O O . PRO B 1 162 ? -17.656 54.812 36.938 1 91.12 162 PRO B O 1
ATOM 5059 N N . PHE B 1 163 ? -18.578 55.375 34.938 1 89.94 163 PHE B N 1
ATOM 5060 C CA . PHE B 1 163 ? -18.281 54.062 34.406 1 89.94 163 PHE B CA 1
ATOM 5061 C C . PHE B 1 163 ? -17.781 54.156 32.969 1 89.94 163 PHE B C 1
ATOM 5063 O O . PHE B 1 163 ? -17.984 55.156 32.281 1 89.94 163 PHE B O 1
ATOM 5070 N N . THR B 1 164 ? -16.984 53.125 32.625 1 90.81 164 THR B N 1
ATOM 5071 C CA . THR B 1 164 ? -16.5 52.938 31.25 1 90.81 164 THR B CA 1
ATOM 5072 C C . THR B 1 164 ? -17.094 51.688 30.641 1 90.81 164 THR B C 1
ATOM 5074 O O . THR B 1 164 ? -17.125 50.625 31.281 1 90.81 164 THR B O 1
ATOM 5077 N N . THR B 1 165 ? -17.75 51.812 29.469 1 89.06 165 THR B N 1
ATOM 5078 C CA . THR B 1 165 ? -18.328 50.688 28.75 1 89.06 165 THR B CA 1
ATOM 5079 C C . THR B 1 165 ? -18.188 50.875 27.25 1 89.06 165 THR B C 1
ATOM 5081 O O . THR B 1 165 ? -17.734 51.906 26.797 1 89.06 165 THR B O 1
ATOM 5084 N N . GLY B 1 166 ? -18.391 49.812 26.641 1 89.56 166 GLY B N 1
ATOM 5085 C CA . GLY B 1 166 ? -18.266 49.906 25.188 1 89.56 166 GLY B CA 1
ATOM 5086 C C . GLY B 1 166 ? -18.422 48.594 24.484 1 89.56 166 GLY B C 1
ATOM 5087 O O . GLY B 1 166 ? -18.953 47.625 25.062 1 89.56 166 GLY B O 1
ATOM 5088 N N . LEU B 1 167 ? -18.281 48.594 23.203 1 91.38 167 LEU B N 1
ATOM 5089 C CA . LEU B 1 167 ? -18.25 47.438 22.328 1 91.38 167 LEU B CA 1
ATOM 5090 C C . LEU B 1 167 ? -17.047 47.469 21.406 1 91.38 167 LEU B C 1
ATOM 5092 O O . LEU B 1 167 ? -16.688 48.531 20.875 1 91.38 167 LEU B O 1
ATOM 5096 N N . ALA B 1 168 ? -16.328 46.438 21.422 1 90.06 168 ALA B N 1
ATOM 5097 C CA . ALA B 1 168 ? -15.188 46.25 20.516 1 90.06 168 ALA B CA 1
ATOM 5098 C C . ALA B 1 168 ? -15.312 44.969 19.703 1 90.06 168 ALA B C 1
ATOM 5100 O O . ALA B 1 168 ? -15.672 43.938 20.25 1 90.06 168 ALA B O 1
ATOM 5101 N N . LEU B 1 169 ? -15.031 45.062 18.359 1 91.06 169 LEU B N 1
ATOM 5102 C CA . LEU B 1 169 ? -15.07 43.938 17.469 1 91.06 169 LEU B CA 1
ATOM 5103 C C . LEU B 1 169 ? -13.672 43.594 16.953 1 91.06 169 LEU B C 1
ATOM 5105 O O . LEU B 1 169 ? -12.883 44.5 16.656 1 91.06 169 LEU B O 1
ATOM 5109 N N . ASP B 1 170 ? -13.359 42.344 16.938 1 92.5 170 ASP B N 1
ATOM 5110 C CA . ASP B 1 170 ? -12.18 41.812 16.25 1 92.5 170 ASP B CA 1
ATOM 5111 C C . ASP B 1 170 ? -12.578 41.031 15.008 1 92.5 170 ASP B C 1
ATOM 5113 O O . ASP B 1 170 ? -13.062 39.906 15.109 1 92.5 170 ASP B O 1
ATOM 5117 N N . ILE B 1 171 ? -12.352 41.594 13.844 1 93.44 171 ILE B N 1
ATOM 5118 C CA . ILE B 1 171 ? -12.734 40.969 12.578 1 93.44 171 ILE B CA 1
ATOM 5119 C C . ILE B 1 171 ? -11.484 40.469 11.852 1 93.44 171 ILE B C 1
ATOM 5121 O O . ILE B 1 171 ? -10.75 41.25 11.266 1 93.44 171 ILE B O 1
ATOM 5125 N N . PRO B 1 172 ? -11.391 39.156 11.852 1 94.38 172 PRO B N 1
ATOM 5126 C CA . PRO B 1 172 ? -10.25 38.594 11.125 1 94.38 172 PRO B CA 1
ATOM 5127 C C . PRO B 1 172 ? -10.43 38.656 9.609 1 94.38 172 PRO B C 1
ATOM 5129 O O . PRO B 1 172 ? -11.5 38.281 9.094 1 94.38 172 PRO B O 1
ATOM 5132 N N . ILE B 1 173 ? -9.43 39.156 8.867 1 94.19 173 ILE B N 1
ATOM 5133 C CA . ILE B 1 173 ? -9.391 39.156 7.41 1 94.19 173 ILE B CA 1
ATOM 5134 C C . ILE B 1 173 ? -8.234 38.312 6.91 1 94.19 173 ILE B C 1
ATOM 5136 O O . ILE B 1 173 ? -7.066 38.625 7.16 1 94.19 173 ILE B O 1
ATOM 5140 N N . GLU B 1 174 ? -8.547 37.281 6.273 1 94 174 GLU B N 1
ATOM 5141 C CA . GLU B 1 174 ? -7.527 36.438 5.672 1 94 174 GLU B CA 1
ATOM 5142 C C . GLU B 1 174 ? -6.957 37.062 4.406 1 94 174 GLU B C 1
ATOM 5144 O O . GLU B 1 174 ? -7.703 37.531 3.555 1 94 174 GLU B O 1
ATOM 5149 N N . THR B 1 175 ? -5.676 37.094 4.297 1 93.38 175 THR B N 1
ATOM 5150 C CA . THR B 1 175 ? -5.02 37.719 3.166 1 93.38 175 THR B CA 1
ATOM 5151 C C . THR B 1 175 ? -4.387 36.688 2.242 1 93.38 175 THR B C 1
ATOM 5153 O O . THR B 1 175 ? -4.441 35.5 2.52 1 93.38 175 THR B O 1
ATOM 5156 N N . ALA B 1 176 ? -3.928 37.062 1.07 1 94.44 176 ALA B N 1
ATOM 5157 C CA . ALA B 1 176 ? -3.053 36.344 0.155 1 94.44 176 ALA B CA 1
ATOM 5158 C C . ALA B 1 176 ? -3.77 35.125 -0.451 1 94.44 176 ALA B C 1
ATOM 5160 O O . ALA B 1 176 ? -3.135 34.125 -0.787 1 94.44 176 ALA B O 1
ATOM 5161 N N . GLY B 1 177 ? -5.105 35.062 -0.455 1 95.31 177 GLY B N 1
ATOM 5162 C CA . GLY B 1 177 ? -5.859 34.031 -1.145 1 95.31 177 GLY B CA 1
ATOM 5163 C C . GLY B 1 177 ? -5.828 32.688 -0.432 1 95.31 177 GLY B C 1
ATOM 5164 O O . GLY B 1 177 ? -6.047 31.641 -1.05 1 95.31 177 GLY B O 1
ATOM 5165 N N . LYS B 1 178 ? -5.531 32.594 0.84 1 96.69 178 LYS B N 1
ATOM 5166 C CA . LYS B 1 178 ? -5.375 31.375 1.62 1 96.69 178 LYS B CA 1
ATOM 5167 C C . LYS B 1 178 ? -6.629 30.5 1.534 1 96.69 178 LYS B C 1
ATOM 5169 O O . LYS B 1 178 ? -6.531 29.281 1.37 1 96.69 178 LYS B O 1
ATOM 5174 N N . ARG B 1 179 ? -7.797 31.141 1.586 1 96.81 179 ARG B N 1
ATOM 5175 C CA . ARG B 1 179 ? -9.047 30.391 1.512 1 96.81 179 ARG B CA 1
ATOM 5176 C C . ARG B 1 179 ? -9.164 29.641 0.189 1 96.81 179 ARG B C 1
ATOM 5178 O O . ARG B 1 179 ? -9.547 28.469 0.165 1 96.81 179 ARG B O 1
ATOM 5185 N N . GLY B 1 180 ? -8.859 30.359 -0.928 1 97.5 180 GLY B N 1
ATOM 5186 C CA . GLY B 1 180 ? -8.906 29.719 -2.232 1 97.5 180 GLY B CA 1
ATOM 5187 C C . GLY B 1 180 ? -7.988 28.516 -2.334 1 97.5 180 GLY B C 1
ATOM 5188 O O . GLY B 1 180 ? -8.383 27.469 -2.855 1 97.5 180 GLY B O 1
ATOM 5189 N N . TYR B 1 181 ? -6.754 28.625 -1.817 1 97.38 181 TYR B N 1
ATOM 5190 C CA . TYR B 1 181 ? -5.805 27.516 -1.863 1 97.38 181 TYR B CA 1
ATOM 5191 C C . TYR B 1 181 ? -6.27 26.359 -0.991 1 97.38 181 TYR B C 1
ATOM 5193 O O . TYR B 1 181 ? -6.07 25.188 -1.336 1 97.38 181 TYR B O 1
ATOM 5201 N N . ARG B 1 182 ? -6.875 26.641 0.178 1 97.5 182 ARG B N 1
ATOM 5202 C CA . ARG B 1 182 ? -7.422 25.609 1.044 1 97.5 182 ARG B CA 1
ATOM 5203 C C . ARG B 1 182 ? -8.523 24.828 0.337 1 97.5 182 ARG B C 1
ATOM 5205 O O . ARG B 1 182 ? -8.57 23.594 0.412 1 97.5 182 ARG B O 1
ATOM 5212 N N . ILE B 1 183 ? -9.398 25.594 -0.332 1 98.19 183 ILE B N 1
ATOM 5213 C CA . ILE B 1 183 ? -10.492 24.984 -1.067 1 98.19 183 ILE B CA 1
ATOM 5214 C C . ILE B 1 183 ? -9.938 24.125 -2.205 1 98.19 183 ILE B C 1
ATOM 5216 O O . ILE B 1 183 ? -10.398 23.016 -2.439 1 98.19 183 ILE B O 1
ATOM 5220 N N . ASP B 1 184 ? -8.945 24.672 -2.857 1 97.81 184 ASP B N 1
ATOM 5221 C CA . ASP B 1 184 ? -8.328 23.938 -3.953 1 97.81 184 ASP B CA 1
ATOM 5222 C C . ASP B 1 184 ? -7.738 22.609 -3.457 1 97.81 184 ASP B C 1
ATOM 5224 O O . ASP B 1 184 ? -7.93 21.578 -4.086 1 97.81 184 ASP B O 1
ATOM 5228 N N . GLN B 1 185 ? -7.008 22.641 -2.354 1 97.94 185 GLN B N 1
ATOM 5229 C CA . GLN B 1 185 ? -6.422 21.438 -1.78 1 97.94 185 GLN B CA 1
ATOM 5230 C C . GLN B 1 185 ? -7.5 20.406 -1.445 1 97.94 185 GLN B C 1
ATOM 5232 O O . GLN B 1 185 ? -7.383 19.234 -1.814 1 97.94 185 GLN B O 1
ATOM 5237 N N . ALA B 1 186 ? -8.523 20.875 -0.784 1 98.38 186 ALA B N 1
ATOM 5238 C CA . ALA B 1 186 ? -9.609 19.969 -0.399 1 98.38 186 ALA B CA 1
ATOM 5239 C C . ALA B 1 186 ? -10.312 19.406 -1.628 1 98.38 186 ALA B C 1
ATOM 5241 O O . ALA B 1 186 ? -10.711 18.234 -1.64 1 98.38 186 ALA B O 1
ATOM 5242 N N . SER B 1 187 ? -10.508 20.281 -2.633 1 98.44 187 SER B N 1
ATOM 5243 C CA . SER B 1 187 ? -11.156 19.844 -3.863 1 98.44 187 SER B CA 1
ATOM 5244 C C . SER B 1 187 ? -10.352 18.75 -4.559 1 98.44 187 SER B C 1
ATOM 5246 O O . SER B 1 187 ? -10.922 17.781 -5.062 1 98.44 187 SER B O 1
ATOM 5248 N N . ARG B 1 188 ? -9.047 18.922 -4.578 1 98.19 188 ARG B N 1
ATOM 5249 C CA . ARG B 1 188 ? -8.188 17.922 -5.195 1 98.19 188 ARG B CA 1
ATOM 5250 C C . ARG B 1 188 ? -8.234 16.609 -4.418 1 98.19 188 ARG B C 1
ATOM 5252 O O . ARG B 1 188 ? -8.234 15.523 -5.012 1 98.19 188 ARG B O 1
ATOM 5259 N N . LEU B 1 189 ? -8.281 16.688 -3.121 1 98 189 LEU B N 1
ATOM 5260 C CA . LEU B 1 189 ? -8.391 15.492 -2.297 1 98 189 LEU B CA 1
ATOM 5261 C C . LEU B 1 189 ? -9.734 14.797 -2.514 1 98 189 LEU B C 1
ATOM 5263 O O . LEU B 1 189 ? -9.82 13.57 -2.49 1 98 189 LEU B O 1
ATOM 5267 N N . SER B 1 190 ? -10.797 15.602 -2.711 1 98.06 190 SER B N 1
ATOM 5268 C CA . SER B 1 190 ? -12.109 15.039 -3.035 1 98.06 190 SER B CA 1
ATOM 5269 C C . SER B 1 190 ? -12.078 14.305 -4.371 1 98.06 190 SER B C 1
ATOM 5271 O O . SER B 1 190 ? -12.68 13.242 -4.512 1 98.06 190 SER B O 1
ATOM 5273 N N . GLU B 1 191 ? -11.391 14.867 -5.328 1 97.25 191 GLU B N 1
ATOM 5274 C CA . GLU B 1 191 ? -11.242 14.219 -6.625 1 97.25 191 GLU B CA 1
ATOM 5275 C C . GLU B 1 191 ? -10.516 12.883 -6.496 1 97.25 191 GLU B C 1
ATOM 5277 O O . GLU B 1 191 ? -10.891 11.898 -7.129 1 97.25 191 GLU B O 1
ATOM 5282 N N . ALA B 1 192 ? -9.43 12.836 -5.688 1 97.31 192 ALA B N 1
ATOM 5283 C CA . ALA B 1 192 ? -8.711 11.594 -5.434 1 97.31 192 ALA B CA 1
ATOM 5284 C C . ALA B 1 192 ? -9.641 10.531 -4.84 1 97.31 192 ALA B C 1
ATOM 5286 O O . ALA B 1 192 ? -9.594 9.367 -5.234 1 97.31 192 ALA B O 1
ATOM 5287 N N . ALA B 1 193 ? -10.461 10.969 -3.934 1 97.44 193 ALA B N 1
ATOM 5288 C CA . ALA B 1 193 ? -11.398 10.047 -3.309 1 97.44 193 ALA B CA 1
ATOM 5289 C C . ALA B 1 193 ? -12.43 9.539 -4.316 1 97.44 193 ALA B C 1
ATOM 5291 O O . ALA B 1 193 ? -12.836 8.375 -4.27 1 97.44 193 ALA B O 1
ATOM 5292 N N . ARG B 1 194 ? -12.922 10.414 -5.184 1 97.25 194 ARG B N 1
ATOM 5293 C CA . ARG B 1 194 ? -13.844 10.008 -6.238 1 97.25 194 ARG B CA 1
ATOM 5294 C C . ARG B 1 194 ? -13.227 8.945 -7.133 1 97.25 194 ARG B C 1
ATOM 5296 O O . ARG B 1 194 ? -13.867 7.945 -7.457 1 97.25 194 ARG B O 1
ATOM 5303 N N . LEU B 1 195 ? -11.992 9.156 -7.523 1 96.38 195 LEU B N 1
ATOM 5304 C CA . LEU B 1 195 ? -11.281 8.219 -8.391 1 96.38 195 LEU B CA 1
ATOM 5305 C C . LEU B 1 195 ? -11.062 6.883 -7.688 1 96.38 195 LEU B C 1
ATOM 5307 O O . LEU B 1 195 ? -11.039 5.836 -8.336 1 96.38 195 LEU B O 1
ATOM 5311 N N . ALA B 1 196 ? -10.938 6.906 -6.375 1 96.94 196 ALA B N 1
ATOM 5312 C CA . ALA B 1 196 ? -10.789 5.68 -5.594 1 96.94 196 ALA B CA 1
ATOM 5313 C C . ALA B 1 196 ? -12.023 4.789 -5.727 1 96.94 196 ALA B C 1
ATOM 5315 O O . ALA B 1 196 ? -11.922 3.564 -5.645 1 96.94 196 ALA B O 1
ATOM 5316 N N . ILE B 1 197 ? -13.195 5.418 -5.98 1 96.62 197 ILE B N 1
ATOM 5317 C CA . ILE B 1 197 ? -14.406 4.645 -6.215 1 96.62 197 ILE B CA 1
ATOM 5318 C C . ILE B 1 197 ? -14.242 3.803 -7.477 1 96.62 197 ILE B C 1
ATOM 5320 O O . ILE B 1 197 ? -14.594 2.621 -7.492 1 96.62 197 ILE B O 1
ATOM 5324 N N . GLY B 1 198 ? -13.727 4.418 -8.508 1 95.31 198 GLY B N 1
ATOM 5325 C CA . GLY B 1 198 ? -13.477 3.686 -9.734 1 95.31 198 GLY B CA 1
ATOM 5326 C C . GLY B 1 198 ? -12.531 2.514 -9.555 1 95.31 198 GLY B C 1
ATOM 5327 O O . GLY B 1 198 ? -12.75 1.438 -10.109 1 95.31 198 GLY B O 1
ATOM 5328 N N . ASN B 1 199 ? -11.523 2.709 -8.797 1 95.5 199 ASN B N 1
ATOM 5329 C CA . ASN B 1 199 ? -10.578 1.637 -8.5 1 95.5 199 ASN B CA 1
ATOM 5330 C C . ASN B 1 199 ? -11.25 0.486 -7.758 1 95.5 199 ASN B C 1
ATOM 5332 O O . ASN B 1 199 ? -11.008 -0.683 -8.062 1 95.5 199 ASN B O 1
ATOM 5336 N N . GLN B 1 200 ? -12.023 0.867 -6.82 1 96.38 200 GLN B N 1
ATOM 5337 C CA . GLN B 1 200 ? -12.734 -0.159 -6.062 1 96.38 200 GLN B CA 1
ATOM 5338 C C . GLN B 1 200 ? -13.742 -0.895 -6.941 1 96.38 200 GLN B C 1
ATOM 5340 O O . GLN B 1 200 ? -13.914 -2.107 -6.809 1 96.38 200 GLN B O 1
ATOM 5345 N N . ALA B 1 201 ? -14.422 -0.166 -7.77 1 96.5 201 ALA B N 1
ATOM 5346 C CA . ALA B 1 201 ? -15.367 -0.778 -8.703 1 96.5 201 ALA B CA 1
ATOM 5347 C C . ALA B 1 201 ? -14.672 -1.804 -9.594 1 96.5 201 ALA B C 1
ATOM 5349 O O . ALA B 1 201 ? -15.211 -2.885 -9.844 1 96.5 201 ALA B O 1
ATOM 5350 N N . TRP B 1 202 ? -13.531 -1.491 -10.023 1 96.25 202 TRP B N 1
ATOM 5351 C CA . TRP B 1 202 ? -12.773 -2.426 -10.852 1 96.25 202 TRP B CA 1
ATOM 5352 C C . TRP B 1 202 ? -12.406 -3.68 -10.062 1 96.25 202 TRP B C 1
ATOM 5354 O O . TRP B 1 202 ? -12.516 -4.797 -10.578 1 96.25 202 TRP B O 1
ATOM 5364 N N . LYS B 1 203 ? -11.969 -3.459 -8.867 1 96.81 203 LYS B N 1
ATOM 5365 C CA . LYS B 1 203 ? -11.617 -4.605 -8.031 1 96.81 203 LYS B CA 1
ATOM 5366 C C . LYS B 1 203 ? -12.812 -5.535 -7.84 1 96.81 203 LYS B C 1
ATOM 5368 O O . LYS B 1 203 ? -12.672 -6.758 -7.902 1 96.81 203 LYS B O 1
ATOM 5373 N N . VAL B 1 204 ? -13.938 -4.938 -7.645 1 97.38 204 VAL B N 1
ATOM 5374 C CA . VAL B 1 204 ? -15.156 -5.723 -7.484 1 97.38 204 VAL B CA 1
ATOM 5375 C C . VAL B 1 204 ? -15.461 -6.48 -8.773 1 97.38 204 VAL B C 1
ATOM 5377 O O . VAL B 1 204 ? -15.797 -7.664 -8.742 1 97.38 204 VAL B O 1
ATOM 5380 N N . ARG B 1 205 ? -15.406 -5.875 -9.891 1 96.56 205 ARG B N 1
ATOM 5381 C CA . ARG B 1 205 ? -15.617 -6.52 -11.18 1 96.56 205 ARG B CA 1
ATOM 5382 C C . ARG B 1 205 ? -14.688 -7.715 -11.352 1 96.56 205 ARG B C 1
ATOM 5384 O O . ARG B 1 205 ? -15.109 -8.781 -11.789 1 96.56 205 ARG B O 1
ATOM 5391 N N . SER B 1 206 ? -13.398 -7.496 -11.031 1 96.94 206 SER B N 1
ATOM 5392 C CA . SER B 1 206 ? -12.406 -8.547 -11.156 1 96.94 206 SER B CA 1
ATOM 5393 C C . SER B 1 206 ? -12.734 -9.734 -10.258 1 96.94 206 SER B C 1
ATOM 5395 O O . SER B 1 206 ? -12.586 -10.891 -10.656 1 96.94 206 SER B O 1
ATOM 5397 N N . GLN B 1 207 ? -13.188 -9.391 -9.078 1 97.75 207 GLN B N 1
ATOM 5398 C CA . GLN B 1 207 ? -13.531 -10.453 -8.141 1 97.75 207 GLN B CA 1
ATOM 5399 C C . GLN B 1 207 ? -14.703 -11.281 -8.656 1 97.75 207 GLN B C 1
ATOM 5401 O O . GLN B 1 207 ? -14.703 -12.508 -8.539 1 97.75 207 GLN B O 1
ATOM 5406 N N . VAL B 1 208 ? -15.688 -10.664 -9.203 1 97.56 208 VAL B N 1
ATOM 5407 C CA . VAL B 1 208 ? -16.844 -11.367 -9.75 1 97.56 208 VAL B CA 1
ATOM 5408 C C . VAL B 1 208 ? -16.406 -12.242 -10.922 1 97.56 208 VAL B C 1
ATOM 5410 O O . VAL B 1 208 ? -16.797 -13.406 -11.016 1 97.56 208 VAL B O 1
ATOM 5413 N N . HIS B 1 209 ? -15.617 -11.695 -11.766 1 96.19 209 HIS B N 1
ATOM 5414 C CA . HIS B 1 209 ? -15.109 -12.453 -12.898 1 96.19 209 HIS B CA 1
ATOM 5415 C C . HIS B 1 209 ? -14.383 -13.711 -12.43 1 96.19 209 HIS B C 1
ATOM 5417 O O . HIS B 1 209 ? -14.656 -14.812 -12.922 1 96.19 209 HIS B O 1
ATOM 5423 N N . ASP B 1 210 ? -13.461 -13.547 -11.477 1 97.12 210 ASP B N 1
ATOM 5424 C CA . ASP B 1 210 ? -12.656 -14.664 -10.992 1 97.12 210 ASP B CA 1
ATOM 5425 C C . ASP B 1 210 ? -13.531 -15.719 -10.312 1 97.12 210 ASP B C 1
ATOM 5427 O O . ASP B 1 210 ? -13.336 -16.922 -10.508 1 97.12 210 ASP B O 1
ATOM 5431 N N . ALA B 1 211 ? -14.438 -15.219 -9.547 1 98.12 211 ALA B N 1
ATOM 5432 C CA . ALA B 1 211 ? -15.32 -16.156 -8.844 1 98.12 211 ALA B CA 1
ATOM 5433 C C . ALA B 1 211 ? -16.203 -16.906 -9.82 1 98.12 211 ALA B C 1
ATOM 5435 O O . ALA B 1 211 ? -16.438 -18.109 -9.664 1 98.12 211 ALA B O 1
ATOM 5436 N N . LEU B 1 212 ? -16.766 -16.25 -10.82 1 97.69 212 LEU B N 1
ATOM 5437 C CA . LEU B 1 212 ? -17.594 -16.906 -11.82 1 97.69 212 LEU B CA 1
ATOM 5438 C C . LEU B 1 212 ? -16.797 -17.922 -12.625 1 97.69 212 LEU B C 1
ATOM 5440 O O . LEU B 1 212 ? -17.281 -19.016 -12.891 1 97.69 212 LEU B O 1
ATOM 5444 N N . LEU B 1 213 ? -15.594 -17.562 -12.977 1 97.12 213 LEU B N 1
ATOM 5445 C CA . LEU B 1 213 ? -14.711 -18.484 -13.688 1 97.12 213 LEU B CA 1
ATOM 5446 C C . LEU B 1 213 ? -14.422 -19.719 -12.852 1 97.12 213 LEU B C 1
ATOM 5448 O O . LEU B 1 213 ? -14.445 -20.844 -13.367 1 97.12 213 LEU B O 1
ATOM 5452 N N . THR B 1 214 ? -14.148 -19.5 -11.602 1 97.44 214 THR B N 1
ATOM 5453 C CA . THR B 1 214 ? -13.867 -20.609 -10.703 1 97.44 214 THR B CA 1
ATOM 5454 C C . THR B 1 214 ? -15.07 -21.547 -10.586 1 97.44 214 THR B C 1
ATOM 5456 O O . THR B 1 214 ? -14.922 -22.766 -10.586 1 97.44 214 THR B O 1
ATOM 5459 N N . LEU B 1 215 ? -16.266 -20.984 -10.523 1 97.5 215 LEU B N 1
ATOM 5460 C CA . LEU B 1 215 ? -17.484 -21.797 -10.453 1 97.5 215 LEU B CA 1
ATOM 5461 C C . LEU B 1 215 ? -17.688 -22.578 -11.75 1 97.5 215 LEU B C 1
ATOM 5463 O O . LEU B 1 215 ? -18 -23.766 -11.719 1 97.5 215 LEU B O 1
ATOM 5467 N N . HIS B 1 216 ? -17.5 -21.906 -12.844 1 96.75 216 HIS B N 1
ATOM 5468 C CA . HIS B 1 216 ? -17.609 -22.578 -14.133 1 96.75 216 HIS B CA 1
ATOM 5469 C C . HIS B 1 216 ? -16.641 -23.75 -14.219 1 96.75 216 HIS B C 1
ATOM 5471 O O . HIS B 1 216 ? -17.047 -24.859 -14.625 1 96.75 216 HIS B O 1
ATOM 5477 N N . ALA B 1 217 ? -15.383 -23.516 -13.828 1 96.81 217 ALA B N 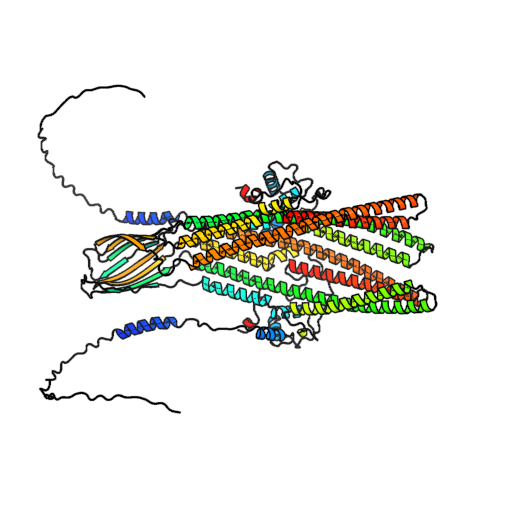1
ATOM 5478 C CA . ALA B 1 217 ? -14.359 -24.547 -13.867 1 96.81 217 ALA B CA 1
ATOM 5479 C C . ALA B 1 217 ? -14.719 -25.719 -12.953 1 96.81 217 ALA B C 1
ATOM 5481 O O . ALA B 1 217 ? -14.555 -26.875 -13.328 1 96.81 217 ALA B O 1
ATOM 5482 N N . ALA B 1 218 ? -15.203 -25.391 -11.797 1 96.62 218 ALA B N 1
ATOM 5483 C CA . ALA B 1 218 ? -15.555 -26.438 -10.836 1 96.62 218 ALA B CA 1
ATOM 5484 C C . ALA B 1 218 ? -16.719 -27.281 -11.359 1 96.62 218 ALA B C 1
ATOM 5486 O O . ALA B 1 218 ? -16.703 -28.516 -11.227 1 96.62 218 ALA B O 1
ATOM 5487 N N . ARG B 1 219 ? -17.719 -26.75 -11.961 1 95.69 219 ARG B N 1
ATOM 5488 C CA . ARG B 1 219 ? -18.859 -27.453 -12.516 1 95.69 219 ARG B CA 1
ATOM 5489 C C . ARG B 1 219 ? -18.438 -28.359 -13.672 1 95.69 219 ARG B C 1
ATOM 5491 O O . ARG B 1 219 ? -18.812 -29.531 -13.711 1 95.69 219 ARG B O 1
ATOM 5498 N N . GLU B 1 220 ? -17.672 -27.781 -14.523 1 95.38 220 GLU B N 1
ATOM 5499 C CA . GLU B 1 220 ? -17.203 -28.562 -15.656 1 95.38 220 GLU B CA 1
ATOM 5500 C C . GLU B 1 220 ? -16.312 -29.719 -15.203 1 95.38 220 GLU B C 1
ATOM 5502 O O . GLU B 1 220 ? -16.422 -30.828 -15.734 1 95.38 220 GLU B O 1
ATOM 5507 N N . ARG B 1 221 ? -15.43 -29.453 -14.25 1 95.88 221 ARG B N 1
ATOM 5508 C CA . ARG B 1 221 ? -14.562 -30.5 -13.711 1 95.88 221 ARG B CA 1
ATOM 5509 C C . ARG B 1 221 ? -15.383 -31.609 -13.078 1 95.88 221 ARG B C 1
ATOM 5511 O O . ARG B 1 221 ? -15.078 -32.781 -13.266 1 95.88 221 ARG B O 1
ATOM 5518 N N . GLY B 1 222 ? -16.422 -31.266 -12.328 1 95.56 222 GLY B N 1
ATOM 5519 C CA . GLY B 1 222 ? -17.312 -32.25 -11.742 1 95.56 222 GLY B CA 1
ATOM 5520 C C . GLY B 1 222 ? -17.984 -33.125 -12.773 1 95.56 222 GLY B C 1
ATOM 5521 O O . GLY B 1 222 ? -18.062 -34.344 -12.609 1 95.56 222 GLY B O 1
ATOM 5522 N N . ALA B 1 223 ? -18.422 -32.562 -13.836 1 94.94 223 ALA B N 1
ATOM 5523 C CA . ALA B 1 223 ? -19.078 -33.312 -14.906 1 94.94 223 ALA B CA 1
ATOM 5524 C C . ALA B 1 223 ? -18.109 -34.281 -15.57 1 94.94 223 ALA B C 1
ATOM 5526 O O . ALA B 1 223 ? -18.453 -35.438 -15.844 1 94.94 223 ALA B O 1
ATOM 5527 N N . LEU B 1 224 ? -16.891 -33.812 -15.789 1 94.25 224 LEU B N 1
ATOM 5528 C CA . LEU B 1 224 ? -15.898 -34.625 -16.438 1 94.25 224 LEU B CA 1
ATOM 5529 C C . LEU B 1 224 ? -15.469 -35.781 -15.523 1 94.25 224 LEU B C 1
ATOM 5531 O O . LEU B 1 224 ? -15.312 -36.906 -15.984 1 94.25 224 LEU B O 1
ATOM 5535 N N . LEU B 1 225 ? -15.312 -35.5 -14.25 1 94.38 225 LEU B N 1
ATOM 5536 C CA . LEU B 1 225 ? -14.891 -36.531 -13.297 1 94.38 225 LEU B CA 1
ATOM 5537 C C . LEU B 1 225 ? -15.992 -37.562 -13.086 1 94.38 225 LEU B C 1
ATOM 5539 O O . LEU B 1 225 ? -15.703 -38.719 -12.828 1 94.38 225 LEU B O 1
ATOM 5543 N N . ALA B 1 226 ? -17.281 -37.188 -13.211 1 94.19 226 ALA B N 1
ATOM 5544 C CA . ALA B 1 226 ? -18.375 -38.125 -13.141 1 94.19 226 ALA B CA 1
ATOM 5545 C C . ALA B 1 226 ? -18.281 -39.188 -14.242 1 94.19 226 ALA B C 1
ATOM 5547 O O . ALA B 1 226 ? -18.516 -40.375 -14 1 94.19 226 ALA B O 1
ATOM 5548 N N . HIS B 1 227 ? -17.875 -38.75 -15.391 1 92.75 227 HIS B N 1
ATOM 5549 C CA . HIS B 1 227 ? -17.656 -39.688 -16.484 1 92.75 227 HIS B CA 1
ATOM 5550 C C . HIS B 1 227 ? -16.484 -40.625 -16.172 1 92.75 227 HIS B C 1
ATOM 5552 O O . HIS B 1 227 ? -16.531 -41.812 -16.5 1 92.75 227 HIS B O 1
ATOM 5558 N N . THR B 1 228 ? -15.484 -40.062 -15.57 1 92.12 228 THR B N 1
ATOM 5559 C CA . THR B 1 228 ? -14.32 -40.875 -15.211 1 92.12 228 THR B CA 1
ATOM 5560 C C . THR B 1 228 ? -14.688 -41.938 -14.188 1 92.12 228 THR B C 1
ATOM 5562 O O . THR B 1 228 ? -14.25 -43.062 -14.289 1 92.12 228 THR B O 1
ATOM 5565 N N . VAL B 1 229 ? -15.461 -41.594 -13.203 1 93.44 229 VAL B N 1
ATOM 5566 C CA . VAL B 1 229 ? -15.883 -42.531 -12.172 1 93.44 229 VAL B CA 1
ATOM 5567 C C . VAL B 1 229 ? -16.688 -43.656 -12.812 1 93.44 229 VAL B C 1
ATOM 5569 O O . VAL B 1 229 ? -16.484 -44.844 -12.5 1 93.44 229 VAL B O 1
ATOM 5572 N N . ASP B 1 230 ? -17.547 -43.312 -13.727 1 93.75 230 ASP B N 1
ATOM 5573 C CA . ASP B 1 230 ? -18.359 -44.312 -14.422 1 93.75 230 ASP B CA 1
ATOM 5574 C C . ASP B 1 230 ? -17.469 -45.281 -15.203 1 93.75 230 ASP B C 1
ATOM 5576 O O . ASP B 1 230 ? -17.656 -46.5 -15.133 1 93.75 230 ASP B O 1
ATOM 5580 N N . ALA B 1 231 ? -16.516 -44.688 -15.859 1 90.62 231 ALA B N 1
ATOM 5581 C CA . ALA B 1 231 ? -15.602 -45.5 -16.641 1 90.62 231 ALA B CA 1
ATOM 5582 C C . ALA B 1 231 ? -14.781 -46.438 -15.734 1 90.62 231 ALA B C 1
ATOM 5584 O O . ALA B 1 231 ? -14.617 -47.625 -16.016 1 90.62 231 ALA B O 1
ATOM 5585 N N . GLU B 1 232 ? -14.273 -45.938 -14.672 1 92.12 232 GLU B N 1
ATOM 5586 C CA . GLU B 1 232 ? -13.438 -46.719 -13.758 1 92.12 232 GLU B CA 1
ATOM 5587 C C . GLU B 1 232 ? -14.234 -47.812 -13.07 1 92.12 232 GLU B C 1
ATOM 5589 O O . GLU B 1 232 ? -13.719 -48.906 -12.828 1 92.12 232 GLU B O 1
ATOM 5594 N N . GLN B 1 233 ? -15.477 -47.562 -12.766 1 93.12 233 GLN B N 1
ATOM 5595 C CA . GLN B 1 233 ? -16.344 -48.594 -12.164 1 93.12 233 GLN B CA 1
ATOM 5596 C C . GLN B 1 233 ? -16.625 -49.719 -13.148 1 93.12 233 GLN B C 1
ATOM 5598 O O . GLN B 1 233 ? -16.672 -50.875 -12.758 1 93.12 233 GLN B O 1
ATOM 5603 N N . GLN B 1 234 ? -16.766 -49.344 -14.359 1 92.88 234 GLN B N 1
ATOM 5604 C CA . GLN B 1 234 ? -16.953 -50.375 -15.391 1 92.88 234 GLN B CA 1
ATOM 5605 C C . GLN B 1 234 ? -15.703 -51.219 -15.539 1 92.88 234 GLN B C 1
ATOM 5607 O O . GLN B 1 234 ? -15.797 -52.438 -15.734 1 92.88 234 GLN B O 1
ATOM 5612 N N . ILE B 1 235 ? -14.578 -50.625 -15.445 1 90.12 235 ILE B N 1
ATOM 5613 C CA . ILE B 1 235 ? -13.312 -51.344 -15.539 1 90.12 235 ILE B CA 1
ATOM 5614 C C . ILE B 1 235 ? -13.195 -52.344 -14.391 1 90.12 235 ILE B C 1
ATOM 5616 O O . ILE B 1 235 ? -12.82 -53.5 -14.594 1 90.12 235 ILE B O 1
ATOM 5620 N N . VAL B 1 236 ? -13.539 -51.938 -13.172 1 91.31 236 VAL B N 1
ATOM 5621 C CA . VAL B 1 236 ? -13.492 -52.812 -12.016 1 91.31 236 VAL B CA 1
ATOM 5622 C C . VAL B 1 236 ? -14.406 -54.031 -12.258 1 91.31 236 VAL B C 1
ATOM 5624 O O . VAL B 1 236 ? -14.023 -55.156 -12 1 91.31 236 VAL B O 1
ATOM 5627 N N . ALA B 1 237 ? -15.594 -53.812 -12.797 1 92.94 237 ALA B N 1
ATOM 5628 C CA . ALA B 1 237 ? -16.547 -54.875 -13.055 1 92.94 237 ALA B CA 1
ATOM 5629 C C . ALA B 1 237 ? -16 -55.875 -14.078 1 92.94 237 ALA B C 1
ATOM 5631 O O . ALA B 1 237 ? -16.141 -57.094 -13.906 1 92.94 237 ALA B O 1
ATOM 5632 N N . MET B 1 238 ? -15.344 -55.312 -15.055 1 91.06 238 MET B N 1
ATOM 5633 C CA . MET B 1 238 ? -14.828 -56.156 -16.141 1 91.06 238 MET B CA 1
ATOM 5634 C C . MET B 1 238 ? -13.633 -56.969 -15.672 1 91.06 238 MET B C 1
ATOM 5636 O O . MET B 1 238 ? -13.539 -58.188 -15.961 1 91.06 238 MET B O 1
ATOM 5640 N N . VAL B 1 239 ? -12.75 -56.406 -14.977 1 90.38 239 VAL B N 1
ATOM 5641 C CA . VAL B 1 239 ? -11.539 -57.094 -14.539 1 90.38 239 VAL B CA 1
ATOM 5642 C C . VAL B 1 239 ? -11.898 -58.125 -13.469 1 90.38 239 VAL B C 1
ATOM 5644 O O . VAL B 1 239 ? -11.281 -59.188 -13.398 1 90.38 239 VAL B O 1
ATOM 5647 N N . THR B 1 240 ? -12.906 -57.875 -12.633 1 90.12 240 THR B N 1
ATOM 5648 C CA . THR B 1 240 ? -13.383 -58.812 -11.625 1 90.12 240 THR B CA 1
ATOM 5649 C C . THR B 1 240 ? -14.016 -60.031 -12.289 1 90.12 240 THR B C 1
ATOM 5651 O O . THR B 1 240 ? -13.789 -61.156 -11.859 1 90.12 240 THR B O 1
ATOM 5654 N N . LYS B 1 241 ? -14.742 -59.781 -13.336 1 90 241 LYS B N 1
ATOM 5655 C CA . LYS B 1 241 ? -15.367 -60.875 -14.078 1 90 241 LYS B CA 1
ATOM 5656 C C . LYS B 1 241 ? -14.305 -61.75 -14.758 1 90 241 LYS B C 1
ATOM 5658 O O . LYS B 1 241 ? -14.414 -62.969 -14.758 1 90 241 LYS B O 1
ATOM 5663 N N . ARG B 1 242 ? -13.281 -61.219 -15.25 1 87.69 242 ARG B N 1
ATOM 5664 C CA . ARG B 1 242 ? -12.203 -61.938 -15.906 1 87.69 242 ARG B CA 1
ATOM 5665 C C . ARG B 1 242 ? -11.422 -62.781 -14.891 1 87.69 242 ARG B C 1
ATOM 5667 O O . ARG B 1 242 ? -10.977 -63.875 -15.195 1 87.69 242 ARG B O 1
ATOM 5674 N N . ARG B 1 243 ? -11.234 -62.219 -13.734 1 87.31 243 ARG B N 1
ATOM 5675 C CA . ARG B 1 243 ? -10.555 -62.969 -12.68 1 87.31 243 ARG B CA 1
ATOM 5676 C C . ARG B 1 243 ? -11.359 -64.188 -12.281 1 87.31 243 ARG B C 1
ATOM 5678 O O . ARG B 1 243 ? -10.797 -65.25 -12.031 1 87.31 243 ARG B O 1
ATOM 5685 N N . SER B 1 244 ? -12.594 -64 -12.305 1 88.19 244 SER B N 1
ATOM 5686 C CA . SER B 1 244 ? -13.461 -65.125 -11.898 1 88.19 244 SER B CA 1
ATOM 5687 C C . SER B 1 244 ? -13.359 -66.312 -12.883 1 88.19 244 SER B C 1
ATOM 5689 O O . SER B 1 244 ? -13.578 -67.438 -12.5 1 88.19 244 SER B O 1
ATOM 5691 N N . VAL B 1 245 ? -12.852 -66 -14.102 1 88.81 245 VAL B N 1
ATOM 5692 C CA . VAL B 1 245 ? -12.703 -67.062 -15.094 1 88.81 245 VAL B CA 1
ATOM 5693 C C . VAL B 1 245 ? -11.227 -67.375 -15.305 1 88.81 245 VAL B C 1
ATOM 5695 O O . VAL B 1 245 ? -10.867 -68.062 -16.234 1 88.81 245 VAL B O 1
ATOM 5698 N N . GLY B 1 246 ? -10.281 -66.812 -14.383 1 83.06 246 GLY B N 1
ATOM 5699 C CA . GLY B 1 246 ? -8.875 -67.125 -14.305 1 83.06 246 GLY B CA 1
ATOM 5700 C C . GLY B 1 246 ? -8.008 -66.375 -15.273 1 83.06 246 GLY B C 1
ATOM 5701 O O . GLY B 1 246 ? -6.852 -66.75 -15.508 1 83.06 246 GLY B O 1
ATOM 5702 N N . GLU B 1 247 ? -8.586 -65.312 -15.859 1 77.81 247 GLU B N 1
ATOM 5703 C CA . GLU B 1 247 ? -7.863 -64.625 -16.906 1 77.81 247 GLU B CA 1
ATOM 5704 C C . GLU B 1 247 ? -7.055 -63.469 -16.328 1 77.81 247 GLU B C 1
ATOM 5706 O O . GLU B 1 247 ? -6.09 -63 -16.953 1 77.81 247 GLU B O 1
ATOM 5711 N N . ASN B 1 248 ? -7.492 -62.969 -15.234 1 72.25 248 ASN B N 1
ATOM 5712 C CA . ASN B 1 248 ? -6.75 -61.875 -14.648 1 72.25 248 ASN B CA 1
ATOM 5713 C C . ASN B 1 248 ? -6.211 -62.219 -13.266 1 72.25 248 ASN B C 1
ATOM 5715 O O . ASN B 1 248 ? -6.758 -63.094 -12.586 1 72.25 248 ASN B O 1
ATOM 5719 N N . ALA B 1 249 ? -5.105 -61.531 -13.023 1 76.25 249 ALA B N 1
ATOM 5720 C CA . ALA B 1 249 ? -4.48 -61.781 -11.719 1 76.25 249 ALA B CA 1
ATOM 5721 C C . ALA B 1 249 ? -5.066 -60.844 -10.656 1 76.25 249 ALA B C 1
ATOM 5723 O O . ALA B 1 249 ? -5.711 -59.844 -10.977 1 76.25 249 ALA B O 1
ATOM 5724 N N . GLY B 1 250 ? -4.961 -61.25 -9.5 1 75.25 250 GLY B N 1
ATOM 5725 C CA . GLY B 1 250 ? -5.402 -60.5 -8.328 1 75.25 250 GLY B CA 1
ATOM 5726 C C . GLY B 1 250 ? -4.918 -59.062 -8.312 1 75.25 250 GLY B C 1
ATOM 5727 O O . GLY B 1 250 ? -5.715 -58.156 -8.164 1 75.25 250 GLY B O 1
ATOM 5728 N N . PRO B 1 251 ? -3.727 -58.875 -8.656 1 78.94 251 PRO B N 1
ATOM 5729 C CA . PRO B 1 251 ? -3.186 -57.5 -8.641 1 78.94 251 PRO B CA 1
ATOM 5730 C C . PRO B 1 251 ? -3.832 -56.594 -9.68 1 78.94 251 PRO B C 1
ATOM 5732 O O . PRO B 1 251 ? -3.906 -55.375 -9.484 1 78.94 251 PRO B O 1
ATOM 5735 N N . ASP B 1 252 ? -4.344 -57.219 -10.664 1 81.88 252 ASP B N 1
ATOM 5736 C CA . ASP B 1 252 ? -5.02 -56.406 -11.68 1 81.88 252 ASP B CA 1
ATOM 5737 C C . ASP B 1 252 ? -6.336 -55.844 -11.156 1 81.88 252 ASP B C 1
ATOM 5739 O O . ASP B 1 252 ? -6.68 -54.688 -11.43 1 81.88 252 ASP B O 1
ATOM 5743 N N . VAL B 1 253 ? -6.988 -56.625 -10.445 1 85.31 253 VAL B N 1
ATOM 5744 C CA . VAL B 1 253 ? -8.25 -56.188 -9.852 1 85.31 253 VAL B CA 1
ATOM 5745 C C . VAL B 1 253 ? -7.977 -55.125 -8.797 1 85.31 253 VAL B C 1
ATOM 5747 O O . VAL B 1 253 ? -8.688 -54.125 -8.727 1 85.31 253 VAL B O 1
ATOM 5750 N N . ASP B 1 254 ? -6.953 -55.281 -8.078 1 86.56 254 ASP B N 1
ATOM 5751 C CA . ASP B 1 254 ? -6.594 -54.312 -7.043 1 86.56 254 ASP B CA 1
ATOM 5752 C C . ASP B 1 254 ? -6.254 -52.969 -7.645 1 86.56 254 ASP B C 1
ATOM 5754 O O . ASP B 1 254 ? -6.668 -51.906 -7.125 1 86.56 254 ASP B O 1
ATOM 5758 N N . ALA B 1 255 ? -5.504 -52.969 -8.656 1 83.12 255 ALA B N 1
ATOM 5759 C CA . ALA B 1 255 ? -5.129 -51.719 -9.336 1 83.12 255 ALA B CA 1
ATOM 5760 C C . ALA B 1 255 ? -6.359 -51 -9.859 1 83.12 255 ALA B C 1
ATOM 5762 O O . ALA B 1 255 ? -6.43 -49.781 -9.797 1 83.12 255 ALA B O 1
ATOM 5763 N N . ALA B 1 256 ? -7.309 -51.719 -10.344 1 86.88 256 ALA B N 1
ATOM 5764 C CA . ALA B 1 256 ? -8.539 -51.125 -10.859 1 86.88 256 ALA B CA 1
ATOM 5765 C C . ALA B 1 256 ? -9.367 -50.531 -9.734 1 86.88 256 ALA B C 1
ATOM 5767 O O . ALA B 1 256 ? -9.953 -49.438 -9.898 1 86.88 256 ALA B O 1
ATOM 5768 N N . VAL B 1 257 ? -9.359 -51.188 -8.664 1 89.56 257 VAL B N 1
ATOM 5769 C CA . VAL B 1 257 ? -10.117 -50.719 -7.52 1 89.56 257 VAL B CA 1
ATOM 5770 C C . VAL B 1 257 ? -9.492 -49.438 -6.988 1 89.56 257 VAL B C 1
ATOM 5772 O O . VAL B 1 257 ? -10.203 -48.5 -6.621 1 89.56 257 VAL B O 1
ATOM 5775 N N . VAL B 1 258 ? -8.234 -49.375 -6.93 1 87.31 258 VAL B N 1
ATOM 5776 C CA . VAL B 1 258 ? -7.531 -48.188 -6.477 1 87.31 258 VAL B CA 1
ATOM 5777 C C . VAL B 1 258 ? -7.859 -47 -7.398 1 87.31 258 VAL B C 1
ATOM 5779 O O . VAL B 1 258 ? -8.156 -45.906 -6.926 1 87.31 258 VAL B O 1
ATOM 5782 N N . ALA B 1 259 ? -7.793 -47.219 -8.633 1 86.38 259 ALA B N 1
ATOM 5783 C CA . ALA B 1 259 ? -8.094 -46.188 -9.602 1 86.38 259 ALA B CA 1
ATOM 5784 C C . ALA B 1 259 ? -9.531 -45.688 -9.461 1 86.38 259 ALA B C 1
ATOM 5786 O O . ALA B 1 259 ? -9.789 -44.469 -9.539 1 86.38 259 ALA B O 1
ATOM 5787 N N . ALA B 1 260 ? -10.461 -46.625 -9.273 1 91.25 260 ALA B N 1
ATOM 5788 C CA . ALA B 1 260 ? -11.875 -46.25 -9.117 1 91.25 260 ALA B CA 1
ATOM 5789 C C . ALA B 1 260 ? -12.094 -45.469 -7.836 1 91.25 260 ALA B C 1
ATOM 5791 O O . ALA B 1 260 ? -12.852 -44.5 -7.824 1 91.25 260 ALA B O 1
ATOM 5792 N N . THR B 1 261 ? -11.414 -45.875 -6.816 1 93.44 261 THR B N 1
ATOM 5793 C CA . THR B 1 261 ? -11.547 -45.188 -5.539 1 93.44 261 THR B CA 1
ATOM 5794 C C . THR B 1 261 ? -10.953 -43.781 -5.621 1 93.44 261 THR B C 1
ATOM 5796 O O . THR B 1 261 ? -11.5 -42.812 -5.059 1 93.44 261 THR B O 1
ATOM 5799 N N . GLN B 1 262 ? -9.867 -43.656 -6.297 1 90.19 262 GLN B N 1
ATOM 5800 C CA . GLN B 1 262 ? -9.258 -42.344 -6.5 1 90.19 262 GLN B CA 1
ATOM 5801 C C . GLN B 1 262 ? -10.172 -41.438 -7.309 1 90.19 262 GLN B C 1
ATOM 5803 O O . GLN B 1 262 ? -10.305 -40.25 -6.996 1 90.19 262 GLN B O 1
ATOM 5808 N N . ALA B 1 263 ? -10.758 -41.938 -8.305 1 91.38 263 ALA B N 1
ATOM 5809 C CA . ALA B 1 263 ? -11.68 -41.156 -9.125 1 91.38 263 ALA B CA 1
ATOM 5810 C C . ALA B 1 263 ? -12.867 -40.656 -8.297 1 91.38 263 ALA B C 1
ATOM 5812 O O . ALA B 1 263 ? -13.328 -39.531 -8.461 1 91.38 263 ALA B O 1
ATOM 5813 N N . GLN B 1 264 ? -13.336 -41.562 -7.438 1 93.75 264 GLN B N 1
ATOM 5814 C CA . GLN B 1 264 ? -14.445 -41.188 -6.57 1 93.75 264 GLN B CA 1
ATOM 5815 C C . GLN B 1 264 ? -14.039 -40.094 -5.598 1 93.75 264 GLN B C 1
ATOM 5817 O O . GLN B 1 264 ? -14.82 -39.188 -5.328 1 93.75 264 GLN B O 1
ATOM 5822 N N . ALA B 1 265 ? -12.875 -40.188 -5.09 1 94.31 265 ALA B N 1
ATOM 5823 C CA . ALA B 1 265 ? -12.352 -39.156 -4.199 1 94.31 265 ALA B CA 1
ATOM 5824 C C . ALA B 1 265 ? -12.219 -37.812 -4.926 1 94.31 265 ALA B C 1
ATOM 5826 O O . ALA B 1 265 ? -12.562 -36.781 -4.375 1 94.31 265 ALA B O 1
ATOM 5827 N N . ASP B 1 266 ? -11.734 -37.844 -6.094 1 93 266 ASP B N 1
ATOM 5828 C CA . ASP B 1 266 ? -11.57 -36.656 -6.898 1 93 266 ASP B CA 1
ATOM 5829 C C . ASP B 1 266 ? -12.922 -36 -7.199 1 93 266 ASP B C 1
ATOM 5831 O O . ASP B 1 266 ? -13.039 -34.781 -7.199 1 93 266 ASP B O 1
ATOM 5835 N N . LEU B 1 267 ? -13.898 -36.812 -7.523 1 94.31 267 LEU B N 1
ATOM 5836 C CA . LEU B 1 267 ? -15.234 -36.281 -7.785 1 94.31 267 LEU B CA 1
ATOM 5837 C C . LEU B 1 267 ? -15.812 -35.625 -6.535 1 94.31 267 LEU B C 1
ATOM 5839 O O . LEU B 1 267 ? -16.422 -34.562 -6.617 1 94.31 267 LEU B O 1
ATOM 5843 N N . ALA B 1 268 ? -15.625 -36.281 -5.395 1 95.31 268 ALA B N 1
ATOM 5844 C CA . ALA B 1 268 ? -16.094 -35.719 -4.137 1 95.31 268 ALA B CA 1
ATOM 5845 C C . ALA B 1 268 ? -15.438 -34.375 -3.863 1 95.31 268 ALA B C 1
ATOM 5847 O O . ALA B 1 268 ? -16.094 -33.438 -3.436 1 95.31 268 ALA B O 1
ATOM 5848 N N . ALA B 1 269 ? -14.156 -34.281 -4.082 1 94.5 269 ALA B N 1
ATOM 5849 C CA . ALA B 1 269 ? -13.406 -33.031 -3.918 1 94.5 269 ALA B CA 1
ATOM 5850 C C . ALA B 1 269 ? -13.922 -31.953 -4.875 1 94.5 269 ALA B C 1
ATOM 5852 O O . ALA B 1 269 ? -14 -30.781 -4.516 1 94.5 269 ALA B O 1
ATOM 5853 N N . ALA B 1 270 ? -14.211 -32.344 -6.102 1 95.12 270 ALA B N 1
ATOM 5854 C CA . ALA B 1 270 ? -14.711 -31.391 -7.102 1 95.12 270 ALA B CA 1
ATOM 5855 C C . ALA B 1 270 ? -16.078 -30.844 -6.699 1 95.12 270 ALA B C 1
ATOM 5857 O O . ALA B 1 270 ? -16.375 -29.672 -6.93 1 95.12 270 ALA B O 1
ATOM 5858 N N . LYS B 1 271 ? -16.891 -31.719 -6.133 1 95.19 271 LYS B N 1
ATOM 5859 C CA . LYS B 1 271 ? -18.219 -31.297 -5.68 1 95.19 271 LYS B CA 1
ATOM 5860 C C . LYS B 1 271 ? -18.094 -30.297 -4.527 1 95.19 271 LYS B C 1
ATOM 5862 O O . LYS B 1 271 ? -18.828 -29.312 -4.48 1 95.19 271 LYS B O 1
ATOM 5867 N N . ALA B 1 272 ? -17.219 -30.562 -3.66 1 96.12 272 ALA B N 1
ATOM 5868 C CA . ALA B 1 272 ? -16.953 -29.625 -2.568 1 96.12 272 ALA B CA 1
ATOM 5869 C C . ALA B 1 272 ? -16.438 -28.281 -3.1 1 96.12 272 ALA B C 1
ATOM 5871 O O . ALA B 1 272 ? -16.828 -27.219 -2.615 1 96.12 272 ALA B O 1
ATOM 5872 N N . ALA B 1 273 ? -15.562 -28.344 -4.047 1 96.44 273 ALA B N 1
ATOM 5873 C CA . ALA B 1 273 ? -15 -27.141 -4.664 1 96.44 273 ALA B CA 1
ATOM 5874 C C . ALA B 1 273 ? -16.094 -26.328 -5.348 1 96.44 273 ALA B C 1
ATOM 5876 O O . ALA B 1 273 ? -16.031 -25.094 -5.363 1 96.44 273 ALA B O 1
ATOM 5877 N N . GLU B 1 274 ? -17.016 -26.969 -5.996 1 96.5 274 GLU B N 1
ATOM 5878 C CA . GLU B 1 274 ? -18.125 -26.266 -6.637 1 96.5 274 GLU B CA 1
ATOM 5879 C C . GLU B 1 274 ? -18.953 -25.5 -5.617 1 96.5 274 GLU B C 1
ATOM 5881 O O . GLU B 1 274 ? -19.328 -24.344 -5.859 1 96.5 274 GLU B O 1
ATOM 5886 N N . GLN B 1 275 ? -19.203 -26.141 -4.473 1 96.12 275 GLN B N 1
ATOM 5887 C CA . GLN B 1 275 ? -19.953 -25.484 -3.416 1 96.12 275 GLN B CA 1
ATOM 5888 C C . GLN B 1 275 ? -19.188 -24.281 -2.867 1 96.12 275 GLN B C 1
ATOM 5890 O O . GLN B 1 275 ? -19.781 -23.219 -2.621 1 96.12 275 GLN B O 1
ATOM 5895 N N . ASP B 1 276 ? -17.922 -24.422 -2.689 1 97.19 276 ASP B N 1
ATOM 5896 C CA . ASP B 1 276 ? -17.078 -23.328 -2.234 1 97.19 276 ASP B CA 1
ATOM 5897 C C . ASP B 1 276 ? -17.062 -22.188 -3.246 1 97.19 276 ASP B C 1
ATOM 5899 O O . ASP B 1 276 ? -17.125 -21.016 -2.865 1 97.19 276 ASP B O 1
ATOM 5903 N N . ALA B 1 277 ? -16.969 -22.562 -4.523 1 97.88 277 ALA B N 1
ATOM 5904 C CA . ALA B 1 277 ? -16.938 -21.547 -5.586 1 97.88 277 ALA B CA 1
ATOM 5905 C C . ALA B 1 277 ? -18.25 -20.766 -5.633 1 97.88 277 ALA B C 1
ATOM 5907 O O . ALA B 1 277 ? -18.25 -19.562 -5.895 1 97.88 277 ALA B O 1
ATOM 5908 N N . ARG B 1 278 ? -19.328 -21.469 -5.406 1 97.19 278 ARG B N 1
ATOM 5909 C CA . ARG B 1 278 ? -20.625 -20.812 -5.379 1 97.19 278 ARG B CA 1
ATOM 5910 C C . ARG B 1 278 ? -20.703 -19.797 -4.234 1 97.19 278 ARG B C 1
ATOM 5912 O O . ARG B 1 278 ? -21.188 -18.688 -4.418 1 97.19 278 ARG B O 1
ATOM 5919 N N . ALA B 1 279 ? -20.234 -20.219 -3.109 1 97.44 279 ALA B N 1
ATOM 5920 C CA . ALA B 1 279 ? -20.188 -19.312 -1.956 1 97.44 279 ALA B CA 1
ATOM 5921 C C . ALA B 1 279 ? -19.297 -18.109 -2.225 1 97.44 279 ALA B C 1
ATOM 5923 O O . ALA B 1 279 ? -19.609 -17 -1.818 1 97.44 279 ALA B O 1
ATOM 5924 N N . GLN B 1 280 ? -18.188 -18.344 -2.846 1 98.06 280 GLN B N 1
ATOM 5925 C CA . GLN B 1 280 ? -17.266 -17.266 -3.189 1 98.06 280 GLN B CA 1
ATOM 5926 C C . GLN B 1 280 ? -17.906 -16.281 -4.156 1 98.06 280 GLN B C 1
ATOM 5928 O O . GLN B 1 280 ? -17.688 -15.078 -4.066 1 98.06 280 GLN B O 1
ATOM 5933 N N . LEU B 1 281 ? -18.625 -16.812 -5.121 1 98.31 281 LEU B N 1
ATOM 5934 C CA . LEU B 1 281 ? -19.328 -15.938 -6.055 1 98.31 281 LEU B CA 1
ATOM 5935 C C . LEU B 1 281 ? -20.359 -15.086 -5.332 1 98.31 281 LEU B C 1
ATOM 5937 O O . LEU B 1 281 ? -20.469 -13.883 -5.574 1 98.31 281 LEU B O 1
ATOM 5941 N N . ALA B 1 282 ? -21.078 -15.719 -4.422 1 98.38 282 ALA B N 1
ATOM 5942 C CA . ALA B 1 282 ? -22.047 -14.969 -3.631 1 98.38 282 ALA B CA 1
ATOM 5943 C C . ALA B 1 282 ? -21.375 -13.852 -2.844 1 98.38 282 ALA B C 1
ATOM 5945 O O . ALA B 1 282 ? -21.875 -12.719 -2.814 1 98.38 282 ALA B O 1
ATOM 5946 N N . ALA B 1 283 ? -20.266 -14.172 -2.24 1 98 283 ALA B N 1
ATOM 5947 C CA . ALA B 1 283 ? -19.5 -13.18 -1.477 1 98 283 ALA B CA 1
ATOM 5948 C C . ALA B 1 283 ? -19.016 -12.047 -2.373 1 98 283 ALA B C 1
ATOM 5950 O O . ALA B 1 283 ? -19.047 -10.875 -1.973 1 98 283 ALA B O 1
ATOM 5951 N N . ALA B 1 284 ? -18.578 -12.336 -3.58 1 98.12 284 ALA B N 1
ATOM 5952 C CA . ALA B 1 284 ? -18.109 -11.328 -4.523 1 98.12 284 ALA B CA 1
ATOM 5953 C C . ALA B 1 284 ? -19.234 -10.383 -4.93 1 98.12 284 ALA B C 1
ATOM 5955 O O . ALA B 1 284 ? -19 -9.195 -5.16 1 98.12 284 ALA B O 1
ATOM 5956 N N . ILE B 1 285 ? -20.406 -10.914 -5.016 1 97.69 285 ILE B N 1
ATOM 5957 C CA . ILE B 1 285 ? -21.562 -10.117 -5.402 1 97.69 285 ILE B CA 1
ATOM 5958 C C . ILE B 1 285 ? -22.047 -9.305 -4.207 1 97.69 285 ILE B C 1
ATOM 5960 O O . ILE B 1 285 ? -22.672 -8.242 -4.379 1 97.69 285 ILE B O 1
ATOM 5964 N N . GLY B 1 286 ? -21.766 -9.812 -3.025 1 97.5 286 GLY B N 1
ATOM 5965 C CA . GLY B 1 286 ? -22.219 -9.148 -1.812 1 97.5 286 GLY B CA 1
ATOM 5966 C C . GLY B 1 286 ? -23.578 -9.641 -1.335 1 97.5 286 GLY B C 1
ATOM 5967 O O . GLY B 1 286 ? -24.359 -8.867 -0.772 1 97.5 286 GLY B O 1
ATOM 5968 N N . VAL B 1 287 ? -23.969 -10.93 -1.615 1 97.5 287 VAL B N 1
ATOM 5969 C CA . VAL B 1 287 ? -25.234 -11.531 -1.195 1 97.5 287 VAL B CA 1
ATOM 5970 C C . VAL B 1 287 ? -24.953 -12.82 -0.43 1 97.5 287 VAL B C 1
ATOM 5972 O O . VAL B 1 287 ? -23.859 -13.375 -0.509 1 97.5 287 VAL B O 1
ATOM 5975 N N . PRO B 1 288 ? -25.906 -13.258 0.389 1 97.25 288 PRO B N 1
ATOM 5976 C CA . PRO B 1 288 ? -25.719 -14.562 1.022 1 97.25 288 PRO B CA 1
ATOM 5977 C C . PRO B 1 288 ? -25.719 -15.711 0.015 1 97.25 288 PRO B C 1
ATOM 5979 O O . PRO B 1 288 ? -26.297 -15.586 -1.071 1 97.25 288 PRO B O 1
ATOM 5982 N N . ALA B 1 289 ? -25.062 -16.766 0.357 1 96.06 289 ALA B N 1
ATOM 5983 C CA . ALA B 1 289 ? -24.938 -17.906 -0.539 1 96.06 289 ALA B CA 1
ATOM 5984 C C . ALA B 1 289 ? -26.297 -18.406 -0.996 1 96.06 289 ALA B C 1
ATOM 5986 O O . ALA B 1 289 ? -26.453 -18.859 -2.137 1 96.06 289 ALA B O 1
ATOM 5987 N N . SER B 1 290 ? -27.328 -18.297 -0.161 1 95 290 SER B N 1
ATOM 5988 C CA . SER B 1 290 ? -28.672 -18.797 -0.446 1 95 290 SER B CA 1
ATOM 5989 C C . SER B 1 290 ? -29.344 -18 -1.556 1 95 290 SER B C 1
ATOM 5991 O O . SER B 1 290 ? -30.281 -18.469 -2.189 1 95 290 SER B O 1
ATOM 5993 N N . ALA B 1 291 ? -28.859 -16.797 -1.753 1 95.94 291 ALA B N 1
ATOM 5994 C CA . ALA B 1 291 ? -29.438 -15.938 -2.785 1 95.94 291 ALA B CA 1
ATOM 5995 C C . ALA B 1 291 ? -29.188 -16.5 -4.18 1 95.94 291 ALA B C 1
ATOM 5997 O O . ALA B 1 291 ? -29.859 -16.125 -5.141 1 95.94 291 ALA B O 1
ATOM 5998 N N . LEU B 1 292 ? -28.188 -17.391 -4.312 1 96.44 292 LEU B N 1
ATOM 5999 C CA . LEU B 1 292 ? -27.844 -17.953 -5.617 1 96.44 292 LEU B CA 1
ATOM 6000 C C . LEU B 1 292 ? -28.578 -19.266 -5.852 1 96.44 292 LEU B C 1
ATOM 6002 O O . LEU B 1 292 ? -28.5 -19.844 -6.9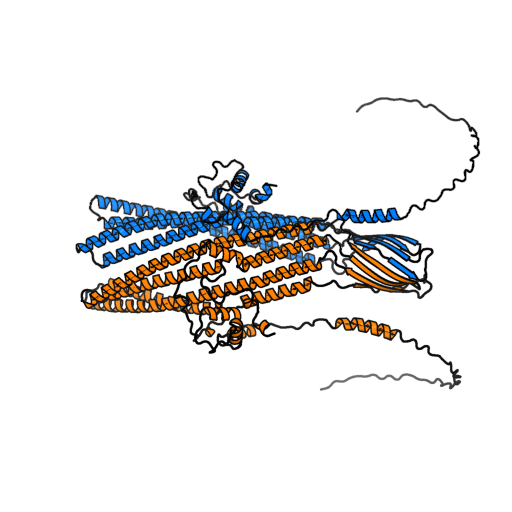38 1 96.44 292 LEU B O 1
ATOM 6006 N N . ASP B 1 293 ? -29.344 -19.672 -4.863 1 93.81 293 ASP B N 1
ATOM 6007 C CA . ASP B 1 293 ? -30.094 -20.922 -5.035 1 93.81 293 ASP B CA 1
ATOM 6008 C C . ASP B 1 293 ? -31.156 -20.766 -6.121 1 93.81 293 ASP B C 1
ATOM 6010 O O . ASP B 1 293 ? -31.938 -19.812 -6.102 1 93.81 293 ASP B O 1
ATOM 6014 N N . GLY B 1 294 ? -31.125 -21.672 -7.004 1 91.12 294 GLY B N 1
ATOM 6015 C CA . GLY B 1 294 ? -32.125 -21.688 -8.062 1 91.12 294 GLY B CA 1
ATOM 6016 C C . GLY B 1 294 ? -31.844 -20.656 -9.148 1 91.12 294 GLY B C 1
ATOM 6017 O O . GLY B 1 294 ? -32.625 -20.516 -10.086 1 91.12 294 GLY B O 1
ATOM 6018 N N . VAL B 1 295 ? -30.859 -19.875 -9.047 1 94.94 295 VAL B N 1
ATOM 6019 C CA . VAL B 1 295 ? -30.5 -18.875 -10.039 1 94.94 295 VAL B CA 1
ATOM 6020 C C . VAL B 1 295 ? -29.703 -19.516 -11.172 1 94.94 295 VAL B C 1
ATOM 6022 O O . VAL B 1 295 ? -28.75 -20.266 -10.922 1 94.94 295 VAL B O 1
ATOM 6025 N N . ARG B 1 296 ? -30.172 -19.234 -12.352 1 95.5 296 ARG B N 1
ATOM 6026 C CA . ARG B 1 296 ? -29.422 -19.719 -13.508 1 95.5 296 ARG B CA 1
ATOM 6027 C C . ARG B 1 296 ? -28.297 -18.766 -13.875 1 95.5 296 ARG B C 1
ATOM 6029 O O . ARG B 1 296 ? -28.516 -17.562 -14.039 1 95.5 296 ARG B O 1
ATOM 6036 N N . LEU B 1 297 ? -27.094 -19.297 -13.906 1 95.94 297 LEU B N 1
ATOM 6037 C CA . LEU B 1 297 ? -25.922 -18.531 -14.289 1 95.94 297 LEU B CA 1
ATOM 6038 C C . LEU B 1 297 ? -25.5 -18.844 -15.719 1 95.94 297 LEU B C 1
ATOM 6040 O O . LEU B 1 297 ? -25.484 -20 -16.125 1 95.94 297 LEU B O 1
ATOM 6044 N N . ASP B 1 298 ? -25.297 -17.812 -16.453 1 93.31 298 ASP B N 1
ATOM 6045 C CA . ASP B 1 298 ? -24.828 -17.953 -17.828 1 93.31 298 ASP B CA 1
ATOM 6046 C C . ASP B 1 298 ? -23.312 -17.844 -17.906 1 93.31 298 ASP B C 1
ATOM 6048 O O . ASP B 1 298 ? -22.734 -16.797 -17.562 1 93.31 298 ASP B O 1
ATOM 6052 N N . PHE B 1 299 ? -22.672 -18.891 -18.422 1 91.75 299 PHE B N 1
ATOM 6053 C CA . PHE B 1 299 ? -21.219 -18.938 -18.484 1 91.75 299 PHE B CA 1
ATOM 6054 C C . PHE B 1 299 ? -20.734 -18.703 -19.922 1 91.75 299 PHE B C 1
ATOM 6056 O O . PHE B 1 299 ? -19.578 -19.047 -20.25 1 91.75 299 PHE B O 1
ATOM 6063 N N . ASP B 1 300 ? -21.531 -18.141 -20.828 1 81.38 300 ASP B N 1
ATOM 6064 C CA . ASP B 1 300 ? -21.25 -18 -22.25 1 81.38 300 ASP B CA 1
ATOM 6065 C C . ASP B 1 300 ? -20.031 -17.094 -22.469 1 81.38 300 ASP B C 1
ATOM 6067 O O . ASP B 1 300 ? -19.344 -17.219 -23.484 1 81.38 300 ASP B O 1
ATOM 6071 N N . GLY B 1 301 ? -19.703 -16.328 -21.547 1 77.81 301 GLY B N 1
ATOM 6072 C CA . GLY B 1 301 ? -18.578 -15.414 -21.688 1 77.81 301 GLY B CA 1
ATOM 6073 C C . GLY B 1 301 ? -17.234 -16.109 -21.625 1 77.81 301 GLY B C 1
ATOM 6074 O O . GLY B 1 301 ? -16.203 -15.516 -21.969 1 77.81 301 GLY B O 1
ATOM 6075 N N . PHE B 1 302 ? -17.172 -17.438 -21.344 1 85.62 302 PHE B N 1
ATOM 6076 C CA . PHE B 1 302 ? -15.906 -18.125 -21.156 1 85.62 302 PHE B CA 1
ATOM 6077 C C . PHE B 1 302 ? -15.609 -19.047 -22.344 1 85.62 302 PHE B C 1
ATOM 6079 O O . PHE B 1 302 ? -14.641 -19.797 -22.328 1 85.62 302 PHE B O 1
ATOM 6086 N N . ASP B 1 303 ? -16.422 -18.922 -23.406 1 80.5 303 ASP B N 1
ATOM 6087 C CA . ASP B 1 303 ? -16.266 -19.797 -24.562 1 80.5 303 ASP B CA 1
ATOM 6088 C C . ASP B 1 303 ? -15.133 -19.312 -25.469 1 80.5 303 ASP B C 1
ATOM 6090 O O . ASP B 1 303 ? -14.484 -20.109 -26.141 1 80.5 303 ASP B O 1
ATOM 6094 N N . ASP B 1 304 ? -14.891 -18.016 -25.438 1 83.5 304 ASP B N 1
ATOM 6095 C CA . ASP B 1 304 ? -13.883 -17.438 -26.328 1 83.5 304 ASP B CA 1
ATOM 6096 C C . ASP B 1 304 ? -12.82 -16.688 -25.531 1 83.5 304 ASP B C 1
ATOM 6098 O O . ASP B 1 304 ? -13.109 -16.125 -24.469 1 83.5 304 ASP B O 1
ATOM 6102 N N . ILE B 1 305 ? -11.633 -16.844 -26.031 1 89.56 305 ILE B N 1
ATOM 6103 C CA . ILE B 1 305 ? -10.516 -16.109 -25.453 1 89.56 305 ILE B CA 1
ATOM 6104 C C . ILE B 1 305 ? -10.047 -15.031 -26.422 1 89.56 305 ILE B C 1
ATOM 6106 O O . ILE B 1 305 ? -9.648 -15.328 -27.547 1 89.56 305 ILE B O 1
ATOM 6110 N N . PRO B 1 306 ? -10.133 -13.82 -25.984 1 90.44 306 PRO B N 1
ATOM 6111 C CA . PRO B 1 306 ? -9.688 -12.742 -26.875 1 90.44 306 PRO B CA 1
ATOM 6112 C C . PRO B 1 306 ? -8.18 -12.766 -27.109 1 90.44 306 PRO B C 1
ATOM 6114 O O . PRO B 1 306 ? -7.418 -13.211 -26.25 1 90.44 306 PRO B O 1
ATOM 6117 N N . PRO B 1 307 ? -7.738 -12.25 -28.281 1 91.5 307 PRO B N 1
ATOM 6118 C CA . PRO B 1 307 ? -6.301 -12.164 -28.531 1 91.5 307 PRO B CA 1
ATOM 6119 C C . PRO B 1 307 ? -5.613 -11.102 -27.688 1 91.5 307 PRO B C 1
ATOM 6121 O O . PRO B 1 307 ? -6.25 -10.117 -27.281 1 91.5 307 PRO B O 1
ATOM 6124 N N . PRO B 1 308 ? -4.344 -11.344 -27.375 1 93.44 308 PRO B N 1
ATOM 6125 C CA . PRO B 1 308 ? -3.615 -10.32 -26.625 1 93.44 308 PRO B CA 1
ATOM 6126 C C . PRO B 1 308 ? -3.441 -9.023 -27.406 1 93.44 308 PRO B C 1
ATOM 6128 O O . PRO B 1 308 ? -3.191 -9.062 -28.625 1 93.44 308 PRO B O 1
ATOM 6131 N N . PRO B 1 309 ? -3.625 -7.922 -26.797 1 93.44 309 PRO B N 1
ATOM 6132 C CA . PRO B 1 309 ? -3.369 -6.648 -27.469 1 93.44 309 PRO B CA 1
ATOM 6133 C C . PRO B 1 309 ? -1.879 -6.379 -27.672 1 93.44 309 PRO B C 1
ATOM 6135 O O . PRO B 1 309 ? -1.042 -6.973 -26.984 1 93.44 309 PRO B O 1
ATOM 6138 N N . PRO B 1 310 ? -1.644 -5.363 -28.641 1 93.44 310 PRO B N 1
ATOM 6139 C CA . PRO B 1 310 ? -0.251 -4.914 -28.719 1 93.44 310 PRO B CA 1
ATOM 6140 C C . PRO B 1 310 ? 0.233 -4.273 -27.422 1 93.44 310 PRO B C 1
ATOM 6142 O O . PRO B 1 310 ? -0.533 -3.582 -26.75 1 93.44 310 PRO B O 1
ATOM 6145 N N . ALA B 1 311 ? 1.504 -4.566 -27.125 1 91.19 311 ALA B N 1
ATOM 6146 C CA . ALA B 1 311 ? 2.084 -4.086 -25.875 1 91.19 311 ALA B CA 1
ATOM 6147 C C . ALA B 1 311 ? 1.952 -2.57 -25.75 1 91.19 311 ALA B C 1
ATOM 6149 O O . ALA B 1 311 ? 1.636 -2.053 -24.672 1 91.19 311 ALA B O 1
ATOM 6150 N N . ALA B 1 312 ? 2.166 -1.85 -26.812 1 90.69 312 ALA B N 1
ATOM 6151 C CA . ALA B 1 312 ? 2.121 -0.389 -26.812 1 90.69 312 ALA B CA 1
ATOM 6152 C C . ALA B 1 312 ? 0.719 0.117 -26.484 1 90.69 312 ALA B C 1
ATOM 6154 O O . ALA B 1 312 ? 0.559 1.094 -25.75 1 90.69 312 ALA B O 1
ATOM 6155 N N . ASP B 1 313 ? -0.253 -0.524 -27.047 1 92.19 313 ASP B N 1
ATOM 6156 C CA . ASP B 1 313 ? -1.637 -0.136 -26.797 1 92.19 313 ASP B CA 1
ATOM 6157 C C . ASP B 1 313 ? -2.027 -0.409 -25.344 1 92.19 313 ASP B C 1
ATOM 6159 O O . ASP B 1 313 ? -2.691 0.414 -24.703 1 92.19 313 ASP B O 1
ATOM 6163 N N . ALA B 1 314 ? -1.622 -1.56 -24.844 1 93.81 314 ALA B N 1
ATOM 6164 C CA . ALA B 1 314 ? -1.901 -1.91 -23.453 1 93.81 314 ALA B CA 1
ATOM 6165 C C . ALA B 1 314 ? -1.263 -0.907 -22.5 1 93.81 314 ALA B C 1
ATOM 6167 O O . ALA B 1 314 ? -1.886 -0.493 -21.516 1 93.81 314 ALA B O 1
ATOM 6168 N N . GLN B 1 315 ? -0.064 -0.506 -22.828 1 93 315 GLN B N 1
ATOM 6169 C CA . GLN B 1 315 ? 0.648 0.456 -21.984 1 93 315 GLN B CA 1
ATOM 6170 C C . GLN B 1 315 ? -0.043 1.816 -22 1 93 315 GLN B C 1
ATOM 6172 O O . GLN B 1 315 ? -0.213 2.445 -20.953 1 93 315 GLN B O 1
ATOM 6177 N N . ARG B 1 316 ? -0.365 2.277 -23.156 1 91.31 316 ARG B N 1
ATOM 6178 C CA . ARG B 1 316 ? -1.05 3.559 -23.297 1 91.31 316 ARG B CA 1
ATOM 6179 C C . ARG B 1 316 ? -2.346 3.578 -22.5 1 91.31 316 ARG B C 1
ATOM 6181 O O . ARG B 1 316 ? -2.619 4.535 -21.766 1 91.31 316 ARG B O 1
ATOM 6188 N N . ASP B 1 317 ? -3.08 2.547 -22.562 1 88.94 317 ASP B N 1
ATOM 6189 C CA . ASP B 1 317 ? -4.344 2.453 -21.844 1 88.94 317 ASP B CA 1
ATOM 6190 C C . ASP B 1 317 ? -4.109 2.484 -20.328 1 88.94 317 ASP B C 1
ATOM 6192 O O . ASP B 1 317 ? -4.832 3.164 -19.594 1 88.94 317 ASP B O 1
ATOM 6196 N N . ALA B 1 318 ? -3.146 1.768 -19.859 1 92.75 318 ALA B N 1
ATOM 6197 C CA . ALA B 1 318 ? -2.867 1.693 -18.422 1 92.75 318 ALA B CA 1
ATOM 6198 C C . ALA B 1 318 ? -2.439 3.053 -17.875 1 92.75 318 ALA B C 1
ATOM 6200 O O . ALA B 1 318 ? -2.916 3.482 -16.828 1 92.75 318 ALA B O 1
ATOM 6201 N N . ILE B 1 319 ? -1.625 3.783 -18.641 1 93 319 ILE B N 1
ATOM 6202 C CA . ILE B 1 319 ? -1.039 5.023 -18.141 1 93 319 ILE B CA 1
ATOM 6203 C C . ILE B 1 319 ? -2.072 6.145 -18.203 1 93 319 ILE B C 1
ATOM 6205 O O . ILE B 1 319 ? -2.072 7.051 -17.359 1 93 319 ILE B O 1
ATOM 6209 N N . LEU B 1 320 ? -3.01 6.051 -19.078 1 89.12 320 LEU B N 1
ATOM 6210 C CA . LEU B 1 320 ? -3.93 7.16 -19.297 1 89.12 320 LEU B CA 1
ATOM 6211 C C . LEU B 1 320 ? -5.215 6.969 -18.5 1 89.12 320 LEU B C 1
ATOM 6213 O O . LEU B 1 320 ? -5.875 7.941 -18.125 1 89.12 320 LEU B O 1
ATOM 6217 N N . HIS B 1 321 ? -5.527 5.703 -18.156 1 88.38 321 HIS B N 1
ATOM 6218 C CA . HIS B 1 321 ? -6.91 5.531 -17.734 1 88.38 321 HIS B CA 1
ATOM 6219 C C . HIS B 1 321 ? -6.984 4.859 -16.359 1 88.38 321 HIS B C 1
ATOM 6221 O O . HIS B 1 321 ? -8.055 4.793 -15.758 1 88.38 321 HIS B O 1
ATOM 6227 N N . ARG B 1 322 ? -5.965 4.355 -15.867 1 94.75 322 ARG B N 1
ATOM 6228 C CA . ARG B 1 322 ? -6.055 3.648 -14.594 1 94.75 322 ARG B CA 1
ATOM 6229 C C . ARG B 1 322 ? -6.461 4.598 -13.469 1 94.75 322 ARG B C 1
ATOM 6231 O O . ARG B 1 322 ? -5.84 5.645 -13.289 1 94.75 322 ARG B O 1
ATOM 6238 N N . ALA B 1 323 ? -7.469 4.215 -12.742 1 95.12 323 ALA B N 1
ATOM 6239 C CA . ALA B 1 323 ? -8.047 5.059 -11.695 1 95.12 323 ALA B CA 1
ATOM 6240 C C . ALA B 1 323 ? -7.055 5.289 -10.562 1 95.12 323 ALA B C 1
ATOM 6242 O O . ALA B 1 323 ? -7.027 6.367 -9.969 1 95.12 323 ALA B O 1
ATOM 6243 N N . ASP B 1 324 ? -6.234 4.289 -10.219 1 95.75 324 ASP B N 1
ATOM 6244 C CA . ASP B 1 324 ? -5.289 4.445 -9.117 1 95.75 324 ASP B CA 1
ATOM 6245 C C . ASP B 1 324 ? -4.176 5.43 -9.477 1 95.75 324 ASP B C 1
ATOM 6247 O O . ASP B 1 324 ? -3.738 6.215 -8.641 1 95.75 324 ASP B O 1
ATOM 6251 N N . LEU B 1 325 ? -3.732 5.422 -10.766 1 96.19 325 LEU B N 1
ATOM 6252 C CA . LEU B 1 325 ? -2.729 6.383 -11.211 1 96.19 325 LEU B CA 1
ATOM 6253 C C . LEU B 1 325 ? -3.305 7.793 -11.242 1 96.19 325 LEU B C 1
ATOM 6255 O O . LEU B 1 325 ? -2.664 8.742 -10.773 1 96.19 325 LEU B O 1
ATOM 6259 N N . LEU B 1 326 ? -4.523 7.898 -11.734 1 95.94 326 LEU B N 1
ATOM 6260 C CA . LEU B 1 326 ? -5.191 9.195 -11.75 1 95.94 326 LEU B CA 1
ATOM 6261 C C . LEU B 1 326 ? -5.406 9.711 -10.328 1 95.94 326 LEU B C 1
ATOM 6263 O O . LEU B 1 326 ? -5.273 10.914 -10.07 1 95.94 326 LEU B O 1
ATOM 6267 N N . GLY B 1 327 ? -5.758 8.773 -9.398 1 96.62 327 GLY B N 1
ATOM 6268 C CA . GLY B 1 327 ? -5.875 9.148 -7.996 1 96.62 327 GLY B CA 1
ATOM 6269 C C . GLY B 1 327 ? -4.582 9.664 -7.402 1 96.62 327 GLY B C 1
ATOM 6270 O O . GLY B 1 327 ? -4.578 10.664 -6.68 1 96.62 327 GLY B O 1
ATOM 6271 N N . SER B 1 328 ? -3.451 9.008 -7.707 1 97.25 328 SER B N 1
ATOM 6272 C CA . SER B 1 328 ? -2.145 9.445 -7.223 1 97.25 328 SER B CA 1
ATOM 6273 C C . SER B 1 328 ? -1.774 10.812 -7.781 1 97.25 328 SER B C 1
ATOM 6275 O O . SER B 1 328 ? -1.158 11.625 -7.09 1 97.25 328 SER B O 1
ATOM 6277 N N . LEU B 1 329 ? -2.158 11.086 -9.062 1 96.94 329 LEU B N 1
ATOM 6278 C CA . LEU B 1 329 ? -1.932 12.391 -9.672 1 96.94 329 LEU B CA 1
ATOM 6279 C C . LEU B 1 329 ? -2.762 13.469 -8.977 1 96.94 329 LEU B C 1
ATOM 6281 O O . LEU B 1 329 ? -2.299 14.594 -8.789 1 96.94 329 LEU B O 1
ATOM 6285 N N . ALA B 1 330 ? -3.959 13.078 -8.547 1 97.19 330 ALA B N 1
ATOM 6286 C CA . ALA B 1 330 ? -4.789 14.008 -7.789 1 97.19 330 ALA B CA 1
ATOM 6287 C C . ALA B 1 330 ? -4.172 14.305 -6.426 1 97.19 330 ALA B C 1
ATOM 6289 O O . ALA B 1 330 ? -4.223 15.445 -5.945 1 97.19 330 ALA B O 1
ATOM 6290 N N . ASP B 1 331 ? -3.58 13.344 -5.809 1 97.25 331 ASP B N 1
ATOM 6291 C CA . ASP B 1 331 ? -2.871 13.539 -4.547 1 97.25 331 ASP B CA 1
ATOM 6292 C C . ASP B 1 331 ? -1.685 14.484 -4.727 1 97.25 331 ASP B C 1
ATOM 6294 O O . ASP B 1 331 ? -1.408 15.312 -3.855 1 97.25 331 ASP B O 1
ATOM 6298 N N . TYR B 1 332 ? -0.965 14.32 -5.863 1 98 332 TYR B N 1
ATOM 6299 C CA . TYR B 1 332 ? 0.124 15.234 -6.172 1 98 332 TYR B CA 1
ATOM 6300 C C . TYR B 1 332 ? -0.393 16.656 -6.336 1 98 332 TYR B C 1
ATOM 6302 O O . TYR B 1 332 ? 0.206 17.609 -5.82 1 98 332 TYR B O 1
ATOM 6310 N N . ALA B 1 333 ? -1.518 16.781 -7.02 1 97.38 333 ALA B N 1
ATOM 6311 C CA . ALA B 1 333 ? -2.125 18.094 -7.203 1 97.38 333 ALA B CA 1
ATOM 6312 C C . ALA B 1 333 ? -2.529 18.703 -5.863 1 97.38 333 ALA B C 1
ATOM 6314 O O . ALA B 1 333 ? -2.42 19.922 -5.672 1 97.38 333 ALA B O 1
ATOM 6315 N N . ALA B 1 334 ? -3.01 17.875 -4.93 1 97.94 334 ALA B N 1
ATOM 6316 C CA . ALA B 1 334 ? -3.342 18.344 -3.586 1 97.94 334 ALA B CA 1
ATOM 6317 C C . ALA B 1 334 ? -2.1 18.844 -2.859 1 97.94 334 ALA B C 1
ATOM 6319 O O . ALA B 1 334 ? -2.148 19.859 -2.172 1 97.94 334 ALA B O 1
ATOM 6320 N N . ALA B 1 335 ? -0.966 18.125 -3.014 1 97.81 335 ALA B N 1
ATOM 6321 C CA . ALA B 1 335 ? 0.293 18.547 -2.41 1 97.81 335 ALA B CA 1
ATOM 6322 C C . ALA B 1 335 ? 0.766 19.875 -3.002 1 97.81 335 ALA B C 1
ATOM 6324 O O . ALA B 1 335 ? 1.334 20.719 -2.295 1 97.81 335 ALA B O 1
ATOM 6325 N N . GLU B 1 336 ? 0.499 20.094 -4.324 1 97.19 336 GLU B N 1
ATOM 6326 C CA . GLU B 1 336 ? 0.808 21.359 -4.984 1 97.19 336 GLU B CA 1
ATOM 6327 C C . GLU B 1 336 ? 0.001 22.5 -4.387 1 97.19 336 GLU B C 1
ATOM 6329 O O . GLU B 1 336 ? 0.548 23.562 -4.098 1 97.19 336 GLU B O 1
ATOM 6334 N N . SER B 1 337 ? -1.243 22.188 -4.164 1 97.25 337 SER B N 1
ATOM 6335 C CA . SER B 1 337 ? -2.102 23.219 -3.572 1 97.25 337 SER B CA 1
ATOM 6336 C C . SER B 1 337 ? -1.705 23.5 -2.127 1 97.25 337 SER B C 1
ATOM 6338 O O . SER B 1 337 ? -1.762 24.641 -1.676 1 97.25 337 SER B O 1
ATOM 6340 N N . ALA B 1 338 ? -1.303 22.484 -1.412 1 97.94 338 ALA B N 1
ATOM 6341 C CA . ALA B 1 338 ? -0.825 22.656 -0.042 1 97.94 338 ALA B CA 1
ATOM 6342 C C . ALA B 1 338 ? 0.419 23.547 -0 1 97.94 338 ALA B C 1
ATOM 6344 O O . ALA B 1 338 ? 0.58 24.359 0.912 1 97.94 338 ALA B O 1
ATOM 6345 N N . LEU B 1 339 ? 1.318 23.359 -0.988 1 97.94 339 LEU B N 1
ATOM 6346 C CA . LEU B 1 339 ? 2.506 24.203 -1.078 1 97.94 339 LEU B CA 1
ATOM 6347 C C . LEU B 1 339 ? 2.125 25.656 -1.344 1 97.94 339 LEU B C 1
ATOM 6349 O O . LEU B 1 339 ? 2.686 26.562 -0.736 1 97.94 339 LEU B O 1
ATOM 6353 N N . GLN B 1 340 ? 1.133 25.859 -2.199 1 97.62 340 GLN B N 1
ATOM 6354 C CA . GLN B 1 340 ? 0.658 27.203 -2.467 1 97.62 340 GLN B CA 1
ATOM 6355 C C . GLN B 1 340 ? 0.086 27.859 -1.207 1 97.62 340 GLN B C 1
ATOM 6357 O O . GLN B 1 340 ? 0.301 29.047 -0.955 1 97.62 340 GLN B O 1
ATOM 6362 N N . LEU B 1 341 ? -0.584 27.047 -0.423 1 97.38 341 LEU B N 1
ATOM 6363 C CA . LEU B 1 341 ? -1.14 27.531 0.835 1 97.38 341 LEU B CA 1
ATOM 6364 C C . LEU B 1 341 ? -0.029 27.922 1.804 1 97.38 341 LEU B C 1
ATOM 6366 O O . LEU B 1 341 ? -0.098 28.984 2.439 1 97.38 341 LEU B O 1
ATOM 6370 N N . GLU B 1 342 ? 1.02 27.141 1.894 1 97.25 342 GLU B N 1
ATOM 6371 C CA . GLU B 1 342 ? 2.125 27.438 2.799 1 97.25 342 GLU B CA 1
ATOM 6372 C C . GLU B 1 342 ? 2.893 28.672 2.352 1 97.25 342 GLU B C 1
ATOM 6374 O O . GLU B 1 342 ? 3.377 29.438 3.182 1 97.25 342 GLU B O 1
ATOM 6379 N N . VAL B 1 343 ? 2.979 28.891 1.054 1 96.75 343 VAL B N 1
ATOM 6380 C CA . VAL B 1 343 ? 3.617 30.094 0.536 1 96.75 343 VAL B CA 1
ATOM 6381 C C . VAL B 1 343 ? 2.773 31.312 0.886 1 96.75 343 VAL B C 1
ATOM 6383 O O . VAL B 1 343 ? 3.311 32.375 1.247 1 96.75 343 VAL B O 1
ATOM 6386 N N . ALA B 1 344 ? 1.468 31.094 0.84 1 95.88 344 ALA B N 1
ATOM 6387 C CA . ALA B 1 344 ? 0.568 32.188 1.178 1 95.88 344 ALA B CA 1
ATOM 6388 C C . ALA B 1 344 ? 0.648 32.531 2.664 1 95.88 344 ALA B C 1
ATOM 6390 O O . ALA B 1 344 ? 0.445 33.688 3.057 1 95.88 344 ALA B O 1
ATOM 6391 N N . LYS B 1 345 ? 0.986 31.641 3.488 1 95.06 345 LYS B N 1
ATOM 6392 C CA . LYS B 1 345 ? 1.023 31.828 4.938 1 95.06 345 LYS B CA 1
ATOM 6393 C C . LYS B 1 345 ? 2.201 32.688 5.348 1 95.06 345 LYS B C 1
ATOM 6395 O O . LYS B 1 345 ? 2.309 33.094 6.512 1 95.06 345 LYS B O 1
ATOM 6400 N N . GLN B 1 346 ? 3.039 33.125 4.383 1 92.75 346 GLN B N 1
ATOM 6401 C CA . GLN B 1 346 ? 4.102 34.094 4.66 1 92.75 346 GLN B CA 1
ATOM 6402 C C . GLN B 1 346 ? 3.527 35.5 4.93 1 92.75 346 GLN B C 1
ATOM 6404 O O . GLN B 1 346 ? 4.168 36.312 5.59 1 92.75 346 GLN B O 1
ATOM 6409 N N . TYR B 1 347 ? 2.324 35.625 4.383 1 92.94 347 TYR B N 1
ATOM 6410 C CA . TYR B 1 347 ? 1.681 36.938 4.539 1 92.94 347 TYR B CA 1
ATOM 6411 C C . TYR B 1 347 ? 0.721 36.906 5.723 1 92.94 347 TYR B C 1
ATOM 6413 O O . TYR B 1 347 ? -0.149 36.062 5.82 1 92.94 347 TYR B O 1
ATOM 6421 N N . PRO B 1 348 ? 0.887 37.781 6.621 1 92.12 348 PRO B N 1
ATOM 6422 C CA . PRO B 1 348 ? 0.066 37.781 7.832 1 92.12 348 PRO B CA 1
ATOM 6423 C C . PRO B 1 348 ? -1.395 38.125 7.559 1 92.12 348 PRO B C 1
ATOM 6425 O O . PRO B 1 348 ? -1.693 38.844 6.598 1 92.12 348 PRO B O 1
ATOM 6428 N N . ASP B 1 349 ? -2.24 37.656 8.352 1 92.25 349 ASP B N 1
ATOM 6429 C CA . ASP B 1 349 ? -3.639 38.062 8.359 1 92.25 349 ASP B CA 1
ATOM 6430 C C . ASP B 1 349 ? -3.812 39.406 9.094 1 92.25 349 ASP B C 1
ATOM 6432 O O . ASP B 1 349 ? -2.938 39.812 9.859 1 92.25 349 ASP B O 1
ATOM 6436 N N . ILE B 1 350 ? -4.93 40.031 8.781 1 91.75 350 ILE B N 1
ATOM 6437 C CA . ILE B 1 350 ? -5.215 41.344 9.367 1 91.75 350 ILE B CA 1
ATOM 6438 C C . ILE B 1 350 ? -6.441 41.25 10.273 1 91.75 350 ILE B C 1
ATOM 6440 O O . ILE B 1 350 ? -7.426 40.594 9.922 1 91.75 350 ILE B O 1
ATOM 6444 N N . HIS B 1 351 ? -6.27 41.812 11.414 1 93.56 351 HIS B N 1
ATOM 6445 C CA . HIS B 1 351 ? -7.402 41.906 12.32 1 93.56 351 HIS B CA 1
ATOM 6446 C C . HIS B 1 351 ? -7.875 43.375 12.445 1 93.56 351 HIS B C 1
ATOM 6448 O O . HIS B 1 351 ? -7.125 44.219 12.906 1 93.56 351 HIS B O 1
ATOM 6454 N N . LEU B 1 352 ? -9.211 43.625 12.07 1 92.19 352 LEU B N 1
ATOM 6455 C CA . LEU B 1 352 ? -9.828 44.938 12.234 1 92.19 352 LEU B CA 1
ATOM 6456 C C . LEU B 1 352 ? -10.539 45.031 13.578 1 92.19 352 LEU B C 1
ATOM 6458 O O . LEU B 1 352 ? -11.172 44.094 14.023 1 92.19 352 LEU B O 1
ATOM 6462 N N . GLY B 1 353 ? -10.32 46.25 14.172 1 90.94 353 GLY B N 1
ATOM 6463 C CA . GLY B 1 353 ? -10.875 46.406 15.508 1 90.94 353 GLY B CA 1
ATOM 6464 C C . GLY B 1 353 ? -11.773 47.625 15.656 1 90.94 353 GLY B C 1
ATOM 6465 O O . GLY B 1 353 ? -11.469 48.531 16.422 1 90.94 353 GLY B O 1
ATOM 6466 N N . PRO B 1 354 ? -12.945 47.656 14.891 1 90.5 354 PRO B N 1
ATOM 6467 C CA . PRO B 1 354 ? -13.891 48.75 15.156 1 90.5 354 PRO B CA 1
ATOM 6468 C C . PRO B 1 354 ? -14.547 48.625 16.531 1 90.5 354 PRO B C 1
ATOM 6470 O O . PRO B 1 354 ? -14.719 47.531 17.047 1 90.5 354 PRO B O 1
ATOM 6473 N N . GLY B 1 355 ? -14.789 49.844 17.125 1 90.75 355 GLY B N 1
ATOM 6474 C CA . GLY B 1 355 ? -15.43 49.781 18.438 1 90.75 355 GLY B CA 1
ATOM 6475 C C . GLY B 1 355 ? -15.883 51.156 18.922 1 90.75 355 GLY B C 1
ATOM 6476 O O . GLY B 1 355 ? -15.734 52.156 18.219 1 90.75 355 GLY B O 1
ATOM 6477 N N . TYR B 1 356 ? -16.672 51.156 20.016 1 91.12 356 TYR B N 1
ATOM 6478 C CA . TYR B 1 356 ? -17.172 52.344 20.719 1 91.12 356 TYR B CA 1
ATOM 6479 C C . TYR B 1 356 ? -16.953 52.188 22.219 1 91.12 356 TYR B C 1
ATOM 6481 O O . TYR B 1 356 ? -17.172 51.125 22.781 1 91.12 356 TYR B O 1
ATOM 6489 N N . THR B 1 357 ? -16.438 53.312 22.75 1 90.75 357 THR B N 1
ATOM 6490 C CA . THR B 1 357 ? -16.234 53.281 24.188 1 90.75 357 THR B CA 1
ATOM 6491 C C . THR B 1 357 ? -16.797 54.531 24.844 1 90.75 357 THR B C 1
ATOM 6493 O O . THR B 1 357 ? -16.562 55.656 24.359 1 90.75 357 THR B O 1
ATOM 6496 N N . TYR B 1 358 ? -17.594 54.375 25.797 1 90.5 358 TYR B N 1
ATOM 6497 C CA . TYR B 1 358 ? -17.984 55.438 26.734 1 90.5 358 TYR B CA 1
ATOM 6498 C C . TYR B 1 358 ? -17.062 55.438 27.953 1 90.5 358 TYR B C 1
ATOM 6500 O O . TYR B 1 358 ? -16.969 54.438 28.672 1 90.5 358 TYR B O 1
ATOM 6508 N N . ASP B 1 359 ? -16.391 56.531 28.016 1 91.69 359 ASP B N 1
ATOM 6509 C CA . ASP B 1 359 ? -15.422 56.625 29.094 1 91.69 359 ASP B CA 1
ATOM 6510 C C . ASP B 1 359 ? -15.766 57.812 30.031 1 91.69 359 ASP B C 1
ATOM 6512 O O . ASP B 1 359 ? -15.273 58.906 29.844 1 91.69 359 ASP B O 1
ATOM 6516 N N . THR B 1 360 ? -16.5 57.594 31.047 1 89.75 360 THR B N 1
ATOM 6517 C CA . THR B 1 360 ? -16.875 58.531 32.094 1 89.75 360 THR B CA 1
ATOM 6518 C C . THR B 1 360 ? -17.312 59.875 31.484 1 89.75 360 THR B C 1
ATOM 6520 O O . THR B 1 360 ? -16.859 60.938 31.906 1 89.75 360 THR B O 1
ATOM 6523 N N . GLY B 1 361 ? -18.016 59.812 30.484 1 88.81 361 GLY B N 1
ATOM 6524 C CA . GLY B 1 361 ? -18.578 61.031 29.891 1 88.81 361 GLY B CA 1
ATOM 6525 C C . GLY B 1 361 ? -17.984 61.344 28.516 1 88.81 361 GLY B C 1
ATOM 6526 O O . GLY B 1 361 ? -18.516 62.188 27.797 1 88.81 361 GLY B O 1
ATOM 6527 N N . THR B 1 362 ? -16.922 60.688 28.172 1 90.12 362 THR B N 1
ATOM 6528 C CA . THR B 1 362 ? -16.297 60.875 26.859 1 90.12 362 THR B CA 1
ATOM 6529 C C . THR B 1 362 ? -16.672 59.719 25.922 1 90.12 362 THR B C 1
ATOM 6531 O O . THR B 1 362 ? -16.578 58.562 26.297 1 90.12 362 THR B O 1
ATOM 6534 N N . HIS B 1 363 ? -17.109 60.156 24.703 1 89.94 363 HIS B N 1
ATOM 6535 C CA . HIS B 1 363 ? -17.406 59.156 23.672 1 89.94 363 HIS B CA 1
ATOM 6536 C C . HIS B 1 363 ? -16.219 58.938 22.75 1 89.94 363 HIS B C 1
ATOM 6538 O O . HIS B 1 363 ? -15.711 59.906 22.156 1 89.94 363 HIS B O 1
ATOM 6544 N N . LYS B 1 364 ? -15.867 57.688 22.719 1 89.81 364 LYS B N 1
ATOM 6545 C CA . LYS B 1 364 ? -14.711 57.375 21.875 1 89.81 364 LYS B CA 1
ATOM 6546 C C . LYS B 1 364 ? -15.094 56.375 20.781 1 89.81 364 LYS B C 1
ATOM 6548 O O . LYS B 1 364 ? -15.664 55.312 21.078 1 89.81 364 LYS B O 1
ATOM 6553 N N . ILE B 1 365 ? -14.867 56.75 19.531 1 88.94 365 ILE B N 1
ATOM 6554 C CA . ILE B 1 365 ? -15.078 55.875 18.406 1 88.94 365 ILE B CA 1
ATOM 6555 C C . ILE B 1 365 ? -13.734 55.375 17.891 1 88.94 365 ILE B C 1
ATOM 6557 O O . ILE B 1 365 ? -12.828 56.156 17.625 1 88.94 365 ILE B O 1
ATOM 6561 N N . GLY B 1 366 ? -13.68 54.094 17.844 1 87.44 366 GLY B N 1
ATOM 6562 C CA . GLY B 1 366 ? -12.406 53.469 17.484 1 87.44 366 GLY B CA 1
ATOM 6563 C C . GLY B 1 366 ? -12.445 52.719 16.172 1 87.44 366 GLY B C 1
ATOM 6564 O O . GLY B 1 366 ? -13.469 52.125 15.828 1 87.44 366 GLY B O 1
ATOM 6565 N N . PHE B 1 367 ? -11.367 52.812 15.281 1 84.19 367 PHE B N 1
ATOM 6566 C CA . PHE B 1 367 ? -11.18 52.031 14.062 1 84.19 367 PHE B CA 1
ATOM 6567 C C . PHE B 1 367 ? -9.711 51.688 13.852 1 84.19 367 PHE B C 1
ATOM 6569 O O . PHE B 1 367 ? -9.125 52.031 12.828 1 84.19 367 PHE B O 1
ATOM 6576 N N . GLY B 1 368 ? -9.094 51 14.695 1 83.81 368 GLY B N 1
ATOM 6577 C CA . GLY B 1 368 ? -7.691 50.656 14.547 1 83.81 368 GLY B CA 1
ATOM 6578 C C . GLY B 1 368 ? -7.473 49.219 14.117 1 83.81 368 GLY B C 1
ATOM 6579 O O . GLY B 1 368 ? -8.422 48.531 13.766 1 83.81 368 GLY B O 1
ATOM 6580 N N . LEU B 1 369 ? -6.137 48.906 13.898 1 86.19 369 LEU B N 1
ATOM 6581 C CA . LEU B 1 369 ? -5.715 47.531 13.664 1 86.19 369 LEU B CA 1
ATOM 6582 C C . LEU B 1 369 ? -5.555 46.781 14.984 1 86.19 369 LEU B C 1
ATOM 6584 O O . LEU B 1 369 ? -4.707 47.125 15.805 1 86.19 369 LEU B O 1
ATOM 6588 N N . ALA B 1 370 ? -6.418 45.781 15.086 1 84.56 370 ALA B N 1
ATOM 6589 C CA . ALA B 1 370 ? -6.406 45 16.328 1 84.56 370 ALA B CA 1
ATOM 6590 C C . ALA B 1 370 ? -5.188 44.062 16.375 1 84.56 370 ALA B C 1
ATOM 6592 O O . ALA B 1 370 ? -4.742 43.688 17.469 1 84.56 370 ALA B O 1
ATOM 6593 N N . GLY B 1 371 ? -4.762 43.781 15.203 1 89.06 371 GLY B N 1
ATOM 6594 C CA . GLY B 1 371 ? -3.586 42.938 15.258 1 89.06 371 GLY B CA 1
ATOM 6595 C C . GLY B 1 371 ? -3.055 42.562 13.891 1 89.06 371 GLY B C 1
ATOM 6596 O O . GLY B 1 371 ? -3.83 42.312 12.961 1 89.06 371 GLY B O 1
ATOM 6597 N N . ILE B 1 372 ? -1.706 42.562 13.75 1 90.38 372 ILE B N 1
ATOM 6598 C CA . ILE B 1 372 ? -0.974 42 12.609 1 90.38 372 ILE B CA 1
ATOM 6599 C C . ILE B 1 372 ? 0.252 41.25 13.109 1 90.38 372 ILE B C 1
ATOM 6601 O O . ILE B 1 372 ? 1.062 41.781 13.867 1 90.38 372 ILE B O 1
ATOM 6605 N N . THR B 1 373 ? 0.299 40.031 12.719 1 90.12 373 THR B N 1
ATOM 6606 C CA . THR B 1 373 ? 1.486 39.281 13.086 1 90.12 373 THR B CA 1
ATOM 6607 C C . THR B 1 373 ? 2.676 39.688 12.219 1 90.12 373 THR B C 1
ATOM 6609 O O . THR B 1 373 ? 2.629 39.562 10.992 1 90.12 373 THR B O 1
ATOM 6612 N N . LEU B 1 374 ? 3.707 40.188 12.789 1 89.62 374 LEU B N 1
ATOM 6613 C CA . LEU B 1 374 ? 4.887 40.625 12.055 1 89.62 374 LEU B CA 1
ATOM 6614 C C . LEU B 1 374 ? 5.82 39.438 11.781 1 89.62 374 LEU B C 1
ATOM 6616 O O . LEU B 1 374 ? 6.395 38.875 12.711 1 89.62 374 LEU B O 1
ATOM 6620 N N . PRO B 1 375 ? 5.93 39.094 10.555 1 89.44 375 PRO B N 1
ATOM 6621 C CA . PRO B 1 375 ? 6.77 37.969 10.227 1 89.44 375 PRO B CA 1
ATOM 6622 C C . PRO B 1 375 ? 8.266 38.281 10.297 1 89.44 375 PRO B C 1
ATOM 6624 O O . PRO B 1 375 ? 8.953 38.25 9.273 1 89.44 375 PRO B O 1
ATOM 6627 N N . ILE B 1 376 ? 8.789 38.438 11.445 1 88.88 376 ILE B N 1
ATOM 6628 C CA . ILE B 1 376 ? 10.172 38.875 11.641 1 88.88 376 ILE B CA 1
ATOM 6629 C C . ILE B 1 376 ? 11.055 37.656 11.922 1 88.88 376 ILE B C 1
ATOM 6631 O O . ILE B 1 376 ? 12.125 37.5 11.32 1 88.88 376 ILE B O 1
ATOM 6635 N N . PHE B 1 377 ? 10.578 36.812 12.75 1 89.94 377 PHE B N 1
ATOM 6636 C CA . PHE B 1 377 ? 11.406 35.688 13.156 1 89.94 377 PHE B CA 1
ATOM 6637 C C . PHE B 1 377 ? 11.109 34.469 12.305 1 89.94 377 PHE B C 1
ATOM 6639 O O . PHE B 1 377 ? 11.992 33.625 12.078 1 89.94 377 PHE B O 1
ATOM 6646 N N . ASP B 1 378 ? 9.891 34.344 11.906 1 90.06 378 ASP B N 1
ATOM 6647 C CA . ASP B 1 378 ? 9.414 33.188 11.148 1 90.06 378 ASP B CA 1
ATOM 6648 C C . ASP B 1 378 ? 8.547 33.625 9.969 1 90.06 378 ASP B C 1
ATOM 6650 O O . ASP B 1 378 ? 7.445 34.125 10.164 1 90.06 378 ASP B O 1
ATOM 6654 N N . GLN B 1 379 ? 9.023 33.438 8.836 1 91.5 379 GLN B N 1
ATOM 6655 C CA . GLN B 1 379 ? 8.266 33.719 7.625 1 91.5 379 GLN B CA 1
ATOM 6656 C C . GLN B 1 379 ? 7.711 32.438 7.004 1 91.5 379 GLN B C 1
ATOM 6658 O O . GLN B 1 379 ? 7.566 32.344 5.781 1 91.5 379 GLN B O 1
ATOM 6663 N N . ASN B 1 380 ? 7.551 31.453 7.754 1 94.81 380 ASN B N 1
ATOM 6664 C CA . ASN B 1 380 ? 6.996 30.156 7.402 1 94.81 380 ASN B CA 1
ATOM 6665 C C . ASN B 1 380 ? 7.949 29.359 6.516 1 94.81 380 ASN B C 1
ATOM 6667 O O . ASN B 1 380 ? 7.508 28.609 5.641 1 94.81 380 ASN B O 1
ATOM 6671 N N . GLN B 1 381 ? 9.266 29.672 6.664 1 93.56 381 GLN B N 1
ATOM 6672 C CA . GLN B 1 381 ? 10.258 28.953 5.871 1 93.56 381 GLN B CA 1
ATOM 6673 C C . GLN B 1 381 ? 10.195 27.453 6.125 1 93.56 381 GLN B C 1
ATOM 6675 O O . GLN B 1 381 ? 10.336 26.656 5.195 1 93.56 381 GLN B O 1
ATOM 6680 N N . GLY B 1 382 ? 10.039 27.062 7.391 1 94.62 382 GLY B N 1
ATOM 6681 C CA . GLY B 1 382 ? 9.914 25.641 7.715 1 94.62 382 GLY B CA 1
ATOM 6682 C C . GLY B 1 382 ? 8.688 25 7.094 1 94.62 382 GLY B C 1
ATOM 6683 O O . GLY B 1 382 ? 8.773 23.906 6.531 1 94.62 382 GLY B O 1
ATOM 6684 N N . GLY B 1 383 ? 7.516 25.703 7.188 1 95.94 383 GLY B N 1
ATOM 6685 C CA . GLY B 1 383 ? 6.297 25.203 6.586 1 95.94 383 GLY B CA 1
ATOM 6686 C C . GLY B 1 383 ? 6.398 25.016 5.086 1 95.94 383 GLY B C 1
ATOM 6687 O O . GLY B 1 383 ? 5.914 24.016 4.539 1 95.94 383 GLY B O 1
ATOM 6688 N N . ILE B 1 384 ? 7.016 25.969 4.449 1 96.81 384 ILE B N 1
ATOM 6689 C CA . ILE B 1 384 ? 7.199 25.906 3.002 1 96.81 384 ILE B CA 1
ATOM 6690 C C . ILE B 1 384 ? 8.133 24.75 2.65 1 96.81 384 ILE B C 1
ATOM 6692 O O . ILE B 1 384 ? 7.844 23.969 1.744 1 96.81 384 ILE B O 1
ATOM 6696 N N . ALA B 1 385 ? 9.258 24.641 3.4 1 96.25 385 ALA B N 1
ATOM 6697 C CA . ALA B 1 385 ? 10.188 23.531 3.164 1 96.25 385 ALA B CA 1
ATOM 6698 C C . ALA B 1 385 ? 9.5 22.188 3.354 1 96.25 385 ALA B C 1
ATOM 6700 O O . ALA B 1 385 ? 9.719 21.25 2.57 1 96.25 385 ALA B O 1
ATOM 6701 N N . LEU B 1 386 ? 8.719 22.062 4.371 1 96.94 386 LEU B N 1
ATOM 6702 C CA . LEU B 1 386 ? 7.984 20.844 4.637 1 96.94 386 LEU B CA 1
ATOM 6703 C C . LEU B 1 386 ? 7.012 20.531 3.506 1 96.94 386 LEU B C 1
ATOM 6705 O O . LEU B 1 386 ? 6.914 19.375 3.061 1 96.94 386 LEU B O 1
ATOM 6709 N N . ALA B 1 387 ? 6.273 21.531 3.057 1 97.75 387 ALA B N 1
ATOM 6710 C CA . ALA B 1 387 ? 5.328 21.344 1.962 1 97.75 387 ALA B CA 1
ATOM 6711 C C . ALA B 1 387 ? 6.047 20.938 0.68 1 97.75 387 ALA B C 1
ATOM 6713 O O . ALA B 1 387 ? 5.543 20.109 -0.091 1 97.75 387 ALA B O 1
ATOM 6714 N N . GLN B 1 388 ? 7.215 21.531 0.419 1 97.75 388 GLN B N 1
ATOM 6715 C CA . GLN B 1 388 ? 8.016 21.156 -0.737 1 97.75 388 GLN B CA 1
ATOM 6716 C C . GLN B 1 388 ? 8.453 19.703 -0.648 1 97.75 388 GLN B C 1
ATOM 6718 O O . GLN B 1 388 ? 8.406 18.969 -1.642 1 97.75 388 GLN B O 1
ATOM 6723 N N . ALA B 1 389 ? 8.875 19.312 0.513 1 97.31 389 ALA B N 1
ATOM 6724 C CA . ALA B 1 389 ? 9.281 17.922 0.726 1 97.31 389 ALA B CA 1
ATOM 6725 C C . ALA B 1 389 ? 8.102 16.984 0.519 1 97.31 389 ALA B C 1
ATOM 6727 O O . ALA B 1 389 ? 8.258 15.906 -0.074 1 97.31 389 ALA B O 1
ATOM 6728 N N . LYS B 1 390 ? 6.938 17.328 0.998 1 97.56 390 LYS B N 1
ATOM 6729 C CA . LYS B 1 390 ? 5.746 16.5 0.83 1 97.56 390 LYS B CA 1
ATOM 6730 C C . LYS B 1 390 ? 5.367 16.391 -0.643 1 97.56 390 LYS B C 1
ATOM 6732 O O . LYS B 1 390 ? 4.891 15.336 -1.083 1 97.56 390 LYS B O 1
ATOM 6737 N N . ARG B 1 391 ? 5.5 17.5 -1.39 1 97.38 391 ARG B N 1
ATOM 6738 C CA . ARG B 1 391 ? 5.273 17.438 -2.83 1 97.38 391 ARG B CA 1
ATOM 6739 C C . ARG B 1 391 ? 6.23 16.453 -3.494 1 97.38 391 ARG B C 1
ATOM 6741 O O . ARG B 1 391 ? 5.816 15.648 -4.34 1 97.38 391 ARG B O 1
ATOM 6748 N N . LYS B 1 392 ? 7.508 16.516 -3.1 1 96.75 392 LYS B N 1
ATOM 6749 C CA . LYS B 1 392 ? 8.5 15.594 -3.643 1 96.75 392 LYS B CA 1
ATOM 6750 C C . LYS B 1 392 ? 8.148 14.148 -3.301 1 96.75 392 LYS B C 1
ATOM 6752 O O . LYS B 1 392 ? 8.32 13.242 -4.125 1 96.75 392 LYS B O 1
ATOM 6757 N N . GLU B 1 393 ? 7.723 13.961 -2.137 1 96.88 393 GLU B N 1
ATOM 6758 C CA . GLU B 1 393 ? 7.289 12.633 -1.718 1 96.88 393 GLU B CA 1
ATOM 6759 C C . GLU B 1 393 ? 6.121 12.133 -2.57 1 96.88 393 GLU B C 1
ATOM 6761 O O . GLU B 1 393 ? 6.105 10.977 -2.998 1 96.88 393 GLU B O 1
ATOM 6766 N N . ALA B 1 394 ? 5.113 13.023 -2.797 1 97.25 394 ALA B N 1
ATOM 6767 C CA . ALA B 1 394 ? 3.963 12.656 -3.615 1 97.25 394 ALA B CA 1
ATOM 6768 C C . ALA B 1 394 ? 4.387 12.312 -5.043 1 97.25 394 ALA B C 1
ATOM 6770 O O . ALA B 1 394 ? 3.867 11.367 -5.645 1 97.25 394 ALA B O 1
ATOM 6771 N N . ALA B 1 395 ? 5.316 13.07 -5.547 1 96.94 395 ALA B N 1
ATOM 6772 C CA . ALA B 1 395 ? 5.844 12.805 -6.883 1 96.94 395 ALA B CA 1
ATOM 6773 C C . ALA B 1 395 ? 6.531 11.445 -6.938 1 96.94 395 ALA B C 1
ATOM 6775 O O . ALA B 1 395 ? 6.32 10.672 -7.875 1 96.94 395 ALA B O 1
ATOM 6776 N N . ALA B 1 396 ? 7.328 11.18 -5.941 1 96.12 396 ALA B N 1
ATOM 6777 C CA . ALA B 1 396 ? 8.031 9.898 -5.879 1 96.12 396 ALA B CA 1
ATOM 6778 C C . ALA B 1 396 ? 7.039 8.734 -5.793 1 96.12 396 ALA B C 1
ATOM 6780 O O . ALA B 1 396 ? 7.242 7.695 -6.426 1 96.12 396 ALA B O 1
ATOM 6781 N N . ARG B 1 397 ? 6 8.867 -5.078 1 97 397 ARG B N 1
ATOM 6782 C CA . ARG B 1 397 ? 4.984 7.828 -4.945 1 97 397 ARG B CA 1
ATOM 6783 C C . ARG B 1 397 ? 4.277 7.578 -6.273 1 97 397 ARG B C 1
ATOM 6785 O O . ARG B 1 397 ? 4.004 6.434 -6.629 1 97 397 ARG B O 1
ATOM 6792 N N . THR B 1 398 ? 3.949 8.664 -6.996 1 96.75 398 THR B N 1
ATOM 6793 C CA . THR B 1 398 ? 3.307 8.531 -8.297 1 96.75 398 THR B CA 1
ATOM 6794 C C . THR B 1 398 ? 4.227 7.816 -9.281 1 96.75 398 THR B C 1
ATOM 6796 O O . THR B 1 398 ? 3.791 6.914 -10 1 96.75 398 THR B O 1
ATOM 6799 N N . ALA B 1 399 ? 5.469 8.227 -9.266 1 95.5 399 ALA B N 1
ATOM 6800 C CA . ALA B 1 399 ? 6.441 7.582 -10.148 1 95.5 399 ALA B CA 1
ATOM 6801 C C . ALA B 1 399 ? 6.594 6.102 -9.805 1 95.5 399 ALA B C 1
ATOM 6803 O O . ALA B 1 399 ? 6.648 5.254 -10.703 1 95.5 399 ALA B O 1
ATOM 6804 N N . ALA B 1 400 ? 6.668 5.789 -8.523 1 95.88 400 ALA B N 1
ATOM 6805 C CA . ALA B 1 400 ? 6.781 4.402 -8.07 1 95.88 400 ALA B CA 1
ATOM 6806 C C . ALA B 1 400 ? 5.566 3.586 -8.508 1 95.88 400 ALA B C 1
ATOM 6808 O O . ALA B 1 400 ? 5.711 2.447 -8.961 1 95.88 400 ALA B O 1
ATOM 6809 N N . LEU B 1 401 ? 4.398 4.145 -8.375 1 96.06 401 LEU B N 1
ATOM 6810 C CA . LEU B 1 401 ? 3.178 3.465 -8.789 1 96.06 401 LEU B CA 1
ATOM 6811 C C . LEU B 1 401 ? 3.188 3.191 -10.289 1 96.06 401 LEU B C 1
ATOM 6813 O O . LEU B 1 401 ? 2.83 2.096 -10.727 1 96.06 401 LEU B O 1
ATOM 6817 N N . GLN B 1 402 ? 3.541 4.152 -11.031 1 94.94 402 GLN B N 1
ATOM 6818 C CA . GLN B 1 402 ? 3.564 3.969 -12.484 1 94.94 402 GLN B CA 1
ATOM 6819 C C . GLN B 1 402 ? 4.566 2.889 -12.883 1 94.94 402 GLN B C 1
ATOM 6821 O O . GLN B 1 402 ? 4.281 2.062 -13.75 1 94.94 402 GLN B O 1
ATOM 6826 N N . ASP B 1 403 ? 5.766 2.865 -12.242 1 93.75 403 ASP B N 1
ATOM 6827 C CA . ASP B 1 403 ? 6.746 1.816 -12.508 1 93.75 403 ASP B CA 1
ATOM 6828 C C . ASP B 1 403 ? 6.16 0.434 -12.219 1 93.75 403 ASP B C 1
ATOM 6830 O O . ASP B 1 403 ? 6.324 -0.491 -13.016 1 93.75 403 ASP B O 1
ATOM 6834 N N . ALA B 1 404 ? 5.535 0.366 -11.102 1 94.06 404 ALA B N 1
ATOM 6835 C CA . ALA B 1 404 ? 4.918 -0.903 -10.727 1 94.06 404 ALA B CA 1
ATOM 6836 C C . ALA B 1 404 ? 3.865 -1.322 -11.75 1 94.06 404 ALA B C 1
ATOM 6838 O O . ALA B 1 404 ? 3.777 -2.496 -12.117 1 94.06 404 ALA B O 1
ATOM 6839 N N . ILE B 1 405 ? 3.066 -0.385 -12.195 1 95.44 405 ILE B N 1
ATOM 6840 C CA . ILE B 1 405 ? 2.02 -0.653 -13.18 1 95.44 405 ILE B CA 1
ATOM 6841 C C . ILE B 1 405 ? 2.645 -1.175 -14.469 1 95.44 405 ILE B C 1
ATOM 6843 O O . ILE B 1 405 ? 2.176 -2.162 -15.039 1 95.44 405 ILE B O 1
ATOM 6847 N N . LEU B 1 406 ? 3.682 -0.557 -14.914 1 93.38 406 LEU B N 1
ATOM 6848 C CA . LEU B 1 406 ? 4.328 -0.959 -16.156 1 93.38 406 LEU B CA 1
ATOM 6849 C C . LEU B 1 406 ? 4.945 -2.348 -16.031 1 93.38 406 LEU B C 1
ATOM 6851 O O . LEU B 1 406 ? 4.855 -3.162 -16.938 1 93.38 406 LEU B O 1
ATOM 6855 N N . GLY B 1 407 ? 5.613 -2.59 -14.875 1 90 407 GLY B N 1
ATOM 6856 C CA . GLY B 1 407 ? 6.129 -3.926 -14.617 1 90 407 GLY B CA 1
ATOM 6857 C C . GLY B 1 407 ? 5.047 -4.988 -14.594 1 90 407 GLY B C 1
ATOM 6858 O O . GLY B 1 407 ? 5.184 -6.043 -15.219 1 90 407 GLY B O 1
ATOM 6859 N N . ASP B 1 408 ? 3.951 -4.723 -13.914 1 93.12 408 ASP B N 1
ATOM 6860 C CA . ASP B 1 408 ? 2.828 -5.648 -13.82 1 93.12 408 ASP B CA 1
ATOM 6861 C C . ASP B 1 408 ? 2.213 -5.906 -15.195 1 93.12 408 ASP B C 1
ATOM 6863 O O . ASP B 1 408 ? 1.824 -7.031 -15.508 1 93.12 408 ASP B O 1
ATOM 6867 N N . LEU B 1 409 ? 2.09 -4.887 -15.953 1 93 409 LEU B N 1
ATOM 6868 C CA . LEU B 1 409 ? 1.519 -5 -17.297 1 93 409 LEU B CA 1
ATOM 6869 C C . LEU B 1 409 ? 2.367 -5.914 -18.172 1 93 409 LEU B C 1
ATOM 6871 O O . LEU B 1 409 ? 1.838 -6.793 -18.859 1 93 409 LEU B O 1
ATOM 6875 N N . ALA B 1 410 ? 3.662 -5.73 -18.156 1 89.56 410 ALA B N 1
ATOM 6876 C CA . ALA B 1 410 ? 4.562 -6.566 -18.938 1 89.56 410 ALA B CA 1
ATOM 6877 C C . ALA B 1 410 ? 4.453 -8.031 -18.531 1 89.56 410 ALA B C 1
ATOM 6879 O O . ALA B 1 410 ? 4.363 -8.914 -19.391 1 89.56 410 ALA B O 1
ATOM 6880 N N . ARG B 1 411 ? 4.414 -8.242 -17.266 1 90.44 411 ARG B N 1
ATOM 6881 C CA . ARG B 1 411 ? 4.297 -9.609 -16.75 1 90.44 411 ARG B CA 1
ATOM 6882 C C . ARG B 1 411 ? 2.949 -10.219 -17.141 1 90.44 411 ARG B C 1
ATOM 6884 O O . ARG B 1 411 ? 2.883 -11.375 -17.547 1 90.44 411 ARG B O 1
ATOM 6891 N N . ALA B 1 412 ? 1.923 -9.445 -16.984 1 94.19 412 ALA B N 1
ATOM 6892 C CA . ALA B 1 412 ? 0.587 -9.938 -17.312 1 94.19 412 ALA B CA 1
ATOM 6893 C C . ALA B 1 412 ? 0.474 -10.25 -18.797 1 94.19 412 ALA B C 1
ATOM 6895 O O . ALA B 1 412 ? -0.132 -11.258 -19.188 1 94.19 412 ALA B O 1
ATOM 6896 N N . LEU B 1 413 ? 1.018 -9.461 -19.656 1 92.31 413 LEU B N 1
ATOM 6897 C CA . LEU B 1 413 ? 0.99 -9.688 -21.094 1 92.31 413 LEU B CA 1
ATOM 6898 C C . LEU B 1 413 ? 1.745 -10.961 -21.453 1 92.31 413 LEU B C 1
ATOM 6900 O O . LEU B 1 413 ? 1.252 -11.781 -22.234 1 92.31 413 LEU B O 1
ATOM 6904 N N . ASN B 1 414 ? 2.896 -11.125 -20.875 1 88.31 414 ASN B N 1
ATOM 6905 C CA . ASN B 1 414 ? 3.682 -12.328 -21.141 1 88.31 414 ASN B CA 1
ATOM 6906 C C . ASN B 1 414 ? 2.953 -13.586 -20.672 1 88.31 414 ASN B C 1
ATOM 6908 O O . ASN B 1 414 ? 2.928 -14.594 -21.375 1 88.31 414 ASN B O 1
ATOM 6912 N N . ARG B 1 415 ? 2.41 -13.492 -19.5 1 90.62 415 ARG B N 1
ATOM 6913 C CA . ARG B 1 415 ? 1.673 -14.625 -18.969 1 90.62 415 ARG B CA 1
ATOM 6914 C C . ARG B 1 415 ? 0.475 -14.969 -19.844 1 90.62 415 ARG B C 1
ATOM 6916 O O . ARG B 1 415 ? 0.177 -16.141 -20.078 1 90.62 415 ARG B O 1
ATOM 6923 N N . TYR B 1 416 ? -0.191 -14.023 -20.297 1 94.38 416 TYR B N 1
ATOM 6924 C CA . TYR B 1 416 ? -1.344 -14.258 -21.172 1 94.38 416 TYR B CA 1
ATOM 6925 C C . TYR B 1 416 ? -0.924 -14.914 -22.469 1 94.38 416 TYR B C 1
ATOM 6927 O O . TYR B 1 416 ? -1.52 -15.914 -22.891 1 94.38 416 TYR B O 1
ATOM 6935 N N . ARG B 1 417 ? 0.085 -14.422 -23.094 1 90.94 417 ARG B N 1
ATOM 6936 C CA . ARG B 1 417 ? 0.594 -15.016 -24.328 1 90.94 417 ARG B CA 1
ATOM 6937 C C . ARG B 1 417 ? 1.02 -16.453 -24.094 1 90.94 417 ARG B C 1
ATOM 6939 O O . ARG B 1 417 ? 0.71 -17.328 -24.906 1 90.94 417 ARG B O 1
ATOM 6946 N N . ALA B 1 418 ? 1.693 -16.641 -23.031 1 86.81 418 ALA B N 1
ATOM 6947 C CA . ALA B 1 418 ? 2.123 -18 -22.703 1 86.81 418 ALA B CA 1
ATOM 6948 C C . ALA B 1 418 ? 0.923 -18.922 -22.484 1 86.81 418 ALA B C 1
ATOM 6950 O O . ALA B 1 418 ? 0.942 -20.094 -22.891 1 86.81 418 ALA B O 1
ATOM 6951 N N . SER B 1 419 ? -0.075 -18.438 -21.828 1 91.44 419 SER B N 1
ATOM 6952 C CA . SER B 1 419 ? -1.254 -19.25 -21.547 1 91.44 419 SER B CA 1
ATOM 6953 C C . SER B 1 419 ? -2.01 -19.578 -22.828 1 91.44 419 SER B C 1
ATOM 6955 O O . SER B 1 419 ? -2.57 -20.672 -22.953 1 91.44 419 SER B O 1
ATOM 6957 N N . ILE B 1 420 ? -2.061 -18.719 -23.781 1 90.88 420 ILE B N 1
ATOM 6958 C CA . ILE B 1 420 ? -2.697 -18.969 -25.062 1 90.88 420 ILE B CA 1
ATOM 6959 C C . ILE B 1 420 ? -1.928 -20.047 -25.812 1 90.88 420 ILE B C 1
ATOM 6961 O O . ILE B 1 420 ? -2.527 -20.953 -26.406 1 90.88 420 ILE B O 1
ATOM 6965 N N . ALA B 1 421 ? -0.628 -19.953 -25.75 1 85.44 421 ALA B N 1
ATOM 6966 C CA . ALA B 1 421 ? 0.193 -20.969 -26.375 1 85.44 421 ALA B CA 1
ATOM 6967 C C . ALA B 1 421 ? -0.043 -22.344 -25.734 1 85.44 421 ALA B C 1
ATOM 6969 O O . ALA B 1 421 ? -0.162 -23.344 -26.438 1 85.44 421 ALA B O 1
ATOM 6970 N N . ALA B 1 422 ? -0.139 -22.312 -24.422 1 84.69 422 ALA B N 1
ATOM 6971 C CA . ALA B 1 422 ? -0.402 -23.562 -23.703 1 84.69 422 ALA B CA 1
ATOM 6972 C C . ALA B 1 422 ? -1.778 -24.125 -24.062 1 84.69 422 ALA B C 1
ATOM 6974 O O . ALA B 1 422 ? -1.957 -25.328 -24.141 1 84.69 422 ALA B O 1
ATOM 6975 N N . LEU B 1 423 ? -2.703 -23.281 -24.25 1 89.31 423 LEU B N 1
ATOM 6976 C CA . LEU B 1 423 ? -4.055 -23.688 -24.609 1 89.31 423 LEU B CA 1
ATOM 6977 C C . LEU B 1 423 ? -4.066 -24.344 -25.984 1 89.31 423 LEU B C 1
ATOM 6979 O O . LEU B 1 423 ? -4.719 -25.375 -26.188 1 89.31 423 LEU B O 1
ATOM 6983 N N . LYS B 1 424 ? -3.346 -23.812 -26.891 1 87.62 424 LYS B N 1
ATOM 6984 C CA . LYS B 1 424 ? -3.256 -24.391 -28.219 1 87.62 424 LYS B CA 1
ATOM 6985 C C . LYS B 1 424 ? -2.639 -25.781 -28.172 1 87.62 424 LYS B C 1
ATOM 6987 O O . LYS B 1 424 ? -3.137 -26.703 -28.812 1 87.62 424 LYS B O 1
ATOM 6992 N N . LEU B 1 425 ? -1.644 -25.891 -27.391 1 82.25 425 LEU B N 1
ATOM 6993 C CA . LEU B 1 425 ? -0.989 -27.188 -27.25 1 82.25 425 LEU B CA 1
ATOM 6994 C C . LEU B 1 425 ? -1.927 -28.203 -26.609 1 82.25 425 LEU B C 1
ATOM 6996 O O . LEU B 1 425 ? -2 -29.344 -27.047 1 82.25 425 LEU B O 1
ATOM 7000 N N . SER B 1 426 ? -2.604 -27.781 -25.578 1 86.44 426 SER B N 1
ATOM 7001 C CA . SER B 1 426 ? -3.543 -28.672 -24.906 1 86.44 426 SER B CA 1
ATOM 7002 C C . SER B 1 426 ? -4.688 -29.078 -25.828 1 86.44 426 SER B C 1
ATOM 7004 O O . SER B 1 426 ? -5.172 -30.203 -25.766 1 86.44 426 SER B O 1
ATOM 7006 N N . GLY B 1 427 ? -5.113 -28.141 -26.641 1 86.44 427 GLY B N 1
ATOM 7007 C CA . GLY B 1 427 ? -6.125 -28.453 -27.641 1 86.44 427 GLY B CA 1
ATOM 7008 C C . GLY B 1 427 ? -5.668 -29.516 -28.625 1 86.44 427 GLY B C 1
ATOM 7009 O O . GLY B 1 427 ? -6.43 -30.422 -28.969 1 86.44 427 GLY B O 1
ATOM 7010 N N . ALA B 1 428 ? -4.488 -29.422 -29.031 1 82.31 428 ALA B N 1
ATOM 7011 C CA . ALA B 1 428 ? -3.926 -30.422 -29.922 1 82.31 428 ALA B CA 1
ATOM 7012 C C . ALA B 1 428 ? -3.855 -31.781 -29.25 1 82.31 428 ALA B C 1
ATOM 7014 O O . ALA B 1 428 ? -4.156 -32.812 -29.875 1 82.31 428 ALA B O 1
ATOM 7015 N N . HIS B 1 429 ? -3.508 -31.734 -28.031 1 80.56 429 HIS B N 1
ATOM 7016 C CA . HIS B 1 429 ? -3.449 -32.969 -27.266 1 80.56 429 HIS B CA 1
ATOM 7017 C C . HIS B 1 429 ? -4.832 -33.594 -27.125 1 80.56 429 HIS B C 1
ATOM 7019 O O . HIS B 1 429 ? -4.984 -34.812 -27.25 1 80.56 429 HIS B O 1
ATOM 7025 N N . ARG B 1 430 ? -5.766 -32.875 -26.859 1 87.19 430 ARG B N 1
ATOM 7026 C CA . ARG B 1 430 ? -7.137 -33.344 -26.75 1 87.19 430 ARG B CA 1
ATOM 7027 C C . ARG B 1 430 ? -7.617 -33.938 -28.062 1 87.19 430 ARG B C 1
ATOM 7029 O O . ARG B 1 430 ? -8.266 -35 -28.078 1 87.19 430 ARG B O 1
ATOM 7036 N N . ALA B 1 431 ? -7.266 -33.281 -29.109 1 85.5 431 ALA B N 1
ATOM 7037 C CA . ALA B 1 431 ? -7.652 -33.781 -30.422 1 85.5 431 ALA B CA 1
ATOM 7038 C C . ALA B 1 431 ? -6.996 -35.125 -30.719 1 85.5 431 ALA B C 1
ATOM 7040 O O . ALA B 1 431 ? -7.641 -36.031 -31.25 1 85.5 431 ALA B O 1
ATOM 7041 N N . ALA B 1 432 ? -5.797 -35.219 -30.344 1 79.88 432 ALA B N 1
ATOM 7042 C CA . ALA B 1 432 ? -5.09 -36.469 -30.516 1 79.88 432 ALA B CA 1
ATOM 7043 C C . ALA B 1 432 ? -5.723 -37.562 -29.672 1 79.88 432 ALA B C 1
ATOM 7045 O O . ALA B 1 432 ? -5.883 -38.719 -30.141 1 79.88 432 ALA B O 1
ATOM 7046 N N . ALA B 1 433 ? -6.004 -37.219 -28.438 1 83.12 433 ALA B N 1
ATOM 7047 C CA . ALA B 1 433 ? -6.648 -38.188 -27.547 1 83.12 433 ALA B CA 1
ATOM 7048 C C . ALA B 1 433 ? -8.008 -38.625 -28.094 1 83.12 433 ALA B C 1
ATOM 7050 O O . ALA B 1 433 ? -8.398 -39.781 -27.969 1 83.12 433 ALA B O 1
ATOM 7051 N N . ARG B 1 434 ? -8.742 -37.75 -28.672 1 87.06 434 ARG B N 1
ATOM 7052 C CA . ARG B 1 434 ? -10.023 -38.062 -29.281 1 87.06 434 ARG B CA 1
ATOM 7053 C C . ARG B 1 434 ? -9.844 -39 -30.469 1 87.06 434 ARG B C 1
ATOM 7055 O O . ARG B 1 434 ? -10.625 -39.938 -30.656 1 87.06 434 ARG B O 1
ATOM 7062 N N . GLY B 1 435 ? -8.844 -38.75 -31.25 1 84 435 GLY B N 1
ATOM 7063 C CA . GLY B 1 435 ? -8.531 -39.656 -32.344 1 84 435 GLY B CA 1
ATOM 7064 C C . GLY B 1 435 ? -8.227 -41.062 -31.875 1 84 435 GLY B C 1
ATOM 7065 O O . GLY B 1 435 ? -8.695 -42.031 -32.469 1 84 435 GLY B O 1
ATOM 7066 N N . GLN B 1 436 ? -7.508 -41.094 -30.812 1 82.81 436 GLN B N 1
ATOM 7067 C CA . GLN B 1 436 ? -7.176 -42.406 -30.25 1 82.81 436 GLN B CA 1
ATOM 7068 C C . GLN B 1 436 ? -8.43 -43.094 -29.734 1 82.81 436 GLN B C 1
ATOM 7070 O O . GLN B 1 436 ? -8.57 -44.312 -29.922 1 82.81 436 GLN B O 1
ATOM 7075 N N . LEU B 1 437 ? -9.258 -42.438 -29.125 1 87.19 437 LEU B N 1
ATOM 7076 C CA . LEU B 1 437 ? -10.516 -43 -28.641 1 87.19 437 LEU B CA 1
ATOM 7077 C C . LEU B 1 437 ? -11.359 -43.531 -29.797 1 87.19 437 LEU B C 1
ATOM 7079 O O . LEU B 1 437 ? -11.906 -44.625 -29.734 1 87.19 437 LEU B O 1
ATOM 7083 N N . ASN B 1 438 ? -11.406 -42.781 -30.797 1 88.38 438 ASN B N 1
ATOM 7084 C CA . ASN B 1 438 ? -12.164 -43.188 -31.984 1 88.38 438 ASN B CA 1
ATOM 7085 C C . ASN B 1 438 ? -11.57 -44.438 -32.625 1 88.38 438 ASN B C 1
ATOM 7087 O O . ASN B 1 438 ? -12.305 -45.312 -33.062 1 88.38 438 ASN B O 1
ATOM 7091 N N . SER B 1 439 ? -10.305 -44.5 -32.625 1 86.25 439 SER B N 1
ATOM 7092 C CA . SER B 1 439 ? -9.633 -45.656 -33.188 1 86.25 439 SER B CA 1
ATOM 7093 C C . SER B 1 439 ? -9.922 -46.906 -32.344 1 86.25 439 SER B C 1
ATOM 7095 O O . SER B 1 439 ? -10.203 -47.969 -32.906 1 86.25 439 SER B O 1
ATOM 7097 N N . GLN B 1 440 ? -9.883 -46.719 -31.062 1 86.12 440 GLN B N 1
ATOM 7098 C CA . GLN B 1 440 ? -10.172 -47.844 -30.188 1 86.12 440 GLN B CA 1
ATOM 7099 C C . GLN B 1 440 ? -11.633 -48.281 -30.297 1 86.12 440 GLN B C 1
ATOM 7101 O O . GLN B 1 440 ? -11.953 -49.469 -30.219 1 86.12 440 GLN B O 1
ATOM 7106 N N . ALA B 1 441 ? -12.453 -47.344 -30.5 1 87.88 441 ALA B N 1
ATOM 7107 C CA . ALA B 1 441 ? -13.875 -47.656 -30.688 1 87.88 441 ALA B CA 1
ATOM 7108 C C . ALA B 1 441 ? -14.109 -48.438 -31.969 1 87.88 441 ALA B C 1
ATOM 7110 O O . ALA B 1 441 ? -14.898 -49.375 -32 1 87.88 441 ALA B O 1
ATOM 7111 N N . ALA B 1 442 ? -13.398 -48.125 -32.969 1 87.81 442 ALA B N 1
ATOM 7112 C CA . ALA B 1 442 ? -13.484 -48.844 -34.25 1 87.81 442 ALA B CA 1
ATOM 7113 C C . ALA B 1 442 ? -12.914 -50.25 -34.125 1 87.81 442 ALA B C 1
ATOM 7115 O O . ALA B 1 442 ? -13.469 -51.188 -34.656 1 87.81 442 ALA B O 1
ATOM 7116 N N . GLY B 1 443 ? -11.875 -50.312 -33.438 1 87.62 443 GLY B N 1
ATOM 7117 C CA . GLY B 1 443 ? -11.281 -51.625 -33.188 1 87.62 443 GLY B CA 1
ATOM 7118 C C . GLY B 1 443 ? -12.172 -52.531 -32.375 1 87.62 443 GLY B C 1
ATOM 7119 O O . GLY B 1 443 ? -12.227 -53.75 -32.625 1 87.62 443 GLY B O 1
ATOM 7120 N N . PHE B 1 444 ? -12.852 -52.031 -31.469 1 87.81 444 PHE B N 1
ATOM 7121 C CA . PHE B 1 444 ? -13.789 -52.812 -30.672 1 87.81 444 PHE B CA 1
ATOM 7122 C C . PHE B 1 444 ? -14.961 -53.312 -31.531 1 87.81 444 PHE B C 1
ATOM 7124 O O . PHE B 1 444 ? -15.383 -54.469 -31.406 1 87.81 444 PHE B O 1
ATOM 7131 N N . ALA B 1 445 ? -15.383 -52.406 -32.344 1 88.88 445 ALA B N 1
ATOM 7132 C CA . ALA B 1 445 ? -16.469 -52.781 -33.25 1 88.88 445 ALA B CA 1
ATOM 7133 C C . ALA B 1 445 ? -16.047 -53.875 -34.219 1 88.88 445 ALA B C 1
ATOM 7135 O O . ALA B 1 445 ? -16.859 -54.719 -34.594 1 88.88 445 ALA B O 1
ATOM 7136 N N . ALA B 1 446 ? -14.789 -53.875 -34.531 1 89.56 446 ALA B N 1
ATOM 7137 C CA . ALA B 1 446 ? -14.242 -54.875 -35.438 1 89.56 446 ALA B CA 1
ATOM 7138 C C . ALA B 1 446 ? -13.836 -56.156 -34.688 1 89.56 446 ALA B C 1
ATOM 7140 O O . ALA B 1 446 ? -13.547 -57.188 -35.312 1 89.56 446 ALA B O 1
ATOM 7141 N N . GLY B 1 447 ? -13.836 -56.094 -33.375 1 86.5 447 GLY B N 1
ATOM 7142 C CA . GLY B 1 447 ? -13.5 -57.25 -32.531 1 86.5 447 GLY B CA 1
ATOM 7143 C C . GLY B 1 447 ? -12.008 -57.344 -32.25 1 86.5 447 GLY B C 1
ATOM 7144 O O . GLY B 1 447 ? -11.562 -58.281 -31.594 1 86.5 447 GLY B O 1
ATOM 7145 N N . ASP B 1 448 ? -11.312 -56.344 -32.656 1 86.62 448 ASP B N 1
ATOM 7146 C CA . ASP B 1 448 ? -9.859 -56.375 -32.531 1 86.62 448 ASP B CA 1
ATOM 7147 C C . ASP B 1 448 ? -9.406 -55.875 -31.172 1 86.62 448 ASP B C 1
ATOM 7149 O O . ASP B 1 448 ? -8.281 -56.156 -30.75 1 86.62 448 ASP B O 1
ATOM 7153 N N . VAL B 1 449 ? -10.312 -55.062 -30.578 1 82.62 449 VAL B N 1
ATOM 7154 C CA . VAL B 1 449 ? -10 -54.469 -29.281 1 82.62 449 VAL B CA 1
ATOM 7155 C C . VAL B 1 449 ? -11.039 -54.906 -28.25 1 82.62 449 VAL B C 1
ATOM 7157 O O . VAL B 1 449 ? -12.227 -55 -28.562 1 82.62 449 VAL B O 1
ATOM 7160 N N . ASP B 1 450 ? -10.594 -55.281 -27.156 1 86.12 450 ASP B N 1
ATOM 7161 C CA . ASP B 1 450 ? -11.539 -55.719 -26.141 1 86.12 450 ASP B CA 1
ATOM 7162 C C . ASP B 1 450 ? -12.172 -54.531 -25.422 1 86.12 450 ASP B C 1
ATOM 7164 O O . ASP B 1 450 ? -11.727 -53.375 -25.578 1 86.12 450 ASP B O 1
ATOM 7168 N N . ARG B 1 451 ? -13.203 -54.812 -24.703 1 84.19 451 ARG B N 1
ATOM 7169 C CA . ARG B 1 451 ? -13.984 -53.781 -24.031 1 84.19 451 ARG B CA 1
ATOM 7170 C C . ARG B 1 451 ? -13.156 -53.062 -22.969 1 84.19 451 ARG B C 1
ATOM 7172 O O . ARG B 1 451 ? -13.305 -51.875 -22.75 1 84.19 451 ARG B O 1
ATOM 7179 N N . LEU B 1 452 ? -12.281 -53.75 -22.328 1 83.06 452 LEU B N 1
ATOM 7180 C CA . LEU B 1 452 ? -11.422 -53.156 -21.312 1 83.06 452 LEU B CA 1
ATOM 7181 C C . LEU B 1 452 ? -10.516 -52.094 -21.906 1 83.06 452 LEU B C 1
ATOM 7183 O O . LEU B 1 452 ? -10.367 -51 -21.328 1 83.06 452 LEU B O 1
ATOM 7187 N N . THR B 1 453 ? -9.992 -52.438 -23.016 1 83.75 453 THR B N 1
ATOM 7188 C CA . THR B 1 453 ? -9.109 -51.5 -23.703 1 83.75 453 THR B CA 1
ATOM 7189 C C . THR B 1 453 ? -9.875 -50.25 -24.125 1 83.75 453 THR B C 1
ATOM 7191 O O . THR B 1 453 ? -9.367 -49.125 -23.984 1 83.75 453 THR B O 1
ATOM 7194 N N . LEU B 1 454 ? -11.078 -50.438 -24.562 1 84.75 454 LEU B N 1
ATOM 7195 C CA . LEU B 1 454 ? -11.914 -49.281 -24.953 1 84.75 454 LEU B CA 1
ATOM 7196 C C . LEU B 1 454 ? -12.258 -48.438 -23.734 1 84.75 454 LEU B C 1
ATOM 7198 O O . LEU B 1 454 ? -12.203 -47.219 -23.797 1 84.75 454 LEU B O 1
ATOM 7202 N N . THR B 1 455 ? -12.586 -49.031 -22.688 1 86.75 455 THR B N 1
ATOM 7203 C CA . THR B 1 455 ? -12.969 -48.312 -21.469 1 86.75 455 THR B CA 1
ATOM 7204 C C . THR B 1 455 ? -11.773 -47.562 -20.891 1 86.75 455 THR B C 1
ATOM 7206 O O . THR B 1 455 ? -11.93 -46.469 -20.375 1 86.75 455 THR B O 1
ATOM 7209 N N . ARG B 1 456 ? -10.633 -48.031 -21.016 1 83.44 456 ARG B N 1
ATOM 7210 C CA . ARG B 1 456 ? -9.422 -47.375 -20.578 1 83.44 456 ARG B CA 1
ATOM 7211 C C . ARG B 1 456 ? -9.133 -46.156 -21.469 1 83.44 456 ARG B C 1
ATOM 7213 O O . ARG B 1 456 ? -8.703 -45.094 -20.969 1 83.44 456 ARG B O 1
ATOM 7220 N N . ALA B 1 457 ? -9.391 -46.344 -22.734 1 83.31 457 ALA B N 1
ATOM 7221 C CA . ALA B 1 457 ? -9.219 -45.219 -23.656 1 83.31 457 ALA B CA 1
ATOM 7222 C C . ALA B 1 457 ? -10.18 -44.094 -23.328 1 83.31 457 ALA B C 1
ATOM 7224 O O . ALA B 1 457 ? -9.836 -42.906 -23.484 1 83.31 457 ALA B O 1
ATOM 7225 N N . LYS B 1 458 ? -11.312 -44.438 -22.875 1 86.38 458 LYS B N 1
ATOM 7226 C CA . LYS B 1 458 ? -12.281 -43.438 -22.469 1 86.38 458 LYS B CA 1
ATOM 7227 C C . LYS B 1 458 ? -11.797 -42.656 -21.25 1 86.38 458 LYS B C 1
ATOM 7229 O O . LYS B 1 458 ? -11.906 -41.438 -21.188 1 86.38 458 LYS B O 1
ATOM 7234 N N . ALA B 1 459 ? -11.25 -43.344 -20.328 1 82.88 459 ALA B N 1
ATOM 7235 C CA . ALA B 1 459 ? -10.703 -42.688 -19.141 1 82.88 459 ALA B CA 1
ATOM 7236 C C . ALA B 1 459 ? -9.555 -41.75 -19.484 1 82.88 459 ALA B C 1
ATOM 7238 O O . ALA B 1 459 ? -9.438 -40.656 -18.922 1 82.88 459 ALA B O 1
ATOM 7239 N N . ASP B 1 460 ? -8.812 -42.188 -20.391 1 80.81 460 ASP B N 1
ATOM 7240 C CA . ASP B 1 460 ? -7.68 -41.406 -20.812 1 80.81 460 ASP B CA 1
ATOM 7241 C C . ASP B 1 460 ? -8.148 -40.125 -21.531 1 80.81 460 ASP B C 1
ATOM 7243 O O . ASP B 1 460 ? -7.551 -39.062 -21.375 1 80.81 460 ASP B O 1
ATOM 7247 N N . TYR B 1 461 ? -9.109 -40.25 -22.328 1 85.88 461 TYR B N 1
ATOM 7248 C CA . TYR B 1 461 ? -9.672 -39.094 -23 1 85.88 461 TYR B CA 1
ATOM 7249 C C . TYR B 1 461 ? -10.219 -38.094 -22 1 85.88 461 TYR B C 1
ATOM 7251 O O . TYR B 1 461 ? -10.039 -36.875 -22.188 1 85.88 461 TYR B O 1
ATOM 7259 N N . GLU B 1 462 ? -10.828 -38.594 -20.953 1 88.19 462 GLU B N 1
ATOM 7260 C CA . GLU B 1 462 ? -11.367 -37.719 -19.938 1 88.19 462 GLU B CA 1
ATOM 7261 C C . GLU B 1 462 ? -10.25 -36.938 -19.234 1 88.19 462 GLU B C 1
ATOM 7263 O O . GLU B 1 462 ? -10.422 -35.781 -18.891 1 88.19 462 GLU B O 1
ATOM 7268 N N . ALA B 1 463 ? -9.141 -37.531 -19.078 1 83.38 463 ALA B N 1
ATOM 7269 C CA . ALA B 1 463 ? -7.984 -36.844 -18.484 1 83.38 463 ALA B CA 1
ATOM 7270 C C . ALA B 1 463 ? -7.5 -35.719 -19.375 1 83.38 463 ALA B C 1
ATOM 7272 O O . ALA B 1 463 ? -7.086 -34.656 -18.875 1 83.38 463 ALA B O 1
ATOM 7273 N N . SER B 1 464 ? -7.523 -35.938 -20.672 1 86.56 464 SER B N 1
ATOM 7274 C CA . SER B 1 464 ? -7.133 -34.875 -21.609 1 86.56 464 SER B CA 1
ATOM 7275 C C . SER B 1 464 ? -8.133 -33.75 -21.609 1 86.56 464 SER B C 1
ATOM 7277 O O . SER B 1 464 ? -7.754 -32.594 -21.797 1 86.56 464 SER B O 1
ATOM 7279 N N . GLU B 1 465 ? -9.359 -34.125 -21.406 1 89.88 465 GLU B N 1
ATOM 7280 C CA . GLU B 1 465 ? -10.398 -33.125 -21.297 1 89.88 465 GLU B CA 1
ATOM 7281 C C . GLU B 1 465 ? -10.188 -32.25 -20.062 1 89.88 465 GLU B C 1
ATOM 7283 O O . GLU B 1 465 ? -10.375 -31.016 -20.125 1 89.88 465 GLU B O 1
ATOM 7288 N N . ILE B 1 466 ? -9.781 -32.781 -19 1 89.69 466 ILE B N 1
ATOM 7289 C CA . ILE B 1 466 ? -9.523 -32.031 -17.766 1 89.69 466 ILE B CA 1
ATOM 7290 C C . ILE B 1 466 ? -8.32 -31.125 -17.953 1 89.69 466 ILE B C 1
ATOM 7292 O O . ILE B 1 466 ? -8.32 -29.984 -17.484 1 89.69 466 ILE B O 1
ATOM 7296 N N . ALA B 1 467 ? -7.34 -31.625 -18.609 1 86 467 ALA B N 1
ATOM 7297 C CA . ALA B 1 467 ? -6.16 -30.812 -18.891 1 86 467 ALA B CA 1
ATOM 7298 C C . ALA B 1 467 ? -6.523 -29.609 -19.75 1 86 467 ALA B C 1
ATOM 7300 O O . ALA B 1 467 ? -6.008 -28.5 -19.547 1 86 467 ALA B O 1
ATOM 7301 N N . TYR B 1 468 ? -7.336 -29.859 -20.734 1 89.69 468 TYR B N 1
ATOM 7302 C CA . TYR B 1 468 ? -7.793 -28.766 -21.594 1 89.69 468 TYR B CA 1
ATOM 7303 C C . TYR B 1 468 ? -8.602 -27.75 -20.797 1 89.69 468 TYR B C 1
ATOM 7305 O O . TYR B 1 468 ? -8.43 -26.531 -20.984 1 89.69 468 TYR B O 1
ATOM 7313 N N . LEU B 1 469 ? -9.453 -28.188 -19.938 1 92.44 469 LEU B N 1
ATOM 7314 C CA . LEU B 1 469 ? -10.203 -27.297 -19.062 1 92.44 469 LEU B CA 1
ATOM 7315 C C . LEU B 1 469 ? -9.273 -26.438 -18.219 1 92.44 469 LEU B C 1
ATOM 7317 O O . LEU B 1 469 ? -9.484 -25.234 -18.078 1 92.44 469 LEU B O 1
ATOM 7321 N N . ASN B 1 470 ? -8.242 -27.031 -17.672 1 91.44 470 ASN B N 1
ATOM 7322 C CA . ASN B 1 470 ? -7.266 -26.297 -16.875 1 91.44 470 ASN B CA 1
ATOM 7323 C C . ASN B 1 470 ? -6.578 -25.203 -17.703 1 91.44 470 ASN B C 1
ATOM 7325 O O . ASN B 1 470 ? -6.324 -24.109 -17.203 1 91.44 470 ASN B O 1
ATOM 7329 N N . ALA B 1 471 ? -6.258 -25.562 -18.938 1 90.31 471 ALA B N 1
ATOM 7330 C CA . ALA B 1 471 ? -5.605 -24.594 -19.828 1 90.31 471 ALA B CA 1
ATOM 7331 C C . ALA B 1 471 ? -6.527 -23.422 -20.141 1 90.31 471 ALA B C 1
ATOM 7333 O O . ALA B 1 471 ? -6.086 -22.266 -20.156 1 90.31 471 ALA B O 1
ATOM 7334 N N . ILE B 1 472 ? -7.797 -23.75 -20.359 1 93.25 472 ILE B N 1
ATOM 7335 C CA . ILE B 1 472 ? -8.781 -22.703 -20.641 1 93.25 472 ILE B CA 1
ATOM 7336 C C . ILE B 1 472 ? -8.914 -21.781 -19.438 1 93.25 472 ILE B C 1
ATOM 7338 O O . ILE B 1 472 ? -8.938 -20.562 -19.578 1 93.25 472 ILE B O 1
ATOM 7342 N N . VAL B 1 473 ? -9.008 -22.312 -18.266 1 94.94 473 VAL B N 1
ATOM 7343 C CA . VAL B 1 473 ? -9.156 -21.547 -17.031 1 94.94 473 VAL B CA 1
ATOM 7344 C C . VAL B 1 473 ? -7.93 -20.656 -16.812 1 94.94 473 VAL B C 1
ATOM 7346 O O . VAL B 1 473 ? -8.055 -19.484 -16.469 1 94.94 473 VAL B O 1
ATOM 7349 N N . SER B 1 474 ? -6.812 -21.234 -17.047 1 93.44 474 SER B N 1
ATOM 7350 C CA . SER B 1 474 ? -5.57 -20.484 -16.891 1 93.44 474 SER B CA 1
ATOM 7351 C C . SER B 1 474 ? -5.512 -19.312 -17.875 1 93.44 474 SER B C 1
ATOM 7353 O O . SER B 1 474 ? -5.051 -18.234 -17.516 1 93.44 474 SER B O 1
ATOM 7355 N N . ALA B 1 475 ? -5.941 -19.562 -19.094 1 94.12 475 ALA B N 1
ATOM 7356 C CA . ALA B 1 475 ? -5.957 -18.5 -20.094 1 94.12 475 ALA B CA 1
ATOM 7357 C C . ALA B 1 475 ? -6.898 -17.375 -19.688 1 94.12 475 ALA B C 1
ATOM 7359 O O . ALA B 1 475 ? -6.555 -16.188 -19.812 1 94.12 475 ALA B O 1
ATOM 7360 N N . HIS B 1 476 ? -8.031 -17.75 -19.188 1 95.75 476 HIS B N 1
ATOM 7361 C CA . HIS B 1 476 ? -8.992 -16.734 -18.75 1 95.75 476 HIS B CA 1
ATOM 7362 C C . HIS B 1 476 ? -8.469 -15.984 -17.531 1 95.75 476 HIS B C 1
ATOM 7364 O O . HIS B 1 476 ? -8.695 -14.781 -17.391 1 95.75 476 HIS B O 1
ATOM 7370 N N . GLN B 1 477 ? -7.816 -16.656 -16.641 1 96.12 477 GLN B N 1
ATOM 7371 C CA . GLN B 1 477 ? -7.215 -16.016 -15.477 1 96.12 477 GLN B CA 1
ATOM 7372 C C . GLN B 1 477 ? -6.145 -15.016 -15.891 1 96.12 477 GLN B C 1
ATOM 7374 O O . GLN B 1 477 ? -6.066 -13.914 -15.344 1 96.12 477 GLN B O 1
ATOM 7379 N N . ALA B 1 478 ? -5.344 -15.43 -16.844 1 95.25 478 ALA B N 1
ATOM 7380 C CA . ALA B 1 478 ? -4.309 -14.531 -17.359 1 95.25 478 ALA B CA 1
ATOM 7381 C C . ALA B 1 478 ? -4.922 -13.328 -18.062 1 95.25 478 ALA B C 1
ATOM 7383 O O . ALA B 1 478 ? -4.414 -12.211 -17.938 1 95.25 478 ALA B O 1
ATOM 7384 N N . ALA B 1 479 ? -5.969 -13.602 -18.797 1 95.75 479 ALA B N 1
ATOM 7385 C CA . ALA B 1 479 ? -6.684 -12.5 -19.438 1 95.75 479 ALA B CA 1
ATOM 7386 C C . ALA B 1 479 ? -7.219 -11.516 -18.391 1 95.75 479 ALA B C 1
ATOM 7388 O O . ALA B 1 479 ? -7.086 -10.297 -18.562 1 95.75 479 ALA B O 1
ATOM 7389 N N . GLY B 1 480 ? -7.828 -12.039 -17.328 1 95.44 480 GLY B N 1
ATOM 7390 C CA . GLY B 1 480 ? -8.32 -11.195 -16.25 1 95.44 480 GLY B CA 1
ATOM 7391 C C . GLY B 1 480 ? -7.227 -10.383 -15.578 1 95.44 480 GLY B C 1
ATOM 7392 O O . GLY B 1 480 ? -7.422 -9.203 -15.273 1 95.44 480 GLY B O 1
ATOM 7393 N N . ALA B 1 481 ? -6.113 -11.023 -15.383 1 95.94 481 ALA B N 1
ATOM 7394 C CA . ALA B 1 481 ? -4.977 -10.336 -14.781 1 95.94 481 ALA B CA 1
ATOM 7395 C C . ALA B 1 481 ? -4.484 -9.195 -15.672 1 95.94 481 ALA B C 1
ATOM 7397 O O . ALA B 1 481 ? -4.066 -8.148 -15.172 1 95.94 481 ALA B O 1
ATOM 7398 N N . LEU B 1 482 ? -4.465 -9.453 -16.938 1 95.69 482 LEU B N 1
ATOM 7399 C CA . LEU B 1 482 ? -4.07 -8.406 -17.891 1 95.69 482 LEU B CA 1
ATOM 7400 C C . LEU B 1 482 ? -5.055 -7.246 -17.844 1 95.69 482 LEU B C 1
ATOM 7402 O O . LEU B 1 482 ? -4.648 -6.082 -17.828 1 95.69 482 LEU B O 1
ATOM 7406 N N . GLU B 1 483 ? -6.348 -7.547 -17.812 1 95.25 483 GLU B N 1
ATOM 7407 C CA . GLU B 1 483 ? -7.363 -6.508 -17.672 1 95.25 483 GLU B CA 1
ATOM 7408 C C . GLU B 1 483 ? -7.152 -5.699 -16.391 1 95.25 483 GLU B C 1
ATOM 7410 O O . GLU B 1 483 ? -7.312 -4.477 -16.391 1 95.25 483 GLU B O 1
ATOM 7415 N N . ASP B 1 484 ? -6.812 -6.414 -15.344 1 95.81 484 ASP B N 1
ATOM 7416 C CA . ASP B 1 484 ? -6.562 -5.758 -14.062 1 95.81 484 ASP B CA 1
ATOM 7417 C C . ASP B 1 484 ? -5.371 -4.805 -14.156 1 95.81 484 ASP B C 1
ATOM 7419 O O . ASP B 1 484 ? -5.406 -3.703 -13.609 1 95.81 484 ASP B O 1
ATOM 7423 N N . ALA B 1 485 ? -4.309 -5.246 -14.867 1 95 485 ALA B N 1
ATOM 7424 C CA . ALA B 1 485 ? -3.115 -4.422 -15.016 1 95 485 ALA B CA 1
ATOM 7425 C C . ALA B 1 485 ? -3.414 -3.172 -15.844 1 95 485 ALA B C 1
ATOM 7427 O O . ALA B 1 485 ? -2.838 -2.109 -15.594 1 95 485 ALA B O 1
ATOM 7428 N N . MET B 1 486 ? -4.34 -3.277 -16.734 1 94.44 486 MET B N 1
ATOM 7429 C CA . MET B 1 486 ? -4.719 -2.16 -17.594 1 94.44 486 MET B CA 1
ATOM 7430 C C . MET B 1 486 ? -5.863 -1.362 -16.984 1 94.44 486 MET B C 1
ATOM 7432 O O . MET B 1 486 ? -6.062 -0.192 -17.312 1 94.44 486 MET B O 1
ATOM 7436 N N . GLN B 1 487 ? -6.66 -2.061 -16.156 1 93.62 487 GLN B N 1
ATOM 7437 C CA . GLN B 1 487 ? -7.961 -1.591 -15.688 1 93.62 487 GLN B CA 1
ATOM 7438 C C . GLN B 1 487 ? -8.859 -1.216 -16.859 1 93.62 487 GLN B C 1
ATOM 7440 O O . GLN B 1 487 ? -9.477 -0.147 -16.859 1 93.62 487 GLN B O 1
ATOM 7445 N N . ARG B 1 488 ? -8.828 -2.031 -17.859 1 92.12 488 ARG B N 1
ATOM 7446 C CA . ARG B 1 488 ? -9.664 -1.975 -19.047 1 92.12 488 ARG B CA 1
ATOM 7447 C C . ARG B 1 488 ? -9.984 -3.375 -19.562 1 92.12 488 ARG B C 1
ATOM 7449 O O . ARG B 1 488 ? -9.133 -4.266 -19.516 1 92.12 488 ARG B O 1
ATOM 7456 N N . PRO B 1 489 ? -11.203 -3.527 -20.031 1 91.56 489 PRO B N 1
ATOM 7457 C CA . PRO B 1 489 ? -11.531 -4.844 -20.594 1 91.56 489 PRO B CA 1
ATOM 7458 C C . PRO B 1 489 ? -10.836 -5.105 -21.922 1 91.56 489 PRO B C 1
ATOM 7460 O O . PRO B 1 489 ? -10.539 -4.164 -22.672 1 91.56 489 PRO B O 1
ATOM 7463 N N . LEU B 1 490 ? -10.492 -6.312 -22.156 1 90.5 490 LEU B N 1
ATOM 7464 C CA . LEU B 1 490 ? -9.883 -6.711 -23.422 1 90.5 490 LEU B CA 1
ATOM 7465 C C . LEU B 1 490 ? -10.922 -6.723 -24.547 1 90.5 490 LEU B C 1
ATOM 7467 O O . LEU B 1 490 ? -10.578 -6.543 -25.719 1 90.5 490 LEU B O 1
ATOM 7471 N N . THR B 1 491 ? -12.078 -7.07 -24.219 1 82.25 491 THR B N 1
ATOM 7472 C CA . THR B 1 491 ? -13.172 -7.047 -25.188 1 82.25 491 THR B CA 1
ATOM 7473 C C . THR B 1 491 ? -14.086 -5.852 -24.938 1 82.25 491 THR B C 1
ATOM 7475 O O . THR B 1 491 ? -14.281 -5.441 -23.781 1 82.25 491 THR B O 1
ATOM 7478 N N . PRO B 1 492 ? -14.234 -5.105 -25.953 1 66.62 492 PRO B N 1
ATOM 7479 C CA . PRO B 1 492 ? -15.078 -3.93 -25.766 1 66.62 492 PRO B CA 1
ATOM 7480 C C . PRO B 1 492 ? -16.375 -4.25 -25.016 1 66.62 492 PRO B C 1
ATOM 7482 O O . PRO B 1 492 ? -17.094 -5.188 -25.391 1 66.62 492 PRO B O 1
ATOM 7485 N N . ASP B 1 493 ? -16.188 -4.457 -23.766 1 59.78 493 ASP B N 1
ATOM 7486 C CA . ASP B 1 493 ? -17.422 -4.66 -23.016 1 59.78 493 ASP B CA 1
ATOM 7487 C C . ASP B 1 493 ? -18.141 -3.338 -22.766 1 59.78 493 ASP B C 1
ATOM 7489 O O . ASP B 1 493 ? -17.516 -2.275 -22.781 1 59.78 493 ASP B O 1
ATOM 7493 N N . THR B 1 494 ? -19.453 -3.389 -22.812 1 54.66 494 THR B N 1
ATOM 7494 C CA . THR B 1 494 ? -20.328 -2.238 -22.672 1 54.66 494 THR B CA 1
ATOM 7495 C C . THR B 1 494 ? -20.172 -1.6 -21.297 1 54.66 494 THR B C 1
ATOM 7497 O O . THR B 1 494 ? -20.578 -0.458 -21.078 1 54.66 494 THR B O 1
ATOM 7500 N N . LEU B 1 495 ? -19.641 -2.396 -20.266 1 56.72 495 LEU B N 1
ATOM 7501 C CA . LEU B 1 495 ? -19.75 -1.833 -18.922 1 56.72 495 LEU B CA 1
ATOM 7502 C C . LEU B 1 495 ? -18.391 -1.338 -18.422 1 56.72 495 LEU B C 1
ATOM 7504 O O . LEU B 1 495 ? -17.594 -2.117 -17.891 1 56.72 495 LEU B O 1
ATOM 7508 N N . THR B 1 496 ? -17.719 -0.503 -19.172 1 52.62 496 THR B N 1
ATOM 7509 C CA . THR B 1 496 ? -16.516 0.043 -18.562 1 52.62 496 THR B CA 1
ATOM 7510 C C . THR B 1 496 ? -16.859 0.995 -17.422 1 52.62 496 THR B C 1
ATOM 7512 O O . THR B 1 496 ? -17.656 1.918 -17.594 1 52.62 496 THR B O 1
ATOM 7515 N N . PRO B 1 497 ? -16.547 0.651 -16.172 1 49.22 497 PRO B N 1
ATOM 7516 C CA . PRO B 1 497 ? -16.875 1.58 -15.086 1 49.22 497 PRO B CA 1
ATOM 7517 C C . PRO B 1 497 ? -16.406 3.006 -15.367 1 49.22 497 PRO B C 1
ATOM 7519 O O . PRO B 1 497 ? -15.203 3.244 -15.531 1 49.22 497 PRO B O 1
ATOM 7522 N N . GLY B 1 498 ? -16.844 3.547 -16.266 1 45.41 498 GLY B N 1
ATOM 7523 C CA . GLY B 1 498 ? -16.453 4.949 -16.297 1 45.41 498 GLY B CA 1
ATOM 7524 C C . GLY B 1 498 ? -16.719 5.668 -14.984 1 45.41 498 GLY B C 1
ATOM 7525 O O . GLY B 1 498 ? -17.484 5.184 -14.148 1 45.41 498 GLY B O 1
ATOM 7526 N N . THR B 1 499 ? -15.727 6.586 -14.531 1 46.41 499 THR B N 1
ATOM 7527 C CA . THR B 1 499 ? -15.789 7.402 -13.328 1 46.41 499 THR B CA 1
ATOM 7528 C C . THR B 1 499 ? -17.234 7.781 -13 1 46.41 499 THR B C 1
ATOM 7530 O O . THR B 1 499 ? -17.578 7.973 -11.828 1 46.41 499 THR B O 1
ATOM 7533 N N . GLY B 1 500 ? -18.047 7.832 -13.953 1 43.97 500 GLY B N 1
ATOM 7534 C CA . GLY B 1 500 ? -19.328 8.445 -13.664 1 43.97 500 GLY B CA 1
ATOM 7535 C C . GLY B 1 500 ? -20.312 7.48 -13.031 1 43.97 500 GLY B C 1
ATOM 7536 O O . GLY B 1 500 ? -21.031 7.844 -12.094 1 43.97 500 GLY B O 1
ATOM 7537 N N . ASP B 1 501 ? -20.422 6.297 -13.555 1 48.25 501 ASP B N 1
ATOM 7538 C CA . ASP B 1 501 ? -21.594 5.523 -13.148 1 48.25 501 ASP B CA 1
ATOM 7539 C C . ASP B 1 501 ? -21.359 4.859 -11.789 1 48.25 501 ASP B C 1
ATOM 7541 O O . ASP B 1 501 ? -22.297 4.719 -11 1 48.25 501 ASP B O 1
ATOM 7545 N N . ALA B 1 502 ? -20.234 4.332 -11.484 1 47.44 502 ALA B N 1
ATOM 7546 C CA . ALA B 1 502 ? -20.016 3.66 -10.203 1 47.44 502 ALA B CA 1
ATOM 7547 C C . ALA B 1 502 ? -20.031 4.66 -9.047 1 47.44 502 ALA B C 1
ATOM 7549 O O . ALA B 1 502 ? -20.125 4.27 -7.883 1 47.44 502 ALA B O 1
ATOM 7550 N N . ALA B 1 503 ? -19.766 5.973 -9.297 1 47.16 503 ALA B N 1
ATOM 7551 C CA . ALA B 1 503 ? -19.656 6.977 -8.242 1 47.16 503 ALA B CA 1
ATOM 7552 C C . ALA B 1 503 ? -21 7.219 -7.57 1 47.16 503 ALA B C 1
ATOM 7554 O O . ALA B 1 503 ? -21.062 7.691 -6.43 1 47.16 503 ALA B O 1
ATOM 7555 N N . HIS B 1 504 ? -22.188 7.086 -8.227 1 43.22 504 HIS B N 1
ATOM 7556 C CA . HIS B 1 504 ? -23.453 7.453 -7.617 1 43.22 504 HIS B CA 1
ATOM 7557 C C . HIS B 1 504 ? -24.094 6.258 -6.914 1 43.22 504 HIS B C 1
ATOM 7559 O O . HIS B 1 504 ? -24.172 5.172 -7.488 1 43.22 504 HIS B O 1
ATOM 7565 N N . SER B 1 505 ? -23.969 6.277 -5.621 1 46.38 505 SER B N 1
ATOM 7566 C CA . SER B 1 505 ? -24.656 5.285 -4.801 1 46.38 505 SER B CA 1
ATOM 7567 C C . SER B 1 505 ? -26.125 5.191 -5.164 1 46.38 505 SER B C 1
ATOM 7569 O O . SER B 1 505 ? -26.703 6.133 -5.723 1 46.38 505 SER B O 1
ATOM 7571 N N . PRO B 1 506 ? -26.688 4.023 -5.016 1 39.16 506 PRO B N 1
ATOM 7572 C CA . PRO B 1 506 ? -28.141 3.873 -5.168 1 39.16 506 PRO B CA 1
ATOM 7573 C C . PRO B 1 506 ? -28.922 4.887 -4.336 1 39.16 506 PRO B C 1
ATOM 7575 O O . PRO B 1 506 ? -29.984 5.355 -4.77 1 39.16 506 PRO B O 1
ATOM 7578 N N . HIS B 1 507 ? -28.547 5.098 -3.146 1 37.28 507 HIS B N 1
ATOM 7579 C CA . HIS B 1 507 ? -29.375 5.961 -2.301 1 37.28 507 HIS B CA 1
ATOM 7580 C C . HIS B 1 507 ? -29.281 7.414 -2.754 1 37.28 507 HIS B C 1
ATOM 7582 O O . HIS B 1 507 ? -30.188 8.203 -2.486 1 37.28 507 HIS B O 1
ATOM 7588 N N . GLU B 1 508 ? -28.25 7.785 -3.203 1 35.97 508 GLU B N 1
ATOM 7589 C CA . GLU B 1 508 ? -28.188 9.18 -3.639 1 35.97 508 GLU B CA 1
ATOM 7590 C C . GLU B 1 508 ? -28.906 9.375 -4.965 1 35.97 508 GLU B C 1
ATOM 7592 O O . GLU B 1 508 ? -29.25 10.5 -5.336 1 35.97 508 GLU B O 1
ATOM 7597 N N . ILE B 1 509 ? -29.016 8.445 -5.809 1 34.34 509 ILE B N 1
ATOM 7598 C CA . ILE B 1 509 ? -29.922 8.656 -6.938 1 34.34 509 ILE B CA 1
ATOM 7599 C C . ILE B 1 509 ? -31.344 8.82 -6.434 1 34.34 509 ILE B C 1
ATOM 7601 O O . ILE B 1 509 ? -32.219 9.328 -7.148 1 34.34 509 ILE B O 1
ATOM 7605 N N . ALA B 1 510 ? -31.844 8.242 -5.445 1 31.86 510 ALA B N 1
ATOM 7606 C CA . ALA B 1 510 ? -33.188 8.445 -4.941 1 31.86 510 ALA B CA 1
ATOM 7607 C C . ALA B 1 510 ? -33.375 9.844 -4.367 1 31.86 510 ALA B C 1
ATOM 7609 O O . ALA B 1 510 ? -34.5 10.32 -4.199 1 31.86 510 ALA B O 1
ATOM 7610 N N . ARG B 1 511 ? -32.375 10.617 -3.814 1 25.08 511 ARG B N 1
ATOM 7611 C CA . ARG B 1 511 ? -32.688 11.984 -3.393 1 25.08 511 ARG B CA 1
ATOM 7612 C C . ARG B 1 511 ? -32.562 12.953 -4.559 1 25.08 511 ARG B C 1
ATOM 7614 O O . ARG B 1 511 ? -31.609 12.891 -5.328 1 25.08 511 ARG B O 1
#

InterPro domains:
  IPR003423 Outer membrane efflux protein [PF02321] (118-286)
  IPR003423 Outer membrane efflux protein [PF02321] (317-485)
  IPR010131 Multidrug resistance outer membrane protein MdtP/Nodulation protein T-like [PTHR30203] (44-486)